Protein AF-0000000066989159 (afdb_homodimer)

Nearest PDB structures (foldseek):
  6xr1-assembly1_A  TM=2.859E-01  e=1.875E+00  synthetic construct
  6xr1-assembly1_A  TM=2.850E-01  e=2.309E+00  synthetic construct
  7ue2-assembly1_A  TM=3.509E-01  e=9.433E+00  synthetic construct

InterPro domains:
  IPR007219 Xylanolytic transcriptional activator, regulatory domain [PF04082] (144-283)
  IPR007219 Xylanolytic transcriptional activator, regulatory domain [SM00906] (214-288)
  IPR050987 ABC-transporter-regulating transcription factor-like [PTHR46910] (5-541)

Sequence (1188 aa):
MRGPGKSKQRIEALEDRLATLESMLRQESRKDLSDTRPRSSEALPDANGSFEPPSPRVVSAPNGRMVPFHQIPDSFTVRQREECTKALDRIAFSPLTAEASELWLMEKFLGDVCAELPFLRIPWFLDRIRRLDAVNVPDAWWQGLINAIIASAIPLKPRLDNSFYEMAVYSWGFFRNAYAVLPELIIHGDCLGAAQAVLAMAMFMRQSADTRTTAILSSIAIRMQHSAGLHVKARPESISSPVEDDNRSRLLWAAFILDMDMTVNTGLPPAHTDQGTMADLPMGEDRRDIIFRLRAELAGIQRRIGVQLIAPTETDLFVLESELEAWSLRVPLELRPDWRDRPENASSDQATDISVAMLHLVYYNSLSMICWASVRHGTTQMVHSSQVIDSIQERMAGHKSAARAAARASICAMSQFPFSTRSFADLWRALCYPLSATIVLLAVVCKEPAHPEAPDDLWLMAWFVEFLERMVRNEGFDLQKMRDGVSTFQKVATDAVSAALSSAMPVNPALWPLGLASGHTGKTIATLLTCSSHHPMYLAQSFMGNTPNPDTDNAKQLVGILGLPWGKNGYGPFVPDSMMPATYGFAFSSGSPRMRGPGKSKQRIEALEDRLATLESMLRQESRKDLSDTRPRSSEALPDANGSFEPPSPRVVSAPNGRMVPFHQIPDSFTVRQREECTKALDRIAFSPLTAEASELWLMEKFLGDVCAELPFLRIPWFLDRIRRLDAVNVPDAWWQGLINAIIASAIPLKPRLDNSFYEMAVYSWGFFRNAYAVLPELIIHGDCLGAAQAVLAMAMFMRQSADTRTTAILSSIAIRMQHSAGLHVKARPESISSPVEDDNRSRLLWAAFILDMDMTVNTGLPPAHTDQGTMADLPMGEDRRDIIFRLRAELAGIQRRIGVQLIAPTETDLFVLESELEAWSLRVPLELRPDWRDRPENASSDQATDISVAMLHLVYYNSLSMICWASVRHGTTQMVHSSQVIDSIQERMAGHKSAARAAARASICAMSQFPFSTRSFADLWRALCYPLSATIVLLAVVCKEPAHPEAPDDLWLMAWFVEFLERMVRNEGFDLQKMRDGVSTFQKVATDAVSAALSSAMPVNPALWPLGLASGHTGKTIATLLTCSSHHPMYLAQSFMGNTPNPDTDNAKQLVGILGLPWGKNGYGPFVPDSMMPATYGFAFSSGSPR

Structure (mmCIF, N/CA/C/O backbone):
data_AF-0000000066989159-model_v1
#
loop_
_entity.id
_entity.type
_entity.pdbx_description
1 polymer 'Activator of stress genes 1'
#
loop_
_atom_site.group_PDB
_atom_site.id
_atom_site.type_symbol
_atom_site.label_atom_id
_atom_site.label_alt_id
_atom_site.label_comp_id
_atom_site.label_asym_id
_atom_site.label_entity_id
_atom_site.label_seq_id
_atom_site.pdbx_PDB_ins_code
_atom_site.Cartn_x
_atom_site.Cartn_y
_atom_site.Cartn_z
_atom_site.occupancy
_atom_site.B_iso_or_equiv
_atom_site.auth_seq_id
_atom_site.auth_comp_id
_atom_site.auth_asym_id
_atom_site.auth_atom_id
_atom_site.pdbx_PDB_model_num
ATOM 1 N N . MET A 1 1 ? 64.562 9.336 -24.188 1 21.7 1 MET A N 1
ATOM 2 C CA . MET A 1 1 ? 63.469 10.195 -23.859 1 21.7 1 MET A CA 1
ATOM 3 C C . MET A 1 1 ? 62.375 9.414 -23.109 1 21.7 1 MET A C 1
ATOM 5 O O . MET A 1 1 ? 61.938 8.375 -23.578 1 21.7 1 MET A O 1
ATOM 9 N N . ARG A 1 2 ? 62.344 9.492 -21.828 1 28.97 2 ARG A N 1
ATOM 10 C CA . ARG A 1 2 ? 61.719 8.695 -20.766 1 28.97 2 ARG A CA 1
ATOM 11 C C . ARG A 1 2 ? 60.188 8.852 -20.781 1 28.97 2 ARG A C 1
ATOM 13 O O . ARG A 1 2 ? 59.688 9.969 -20.672 1 28.97 2 ARG A O 1
ATOM 20 N N . GLY A 1 3 ? 59.469 8.008 -21.516 1 29.61 3 GLY A N 1
ATOM 21 C CA . GLY A 1 3 ? 58.094 8.008 -21.969 1 29.61 3 GLY A CA 1
ATOM 22 C C . GLY A 1 3 ? 57.062 8.125 -20.844 1 29.61 3 GLY A C 1
ATOM 23 O O . GLY A 1 3 ? 57.344 7.684 -19.719 1 29.61 3 GLY A O 1
ATOM 24 N N . PRO A 1 4 ? 56.281 9.289 -20.875 1 36.81 4 PRO A N 1
ATOM 25 C CA . PRO A 1 4 ? 55.438 9.773 -19.797 1 36.81 4 PRO A CA 1
ATOM 26 C C . PRO A 1 4 ? 54.531 8.68 -19.219 1 36.81 4 PRO A C 1
ATOM 28 O O . PRO A 1 4 ? 54.188 7.73 -19.922 1 36.81 4 PRO A O 1
ATOM 31 N N . GLY A 1 5 ? 54.781 8.359 -18 1 33.84 5 GLY A N 1
ATOM 32 C CA . GLY A 1 5 ? 54.344 7.273 -17.125 1 33.84 5 GLY A CA 1
ATOM 33 C C . GLY A 1 5 ? 52.844 7.07 -17.094 1 33.84 5 GLY A C 1
ATOM 34 O O . GLY A 1 5 ? 52.094 8.016 -17.312 1 33.84 5 GLY A O 1
ATOM 35 N N . LYS A 1 6 ? 52.344 5.777 -17.312 1 38.41 6 LYS A N 1
ATOM 36 C CA . LYS A 1 6 ? 51.094 5.059 -17.453 1 38.41 6 LYS A CA 1
ATOM 37 C C . LYS A 1 6 ? 50.062 5.52 -16.406 1 38.41 6 LYS A C 1
ATOM 39 O O . LYS A 1 6 ? 48.875 5.223 -16.516 1 38.41 6 LYS A O 1
ATOM 44 N N . SER A 1 7 ? 50.594 6 -15.281 1 36.44 7 SER A N 1
ATOM 45 C CA . SER A 1 7 ? 49.688 6.348 -14.188 1 36.44 7 SER A CA 1
ATOM 46 C C . SER A 1 7 ? 48.875 7.582 -14.531 1 36.44 7 SER A C 1
ATOM 48 O O . SER A 1 7 ? 47.719 7.719 -14.07 1 36.44 7 SER A O 1
ATOM 50 N N . LYS A 1 8 ? 49.406 8.609 -15.297 1 42.06 8 LYS A N 1
ATOM 51 C CA . LYS A 1 8 ? 48.75 9.859 -15.656 1 42.06 8 LYS A CA 1
ATOM 52 C C . LYS A 1 8 ? 47.562 9.594 -16.609 1 42.06 8 LYS A C 1
ATOM 54 O O . LYS A 1 8 ? 46.531 10.227 -16.5 1 42.06 8 LYS A O 1
ATOM 59 N N . GLN A 1 9 ? 47.719 8.602 -17.5 1 41.62 9 GLN A N 1
ATOM 60 C CA . GLN A 1 9 ? 46.688 8.359 -18.484 1 41.62 9 GLN A CA 1
ATOM 61 C C . GLN A 1 9 ? 45.438 7.781 -17.828 1 41.62 9 GLN A C 1
ATOM 63 O O . GLN A 1 9 ? 44.312 8.078 -18.234 1 41.62 9 GLN A O 1
ATOM 68 N N . ARG A 1 10 ? 45.688 6.977 -16.797 1 39.25 10 ARG A N 1
ATOM 69 C CA . ARG A 1 10 ? 44.531 6.344 -16.172 1 39.25 10 ARG A CA 1
ATOM 70 C C . ARG A 1 10 ? 43.719 7.367 -15.406 1 39.25 10 ARG A C 1
ATOM 72 O O . ARG A 1 10 ? 42.469 7.266 -15.359 1 39.25 10 ARG A O 1
ATOM 79 N N . ILE A 1 11 ? 44.375 8.367 -14.766 1 41 11 ILE A N 1
ATOM 80 C CA . ILE A 1 11 ? 43.656 9.438 -14.078 1 41 11 ILE A CA 1
ATOM 81 C C . ILE A 1 11 ? 42.875 10.258 -15.094 1 41 11 ILE A C 1
ATOM 83 O O . ILE A 1 11 ? 41.719 10.594 -14.852 1 41 11 ILE A O 1
ATOM 87 N N . GLU A 1 12 ? 43.375 10.484 -16.312 1 45.53 12 GLU A N 1
ATOM 88 C CA . GLU A 1 12 ? 42.688 11.281 -17.312 1 45.53 12 GLU A CA 1
ATOM 89 C C . GLU A 1 12 ? 41.438 10.555 -17.812 1 45.53 12 GLU A C 1
ATOM 91 O O . GLU A 1 12 ? 40.375 11.18 -18.016 1 45.53 12 GLU A O 1
ATOM 96 N N . ALA A 1 13 ? 41.531 9.273 -17.875 1 43.91 13 ALA A N 1
ATOM 97 C CA . ALA A 1 13 ? 40.375 8.555 -18.391 1 43.91 13 ALA A CA 1
ATOM 98 C C . ALA A 1 13 ? 39.25 8.562 -17.391 1 43.91 13 ALA A C 1
ATOM 100 O O . ALA A 1 13 ? 38.062 8.656 -17.781 1 43.91 13 ALA A O 1
ATOM 101 N N . LEU A 1 14 ? 39.594 8.367 -16.094 1 42.66 14 LEU A N 1
ATOM 102 C CA . LEU A 1 14 ? 38.531 8.391 -15.094 1 42.66 14 LEU A CA 1
ATOM 103 C C . LEU A 1 14 ? 37.906 9.766 -15.016 1 42.66 14 LEU A C 1
ATOM 105 O O . LEU A 1 14 ? 36.688 9.891 -14.852 1 42.66 14 LEU A O 1
ATOM 109 N N . GLU A 1 15 ? 38.688 10.852 -15.156 1 46.47 15 GLU A N 1
ATOM 110 C CA . GLU A 1 15 ? 38.125 12.203 -15.188 1 46.47 15 GLU A CA 1
ATOM 111 C C . GLU A 1 15 ? 37.25 12.414 -16.422 1 46.47 15 GLU A C 1
ATOM 113 O O . GLU A 1 15 ? 36.219 13.055 -16.328 1 46.47 15 GLU A O 1
ATOM 118 N N . ASP A 1 16 ? 37.594 11.867 -17.516 1 46.78 16 ASP A N 1
ATOM 119 C CA . ASP A 1 16 ? 36.75 12.023 -18.703 1 46.78 16 ASP A CA 1
ATOM 120 C C . ASP A 1 16 ? 35.406 11.297 -18.531 1 46.78 16 ASP A C 1
ATOM 122 O O . ASP A 1 16 ? 34.375 11.812 -18.922 1 46.78 16 ASP A O 1
ATOM 126 N N . ARG A 1 17 ? 35.562 10.141 -17.938 1 43.5 17 ARG A N 1
ATOM 127 C CA . ARG A 1 17 ? 34.312 9.414 -17.766 1 43.5 17 ARG A CA 1
ATOM 128 C C . ARG A 1 17 ? 33.406 10.125 -16.781 1 43.5 17 ARG A C 1
ATOM 130 O O . ARG A 1 17 ? 32.188 10.195 -16.984 1 43.5 17 ARG A O 1
ATOM 137 N N . LEU A 1 18 ? 33.938 10.672 -15.656 1 38.72 18 LEU A N 1
ATOM 138 C CA . LEU A 1 18 ? 33.125 11.484 -14.758 1 38.72 18 LEU A CA 1
ATOM 139 C C . LEU A 1 18 ? 32.562 12.703 -15.492 1 38.72 18 LEU A C 1
ATOM 141 O O . LEU A 1 18 ? 31.391 13.055 -15.312 1 38.72 18 LEU A O 1
ATOM 145 N N . ALA A 1 19 ? 33.344 13.336 -16.344 1 43.97 19 ALA A N 1
ATOM 146 C CA . ALA A 1 19 ? 32.844 14.492 -17.094 1 43.97 19 ALA A CA 1
ATOM 147 C C . ALA A 1 19 ? 31.734 14.102 -18.047 1 43.97 19 ALA A C 1
ATOM 149 O O . ALA A 1 19 ? 30.75 14.836 -18.203 1 43.97 19 ALA A O 1
ATOM 150 N N . THR A 1 20 ? 31.891 12.93 -18.625 1 40.78 20 THR A N 1
ATOM 151 C CA . THR A 1 20 ? 30.828 12.555 -19.547 1 40.78 20 THR A CA 1
ATOM 152 C C . THR A 1 20 ? 29.531 12.273 -18.781 1 40.78 20 THR A C 1
ATOM 154 O O . THR A 1 20 ? 28.453 12.68 -19.219 1 40.78 20 THR A O 1
ATOM 157 N N . LEU A 1 21 ? 29.656 11.562 -17.672 1 34.62 21 LEU A N 1
ATOM 158 C CA . LEU A 1 21 ? 28.422 11.289 -16.953 1 34.62 21 LEU A CA 1
ATOM 159 C C . LEU A 1 21 ? 27.828 12.57 -16.391 1 34.62 21 LEU A C 1
ATOM 161 O O . LEU A 1 21 ? 26.609 12.75 -16.391 1 34.62 21 LEU A O 1
ATOM 165 N N . GLU A 1 22 ? 28.609 13.531 -15.898 1 36.19 22 GLU A N 1
ATOM 166 C CA . GLU A 1 22 ? 28.094 14.844 -15.516 1 36.19 22 GLU A CA 1
ATOM 167 C C . GLU A 1 22 ? 27.516 15.578 -16.719 1 36.19 22 GLU A C 1
ATOM 169 O O . GLU A 1 22 ? 26.484 16.25 -16.609 1 36.19 22 GLU A O 1
ATOM 174 N N . SER A 1 23 ? 28.156 15.43 -17.844 1 37.12 23 SER A N 1
ATOM 175 C CA . SER A 1 23 ? 27.609 16.094 -19.016 1 37.12 23 SER A CA 1
ATOM 176 C C . SER A 1 23 ? 26.266 15.484 -19.438 1 37.12 23 SER A C 1
ATOM 178 O O . SER A 1 23 ? 25.359 16.188 -19.875 1 37.12 23 SER A O 1
ATOM 180 N N . MET A 1 24 ? 26.25 14.219 -19.406 1 32.69 24 MET A N 1
ATOM 181 C CA . MET A 1 24 ? 24.984 13.633 -19.812 1 32.69 24 MET A CA 1
ATOM 182 C C . MET A 1 24 ? 23.875 13.977 -18.828 1 32.69 24 MET A C 1
ATOM 184 O O . MET A 1 24 ? 22.719 14.148 -19.203 1 32.69 24 MET A O 1
ATOM 188 N N . LEU A 1 25 ? 24.156 13.984 -17.516 1 26.06 25 LEU A N 1
ATOM 189 C CA . LEU A 1 25 ? 23.141 14.461 -16.578 1 26.06 25 LEU A CA 1
ATOM 190 C C . LEU A 1 25 ? 22.828 15.93 -16.812 1 26.06 25 LEU A C 1
ATOM 192 O O . LEU A 1 25 ? 21.688 16.359 -16.656 1 26.06 25 LEU A O 1
ATOM 196 N N . ARG A 1 26 ? 23.766 16.828 -17.219 1 30.91 26 ARG A N 1
ATOM 197 C CA . ARG A 1 26 ? 23.469 18.203 -17.578 1 30.91 26 ARG A CA 1
ATOM 198 C C . ARG A 1 26 ? 22.672 18.266 -18.875 1 30.91 26 ARG A C 1
ATOM 200 O O . ARG A 1 26 ? 21.906 19.203 -19.094 1 30.91 26 ARG A O 1
ATOM 207 N N . GLN A 1 27 ? 23.016 17.484 -19.875 1 29.45 27 GLN A N 1
ATOM 208 C CA . GLN A 1 27 ? 22.391 17.703 -21.156 1 29.45 27 GLN A CA 1
ATOM 209 C C . GLN A 1 27 ? 20.906 17.375 -21.109 1 29.45 27 GLN A C 1
ATOM 211 O O . GLN A 1 27 ? 20.094 17.984 -21.828 1 29.45 27 GLN A O 1
ATOM 216 N N . GLU A 1 28 ? 20.484 16.281 -20.484 1 27.2 28 GLU A N 1
ATOM 217 C CA . GLU A 1 28 ? 19.047 16 -20.594 1 27.2 28 GLU A CA 1
ATOM 218 C C . GLU A 1 28 ? 18.234 17.031 -19.844 1 27.2 28 GLU A C 1
ATOM 220 O O . GLU A 1 28 ? 17.016 17.125 -20.031 1 27.2 28 GLU A O 1
ATOM 225 N N . SER A 1 29 ? 18.812 17.781 -18.922 1 25.27 29 SER A N 1
ATOM 226 C CA . SER A 1 29 ? 18.062 18.891 -18.328 1 25.27 29 SER A CA 1
ATOM 227 C C . SER A 1 29 ? 17.828 20 -19.344 1 25.27 29 SER A C 1
ATOM 229 O O . SER A 1 29 ? 16.875 20.766 -19.234 1 25.27 29 SER A O 1
ATOM 231 N N . ARG A 1 30 ? 18.812 20.281 -20.281 1 24.86 30 ARG A N 1
ATOM 232 C CA . ARG A 1 30 ? 18.781 21.5 -21.078 1 24.86 30 ARG A CA 1
ATOM 233 C C . ARG A 1 30 ? 17.828 21.359 -22.266 1 24.86 30 ARG A C 1
ATOM 235 O O . ARG A 1 30 ? 17.625 22.312 -23.016 1 24.86 30 ARG A O 1
ATOM 242 N N . LYS A 1 31 ? 17.688 20.188 -22.828 1 26.38 31 LYS A N 1
ATOM 243 C CA . LYS A 1 31 ? 17.188 20.344 -24.188 1 26.38 31 LYS A CA 1
ATOM 244 C C . LYS A 1 31 ? 15.859 21.109 -24.203 1 26.38 31 LYS A C 1
ATOM 246 O O . LYS A 1 31 ? 15.625 21.938 -25.078 1 26.38 31 LYS A O 1
ATOM 251 N N . ASP A 1 32 ? 14.836 20.625 -23.594 1 23.31 32 ASP A N 1
ATOM 252 C CA . ASP A 1 32 ? 13.594 21.062 -24.219 1 23.31 32 ASP A CA 1
ATOM 253 C C . ASP A 1 32 ? 13.273 22.516 -23.859 1 23.31 32 ASP A C 1
ATOM 255 O O . ASP A 1 32 ? 12.172 23 -24.141 1 23.31 32 ASP A O 1
ATOM 259 N N . LEU A 1 33 ? 14.094 23.062 -23.031 1 21.25 33 LEU A N 1
ATOM 260 C CA . LEU A 1 33 ? 13.586 24.375 -22.672 1 21.25 33 LEU A CA 1
ATOM 261 C C . LEU A 1 33 ? 13.805 25.375 -23.812 1 21.25 33 LEU A C 1
ATOM 263 O O . LEU A 1 33 ? 13.602 26.578 -23.641 1 21.25 33 LEU A O 1
ATOM 267 N N . SER A 1 34 ? 14.453 24.938 -24.891 1 21.16 34 SER A N 1
ATOM 268 C CA . SER A 1 34 ? 15.016 26.047 -25.656 1 21.16 34 SER A CA 1
ATOM 269 C C . SER A 1 34 ? 13.922 26.922 -26.25 1 21.16 34 SER A C 1
ATOM 271 O O . SER A 1 34 ? 14.055 28.141 -26.281 1 21.16 34 SER A O 1
ATOM 273 N N . ASP A 1 35 ? 13.133 26.391 -27.125 1 22.05 35 ASP A N 1
ATOM 274 C CA . ASP A 1 35 ? 12.734 27.266 -28.219 1 22.05 35 ASP A CA 1
ATOM 275 C C . ASP A 1 35 ? 11.664 28.266 -27.75 1 22.05 35 ASP A C 1
ATOM 277 O O . ASP A 1 35 ? 10.93 28.812 -28.578 1 22.05 35 ASP A O 1
ATOM 281 N N . THR A 1 36 ? 11.227 28.219 -26.547 1 19.42 36 THR A N 1
ATOM 282 C CA . THR A 1 36 ? 10.094 29.141 -26.531 1 19.42 36 THR A CA 1
ATOM 283 C C . THR A 1 36 ? 10.562 30.578 -26.734 1 19.42 36 THR A C 1
ATOM 285 O O . THR A 1 36 ? 11.344 31.094 -25.938 1 19.42 36 THR A O 1
ATOM 288 N N . ARG A 1 37 ? 10.523 31 -27.953 1 22.03 37 ARG A N 1
ATOM 289 C CA . ARG A 1 37 ? 10.758 32.375 -28.406 1 22.03 37 ARG A CA 1
ATOM 290 C C . ARG A 1 37 ? 10.016 33.375 -27.547 1 22.03 37 ARG A C 1
ATOM 292 O O . ARG A 1 37 ? 8.836 33.188 -27.25 1 22.03 37 ARG A O 1
ATOM 299 N N . PRO A 1 38 ? 10.758 34.312 -26.766 1 18.86 38 PRO A N 1
ATOM 300 C CA . PRO A 1 38 ? 10.266 35.312 -25.844 1 18.86 38 PRO A CA 1
ATOM 301 C C . PRO A 1 38 ? 9.359 36.344 -26.516 1 18.86 38 PRO A C 1
ATOM 303 O O . PRO A 1 38 ? 9.75 36.969 -27.516 1 18.86 38 PRO A O 1
ATOM 306 N N . ARG A 1 39 ? 8.07 36.062 -26.797 1 19.45 39 ARG A N 1
ATOM 307 C CA . ARG A 1 39 ? 7.305 37.094 -27.484 1 19.45 39 ARG A CA 1
ATOM 308 C C . ARG A 1 39 ? 7.531 38.469 -26.844 1 19.45 39 ARG A C 1
ATOM 310 O O . ARG A 1 39 ? 7.871 38.562 -25.656 1 19.45 39 ARG A O 1
ATOM 317 N N . SER A 1 40 ? 7.605 39.438 -27.641 1 18.78 40 SER A N 1
ATOM 318 C CA . SER A 1 40 ? 7.875 40.875 -27.547 1 18.78 40 SER A CA 1
ATOM 319 C C . SER A 1 40 ? 7.047 41.531 -26.453 1 18.78 40 SER A C 1
ATOM 321 O O . SER A 1 40 ? 5.914 41.094 -26.188 1 18.78 40 SER A O 1
ATOM 323 N N . SER A 1 41 ? 7.691 42.188 -25.516 1 18.48 41 SER A N 1
ATOM 324 C CA . SER A 1 41 ? 7.457 42.938 -24.281 1 18.48 41 SER A CA 1
ATOM 325 C C . SER A 1 41 ? 6.504 44.094 -24.516 1 18.48 41 SER A C 1
ATOM 327 O O . SER A 1 41 ? 6.938 45.25 -24.625 1 18.48 41 SER A O 1
ATOM 329 N N . GLU A 1 42 ? 5.375 43.969 -25.172 1 20.05 42 GLU A N 1
ATOM 330 C CA . GLU A 1 42 ? 4.707 45.25 -25.391 1 20.05 42 GLU A CA 1
ATOM 331 C C . GLU A 1 42 ? 4.539 46.031 -24.094 1 20.05 42 GLU A C 1
ATOM 333 O O . GLU A 1 42 ? 4.414 45.438 -23.016 1 20.05 42 GLU A O 1
ATOM 338 N N . ALA A 1 43 ? 4.715 47.438 -24.078 1 19.53 43 ALA A N 1
ATOM 339 C CA . ALA A 1 43 ? 4.965 48.594 -23.234 1 19.53 43 ALA A CA 1
ATOM 340 C C . ALA A 1 43 ? 3.83 48.812 -22.234 1 19.53 43 ALA A C 1
ATOM 342 O O . ALA A 1 43 ? 2.701 49.125 -22.625 1 19.53 43 ALA A O 1
ATOM 343 N N . LEU A 1 44 ? 3.658 47.938 -21.406 1 20.02 44 LEU A N 1
ATOM 344 C CA . LEU A 1 44 ? 2.455 48.25 -20.641 1 20.02 44 LEU A CA 1
ATOM 345 C C . LEU A 1 44 ? 2.6 49.625 -19.953 1 20.02 44 LEU A C 1
ATOM 347 O O . LEU A 1 44 ? 3.703 50 -19.562 1 20.02 44 LEU A O 1
ATOM 351 N N . PRO A 1 45 ? 1.684 50.5 -19.984 1 18.44 45 PRO A N 1
ATOM 352 C CA . PRO A 1 45 ? 1.646 51.938 -19.656 1 18.44 45 PRO A CA 1
ATOM 353 C C . PRO A 1 45 ? 2.049 52.219 -18.203 1 18.44 45 PRO A C 1
ATOM 355 O O . PRO A 1 45 ? 2.008 51.312 -17.359 1 18.44 45 PRO A O 1
ATOM 358 N N . ASP A 1 46 ? 2.502 53.469 -17.875 1 18.34 46 ASP A N 1
ATOM 359 C CA . ASP A 1 46 ? 3.293 54.25 -16.953 1 18.34 46 ASP A CA 1
ATOM 360 C C . ASP A 1 46 ? 2.623 54.344 -15.586 1 18.34 46 ASP A C 1
ATOM 362 O O . ASP A 1 46 ? 3.031 55.125 -14.734 1 18.34 46 ASP A O 1
ATOM 366 N N . ALA A 1 47 ? 1.645 53.594 -15.203 1 19.45 47 ALA A N 1
ATOM 367 C CA . ALA A 1 47 ? 0.834 54.25 -14.18 1 19.45 47 ALA A CA 1
ATOM 368 C C . ALA A 1 47 ? 1.628 54.438 -12.891 1 19.45 47 ALA A C 1
ATOM 370 O O . ALA A 1 47 ? 2.277 53.5 -12.406 1 19.45 47 ALA A O 1
ATOM 371 N N . ASN A 1 48 ? 2.125 55.625 -12.578 1 18.47 48 ASN A N 1
ATOM 372 C CA . ASN A 1 48 ? 2.973 56.375 -11.664 1 18.47 48 ASN A CA 1
ATOM 373 C C . ASN A 1 48 ? 2.672 56.031 -10.211 1 18.47 48 ASN A C 1
ATOM 375 O O . ASN A 1 48 ? 3.188 56.688 -9.297 1 18.47 48 ASN A O 1
ATOM 379 N N . GLY A 1 49 ? 1.605 55.344 -9.859 1 19.7 49 GLY A N 1
ATOM 380 C CA . GLY A 1 49 ? 1.066 55.812 -8.594 1 19.7 49 GLY A CA 1
ATOM 381 C C . GLY A 1 49 ? 1.963 55.469 -7.41 1 19.7 49 GLY A C 1
ATOM 382 O O . GLY A 1 49 ? 2.73 54.531 -7.449 1 19.7 49 GLY A O 1
ATOM 383 N N . SER A 1 50 ? 2.4 56.438 -6.781 1 18.64 50 SER A N 1
ATOM 384 C CA . SER A 1 50 ? 3.365 56.719 -5.723 1 18.64 50 SER A CA 1
ATOM 385 C C . SER A 1 50 ? 3.184 55.781 -4.543 1 18.64 50 SER A C 1
ATOM 387 O O . SER A 1 50 ? 2.072 55.625 -4.043 1 18.64 50 SER A O 1
ATOM 389 N N . PHE A 1 51 ? 3.871 54.75 -4.504 1 21.02 51 PHE A N 1
ATOM 390 C CA . PHE A 1 51 ? 3.756 53.531 -3.709 1 21.02 51 PHE A CA 1
ATOM 391 C C . PHE A 1 51 ? 4.137 53.812 -2.258 1 21.02 51 PHE A C 1
ATOM 393 O O . PHE A 1 51 ? 5.176 53.344 -1.789 1 21.02 51 PHE A O 1
ATOM 400 N N . GLU A 1 52 ? 3.883 55.125 -1.73 1 21.69 52 GLU A N 1
ATOM 401 C CA . GLU A 1 52 ? 4.477 55.5 -0.446 1 21.69 52 GLU A CA 1
ATOM 402 C C . GLU A 1 52 ? 4.078 54.5 0.643 1 21.69 52 GLU A C 1
ATOM 404 O O . GLU A 1 52 ? 3.023 53.875 0.558 1 21.69 52 GLU A O 1
ATOM 409 N N . PRO A 1 53 ? 4.91 54.219 1.602 1 23.66 53 PRO A N 1
ATOM 410 C CA . PRO A 1 53 ? 4.82 53.156 2.584 1 23.66 53 PRO A CA 1
ATOM 411 C C . PRO A 1 53 ? 3.576 53.25 3.463 1 23.66 53 PRO A C 1
ATOM 413 O O . PRO A 1 53 ? 3.381 54.25 4.148 1 23.66 53 PRO A O 1
ATOM 416 N N . PRO A 1 54 ? 2.117 53.188 3.207 1 22.98 54 PRO A N 1
ATOM 417 C CA . PRO A 1 54 ? 1.07 54.062 3.752 1 22.98 54 PRO A CA 1
ATOM 418 C C . PRO A 1 54 ? 1.022 54.031 5.277 1 22.98 54 PRO A C 1
ATOM 420 O O . PRO A 1 54 ? 1.499 53.094 5.902 1 22.98 54 PRO A O 1
ATOM 423 N N . SER A 1 55 ? 0.857 55.094 6.066 1 21.75 55 SER A N 1
ATOM 424 C CA . SER A 1 55 ? 0.589 55.5 7.445 1 21.75 55 SER A CA 1
ATOM 425 C C . SER A 1 55 ? -0.425 54.562 8.102 1 21.75 55 SER A C 1
ATOM 427 O O . SER A 1 55 ? -1.24 53.938 7.414 1 21.75 55 SER A O 1
ATOM 429 N N . PRO A 1 56 ? -0.293 54.188 9.594 1 23.92 56 PRO A N 1
ATOM 430 C CA . PRO A 1 56 ? -0.99 53.094 10.305 1 23.92 56 PRO A CA 1
ATOM 431 C C . PRO A 1 56 ? -2.475 53.031 9.961 1 23.92 56 PRO A C 1
ATOM 433 O O . PRO A 1 56 ? -3.229 52.281 10.602 1 23.92 56 PRO A O 1
ATOM 436 N N . ARG A 1 57 ? -3.16 53.938 9.18 1 22.02 57 ARG A N 1
ATOM 437 C CA . ARG A 1 57 ? -4.453 54.594 8.953 1 22.02 57 ARG A CA 1
ATOM 438 C C . ARG A 1 57 ? -5.383 53.688 8.164 1 22.02 57 ARG A C 1
ATOM 440 O O . ARG A 1 57 ? -4.941 52.688 7.586 1 22.02 57 ARG A O 1
ATOM 447 N N . VAL A 1 58 ? -6.332 54.469 7.184 1 20.66 58 VAL A N 1
ATOM 448 C CA . VAL A 1 58 ? -7.664 54.094 6.699 1 20.66 58 VAL A CA 1
ATOM 449 C C . VAL A 1 58 ? -7.562 53 5.641 1 20.66 58 VAL A C 1
ATOM 451 O O . VAL A 1 58 ? -7.117 53.281 4.52 1 20.66 58 VAL A O 1
ATOM 454 N N . VAL A 1 59 ? -6.844 52.219 5.836 1 22.72 59 VAL A N 1
ATOM 455 C CA . VAL A 1 59 ? -6.812 51.281 4.723 1 22.72 59 VAL A CA 1
ATOM 456 C C . VAL A 1 59 ? -8.234 50.938 4.281 1 22.72 59 VAL A C 1
ATOM 458 O O . VAL A 1 59 ? -9.016 50.344 5.039 1 22.72 59 VAL A O 1
ATOM 461 N N . SER A 1 60 ? -8.688 51.844 3.484 1 18.94 60 SER A N 1
ATOM 462 C CA . SER A 1 60 ? -10.047 51.656 2.996 1 18.94 60 SER A CA 1
ATOM 463 C C . SER A 1 60 ? -10.203 50.344 2.273 1 18.94 60 SER A C 1
ATOM 465 O O . SER A 1 60 ? -9.328 49.938 1.506 1 18.94 60 SER A O 1
ATOM 467 N N . ALA A 1 61 ? -10.812 49.5 2.906 1 21.95 61 ALA A N 1
ATOM 468 C CA . ALA A 1 61 ? -11.258 48.156 2.549 1 21.95 61 ALA A CA 1
ATOM 469 C C . ALA A 1 61 ? -11.703 48.094 1.09 1 21.95 61 ALA A C 1
ATOM 471 O O . ALA A 1 61 ? -12.547 48.906 0.656 1 21.95 61 ALA A O 1
ATOM 472 N N . PRO A 1 62 ? -10.742 48.219 0.214 1 22.83 62 PRO A N 1
ATOM 473 C CA . PRO A 1 62 ? -11.383 48.375 -1.093 1 22.83 62 PRO A CA 1
ATOM 474 C C . PRO A 1 62 ? -12.719 47.656 -1.2 1 22.83 62 PRO A C 1
ATOM 476 O O . PRO A 1 62 ? -12.922 46.625 -0.548 1 22.83 62 PRO A O 1
ATOM 479 N N . ASN A 1 63 ? -13.773 48.344 -1.475 1 21.05 63 ASN A N 1
ATOM 480 C CA . ASN A 1 63 ? -15.188 48 -1.55 1 21.05 63 ASN A CA 1
ATOM 481 C C . ASN A 1 63 ? -15.438 46.875 -2.537 1 21.05 63 ASN A C 1
ATOM 483 O O . ASN A 1 63 ? -16.562 46.656 -2.982 1 21.05 63 ASN A O 1
ATOM 487 N N . GLY A 1 64 ? -14.383 46.688 -3.33 1 21.27 64 GLY A N 1
ATOM 488 C CA . GLY A 1 64 ? -14.992 45.906 -4.383 1 21.27 64 GLY A CA 1
ATOM 489 C C . GLY A 1 64 ? -15.523 44.562 -3.893 1 21.27 64 GLY A C 1
ATOM 490 O O . GLY A 1 64 ? -14.82 43.844 -3.182 1 21.27 64 GLY A O 1
ATOM 491 N N . ARG A 1 65 ? -16.672 44.531 -3.719 1 22.33 65 ARG A N 1
ATOM 492 C CA . ARG A 1 65 ? -17.547 43.438 -3.344 1 22.33 65 ARG A CA 1
ATOM 493 C C . ARG A 1 65 ? -17.188 42.188 -4.113 1 22.33 65 ARG A C 1
ATOM 495 O O . ARG A 1 65 ? -17.156 42.188 -5.348 1 22.33 65 ARG A O 1
ATOM 502 N N . MET A 1 66 ? -16.172 41.719 -3.705 1 23.53 66 MET A N 1
ATOM 503 C CA . MET A 1 66 ? -16.016 40.375 -4.273 1 23.53 66 MET A CA 1
ATOM 504 C C . MET A 1 66 ? -17.359 39.781 -4.66 1 23.53 66 MET A C 1
ATOM 506 O O . MET A 1 66 ? -18.297 39.781 -3.863 1 23.53 66 MET A O 1
ATOM 510 N N . VAL A 1 67 ? -17.625 39.906 -5.875 1 21.28 67 VAL A N 1
ATOM 511 C CA . VAL A 1 67 ? -18.953 39.438 -6.258 1 21.28 67 VAL A CA 1
ATOM 512 C C . VAL A 1 67 ? -19.25 38.125 -5.531 1 21.28 67 VAL A C 1
ATOM 514 O O . VAL A 1 67 ? -18.438 37.219 -5.531 1 21.28 67 VAL A O 1
ATOM 517 N N . PRO A 1 68 ? -19.875 38.281 -4.48 1 23.52 68 PRO A N 1
ATOM 518 C CA . PRO A 1 68 ? -20.344 37.125 -3.725 1 23.52 68 PRO A CA 1
ATOM 519 C C . PRO A 1 68 ? -20.609 35.906 -4.613 1 23.52 68 PRO A C 1
ATOM 521 O O . PRO A 1 68 ? -21.078 36.062 -5.75 1 23.52 68 PRO A O 1
ATOM 524 N N . PHE A 1 69 ? -19.75 35.188 -4.633 1 24.47 69 PHE A N 1
ATOM 525 C CA . PHE A 1 69 ? -20.109 33.938 -5.297 1 24.47 69 PHE A CA 1
ATOM 526 C C . PHE A 1 69 ? -21.609 33.688 -5.285 1 24.47 69 PHE A C 1
ATOM 528 O O . PHE A 1 69 ? -22.328 34.281 -4.457 1 24.47 69 PHE A O 1
ATOM 535 N N . HIS A 1 70 ? -22.141 33.062 -6.395 1 25.58 70 HIS A N 1
ATOM 536 C CA . HIS A 1 70 ? -23.578 33.094 -6.633 1 25.58 70 HIS A CA 1
ATOM 537 C C . HIS A 1 70 ? -24.359 32.75 -5.363 1 25.58 70 HIS A C 1
ATOM 539 O O . HIS A 1 70 ? -23.875 32 -4.52 1 25.58 70 HIS A O 1
ATOM 545 N N . GLN A 1 71 ? -25.062 33.688 -4.902 1 25.19 71 GLN A N 1
ATOM 546 C CA . GLN A 1 71 ? -26.125 33.531 -3.912 1 25.19 71 GLN A CA 1
ATOM 547 C C . GLN A 1 71 ? -26.828 32.188 -4.035 1 25.19 71 GLN A C 1
ATOM 549 O O . GLN A 1 71 ? -27.312 31.812 -5.105 1 25.19 71 GLN A O 1
ATOM 554 N N . ILE A 1 72 ? -26.266 31.281 -3.393 1 29.8 72 ILE A N 1
ATOM 555 C CA . ILE A 1 72 ? -26.969 30 -3.258 1 29.8 72 ILE A CA 1
ATOM 556 C C . ILE A 1 72 ? -28.453 30.234 -3.047 1 29.8 72 ILE A C 1
ATOM 558 O O . ILE A 1 72 ? -28.844 31.062 -2.215 1 29.8 72 ILE A O 1
ATOM 562 N N . PRO A 1 73 ? -29.219 29.891 -3.871 1 29.17 73 PRO A N 1
ATOM 563 C CA . PRO A 1 73 ? -30.625 30.047 -3.496 1 29.17 73 PRO A CA 1
ATOM 564 C C . PRO A 1 73 ? -30.938 29.469 -2.115 1 29.17 73 PRO A C 1
ATOM 566 O O . PRO A 1 73 ? -30.25 28.562 -1.656 1 29.17 73 PRO A O 1
ATOM 569 N N . ASP A 1 74 ? -31.547 30.156 -1.135 1 31.12 74 ASP A N 1
ATOM 570 C CA . ASP A 1 74 ? -32.094 29.984 0.209 1 31.12 74 ASP A CA 1
ATOM 571 C C . ASP A 1 74 ? -32.531 28.531 0.426 1 31.12 74 ASP A C 1
ATOM 573 O O . ASP A 1 74 ? -32.688 28.094 1.565 1 31.12 74 ASP A O 1
ATOM 577 N N . SER A 1 75 ? -33.062 27.797 -0.491 1 32.06 75 SER A N 1
ATOM 578 C CA . SER A 1 75 ? -33.906 26.656 -0.168 1 32.06 75 SER A CA 1
ATOM 579 C C . SER A 1 75 ? -33.094 25.375 -0.009 1 32.06 75 SER A C 1
ATOM 581 O O . SER A 1 75 ? -33.375 24.375 -0.669 1 32.06 75 SER A O 1
ATOM 583 N N . PHE A 1 76 ? -31.828 25.391 0.034 1 35.06 76 PHE A N 1
ATOM 584 C CA . PHE A 1 76 ? -31.25 24.062 0.286 1 35.06 76 PHE A CA 1
ATOM 585 C C . PHE A 1 76 ? -31.547 23.625 1.714 1 35.06 76 PHE A C 1
ATOM 587 O O . PHE A 1 76 ? -30.969 24.156 2.664 1 35.06 76 PHE A O 1
ATOM 594 N N . THR A 1 77 ? -32.688 23.297 2.092 1 35.44 77 THR A N 1
ATOM 595 C CA . THR A 1 77 ? -33 22.734 3.4 1 35.44 77 THR A CA 1
ATOM 596 C C . THR A 1 77 ? -32.375 21.375 3.582 1 35.44 77 THR A C 1
ATOM 598 O O . THR A 1 77 ? -32.562 20.469 2.758 1 35.44 77 THR A O 1
ATOM 601 N N . VAL A 1 78 ? -31.25 21.328 4.121 1 40.25 78 VAL A N 1
ATOM 602 C CA . VAL A 1 78 ? -30.656 20.078 4.598 1 40.25 78 VAL A CA 1
ATOM 603 C C . VAL A 1 78 ? -31.688 19.312 5.43 1 40.25 78 VAL A C 1
ATOM 605 O O . VAL A 1 78 ? -32.062 19.75 6.516 1 40.25 78 VAL A O 1
ATOM 608 N N . ARG A 1 79 ? -32.625 18.656 4.93 1 38.09 79 ARG A N 1
ATOM 609 C CA . ARG A 1 79 ? -33.5 17.828 5.746 1 38.09 79 ARG A CA 1
ATOM 610 C C . ARG A 1 79 ? -32.719 16.75 6.465 1 38.09 79 ARG A C 1
ATOM 612 O O . ARG A 1 79 ? -32.031 15.938 5.828 1 38.09 79 ARG A O 1
ATOM 619 N N . GLN A 1 80 ? -32.312 16.984 7.703 1 42.97 80 GLN A N 1
ATOM 620 C CA . GLN A 1 80 ? -31.719 16.047 8.656 1 42.97 80 GLN A CA 1
ATOM 621 C C . GLN A 1 80 ? -32.438 14.703 8.625 1 42.97 80 GLN A C 1
ATOM 623 O O . GLN A 1 80 ? -33.562 14.586 9.094 1 42.97 80 GLN A O 1
ATOM 628 N N . ARG A 1 81 ? -32.312 13.945 7.617 1 42.97 81 ARG A N 1
ATOM 629 C CA . ARG A 1 81 ? -33.031 12.672 7.758 1 42.97 81 ARG A CA 1
ATOM 630 C C . ARG A 1 81 ? -32.312 11.766 8.758 1 42.97 81 ARG A C 1
ATOM 632 O O . ARG A 1 81 ? -31.078 11.781 8.852 1 42.97 81 ARG A O 1
ATOM 639 N N . GLU A 1 82 ? -32.906 11.297 9.828 1 45.31 82 GLU A N 1
ATOM 640 C CA . GLU A 1 82 ? -32.562 10.336 10.867 1 45.31 82 GLU A CA 1
ATOM 641 C C . GLU A 1 82 ? -31.625 9.25 10.328 1 45.31 82 GLU A C 1
ATOM 643 O O . GLU A 1 82 ? -30.797 8.703 11.062 1 45.31 82 GLU A O 1
ATOM 648 N N . GLU A 1 83 ? -31.688 9.062 9.094 1 46.09 83 GLU A N 1
ATOM 649 C CA . GLU A 1 83 ? -31.031 7.898 8.508 1 46.09 83 GLU A CA 1
ATOM 650 C C . GLU A 1 83 ? -29.531 8.125 8.359 1 46.09 83 GLU A C 1
ATOM 652 O O . GLU A 1 83 ? -28.766 7.172 8.219 1 46.09 83 GLU A O 1
ATOM 657 N N . CYS A 1 84 ? -29.219 9.32 8.469 1 43.72 84 CYS A N 1
ATOM 658 C CA . CYS A 1 84 ? -27.812 9.641 8.188 1 43.72 84 CYS A CA 1
ATOM 659 C C . CYS A 1 84 ? -26.906 9.211 9.336 1 43.72 84 CYS A C 1
ATOM 661 O O . CYS A 1 84 ? -25.688 9.242 9.211 1 43.72 84 CYS A O 1
ATOM 663 N N . THR A 1 85 ? -27.484 8.844 10.445 1 43.56 85 THR A N 1
ATOM 664 C CA . THR A 1 85 ? -26.641 8.523 11.586 1 43.56 85 THR A CA 1
ATOM 665 C C . THR A 1 85 ? -26.578 7.012 11.805 1 43.56 85 THR A C 1
ATOM 667 O O . THR A 1 85 ? -26.062 6.543 12.82 1 43.56 85 THR A O 1
ATOM 670 N N . LYS A 1 86 ? -27.172 6.238 10.906 1 48.81 86 LYS A N 1
ATOM 671 C CA . LYS A 1 86 ? -27.172 4.801 11.172 1 48.81 86 LYS A CA 1
ATOM 672 C C . LYS A 1 86 ? -25.812 4.191 10.852 1 48.81 86 LYS A C 1
ATOM 674 O O . LYS A 1 86 ? -25.156 4.586 9.875 1 48.81 86 LYS A O 1
ATOM 679 N N . ALA A 1 87 ? -25.375 3.402 11.797 1 49.53 87 ALA A N 1
ATOM 680 C CA . ALA A 1 87 ? -24.094 2.705 11.688 1 49.53 87 ALA A CA 1
ATOM 681 C C . ALA A 1 87 ? -24.125 1.672 10.562 1 49.53 87 ALA A C 1
ATOM 683 O O . ALA A 1 87 ? -25.203 1.233 10.148 1 49.53 87 ALA A O 1
ATOM 684 N N . LEU A 1 88 ? -23.156 1.438 9.789 1 52.56 88 LEU A N 1
ATOM 685 C CA . LEU A 1 88 ? -23.031 0.401 8.773 1 52.56 88 LEU A CA 1
ATOM 686 C C . LEU A 1 88 ? -23.25 -0.982 9.375 1 52.56 88 LEU A C 1
ATOM 688 O O . LEU A 1 88 ? -22.719 -1.293 10.445 1 52.56 88 LEU A O 1
ATOM 692 N N . ASP A 1 89 ? -24.266 -1.717 8.922 1 52.25 89 ASP A N 1
ATOM 693 C CA . ASP A 1 89 ? -24.609 -3.021 9.477 1 52.25 89 ASP A CA 1
ATOM 694 C C . ASP A 1 89 ? -23.609 -4.09 9.023 1 52.25 89 ASP A C 1
ATOM 696 O O . ASP A 1 89 ? -23.172 -4.098 7.871 1 52.25 89 ASP A O 1
ATOM 700 N N . ARG A 1 90 ? -23.125 -4.801 10.008 1 54.84 90 ARG A N 1
ATOM 701 C CA . ARG A 1 90 ? -22.344 -5.992 9.703 1 54.84 90 ARG A CA 1
ATOM 702 C C . ARG A 1 90 ? -23.219 -7.082 9.086 1 54.84 90 ARG A C 1
ATOM 704 O O . ARG A 1 90 ? -24.297 -7.391 9.602 1 54.84 90 ARG A O 1
ATOM 711 N N . ILE A 1 91 ? -22.984 -7.422 7.77 1 49.78 91 ILE A N 1
ATOM 712 C CA . ILE A 1 91 ? -23.734 -8.477 7.09 1 49.78 91 ILE A CA 1
ATOM 713 C C . ILE A 1 91 ? -23.109 -9.836 7.422 1 49.78 91 ILE A C 1
ATOM 715 O O . ILE A 1 91 ? -21.891 -10.008 7.367 1 49.78 91 ILE A O 1
ATOM 719 N N . ALA A 1 92 ? -23.797 -10.734 8.195 1 51.47 92 ALA A N 1
ATOM 720 C CA . ALA A 1 92 ? -23.312 -12.102 8.422 1 51.47 92 ALA A CA 1
ATOM 721 C C . ALA A 1 92 ? -24.062 -13.086 7.527 1 51.47 92 ALA A C 1
ATOM 723 O O . ALA A 1 92 ? -25.281 -13.25 7.656 1 51.47 92 ALA A O 1
ATOM 724 N N . PHE A 1 93 ? -23.438 -13.562 6.492 1 46.94 93 PHE A N 1
ATOM 725 C CA . PHE A 1 93 ? -24.047 -14.508 5.551 1 46.94 93 PHE A CA 1
ATOM 726 C C . PHE A 1 93 ? -24.078 -15.914 6.137 1 46.94 93 PHE A C 1
ATOM 728 O O . PHE A 1 93 ? -25.047 -16.656 5.938 1 46.94 93 PHE A O 1
ATOM 735 N N . SER A 1 94 ? -23.016 -16.406 6.691 1 48.78 94 SER A N 1
ATOM 736 C CA . SER A 1 94 ? -22.922 -17.719 7.309 1 48.78 94 SER A CA 1
ATOM 737 C C . SER A 1 94 ? -22.562 -17.609 8.789 1 48.78 94 SER A C 1
ATOM 739 O O . SER A 1 94 ? -21.406 -17.375 9.133 1 48.78 94 SER A O 1
ATOM 741 N N . PRO A 1 95 ? -23.547 -17.609 9.531 1 53.41 95 PRO A N 1
ATOM 742 C CA . PRO A 1 95 ? -23.25 -17.469 10.953 1 53.41 95 PRO A CA 1
ATOM 743 C C . PRO A 1 95 ? -22.359 -18.578 11.492 1 53.41 95 PRO A C 1
ATOM 745 O O . PRO A 1 95 ? -22.469 -19.734 11.055 1 53.41 95 PRO A O 1
ATOM 748 N N . LEU A 1 96 ? -21.141 -18.172 12.078 1 55.16 96 LEU A N 1
ATOM 749 C CA . LEU A 1 96 ? -20.297 -19.141 12.758 1 55.16 96 LEU A CA 1
ATOM 750 C C . LEU A 1 96 ? -21.094 -19.938 13.781 1 55.16 96 LEU A C 1
ATOM 752 O O . LEU A 1 96 ? -21.719 -19.359 14.664 1 55.16 96 LEU A O 1
ATOM 756 N N . THR A 1 97 ? -21.734 -20.922 13.312 1 46.59 97 THR A N 1
ATOM 757 C CA . THR A 1 97 ? -22.312 -21.719 14.391 1 46.59 97 THR A CA 1
ATOM 758 C C . THR A 1 97 ? -21.203 -22.422 15.188 1 46.59 97 THR A C 1
ATOM 760 O O . THR A 1 97 ? -20.297 -23.016 14.602 1 46.59 97 THR A O 1
ATOM 763 N N . ALA A 1 98 ? -20.656 -21.656 16.125 1 47.59 98 ALA A N 1
ATOM 764 C CA . ALA A 1 98 ? -19.75 -22.375 17.016 1 47.59 98 ALA A CA 1
ATOM 765 C C . ALA A 1 98 ? -20.031 -23.875 16.969 1 47.59 98 ALA A C 1
ATOM 767 O O . ALA A 1 98 ? -20.266 -24.484 18.016 1 47.59 98 ALA A O 1
ATOM 768 N N . GLU A 1 99 ? -20.562 -24.266 15.938 1 51.47 99 GLU A N 1
ATOM 769 C CA . GLU A 1 99 ? -20.781 -25.719 15.977 1 51.47 99 GLU A CA 1
ATOM 770 C C . GLU A 1 99 ? -19.453 -26.484 15.891 1 51.47 99 GLU A C 1
ATOM 772 O O . GLU A 1 99 ? -18.453 -25.953 15.391 1 51.47 99 GLU A O 1
ATOM 777 N N . ALA A 1 100 ? -19.391 -27.578 16.578 1 55.06 100 ALA A N 1
ATOM 778 C CA . ALA A 1 100 ? -18.312 -28.531 16.812 1 55.06 100 ALA A CA 1
ATOM 779 C C . ALA A 1 100 ? -17.547 -28.844 15.523 1 55.06 100 ALA A C 1
ATOM 781 O O . ALA A 1 100 ? -16.328 -28.984 15.539 1 55.06 100 ALA A O 1
ATOM 782 N N . SER A 1 101 ? -18.266 -28.609 14.391 1 63.25 101 SER A N 1
ATOM 783 C CA . SER A 1 101 ? -17.578 -29.078 13.188 1 63.25 101 SER A CA 1
ATOM 784 C C . SER A 1 101 ? -16.578 -28.047 12.68 1 63.25 101 SER A C 1
ATOM 786 O O . SER A 1 101 ? -15.477 -28.406 12.258 1 63.25 101 SER A O 1
ATOM 788 N N . GLU A 1 102 ? -16.969 -26.766 12.742 1 70.69 102 GLU A N 1
ATOM 789 C CA . GLU A 1 102 ? -16.031 -25.734 12.273 1 70.69 102 GLU A CA 1
ATOM 790 C C . GLU A 1 102 ? -14.828 -25.625 13.195 1 70.69 102 GLU A C 1
ATOM 792 O O . GLU A 1 102 ? -13.703 -25.406 12.734 1 70.69 102 GLU A O 1
ATOM 797 N N . LEU A 1 103 ? -15.094 -25.797 14.422 1 70.06 103 LEU A N 1
ATOM 798 C CA . LEU A 1 103 ? -13.992 -25.766 15.375 1 70.06 103 LEU A CA 1
ATOM 799 C C . LEU A 1 103 ? -13.047 -26.953 15.148 1 70.06 103 LEU A C 1
ATOM 801 O O . LEU A 1 103 ? -11.82 -26.797 15.25 1 70.06 103 LEU A O 1
ATOM 805 N N . TRP A 1 104 ? -13.672 -27.969 14.789 1 70.44 104 TRP A N 1
ATOM 806 C CA . TRP A 1 104 ? -12.867 -29.141 14.492 1 70.44 104 TRP A CA 1
ATOM 807 C C . TRP A 1 104 ? -12 -28.922 13.258 1 70.44 104 TRP A C 1
ATOM 809 O O . TRP A 1 104 ? -10.82 -29.281 13.242 1 70.44 104 TRP A O 1
ATOM 819 N N . LEU A 1 105 ? -12.633 -28.344 12.266 1 73.56 105 LEU A N 1
ATOM 820 C CA . LEU A 1 105 ? -11.898 -28.062 11.039 1 73.56 105 LEU A CA 1
ATOM 821 C C . LEU A 1 105 ? -10.711 -27.141 11.32 1 73.56 105 LEU A C 1
ATOM 823 O O . LEU A 1 105 ? -9.625 -27.344 10.773 1 73.56 105 LEU A O 1
ATOM 827 N N . MET A 1 106 ? -10.961 -26.203 12.117 1 76.06 106 MET A N 1
ATOM 828 C CA . MET A 1 106 ? -9.906 -25.25 12.438 1 76.06 106 MET A CA 1
ATOM 829 C C . MET A 1 106 ? -8.789 -25.922 13.234 1 76.06 106 MET A C 1
ATOM 831 O O . MET A 1 106 ? -7.605 -25.703 12.953 1 76.06 106 MET A O 1
ATOM 835 N N . GLU A 1 107 ? -9.156 -26.688 14.109 1 72.38 107 GLU A N 1
ATOM 836 C CA . GLU A 1 107 ? -8.164 -27.344 14.945 1 72.38 107 GLU A CA 1
ATOM 837 C C . GLU A 1 107 ? -7.312 -28.312 14.133 1 72.38 107 GLU A C 1
ATOM 839 O O . GLU A 1 107 ? -6.102 -28.406 14.336 1 72.38 107 GLU A O 1
ATOM 844 N N . LYS A 1 108 ? -7.969 -28.859 13.195 1 68.31 108 LYS A N 1
ATOM 845 C CA . LYS A 1 108 ? -7.293 -29.906 12.438 1 68.31 108 LYS A CA 1
ATOM 846 C C . LYS A 1 108 ? -6.461 -29.328 11.305 1 68.31 108 LYS A C 1
ATOM 848 O O . LYS A 1 108 ? -5.363 -29.797 11.016 1 68.31 108 LYS A O 1
ATOM 853 N N . PHE A 1 109 ? -7 -28.219 10.727 1 72.44 109 PHE A N 1
ATOM 854 C CA . PHE A 1 109 ? -6.395 -27.844 9.453 1 72.44 109 PHE A CA 1
ATOM 855 C C . PHE A 1 109 ? -5.703 -26.484 9.57 1 72.44 109 PHE A C 1
ATOM 857 O O . PHE A 1 109 ? -5.105 -26 8.609 1 72.44 109 PHE A O 1
ATOM 864 N N . LEU A 1 110 ? -5.738 -25.984 10.75 1 77.88 110 LEU A N 1
ATOM 865 C CA . LEU A 1 110 ? -5.094 -24.688 10.922 1 77.88 110 LEU A CA 1
ATOM 866 C C . LEU A 1 110 ? -3.611 -24.766 10.578 1 77.88 110 LEU A C 1
ATOM 868 O O . LEU A 1 110 ? -3.059 -23.844 9.977 1 77.88 110 LEU A O 1
ATOM 872 N N . GLY A 1 111 ? -3.004 -25.875 10.93 1 74.12 111 GLY A N 1
ATOM 873 C CA . GLY A 1 111 ? -1.602 -26.062 10.594 1 74.12 111 GLY A CA 1
ATOM 874 C C . GLY A 1 111 ? -1.339 -26.062 9.102 1 74.12 111 GLY A C 1
ATOM 875 O O . GLY A 1 111 ? -0.348 -25.5 8.633 1 74.12 111 GLY A O 1
ATOM 876 N N . ASP A 1 112 ? -2.254 -26.578 8.391 1 74.69 112 ASP A N 1
ATOM 877 C CA . ASP A 1 112 ? -2.113 -26.656 6.941 1 74.69 112 ASP A CA 1
ATOM 878 C C . ASP A 1 112 ? -2.383 -25.281 6.301 1 74.69 112 ASP A C 1
ATOM 880 O O . ASP A 1 112 ? -1.729 -24.922 5.328 1 74.69 112 ASP A O 1
ATOM 884 N N . VAL A 1 113 ? -3.354 -24.672 6.926 1 75.38 113 VAL A N 1
ATOM 885 C CA . VAL A 1 113 ? -3.705 -23.359 6.406 1 75.38 113 VAL A CA 1
ATOM 886 C C . VAL A 1 113 ? -2.529 -22.391 6.586 1 75.38 113 VAL A C 1
ATOM 888 O O . VAL A 1 113 ? -2.236 -21.594 5.699 1 75.38 113 VAL A O 1
ATOM 891 N N . CYS A 1 114 ? -1.839 -22.609 7.621 1 77.06 114 CYS A N 1
ATOM 892 C CA . CYS A 1 114 ? -0.755 -21.688 7.949 1 77.06 114 CYS A CA 1
ATOM 893 C C . CYS A 1 114 ? 0.597 -22.281 7.574 1 77.06 114 CYS A C 1
ATOM 895 O O . CYS A 1 114 ? 1.641 -21.766 7.965 1 77.06 114 CYS A O 1
ATOM 897 N N . ALA A 1 115 ? 0.558 -23.359 6.906 1 75.75 115 ALA A N 1
ATOM 898 C CA . ALA A 1 115 ? 1.803 -24.078 6.66 1 75.75 115 ALA A CA 1
ATOM 899 C C . ALA A 1 115 ? 2.781 -23.234 5.859 1 75.75 115 ALA A C 1
ATOM 901 O O . ALA A 1 115 ? 3.961 -23.125 6.211 1 75.75 115 ALA A O 1
ATOM 902 N N . GLU A 1 116 ? 2.289 -22.625 4.91 1 78.88 116 GLU A N 1
ATOM 903 C CA . GLU A 1 116 ? 3.182 -21.844 4.059 1 78.88 116 GLU A CA 1
ATOM 904 C C . GLU A 1 116 ? 3.5 -20.5 4.676 1 78.88 116 GLU A C 1
ATOM 906 O O . GLU A 1 116 ? 4.637 -20.016 4.598 1 78.88 116 GLU A O 1
ATOM 911 N N . LEU A 1 117 ? 2.453 -19.938 5.25 1 88.25 117 LEU A N 1
ATOM 912 C CA . LEU A 1 117 ? 2.598 -18.609 5.859 1 88.25 117 LEU A CA 1
ATOM 913 C C . LEU A 1 117 ? 1.993 -18.594 7.258 1 88.25 117 LEU A C 1
ATOM 915 O O . LEU A 1 117 ? 0.833 -18.219 7.434 1 88.25 117 LEU A O 1
ATOM 919 N N . PRO A 1 118 ? 2.832 -18.984 8.172 1 90.19 118 PRO A N 1
ATOM 920 C CA . PRO A 1 118 ? 2.33 -18.984 9.547 1 90.19 118 PRO A CA 1
ATOM 921 C C . PRO A 1 118 ? 2.172 -17.594 10.125 1 90.19 118 PRO A C 1
ATOM 923 O O . PRO A 1 118 ? 3 -17.156 10.93 1 90.19 118 PRO A O 1
ATOM 926 N N . PHE A 1 119 ? 1.123 -16.953 9.852 1 91.38 119 PHE A N 1
ATOM 927 C CA . PHE A 1 119 ? 0.936 -15.547 10.195 1 91.38 119 PHE A CA 1
ATOM 928 C C . PHE A 1 119 ? 0.408 -15.406 11.625 1 91.38 119 PHE A C 1
ATOM 930 O O . PHE A 1 119 ? 0.253 -14.297 12.125 1 91.38 119 PHE A O 1
ATOM 937 N N . LEU A 1 120 ? 0.104 -16.516 12.234 1 89.31 120 LEU A N 1
ATOM 938 C CA . LEU A 1 120 ? -0.312 -16.5 13.633 1 89.31 120 LEU A CA 1
ATOM 939 C C . LEU A 1 120 ? 0.192 -17.734 14.367 1 89.31 120 LEU A C 1
ATOM 941 O O . LEU A 1 120 ? 0.494 -18.75 13.734 1 89.31 120 LEU A O 1
ATOM 945 N N . ARG A 1 121 ? 0.286 -17.578 15.609 1 83.62 121 ARG A N 1
ATOM 946 C CA . ARG A 1 121 ? 0.635 -18.719 16.438 1 83.62 121 ARG A CA 1
ATOM 947 C C . ARG A 1 121 ? -0.58 -19.609 16.688 1 83.62 121 ARG A C 1
ATOM 949 O O . ARG A 1 121 ? -1.551 -19.188 17.312 1 83.62 121 ARG A O 1
ATOM 956 N N . ILE A 1 122 ? -0.474 -20.875 16.359 1 82.75 122 ILE A N 1
ATOM 957 C CA . ILE A 1 122 ? -1.609 -21.781 16.344 1 82.75 122 ILE A CA 1
ATOM 958 C C . ILE A 1 122 ? -2.088 -22.062 17.766 1 82.75 122 ILE A C 1
ATOM 960 O O . ILE A 1 122 ? -3.285 -21.969 18.047 1 82.75 122 ILE A O 1
ATOM 964 N N . PRO A 1 123 ? -1.149 -22.281 18.703 1 78.69 123 PRO A N 1
ATOM 965 C CA . PRO A 1 123 ? -1.651 -22.547 20.047 1 78.69 123 PRO A CA 1
ATOM 966 C C . PRO A 1 123 ? -2.381 -21.359 20.656 1 78.69 123 PRO A C 1
ATOM 968 O O . PRO A 1 123 ? -3.377 -21.531 21.375 1 78.69 123 PRO A O 1
ATOM 971 N N . TRP A 1 124 ? -1.86 -20.25 20.391 1 80.19 124 TRP A N 1
ATOM 972 C CA . TRP A 1 124 ? -2.518 -19.047 20.875 1 80.19 124 TRP A CA 1
ATOM 973 C C . TRP A 1 124 ? -3.92 -18.922 20.297 1 80.19 124 TRP A C 1
ATOM 975 O O . TRP A 1 124 ? -4.871 -18.609 21.016 1 80.19 124 TRP A O 1
ATOM 985 N N . PHE A 1 125 ? -4.027 -19.141 19.078 1 83.19 125 PHE A N 1
ATOM 986 C CA . PHE A 1 125 ? -5.305 -19.016 18.391 1 83.19 125 PHE A CA 1
ATOM 987 C C . PHE A 1 125 ? -6.301 -20.047 18.906 1 83.19 125 PHE A C 1
ATOM 989 O O . PHE A 1 125 ? -7.469 -19.734 19.141 1 83.19 125 PHE A O 1
ATOM 996 N N . LEU A 1 126 ? -5.844 -21.219 19.094 1 79.31 126 LEU A N 1
ATOM 997 C CA . LEU A 1 126 ? -6.715 -22.281 19.578 1 79.31 126 LEU A CA 1
ATOM 998 C C . LEU A 1 126 ? -7.184 -21.984 21 1 79.31 126 LEU A C 1
ATOM 1000 O O . LEU A 1 126 ? -8.336 -22.25 21.344 1 79.31 126 LEU A O 1
ATOM 1004 N N . ASP A 1 127 ? -6.32 -21.453 21.75 1 76.25 127 ASP A N 1
ATOM 1005 C CA . ASP A 1 127 ? -6.688 -21.078 23.109 1 76.25 127 ASP A CA 1
ATOM 1006 C C . ASP A 1 127 ? -7.762 -19.984 23.109 1 76.25 127 ASP A C 1
ATOM 1008 O O . ASP A 1 127 ? -8.68 -20.016 23.938 1 76.25 127 ASP A O 1
ATOM 1012 N N . ARG A 1 128 ? -7.605 -19.094 22.219 1 75.12 128 ARG A N 1
ATOM 1013 C CA . ARG A 1 128 ? -8.57 -18.016 22.125 1 75.12 128 ARG A CA 1
ATOM 1014 C C . ARG A 1 128 ? -9.93 -18.516 21.656 1 75.12 128 ARG A C 1
ATOM 1016 O O . ARG A 1 128 ? -10.969 -18.031 22.109 1 75.12 128 ARG A O 1
ATOM 1023 N N . ILE A 1 129 ? -9.875 -19.422 20.75 1 73.56 129 ILE A N 1
ATOM 1024 C CA . ILE A 1 129 ? -11.117 -19.984 20.234 1 73.56 129 ILE A CA 1
ATOM 1025 C C . ILE A 1 129 ? -11.828 -20.766 21.344 1 73.56 129 ILE A C 1
ATOM 1027 O O . ILE A 1 129 ? -13.055 -20.734 21.422 1 73.56 129 ILE A O 1
ATOM 1031 N N . ARG A 1 130 ? -11.023 -21.453 22.062 1 68.88 130 ARG A N 1
ATOM 1032 C CA . ARG A 1 130 ? -11.609 -22.266 23.125 1 68.88 130 ARG A CA 1
ATOM 1033 C C . ARG A 1 130 ? -12.219 -21.391 24.219 1 68.88 130 ARG A C 1
ATOM 1035 O O . ARG A 1 130 ? -13.18 -21.797 24.875 1 68.88 130 ARG A O 1
ATOM 1042 N N . ARG A 1 131 ? -11.586 -20.234 24.406 1 62.53 131 ARG A N 1
ATOM 1043 C CA . ARG A 1 131 ? -12.094 -19.312 25.422 1 62.53 131 ARG A CA 1
ATOM 1044 C C . ARG A 1 131 ? -13.273 -18.516 24.891 1 62.53 131 ARG A C 1
ATOM 1046 O O . ARG A 1 131 ? -13.961 -17.812 25.641 1 62.53 131 ARG A O 1
ATOM 1053 N N . LEU A 1 132 ? -13.258 -18.312 23.625 1 55.88 132 LEU A N 1
ATOM 1054 C CA . LEU A 1 132 ? -14.336 -17.531 23.016 1 55.88 132 LEU A CA 1
ATOM 1055 C C . LEU A 1 132 ? -15.695 -18.094 23.406 1 55.88 132 LEU A C 1
ATOM 1057 O O . LEU A 1 132 ? -16.078 -19.172 22.938 1 55.88 132 LEU A O 1
ATOM 1061 N N . ASP A 1 133 ? -16.062 -18.25 24.656 1 46.31 133 ASP A N 1
ATOM 1062 C CA . ASP A 1 133 ? -17.484 -18.406 24.969 1 46.31 133 ASP A CA 1
ATOM 1063 C C . ASP A 1 133 ? -18.344 -17.578 24.016 1 46.31 133 ASP A C 1
ATOM 1065 O O . ASP A 1 133 ? -17.875 -16.578 23.469 1 46.31 133 ASP A O 1
ATOM 1069 N N . ALA A 1 134 ? -19.641 -18.125 23.609 1 41.03 134 ALA A N 1
ATOM 1070 C CA . ALA A 1 134 ? -20.844 -17.719 22.875 1 41.03 134 ALA A CA 1
ATOM 1071 C C . ALA A 1 134 ? -21.109 -16.219 23.031 1 41.03 134 ALA A C 1
ATOM 1073 O O . ALA A 1 134 ? -21.844 -15.633 22.234 1 41.03 134 ALA A O 1
ATOM 1074 N N . VAL A 1 135 ? -20.969 -15.695 24.094 1 41.19 135 VAL A N 1
ATOM 1075 C CA . VAL A 1 135 ? -21.812 -14.555 24.438 1 41.19 135 VAL A CA 1
ATOM 1076 C C . VAL A 1 135 ? -21.266 -13.289 23.797 1 41.19 135 VAL A C 1
ATOM 1078 O O . VAL A 1 135 ? -22 -12.328 23.562 1 41.19 135 VAL A O 1
ATOM 1081 N N . ASN A 1 136 ? -19.953 -12.969 23.875 1 46 136 ASN A N 1
ATOM 1082 C CA . ASN A 1 136 ? -19.578 -11.602 23.547 1 46 136 ASN A CA 1
ATOM 1083 C C . ASN A 1 136 ? -19.312 -11.445 22.047 1 46 136 ASN A C 1
ATOM 1085 O O . ASN A 1 136 ? -18.75 -12.344 21.422 1 46 136 ASN A O 1
ATOM 1089 N N . VAL A 1 137 ? -20.125 -10.547 21.578 1 51.09 137 VAL A N 1
ATOM 1090 C CA . VAL A 1 137 ? -20.156 -10.102 20.203 1 51.09 137 VAL A CA 1
ATOM 1091 C C . VAL A 1 137 ? -18.719 -9.953 19.672 1 51.09 137 VAL A C 1
ATOM 1093 O O . VAL A 1 137 ? -17.953 -9.117 20.156 1 51.09 137 VAL A O 1
ATOM 1096 N N . PRO A 1 138 ? -18.266 -10.961 18.953 1 58.88 138 PRO A N 1
ATOM 1097 C CA . PRO A 1 138 ? -16.859 -10.992 18.547 1 58.88 138 PRO A CA 1
ATOM 1098 C C . PRO A 1 138 ? -16.438 -9.742 17.781 1 58.88 138 PRO A C 1
ATOM 1100 O O . PRO A 1 138 ? -17.266 -9.117 17.109 1 58.88 138 PRO A O 1
ATOM 1103 N N . ASP A 1 139 ? -15.43 -9.031 18.219 1 72.19 139 ASP A N 1
ATOM 1104 C CA . ASP A 1 139 ? -14.758 -7.957 17.484 1 72.19 139 ASP A CA 1
ATOM 1105 C C . ASP A 1 139 ? -14.719 -8.258 15.992 1 72.19 139 ASP A C 1
ATOM 1107 O O . ASP A 1 139 ? -14.734 -9.422 15.586 1 72.19 139 ASP A O 1
ATOM 1111 N N . ALA A 1 140 ? -15.031 -7.328 15.18 1 77 140 ALA A N 1
ATOM 1112 C CA . ALA A 1 140 ? -15.039 -7.457 13.719 1 77 140 ALA A CA 1
ATOM 1113 C C . ALA A 1 140 ? -13.812 -8.219 13.234 1 77 140 ALA A C 1
ATOM 1115 O O . ALA A 1 140 ? -13.906 -9.047 12.32 1 77 140 ALA A O 1
ATOM 1116 N N . TRP A 1 141 ? -12.703 -7.996 13.914 1 82.94 141 TRP A N 1
ATOM 1117 C CA . TRP A 1 141 ? -11.484 -8.648 13.438 1 82.94 141 TRP A CA 1
ATOM 1118 C C . TRP A 1 141 ? -11.531 -10.148 13.711 1 82.94 141 TRP A C 1
ATOM 1120 O O . TRP A 1 141 ? -11.039 -10.945 12.906 1 82.94 141 TRP A O 1
ATOM 1130 N N . TRP A 1 142 ? -12.133 -10.539 14.805 1 81.94 142 TRP A N 1
ATOM 1131 C CA . TRP A 1 142 ? -12.25 -11.953 15.133 1 81.94 142 TRP A CA 1
ATOM 1132 C C . TRP A 1 142 ? -13.188 -12.664 14.156 1 81.94 142 TRP A C 1
ATOM 1134 O O . TRP A 1 142 ? -12.898 -13.773 13.703 1 81.94 142 TRP A O 1
ATOM 1144 N N . GLN A 1 143 ? -14.266 -12.039 13.812 1 80.25 143 GLN A N 1
ATOM 1145 C CA . GLN A 1 143 ? -15.195 -12.594 12.836 1 80.25 143 GLN A CA 1
ATOM 1146 C C . GLN A 1 143 ? -14.523 -12.75 11.469 1 80.25 143 GLN A C 1
ATOM 1148 O O . GLN A 1 143 ? -14.711 -13.766 10.797 1 80.25 143 GLN A O 1
ATOM 1153 N N . GLY A 1 144 ? -13.836 -11.695 11.078 1 86.31 144 GLY A N 1
ATOM 1154 C CA . GLY A 1 144 ? -13.125 -11.773 9.812 1 86.31 144 GLY A CA 1
ATOM 1155 C C . GLY A 1 144 ? -12.078 -12.867 9.781 1 86.31 144 GLY A C 1
ATOM 1156 O O . GLY A 1 144 ? -11.984 -13.617 8.805 1 86.31 144 GLY A O 1
ATOM 1157 N N . LEU A 1 145 ? -11.359 -13.023 10.867 1 88.81 145 LEU A N 1
ATOM 1158 C CA . LEU A 1 145 ? -10.258 -13.984 10.945 1 88.81 145 LEU A CA 1
ATOM 1159 C C . LEU A 1 145 ? -10.781 -15.414 10.953 1 88.81 145 LEU A C 1
ATOM 1161 O O . LEU A 1 145 ? -10.328 -16.25 10.172 1 88.81 145 LEU A O 1
ATOM 1165 N N . ILE A 1 146 ? -11.766 -15.719 11.75 1 84.12 146 ILE A N 1
ATOM 1166 C CA . ILE A 1 146 ? -12.281 -17.078 11.891 1 84.12 146 ILE A CA 1
ATOM 1167 C C . ILE A 1 146 ? -12.945 -17.516 10.586 1 84.12 146 ILE A C 1
ATOM 1169 O O . ILE A 1 146 ? -12.711 -18.625 10.117 1 84.12 146 ILE A O 1
ATOM 1173 N N . ASN A 1 147 ? -13.727 -16.656 9.984 1 85.62 147 ASN A N 1
ATOM 1174 C CA . ASN A 1 147 ? -14.398 -17.016 8.742 1 85.62 147 ASN A CA 1
ATOM 1175 C C . ASN A 1 147 ? -13.398 -17.234 7.605 1 85.62 147 ASN A C 1
ATOM 1177 O O . ASN A 1 147 ? -13.586 -18.109 6.77 1 85.62 147 ASN A O 1
ATOM 1181 N N . ALA A 1 148 ? -12.406 -16.422 7.582 1 91.12 148 ALA A N 1
ATOM 1182 C CA . ALA A 1 148 ? -11.391 -16.594 6.543 1 91.12 148 ALA A CA 1
ATOM 1183 C C . ALA A 1 148 ? -10.633 -17.906 6.723 1 91.12 148 ALA A C 1
ATOM 1185 O O . ALA A 1 148 ? -10.328 -18.594 5.75 1 91.12 148 ALA A O 1
ATOM 1186 N N . ILE A 1 149 ? -10.336 -18.25 7.965 1 88.31 149 ILE A N 1
ATOM 1187 C CA . ILE A 1 149 ? -9.602 -19.484 8.25 1 88.31 149 ILE A CA 1
ATOM 1188 C C . ILE A 1 149 ? -10.469 -20.688 7.914 1 88.31 149 ILE A C 1
ATOM 1190 O O . ILE A 1 149 ? -10 -21.641 7.301 1 88.31 149 ILE A O 1
ATOM 1194 N N . ILE A 1 150 ? -11.711 -20.625 8.258 1 84.25 150 ILE A N 1
ATOM 1195 C CA . ILE A 1 150 ? -12.617 -21.719 7.953 1 84.25 150 ILE A CA 1
ATOM 1196 C C . ILE A 1 150 ? -12.75 -21.875 6.441 1 84.25 150 ILE A C 1
ATOM 1198 O O . ILE A 1 150 ? -12.734 -23 5.918 1 84.25 150 ILE A O 1
ATOM 1202 N N . ALA A 1 151 ? -12.883 -20.75 5.785 1 87.5 151 ALA A N 1
ATOM 1203 C CA . ALA A 1 151 ? -12.984 -20.781 4.328 1 87.5 151 ALA A CA 1
ATOM 1204 C C . ALA A 1 151 ? -11.766 -21.469 3.715 1 87.5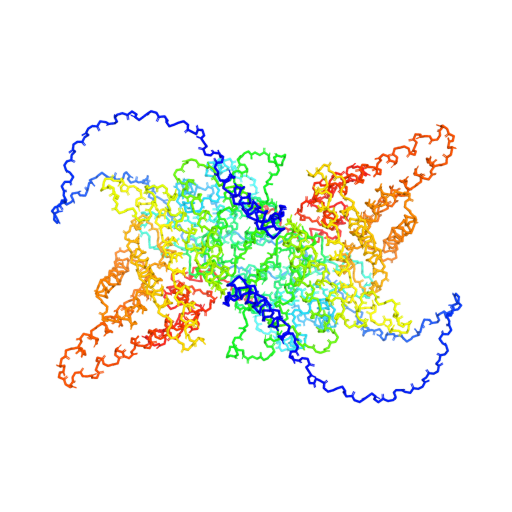 151 ALA A C 1
ATOM 1206 O O . ALA A 1 151 ? -11.898 -22.219 2.738 1 87.5 151 ALA A O 1
ATOM 1207 N N . SER A 1 152 ? -10.633 -21.297 4.273 1 88.06 152 SER A N 1
ATOM 1208 C CA . SER A 1 152 ? -9.398 -21.859 3.742 1 88.06 152 SER A CA 1
ATOM 1209 C C . SER A 1 152 ? -9.234 -23.312 4.129 1 88.06 152 SER A C 1
ATOM 1211 O O . SER A 1 152 ? -8.539 -24.078 3.453 1 88.06 152 SER A O 1
ATOM 1213 N N . ALA A 1 153 ? -9.867 -23.703 5.191 1 82.12 153 ALA A N 1
ATOM 1214 C CA . ALA A 1 153 ? -9.695 -25.062 5.707 1 82.12 153 ALA A CA 1
ATOM 1215 C C . ALA A 1 153 ? -10.641 -26.031 5.004 1 82.12 153 ALA A C 1
ATOM 1217 O O . ALA A 1 153 ? -10.336 -27.219 4.895 1 82.12 153 ALA A O 1
ATOM 1218 N N . ILE A 1 154 ? -11.648 -25.609 4.438 1 77.06 154 ILE A N 1
ATOM 1219 C CA . ILE A 1 154 ? -12.719 -26.453 3.904 1 77.06 154 ILE A CA 1
ATOM 1220 C C . ILE A 1 154 ? -12.188 -27.281 2.746 1 77.06 154 ILE A C 1
ATOM 1222 O O . ILE A 1 154 ? -12.391 -28.5 2.701 1 77.06 154 ILE A O 1
ATOM 1226 N N . PRO A 1 155 ? -11.414 -26.625 1.849 1 74.44 155 PRO A N 1
ATOM 1227 C CA . PRO A 1 155 ? -10.938 -27.438 0.719 1 74.44 155 PRO A CA 1
ATOM 1228 C C . PRO A 1 155 ? -9.914 -28.484 1.133 1 74.44 155 PRO A C 1
ATOM 1230 O O . PRO A 1 155 ? -9.617 -29.406 0.359 1 74.44 155 PRO A O 1
ATOM 1233 N N . LEU A 1 156 ? -9.391 -28.375 2.24 1 67.94 156 LEU A N 1
ATOM 1234 C CA . LEU A 1 156 ? -8.359 -29.297 2.691 1 67.94 156 LEU A CA 1
ATOM 1235 C C . LEU A 1 156 ? -8.977 -30.578 3.23 1 67.94 156 LEU A C 1
ATOM 1237 O O . LEU A 1 156 ? -8.266 -31.562 3.451 1 67.94 156 LEU A O 1
ATOM 1241 N N . LYS A 1 157 ? -10.32 -30.516 3.24 1 61.38 157 LYS A N 1
ATOM 1242 C CA . LYS A 1 157 ? -11.008 -31.688 3.768 1 61.38 157 LYS A CA 1
ATOM 1243 C C . LYS A 1 157 ? -11.008 -32.844 2.756 1 61.38 157 LYS A C 1
ATOM 1245 O O . LYS A 1 157 ? -11.461 -32.656 1.622 1 61.38 157 LYS A O 1
ATOM 1250 N N . PRO A 1 158 ? -10.031 -33.906 2.818 1 52.41 158 PRO A N 1
ATOM 1251 C CA . PRO A 1 158 ? -10.023 -35 1.849 1 52.41 158 PRO A CA 1
ATOM 1252 C C . PRO A 1 158 ? -11.422 -35.531 1.537 1 52.41 158 PRO A C 1
ATOM 1254 O O . PRO A 1 158 ? -11.695 -35.906 0.4 1 52.41 158 PRO A O 1
ATOM 1257 N N . ARG A 1 159 ? -12.055 -36.188 2.531 1 47.88 159 ARG A N 1
ATOM 1258 C CA . ARG A 1 159 ? -13.047 -37.281 2.434 1 47.88 159 ARG A CA 1
ATOM 1259 C C . ARG A 1 159 ? -14.391 -36.719 1.973 1 47.88 159 ARG A C 1
ATOM 1261 O O . ARG A 1 159 ? -15.43 -37.375 2.164 1 47.88 159 ARG A O 1
ATOM 1268 N N . LEU A 1 160 ? -14.359 -35.406 1.582 1 49.66 160 LEU A N 1
ATOM 1269 C CA . LEU A 1 160 ? -15.758 -35.188 1.225 1 49.66 160 LEU A CA 1
ATOM 1270 C C . LEU A 1 160 ? -16.031 -35.625 -0.211 1 49.66 160 LEU A C 1
ATOM 1272 O O . LEU A 1 160 ? -15.18 -35.438 -1.091 1 49.66 160 LEU A O 1
ATOM 1276 N N . ASP A 1 161 ? -16.516 -36.812 -0.385 1 55.44 161 ASP A N 1
ATOM 1277 C CA . ASP A 1 161 ? -17.062 -37.281 -1.663 1 55.44 161 ASP A CA 1
ATOM 1278 C C . ASP A 1 161 ? -17.594 -36.094 -2.48 1 55.44 161 ASP A C 1
ATOM 1280 O O . ASP A 1 161 ? -18.234 -36.312 -3.518 1 55.44 161 ASP A O 1
ATOM 1284 N N . ASN A 1 162 ? -17.172 -34.938 -1.965 1 62.28 162 ASN A N 1
ATOM 1285 C CA . ASN A 1 162 ? -17.75 -33.781 -2.682 1 62.28 162 ASN A CA 1
ATOM 1286 C C . ASN A 1 162 ? -16.797 -33.25 -3.74 1 62.28 162 ASN A C 1
ATOM 1288 O O . ASN A 1 162 ? -15.578 -33.375 -3.605 1 62.28 162 ASN A O 1
ATOM 1292 N N . SER A 1 163 ? -17.375 -32.938 -4.75 1 73 163 SER A N 1
ATOM 1293 C CA . SER A 1 163 ? -16.641 -32.281 -5.832 1 73 163 SER A CA 1
ATOM 1294 C C . SER A 1 163 ? -16.016 -30.969 -5.371 1 73 163 SER A C 1
ATOM 1296 O O . SER A 1 163 ? -16.422 -30.406 -4.355 1 73 163 SER A O 1
ATOM 1298 N N . PHE A 1 164 ? -14.969 -30.578 -5.918 1 78.69 164 PHE A N 1
ATOM 1299 C CA . PHE A 1 164 ? -14.312 -29.312 -5.617 1 78.69 164 PHE A CA 1
ATOM 1300 C C . PHE A 1 164 ? -15.312 -28.172 -5.641 1 78.69 164 PHE A C 1
ATOM 1302 O O . PHE A 1 164 ? -15.266 -27.281 -4.789 1 78.69 164 PHE A O 1
ATOM 1309 N N . TYR A 1 165 ? -16.219 -28.234 -6.547 1 77.06 165 TYR A N 1
ATOM 1310 C CA . TYR A 1 165 ? -17.188 -27.156 -6.707 1 77.06 165 TYR A CA 1
ATOM 1311 C C . TYR A 1 165 ? -18.062 -27.047 -5.469 1 77.06 165 TYR A C 1
ATOM 1313 O O . TYR A 1 165 ? -18.328 -25.938 -4.988 1 77.06 165 TYR A O 1
ATOM 1321 N N . GLU A 1 166 ? -18.469 -28.125 -4.992 1 73.94 166 GLU A N 1
ATOM 1322 C CA . GLU A 1 166 ? -19.344 -28.109 -3.828 1 73.94 166 GLU A CA 1
ATOM 1323 C C . GLU A 1 166 ? -18.625 -27.562 -2.6 1 73.94 166 GLU A C 1
ATOM 1325 O O . GLU A 1 166 ? -19.203 -26.797 -1.826 1 73.94 166 GLU A O 1
ATOM 1330 N N . MET A 1 167 ? -17.453 -27.984 -2.51 1 79.31 167 MET A N 1
ATOM 1331 C CA . MET A 1 167 ? -16.672 -27.5 -1.374 1 79.31 167 MET A CA 1
ATOM 1332 C C . MET A 1 167 ? -16.375 -26.016 -1.513 1 79.31 167 MET A C 1
ATOM 1334 O O . MET A 1 167 ? -16.375 -25.281 -0.523 1 79.31 167 MET A O 1
ATOM 1338 N N . ALA A 1 168 ? -16.188 -25.672 -2.701 1 83.69 168 ALA A N 1
ATOM 1339 C CA . ALA A 1 168 ? -15.867 -24.266 -2.961 1 83.69 168 ALA A CA 1
ATOM 1340 C C . ALA A 1 168 ? -17.047 -23.359 -2.637 1 83.69 168 ALA A C 1
ATOM 1342 O O . ALA A 1 168 ? -16.875 -22.25 -2.123 1 83.69 168 ALA A O 1
ATOM 1343 N N . VAL A 1 169 ? -18.188 -23.797 -2.891 1 78.12 169 VAL A N 1
ATOM 1344 C CA . VAL A 1 169 ? -19.375 -23 -2.6 1 78.12 169 VAL A CA 1
ATOM 1345 C C . VAL A 1 169 ? -19.469 -22.75 -1.099 1 78.12 169 VAL A C 1
ATOM 1347 O O . VAL A 1 169 ? -19.812 -21.641 -0.675 1 78.12 169 VAL A O 1
ATOM 1350 N N . TYR A 1 170 ? -19.125 -23.781 -0.426 1 77.12 170 TYR A N 1
ATOM 1351 C CA . TYR A 1 170 ? -19.156 -23.656 1.027 1 77.12 170 TYR A CA 1
ATOM 1352 C C . TYR A 1 170 ? -18.031 -22.734 1.508 1 77.12 170 TYR A C 1
ATOM 1354 O O . TYR A 1 170 ? -18.234 -21.891 2.393 1 77.12 170 TYR A O 1
ATOM 1362 N N . SER A 1 171 ? -16.875 -22.891 0.952 1 84.44 171 SER A N 1
ATOM 1363 C CA . SER A 1 171 ? -15.734 -22.062 1.323 1 84.44 171 SER A CA 1
ATOM 1364 C C . SER A 1 171 ? -16 -20.578 1.051 1 84.44 171 SER A C 1
ATOM 1366 O O . SER A 1 171 ? -15.727 -19.734 1.9 1 84.44 171 SER A O 1
ATOM 1368 N N . TRP A 1 172 ? -16.594 -20.281 -0.072 1 85.25 172 TRP A N 1
ATOM 1369 C CA . TRP A 1 172 ? -16.828 -18.891 -0.474 1 85.25 172 TRP A CA 1
ATOM 1370 C C . TRP A 1 172 ? -17.953 -18.266 0.356 1 85.25 172 TRP A C 1
ATOM 1372 O O . TRP A 1 172 ? -17.984 -17.047 0.535 1 85.25 172 TRP A O 1
ATOM 1382 N N . GLY A 1 173 ? -18.812 -19.094 0.878 1 78.31 173 GLY A N 1
ATOM 1383 C CA . GLY A 1 173 ? -19.812 -18.594 1.815 1 78.31 173 GLY A CA 1
ATOM 1384 C C . GLY A 1 173 ? -19.203 -18.016 3.076 1 78.31 173 GLY A C 1
ATOM 1385 O O . GLY A 1 173 ? -19.594 -16.938 3.516 1 78.31 173 GLY A O 1
ATOM 1386 N N . PHE A 1 174 ? -18.234 -18.703 3.588 1 81.5 174 PHE A N 1
ATOM 1387 C CA . PHE A 1 174 ? -17.547 -18.234 4.777 1 81.5 174 PHE A CA 1
ATOM 1388 C C . PHE A 1 174 ? -16.672 -17.031 4.453 1 81.5 174 PHE A C 1
ATOM 1390 O O . PHE A 1 174 ? -16.531 -16.109 5.266 1 81.5 174 PHE A O 1
ATOM 1397 N N . PHE A 1 175 ? -16.125 -17.047 3.301 1 88.31 175 PHE A N 1
ATOM 1398 C CA . PHE A 1 175 ? -15.289 -15.906 2.932 1 88.31 175 PHE A CA 1
ATOM 1399 C C . PHE A 1 175 ? -16.125 -14.641 2.775 1 88.31 175 PHE A C 1
ATOM 1401 O O . PHE A 1 175 ? -15.672 -13.547 3.104 1 88.31 175 PHE A O 1
ATOM 1408 N N . ARG A 1 176 ? -17.266 -14.797 2.277 1 83.12 176 ARG A N 1
ATOM 1409 C CA . ARG A 1 176 ? -18.156 -13.648 2.15 1 83.12 176 ARG A CA 1
ATOM 1410 C C . ARG A 1 176 ? -18.422 -13.008 3.51 1 83.12 176 ARG A C 1
ATOM 1412 O O . ARG A 1 176 ? -18.5 -11.781 3.621 1 83.12 176 ARG A O 1
ATOM 1419 N N . ASN A 1 177 ? -18.531 -13.805 4.496 1 81.06 177 ASN A N 1
ATOM 1420 C CA . ASN A 1 177 ? -18.688 -13.281 5.852 1 81.06 177 ASN A CA 1
ATOM 1421 C C . ASN A 1 177 ? -17.438 -12.539 6.309 1 81.06 177 ASN A C 1
ATOM 1423 O O . ASN A 1 177 ? -17.531 -11.5 6.973 1 81.06 177 ASN A O 1
ATOM 1427 N N . ALA A 1 178 ? -16.359 -13.148 5.98 1 86.31 178 ALA A N 1
ATOM 1428 C CA . ALA A 1 178 ? -15.117 -12.492 6.348 1 86.31 178 ALA A CA 1
ATOM 1429 C C . ALA A 1 178 ? -14.961 -11.156 5.629 1 86.31 178 ALA A C 1
ATOM 1431 O O . ALA A 1 178 ? -14.586 -10.156 6.238 1 86.31 178 ALA A O 1
ATOM 1432 N N . TYR A 1 179 ? -15.336 -11.141 4.344 1 87.25 179 TYR A N 1
ATOM 1433 C CA . TYR A 1 179 ? -15.164 -9.953 3.506 1 87.25 179 TYR A CA 1
ATOM 1434 C C . TYR A 1 179 ? -16.141 -8.852 3.902 1 87.25 179 TYR A C 1
ATOM 1436 O O . TYR A 1 179 ? -15.836 -7.668 3.762 1 87.25 179 TYR A O 1
ATOM 1444 N N . ALA A 1 180 ? -17.219 -9.211 4.465 1 79.44 180 ALA A N 1
ATOM 1445 C CA . ALA A 1 180 ? -18.266 -8.258 4.832 1 79.44 180 ALA A CA 1
ATOM 1446 C C . ALA A 1 180 ? -17.797 -7.312 5.93 1 79.44 180 ALA A C 1
ATOM 1448 O O . ALA A 1 180 ? -18.25 -6.168 6.008 1 79.44 180 ALA A O 1
ATOM 1449 N N . VAL A 1 181 ? -16.875 -7.738 6.723 1 82.31 181 VAL A N 1
ATOM 1450 C CA . VAL A 1 181 ? -16.438 -6.914 7.848 1 82.31 181 VAL A CA 1
ATOM 1451 C C . VAL A 1 181 ? -15.227 -6.086 7.445 1 82.31 181 VAL A C 1
ATOM 1453 O O . VAL A 1 181 ? -14.711 -5.301 8.242 1 82.31 181 VAL A O 1
ATOM 1456 N N . LEU A 1 182 ? -14.773 -6.156 6.195 1 88.88 182 LEU A N 1
ATOM 1457 C CA . LEU A 1 182 ? -13.562 -5.488 5.746 1 88.88 182 LEU A CA 1
ATOM 1458 C C . LEU A 1 182 ? -13.68 -3.977 5.922 1 88.88 182 LEU A C 1
ATOM 1460 O O . LEU A 1 182 ? -12.75 -3.332 6.422 1 88.88 182 LEU A O 1
ATOM 1464 N N . PRO A 1 183 ? -14.844 -3.344 5.59 1 84.31 183 PRO A N 1
ATOM 1465 C CA . PRO A 1 183 ? -14.93 -1.895 5.781 1 84.31 183 PRO A CA 1
ATOM 1466 C C . PRO A 1 183 ? -14.781 -1.484 7.246 1 84.31 183 PRO A C 1
ATOM 1468 O O . PRO A 1 183 ? -14.18 -0.445 7.543 1 84.31 183 PRO A O 1
ATOM 1471 N N . GLU A 1 184 ? -15.281 -2.301 8.094 1 83.62 184 GLU A N 1
ATOM 1472 C CA . GLU A 1 184 ? -15.133 -2.018 9.516 1 83.62 184 GLU A CA 1
ATOM 1473 C C . GLU A 1 184 ? -13.68 -2.18 9.961 1 83.62 184 GLU A C 1
ATOM 1475 O O . GLU A 1 184 ? -13.195 -1.41 10.797 1 83.62 184 GLU A O 1
ATOM 1480 N N . LEU A 1 185 ? -13.055 -3.223 9.438 1 88.5 185 LEU A N 1
ATOM 1481 C CA . LEU A 1 185 ? -11.664 -3.465 9.797 1 88.5 185 LEU A CA 1
ATOM 1482 C C . LEU A 1 185 ? -10.781 -2.305 9.352 1 88.5 185 LEU A C 1
ATOM 1484 O O . LEU A 1 185 ? -9.805 -1.969 10.031 1 88.5 185 LEU A O 1
ATOM 1488 N N . ILE A 1 186 ? -11.094 -1.651 8.328 1 88.94 186 ILE A N 1
ATOM 1489 C CA . ILE A 1 186 ? -10.297 -0.553 7.781 1 88.94 186 ILE A CA 1
ATOM 1490 C C . ILE A 1 186 ? -10.375 0.65 8.719 1 88.94 186 ILE A C 1
ATOM 1492 O O . ILE A 1 186 ? -9.375 1.342 8.93 1 88.94 186 ILE A O 1
ATOM 1496 N N . ILE A 1 187 ? -11.477 0.853 9.32 1 82.62 187 ILE A N 1
ATOM 1497 C CA . ILE A 1 187 ? -11.656 1.987 10.219 1 82.62 187 ILE A CA 1
ATOM 1498 C C . ILE A 1 187 ? -11.008 1.686 11.562 1 82.62 187 ILE A C 1
ATOM 1500 O O . ILE A 1 187 ? -10.398 2.564 12.18 1 82.62 187 ILE A O 1
ATOM 1504 N N . HIS A 1 188 ? -11.086 0.41 12.016 1 73.31 188 HIS A N 1
ATOM 1505 C CA . HIS A 1 188 ? -10.531 0.042 13.312 1 73.31 188 HIS A CA 1
ATOM 1506 C C . HIS A 1 188 ? -9.195 -0.682 13.148 1 73.31 188 HIS A C 1
ATOM 1508 O O . HIS A 1 188 ? -8.875 -1.578 13.938 1 73.31 188 HIS A O 1
ATOM 1514 N N . GLY A 1 189 ? -8.57 -0.393 12.18 1 62.25 189 GLY A N 1
ATOM 1515 C CA . GLY A 1 189 ? -7.359 -1.085 11.766 1 62.25 189 GLY A CA 1
ATOM 1516 C C . GLY A 1 189 ? -6.199 -0.891 12.719 1 62.25 189 GLY A C 1
ATOM 1517 O O . GLY A 1 189 ? -5.035 -0.962 12.32 1 62.25 189 GLY A O 1
ATOM 1518 N N . ASP A 1 190 ? -6.414 -0.672 13.891 1 69.88 190 ASP A N 1
ATOM 1519 C CA . ASP A 1 190 ? -5.262 -0.365 14.727 1 69.88 190 ASP A CA 1
ATOM 1520 C C . ASP A 1 190 ? -4.852 -1.574 15.57 1 69.88 190 ASP A C 1
ATOM 1522 O O . ASP A 1 190 ? -3.949 -1.481 16.406 1 69.88 190 ASP A O 1
ATOM 1526 N N . CYS A 1 191 ? -5.414 -2.674 15.258 1 77.69 191 CYS A N 1
ATOM 1527 C CA . CYS A 1 191 ? -5.043 -3.793 16.125 1 77.69 191 CYS A CA 1
ATOM 1528 C C . CYS A 1 191 ? -4.449 -4.934 15.305 1 77.69 191 CYS A C 1
ATOM 1530 O O . CYS A 1 191 ? -4.676 -5.023 14.094 1 77.69 191 CYS A O 1
ATOM 1532 N N . LEU A 1 192 ? -3.703 -5.75 16.016 1 85.25 192 LEU A N 1
ATOM 1533 C CA . LEU A 1 192 ? -3.037 -6.91 15.438 1 85.25 192 LEU A CA 1
ATOM 1534 C C . LEU A 1 192 ? -4.051 -7.848 14.789 1 85.25 192 LEU A C 1
ATOM 1536 O O . LEU A 1 192 ? -3.824 -8.344 13.68 1 85.25 192 LEU A O 1
ATOM 1540 N N . GLY A 1 193 ? -5.168 -7.996 15.445 1 87.44 193 GLY A N 1
ATOM 1541 C CA . GLY A 1 193 ? -6.191 -8.906 14.953 1 87.44 193 GLY A CA 1
ATOM 1542 C C . GLY A 1 193 ? -6.785 -8.477 13.625 1 87.44 193 GLY A C 1
ATOM 1543 O O . GLY A 1 193 ? -7.094 -9.32 12.781 1 87.44 193 GLY A O 1
ATOM 1544 N N . ALA A 1 194 ? -6.938 -7.203 13.406 1 90.06 194 ALA A N 1
ATOM 1545 C CA . ALA A 1 194 ? -7.484 -6.695 12.148 1 90.06 194 ALA A CA 1
ATOM 1546 C C . ALA A 1 194 ? -6.543 -6.98 10.984 1 90.06 194 ALA A C 1
ATOM 1548 O O . ALA A 1 194 ? -6.984 -7.402 9.914 1 90.06 194 ALA A O 1
ATOM 1549 N N . ALA A 1 195 ? -5.27 -6.727 11.227 1 92.69 195 ALA A N 1
ATOM 1550 C CA . ALA A 1 195 ? -4.289 -7.008 10.18 1 92.69 195 ALA A CA 1
ATOM 1551 C C . ALA A 1 195 ? -4.223 -8.5 9.875 1 92.69 195 ALA A C 1
ATOM 1553 O O . ALA A 1 195 ? -4.074 -8.898 8.719 1 92.69 195 ALA A O 1
ATOM 1554 N N . GLN A 1 196 ? -4.348 -9.328 10.906 1 93.25 196 GLN A N 1
ATOM 1555 C CA . GLN A 1 196 ? -4.352 -10.781 10.719 1 93.25 196 GLN A CA 1
ATOM 1556 C C . GLN A 1 196 ? -5.562 -11.227 9.898 1 93.25 196 GLN A C 1
ATOM 1558 O O . GLN A 1 196 ? -5.449 -12.102 9.039 1 93.25 196 GLN A O 1
ATOM 1563 N N . ALA A 1 197 ? -6.668 -10.648 10.203 1 93.31 197 ALA A N 1
ATOM 1564 C CA . ALA A 1 197 ? -7.895 -11 9.492 1 93.31 197 ALA A CA 1
ATOM 1565 C C . ALA A 1 197 ? -7.777 -10.672 8.008 1 93.31 197 ALA A C 1
ATOM 1567 O O . ALA A 1 197 ? -8.133 -11.492 7.152 1 93.31 197 ALA A O 1
ATOM 1568 N N . VAL A 1 198 ? -7.285 -9.5 7.695 1 96.25 198 VAL A N 1
ATOM 1569 C CA . VAL A 1 198 ? -7.191 -9.078 6.301 1 96.25 198 VAL A CA 1
ATOM 1570 C C . VAL A 1 198 ? -6.137 -9.914 5.582 1 96.25 198 VAL A C 1
ATOM 1572 O O . VAL A 1 198 ? -6.305 -10.266 4.41 1 96.25 198 VAL A O 1
ATOM 1575 N N . LEU A 1 199 ? -5.066 -10.227 6.242 1 96.5 199 LEU A N 1
ATOM 1576 C CA . LEU A 1 199 ? -4.062 -11.094 5.629 1 96.5 199 LEU A CA 1
ATOM 1577 C C . LEU A 1 199 ? -4.641 -12.477 5.344 1 96.5 199 LEU A C 1
ATOM 1579 O O . LEU A 1 199 ? -4.355 -13.07 4.305 1 96.5 199 LEU A O 1
ATOM 1583 N N . ALA A 1 200 ? -5.395 -12.969 6.316 1 95.38 200 ALA A N 1
ATOM 1584 C CA . ALA A 1 200 ? -6.051 -14.25 6.102 1 95.38 200 ALA A CA 1
ATOM 1585 C C . ALA A 1 200 ? -6.965 -14.203 4.883 1 95.38 200 ALA A C 1
ATOM 1587 O O . ALA A 1 200 ? -7.055 -15.18 4.129 1 95.38 200 ALA A O 1
ATOM 1588 N N . MET A 1 201 ? -7.656 -13.148 4.703 1 95.94 201 MET A N 1
ATOM 1589 C CA . MET A 1 201 ? -8.492 -12.977 3.52 1 95.94 201 MET A CA 1
ATOM 1590 C C . MET A 1 201 ? -7.652 -13.008 2.248 1 95.94 201 MET A C 1
ATOM 1592 O O . MET A 1 201 ? -8.047 -13.617 1.253 1 95.94 201 MET A O 1
ATOM 1596 N N . ALA A 1 202 ? -6.523 -12.312 2.305 1 96.31 202 ALA A N 1
ATOM 1597 C CA . ALA A 1 202 ? -5.629 -12.305 1.149 1 96.31 202 ALA A CA 1
ATOM 1598 C C . ALA A 1 202 ? -5.129 -13.711 0.828 1 96.31 202 ALA A C 1
ATOM 1600 O O . ALA A 1 202 ? -5.039 -14.086 -0.342 1 96.31 202 ALA A O 1
ATOM 1601 N N . MET A 1 203 ? -4.852 -14.43 1.838 1 94 203 MET A N 1
ATOM 1602 C CA . MET A 1 203 ? -4.355 -15.797 1.649 1 94 203 MET A CA 1
ATOM 1603 C C . MET A 1 203 ? -5.426 -16.672 1.017 1 94 203 MET A C 1
ATOM 1605 O O . MET A 1 203 ? -5.121 -17.516 0.172 1 94 203 MET A O 1
ATOM 1609 N N . PHE A 1 204 ? -6.625 -16.484 1.422 1 94.31 204 PHE A N 1
ATOM 1610 C CA . PHE A 1 204 ? -7.703 -17.234 0.787 1 94.31 204 PHE A CA 1
ATOM 1611 C C . PHE A 1 204 ? -7.844 -16.844 -0.68 1 94.31 204 PHE A C 1
ATOM 1613 O O . PHE A 1 204 ? -8.008 -17.703 -1.545 1 94.31 204 PHE A O 1
ATOM 1620 N N . MET A 1 205 ? -7.773 -15.539 -0.899 1 93.88 205 MET A N 1
ATOM 1621 C CA . MET A 1 205 ? -7.922 -15.055 -2.268 1 93.88 205 MET A CA 1
ATOM 1622 C C . MET A 1 205 ? -6.805 -15.586 -3.158 1 93.88 205 MET A C 1
ATOM 1624 O O . MET A 1 205 ? -7.004 -15.797 -4.355 1 93.88 205 MET A O 1
ATOM 1628 N N . ARG A 1 206 ? -5.711 -15.836 -2.588 1 92 206 ARG A N 1
ATOM 1629 C CA . ARG A 1 206 ? -4.562 -16.359 -3.32 1 92 206 ARG A CA 1
ATOM 1630 C C . ARG A 1 206 ? -4.855 -17.75 -3.883 1 92 206 ARG A C 1
ATOM 1632 O O . ARG A 1 206 ? -4.18 -18.203 -4.809 1 92 206 ARG A O 1
ATOM 1639 N N . GLN A 1 207 ? -5.855 -18.344 -3.35 1 89.5 207 GLN A N 1
ATOM 1640 C CA . GLN A 1 207 ? -6.254 -19.672 -3.809 1 89.5 207 GLN A CA 1
ATOM 1641 C C . GLN A 1 207 ? -7.172 -19.578 -5.023 1 89.5 207 GLN A C 1
ATOM 1643 O O . GLN A 1 207 ? -7.598 -20.609 -5.562 1 89.5 207 GLN A O 1
ATOM 1648 N N . SER A 1 208 ? -7.465 -18.438 -5.484 1 92.31 208 SER A N 1
ATOM 1649 C CA . SER A 1 208 ? -8.242 -18.188 -6.695 1 92.31 208 SER A CA 1
ATOM 1650 C C . SER A 1 208 ? -7.383 -17.547 -7.781 1 92.31 208 SER A C 1
ATOM 1652 O O . SER A 1 208 ? -6.188 -17.328 -7.586 1 92.31 208 SER A O 1
ATOM 1654 N N . ALA A 1 209 ? -7.988 -17.328 -8.922 1 94.5 209 ALA A N 1
ATOM 1655 C CA . ALA A 1 209 ? -7.262 -16.719 -10.039 1 94.5 209 ALA A CA 1
ATOM 1656 C C . ALA A 1 209 ? -7.277 -15.203 -9.945 1 94.5 209 ALA A C 1
ATOM 1658 O O . ALA A 1 209 ? -6.652 -14.516 -10.758 1 94.5 209 ALA A O 1
ATOM 1659 N N . ASP A 1 210 ? -7.926 -14.648 -8.914 1 92.88 210 ASP A N 1
ATOM 1660 C CA . ASP A 1 210 ? -8.023 -13.195 -8.766 1 92.88 210 ASP A CA 1
ATOM 1661 C C . ASP A 1 210 ? -6.805 -12.633 -8.047 1 92.88 210 ASP A C 1
ATOM 1663 O O . ASP A 1 210 ? -6.879 -12.281 -6.871 1 92.88 210 ASP A O 1
ATOM 1667 N N . THR A 1 211 ? -5.789 -12.43 -8.836 1 92.94 211 THR A N 1
ATOM 1668 C CA . THR A 1 211 ? -4.535 -11.945 -8.273 1 92.94 211 THR A CA 1
ATOM 1669 C C . THR A 1 211 ? -4.633 -10.461 -7.93 1 92.94 211 THR A C 1
ATOM 1671 O O . THR A 1 211 ? -3.941 -9.977 -7.027 1 92.94 211 THR A O 1
ATOM 1674 N N . ARG A 1 212 ? -5.445 -9.781 -8.555 1 91.19 212 ARG A N 1
ATOM 1675 C CA . ARG A 1 212 ? -5.617 -8.352 -8.32 1 91.19 212 ARG A CA 1
ATOM 1676 C C . ARG A 1 212 ? -6.148 -8.086 -6.914 1 91.19 212 ARG A C 1
ATOM 1678 O O . ARG A 1 212 ? -5.57 -7.293 -6.164 1 91.19 212 ARG A O 1
ATOM 1685 N N . THR A 1 213 ? -7.285 -8.719 -6.605 1 92.19 213 THR A N 1
ATOM 1686 C CA . THR A 1 213 ? -7.875 -8.555 -5.281 1 92.19 213 THR A CA 1
ATOM 1687 C C . THR A 1 213 ? -6.914 -9.039 -4.199 1 92.19 213 THR A C 1
ATOM 1689 O O . THR A 1 213 ? -6.855 -8.469 -3.111 1 92.19 213 THR A O 1
ATOM 1692 N N . THR A 1 214 ? -6.195 -10.117 -4.543 1 94.38 214 THR A N 1
ATOM 1693 C CA . THR A 1 214 ? -5.199 -10.625 -3.602 1 94.38 214 THR A CA 1
ATOM 1694 C C . THR A 1 214 ? -4.164 -9.547 -3.283 1 94.38 214 THR A C 1
ATOM 1696 O O . THR A 1 214 ? -3.816 -9.336 -2.119 1 94.38 214 THR A O 1
ATOM 1699 N N . ALA A 1 215 ? -3.721 -8.891 -4.297 1 93.06 215 ALA A N 1
ATOM 1700 C CA . ALA A 1 215 ? -2.701 -7.859 -4.125 1 93.06 215 ALA A CA 1
ATOM 1701 C C . ALA A 1 215 ? -3.238 -6.688 -3.309 1 93.06 215 ALA A C 1
ATOM 1703 O O . ALA A 1 215 ? -2.523 -6.125 -2.475 1 93.06 215 ALA A O 1
ATOM 1704 N N . ILE A 1 216 ? -4.449 -6.305 -3.541 1 93.69 216 ILE A N 1
ATOM 1705 C CA . ILE A 1 216 ? -5.035 -5.168 -2.834 1 93.69 216 ILE A CA 1
ATOM 1706 C C . ILE A 1 216 ? -5.219 -5.516 -1.358 1 93.69 216 ILE A C 1
ATOM 1708 O O . ILE A 1 216 ? -4.855 -4.727 -0.48 1 93.69 216 ILE A O 1
ATOM 1712 N N . LEU A 1 217 ? -5.734 -6.691 -1.093 1 95.62 217 LEU A N 1
ATOM 1713 C CA . LEU A 1 217 ? -5.926 -7.113 0.291 1 95.62 217 LEU A CA 1
ATOM 1714 C C . LEU A 1 217 ? -4.586 -7.219 1.017 1 95.62 217 LEU A C 1
ATOM 1716 O O . LEU A 1 217 ? -4.477 -6.836 2.184 1 95.62 217 LEU A O 1
ATOM 1720 N N . SER A 1 218 ? -3.639 -7.777 0.308 1 95 218 SER A N 1
ATOM 1721 C CA . SER A 1 218 ? -2.305 -7.855 0.893 1 95 218 SER A CA 1
ATOM 1722 C C . SER A 1 218 ? -1.77 -6.469 1.238 1 95 218 SER A C 1
ATOM 1724 O O . SER A 1 218 ? -1.185 -6.273 2.305 1 95 218 SER A O 1
ATOM 1726 N N . SER A 1 219 ? -1.964 -5.535 0.409 1 93.5 219 SER A N 1
ATOM 1727 C CA . SER A 1 219 ? -1.494 -4.172 0.638 1 93.5 219 SER A CA 1
ATOM 1728 C C . SER A 1 219 ? -2.227 -3.523 1.809 1 93.5 219 SER A C 1
ATOM 1730 O O . SER A 1 219 ? -1.64 -2.74 2.559 1 93.5 219 SER A O 1
ATOM 1732 N N . ILE A 1 220 ? -3.525 -3.775 1.898 1 94.88 220 ILE A N 1
ATOM 1733 C CA . ILE A 1 220 ? -4.301 -3.246 3.016 1 94.88 220 ILE A CA 1
ATOM 1734 C C . ILE A 1 220 ? -3.744 -3.791 4.332 1 94.88 220 ILE A C 1
ATOM 1736 O O . ILE A 1 220 ? -3.568 -3.041 5.293 1 94.88 220 ILE A O 1
ATOM 1740 N N . ALA A 1 221 ? -3.453 -5.102 4.332 1 94.44 221 ALA A N 1
ATOM 1741 C CA . ALA A 1 221 ? -2.9 -5.711 5.539 1 94.44 221 ALA A CA 1
ATOM 1742 C C . ALA A 1 221 ? -1.569 -5.07 5.922 1 94.44 221 ALA A C 1
ATOM 1744 O O . ALA A 1 221 ? -1.304 -4.828 7.102 1 94.44 221 ALA A O 1
ATOM 1745 N N . ILE A 1 222 ? -0.78 -4.809 4.98 1 92.19 222 ILE A N 1
ATOM 1746 C CA . ILE A 1 222 ? 0.531 -4.211 5.223 1 92.19 222 ILE A CA 1
ATOM 1747 C C . ILE A 1 222 ? 0.362 -2.795 5.766 1 92.19 222 ILE A C 1
ATOM 1749 O O . ILE A 1 222 ? 1.022 -2.414 6.734 1 92.19 222 ILE A O 1
ATOM 1753 N N . ARG A 1 223 ? -0.49 -2.025 5.164 1 91.5 223 ARG A N 1
ATOM 1754 C CA . ARG A 1 223 ? -0.705 -0.658 5.625 1 91.5 223 ARG A CA 1
ATOM 1755 C C . ARG A 1 223 ? -1.289 -0.641 7.035 1 91.5 223 ARG A C 1
ATOM 1757 O O . ARG A 1 223 ? -0.974 0.245 7.832 1 91.5 223 ARG A O 1
ATOM 1764 N N . MET A 1 224 ? -2.145 -1.623 7.297 1 91.5 224 MET A N 1
ATOM 1765 C CA . MET A 1 224 ? -2.695 -1.743 8.641 1 91.5 224 MET A CA 1
ATOM 1766 C C . MET A 1 224 ? -1.593 -2.02 9.656 1 91.5 224 MET A C 1
ATOM 1768 O O . MET A 1 224 ? -1.631 -1.505 10.773 1 91.5 224 MET A O 1
ATOM 1772 N N . GLN A 1 225 ? -0.633 -2.779 9.273 1 89.06 225 GLN A N 1
ATOM 1773 C CA . GLN A 1 225 ? 0.498 -3.037 10.164 1 89.06 225 GLN A CA 1
ATOM 1774 C C . GLN A 1 225 ? 1.301 -1.764 10.414 1 89.06 225 GLN A C 1
ATOM 1776 O O . GLN A 1 225 ? 1.727 -1.505 11.539 1 89.06 225 GLN A O 1
ATOM 1781 N N . HIS A 1 226 ? 1.462 -0.978 9.391 1 84.38 226 HIS A N 1
ATOM 1782 C CA . HIS A 1 226 ? 2.164 0.294 9.531 1 84.38 226 HIS A CA 1
ATOM 1783 C C . HIS A 1 226 ? 1.403 1.245 10.445 1 84.38 226 HIS A C 1
ATOM 1785 O O . HIS A 1 226 ? 2.004 1.901 11.305 1 84.38 226 HIS A O 1
ATOM 1791 N N . SER A 1 227 ? 0.139 1.281 10.172 1 83 227 SER A N 1
ATOM 1792 C CA . SER A 1 227 ? -0.701 2.217 10.906 1 83 227 SER A CA 1
ATOM 1793 C C . SER A 1 227 ? -0.787 1.837 12.383 1 83 227 SER A C 1
ATOM 1795 O O . SER A 1 227 ? -1.055 2.688 13.234 1 83 227 SER A O 1
ATOM 1797 N N . ALA A 1 228 ? -0.571 0.553 12.672 1 80.19 228 ALA A N 1
ATOM 1798 C CA . ALA A 1 228 ? -0.61 0.085 14.055 1 80.19 228 ALA A CA 1
ATOM 1799 C C . ALA A 1 228 ? 0.781 0.112 14.68 1 80.19 228 ALA A C 1
ATOM 1801 O O . ALA A 1 228 ? 0.934 -0.138 15.875 1 80.19 228 ALA A O 1
ATOM 1802 N N . GLY A 1 229 ? 1.778 0.482 13.898 1 76.25 229 GLY A N 1
ATOM 1803 C CA . GLY A 1 229 ? 3.145 0.535 14.391 1 76.25 229 GLY A CA 1
ATOM 1804 C C . GLY A 1 229 ? 3.764 -0.836 14.586 1 76.25 229 GLY A C 1
ATOM 1805 O O . GLY A 1 229 ? 4.684 -1.001 15.391 1 76.25 229 GLY A O 1
ATOM 1806 N N . LEU A 1 230 ? 3.256 -1.802 13.883 1 73.44 230 LEU A N 1
ATOM 1807 C CA . LEU A 1 230 ? 3.713 -3.174 14.078 1 73.44 230 LEU A CA 1
ATOM 1808 C C . LEU A 1 230 ? 5.008 -3.428 13.312 1 73.44 230 LEU A C 1
ATOM 1810 O O . LEU A 1 230 ? 5.699 -4.414 13.57 1 73.44 230 LEU A O 1
ATOM 1814 N N . HIS A 1 231 ? 5.328 -2.547 12.406 1 70.44 231 HIS A N 1
ATOM 1815 C CA . HIS A 1 231 ? 6.508 -2.756 11.57 1 70.44 231 HIS A CA 1
ATOM 1816 C C . HIS A 1 231 ? 7.777 -2.328 12.297 1 70.44 231 HIS A C 1
ATOM 1818 O O . HIS A 1 231 ? 8.883 -2.666 11.875 1 70.44 231 HIS A O 1
ATOM 1824 N N . VAL A 1 232 ? 7.543 -1.511 13.336 1 68.5 232 VAL A N 1
ATOM 1825 C CA . VAL A 1 232 ? 8.695 -1.052 14.102 1 68.5 232 VAL A CA 1
ATOM 1826 C C . VAL A 1 232 ? 8.922 -1.979 15.297 1 68.5 232 VAL A C 1
ATOM 1828 O O . VAL A 1 232 ? 7.973 -2.533 15.852 1 68.5 232 VAL A O 1
ATOM 1831 N N . LYS A 1 233 ? 10.141 -2.268 15.484 1 63.34 233 LYS A N 1
ATOM 1832 C CA . LYS A 1 233 ? 10.445 -3.092 16.641 1 63.34 233 LYS A CA 1
ATOM 1833 C C . LYS A 1 233 ? 9.844 -2.502 17.922 1 63.34 233 LYS A C 1
ATOM 1835 O O . LYS A 1 233 ? 9.992 -1.309 18.188 1 63.34 233 LYS A O 1
ATOM 1840 N N . ALA A 1 234 ? 9.031 -3.318 18.406 1 59.53 234 ALA A N 1
ATOM 1841 C CA . ALA A 1 234 ? 8.383 -2.867 19.625 1 59.53 234 ALA A CA 1
ATOM 1842 C C . ALA A 1 234 ? 9.414 -2.6 20.719 1 59.53 234 ALA A C 1
ATOM 1844 O O . ALA A 1 234 ? 10.383 -3.346 20.875 1 59.53 234 ALA A O 1
ATOM 1845 N N . ARG A 1 235 ? 9.234 -1.491 21.234 1 57.28 235 ARG A N 1
ATOM 1846 C CA . ARG A 1 235 ? 10.07 -1.237 22.406 1 57.28 235 ARG A CA 1
ATOM 1847 C C . ARG A 1 235 ? 9.742 -2.209 23.531 1 57.28 235 ARG A C 1
ATOM 1849 O O . ARG A 1 235 ? 8.586 -2.588 23.719 1 57.28 235 ARG A O 1
ATOM 1856 N N . PRO A 1 236 ? 10.742 -2.684 24.016 1 57.28 236 PRO A N 1
ATOM 1857 C CA . PRO A 1 236 ? 10.539 -3.662 25.078 1 57.28 236 PRO A CA 1
ATOM 1858 C C . PRO A 1 236 ? 9.484 -3.217 26.094 1 57.28 236 PRO A C 1
ATOM 1860 O O . PRO A 1 236 ? 8.742 -4.047 26.625 1 57.28 236 PRO A O 1
ATOM 1863 N N . GLU A 1 237 ? 9.383 -2.016 26.266 1 57.66 237 GLU A N 1
ATOM 1864 C CA . GLU A 1 237 ? 8.438 -1.538 27.266 1 57.66 237 GLU A CA 1
ATOM 1865 C C . GLU A 1 237 ? 7 -1.663 26.766 1 57.66 237 GLU A C 1
ATOM 1867 O O . GLU A 1 237 ? 6.066 -1.762 27.562 1 57.66 237 GLU A O 1
ATOM 1872 N N . SER A 1 238 ? 6.902 -1.764 25.516 1 57.78 238 SER A N 1
ATOM 1873 C CA . SER A 1 238 ? 5.566 -1.775 24.922 1 57.78 238 SER A CA 1
ATOM 1874 C C . SER A 1 238 ? 5.082 -3.199 24.672 1 57.78 238 SER A C 1
ATOM 1876 O O . SER A 1 238 ? 3.918 -3.416 24.328 1 57.78 238 SER A O 1
ATOM 1878 N N . ILE A 1 239 ? 6.012 -4.098 24.922 1 61.69 239 ILE A N 1
ATOM 1879 C CA . ILE A 1 239 ? 5.641 -5.488 24.672 1 61.69 239 ILE A CA 1
ATOM 1880 C C . ILE A 1 239 ? 4.863 -6.035 25.875 1 61.69 239 ILE A C 1
ATOM 1882 O O . ILE A 1 239 ? 5.422 -6.188 26.969 1 61.69 239 ILE A O 1
ATOM 1886 N N . SER A 1 240 ? 3.664 -6.172 25.734 1 62.28 240 SER A N 1
ATOM 1887 C CA . SER A 1 240 ? 2.795 -6.652 26.797 1 62.28 240 SER A CA 1
ATOM 1888 C C . SER A 1 240 ? 3.051 -8.125 27.094 1 62.28 240 SER A C 1
ATOM 1890 O O . SER A 1 240 ? 3.041 -8.547 28.25 1 62.28 240 SER A O 1
ATOM 1892 N N . SER A 1 241 ? 3.213 -8.969 25.969 1 77.31 241 SER A N 1
ATOM 1893 C CA . SER A 1 241 ? 3.418 -10.398 26.125 1 77.31 241 SER A CA 1
ATOM 1894 C C . SER A 1 241 ? 4.301 -10.961 25.016 1 77.31 241 SER A C 1
ATOM 1896 O O . SER A 1 241 ? 4.273 -10.469 23.891 1 77.31 241 SER A O 1
ATOM 1898 N N . PRO A 1 242 ? 5.113 -11.891 25.406 1 77.31 242 PRO A N 1
ATOM 1899 C CA . PRO A 1 242 ? 5.941 -12.539 24.391 1 77.31 242 PRO A CA 1
ATOM 1900 C C . PRO A 1 242 ? 5.117 -13.164 23.266 1 77.31 242 PRO A C 1
ATOM 1902 O O . PRO A 1 242 ? 5.586 -13.242 22.125 1 77.31 242 PRO A O 1
ATOM 1905 N N . VAL A 1 243 ? 4.008 -13.594 23.703 1 80.06 243 VAL A N 1
ATOM 1906 C CA . VAL A 1 243 ? 3.133 -14.195 22.703 1 80.06 243 VAL A CA 1
ATOM 1907 C C . VAL A 1 243 ? 2.699 -13.133 21.688 1 80.06 243 VAL A C 1
ATOM 1909 O O . VAL A 1 243 ? 2.639 -13.406 20.484 1 80.06 243 VAL A O 1
ATOM 1912 N N . GLU A 1 244 ? 2.451 -12.008 22.156 1 79.62 244 GLU A N 1
ATOM 1913 C CA . GLU A 1 244 ? 2.047 -10.922 21.281 1 79.62 244 GLU A CA 1
ATOM 1914 C C . GLU A 1 244 ? 3.193 -10.5 20.359 1 79.62 244 GLU A C 1
ATOM 1916 O O . GLU A 1 244 ? 2.977 -10.18 19.188 1 79.62 244 GLU A O 1
ATOM 1921 N N . ASP A 1 245 ? 4.328 -10.547 20.906 1 82.06 245 ASP A N 1
ATOM 1922 C CA . ASP A 1 245 ? 5.5 -10.18 20.109 1 82.06 245 ASP A CA 1
ATOM 1923 C C . ASP A 1 245 ? 5.75 -11.203 19 1 82.06 245 ASP A C 1
ATOM 1925 O O . ASP A 1 245 ? 6.129 -10.836 17.891 1 82.06 245 ASP A O 1
ATOM 1929 N N . ASP A 1 246 ? 5.574 -12.414 19.375 1 85.06 246 ASP A N 1
ATOM 1930 C CA . ASP A 1 246 ? 5.746 -13.469 18.375 1 85.06 246 ASP A CA 1
ATOM 1931 C C . ASP A 1 246 ? 4.699 -13.352 17.266 1 85.06 246 ASP A C 1
ATOM 1933 O O . ASP A 1 246 ? 5.012 -13.531 16.094 1 85.06 246 ASP A O 1
ATOM 1937 N N . ASN A 1 247 ? 3.494 -13.094 17.672 1 86.44 247 ASN A N 1
ATOM 1938 C CA . ASN A 1 247 ? 2.43 -12.93 16.688 1 86.44 247 ASN A CA 1
ATOM 1939 C C . ASN A 1 247 ? 2.68 -11.719 15.781 1 86.44 247 ASN A C 1
ATOM 1941 O O . ASN A 1 247 ? 2.354 -11.75 14.594 1 86.44 247 ASN A O 1
ATOM 1945 N N . ARG A 1 248 ? 3.209 -10.695 16.375 1 85.38 248 ARG A N 1
ATOM 1946 C CA . ARG A 1 248 ? 3.531 -9.5 15.594 1 85.38 248 ARG A CA 1
ATOM 1947 C C . ARG A 1 248 ? 4.594 -9.797 14.547 1 85.38 248 ARG A C 1
ATOM 1949 O O . ARG A 1 248 ? 4.465 -9.383 13.391 1 85.38 248 ARG A O 1
ATOM 1956 N N . SER A 1 249 ? 5.562 -10.477 15.031 1 86.75 249 SER A N 1
ATOM 1957 C CA . SER A 1 249 ? 6.641 -10.828 14.109 1 86.75 249 SER A CA 1
ATOM 1958 C C . SER A 1 249 ? 6.145 -11.75 13 1 86.75 249 SER A C 1
ATOM 1960 O O . SER A 1 249 ? 6.484 -11.562 11.836 1 86.75 249 SER A O 1
ATOM 1962 N N . ARG A 1 250 ? 5.395 -12.75 13.328 1 90.19 250 ARG A N 1
ATOM 1963 C CA . ARG A 1 250 ? 4.867 -13.695 12.352 1 90.19 250 ARG A CA 1
ATOM 1964 C C . ARG A 1 250 ? 4 -12.984 11.32 1 90.19 250 ARG A C 1
ATOM 1966 O O . ARG A 1 250 ? 4.105 -13.258 10.117 1 90.19 250 ARG A O 1
ATOM 1973 N N . LEU A 1 251 ? 3.178 -12.117 11.812 1 91.69 251 LEU A N 1
ATOM 1974 C CA . LEU A 1 251 ? 2.293 -11.383 10.922 1 91.69 251 LEU A CA 1
ATOM 1975 C C . LEU A 1 251 ? 3.094 -10.531 9.945 1 91.69 251 LEU A C 1
ATOM 1977 O O . LEU A 1 251 ? 2.797 -10.508 8.742 1 91.69 251 LEU A O 1
ATOM 1981 N N . LEU A 1 252 ? 4.07 -9.828 10.461 1 90.38 252 LEU A N 1
ATOM 1982 C CA . LEU A 1 252 ? 4.871 -8.93 9.633 1 90.38 252 LEU A CA 1
ATOM 1983 C C . LEU A 1 252 ? 5.574 -9.703 8.523 1 90.38 252 LEU A C 1
ATOM 1985 O O . LEU A 1 252 ? 5.508 -9.312 7.352 1 90.38 252 LEU A O 1
ATOM 1989 N N . TRP A 1 253 ? 6.168 -10.766 8.883 1 92 253 TRP A N 1
ATOM 1990 C CA . TRP A 1 253 ? 6.977 -11.484 7.898 1 92 253 TRP A CA 1
ATOM 1991 C C . TRP A 1 253 ? 6.098 -12.289 6.953 1 92 253 TRP A C 1
ATOM 1993 O O . TRP A 1 253 ? 6.43 -12.461 5.777 1 92 253 TRP A O 1
ATOM 2003 N N . ALA A 1 254 ? 4.992 -12.805 7.453 1 94.31 254 ALA A N 1
ATOM 2004 C CA . ALA A 1 254 ? 4.055 -13.477 6.555 1 94.31 254 ALA A CA 1
ATOM 2005 C C . ALA A 1 254 ? 3.527 -12.516 5.496 1 94.31 254 ALA A C 1
ATOM 2007 O O . ALA A 1 254 ? 3.436 -12.867 4.316 1 94.31 254 ALA A O 1
ATOM 2008 N N . ALA A 1 255 ? 3.178 -11.32 5.938 1 94.06 255 ALA A N 1
ATOM 2009 C CA . ALA A 1 255 ? 2.703 -10.312 4.996 1 94.06 255 ALA A CA 1
ATOM 2010 C C . ALA A 1 255 ? 3.809 -9.898 4.027 1 94.06 255 ALA A C 1
ATOM 2012 O O . ALA A 1 255 ? 3.547 -9.656 2.846 1 94.06 255 ALA A O 1
ATOM 2013 N N . PHE A 1 256 ? 5.031 -9.812 4.523 1 93.38 256 PHE A N 1
ATOM 2014 C CA . PHE A 1 256 ? 6.172 -9.461 3.693 1 93.38 256 PHE A CA 1
ATOM 2015 C C . PHE A 1 256 ? 6.41 -10.516 2.621 1 93.38 256 PHE A C 1
ATOM 2017 O O . PHE A 1 256 ? 6.629 -10.188 1.453 1 93.38 256 PHE A O 1
ATOM 2024 N N . ILE A 1 257 ? 6.344 -11.773 2.996 1 95.19 257 ILE A N 1
ATOM 2025 C CA . ILE A 1 257 ? 6.562 -12.875 2.062 1 95.19 257 ILE A CA 1
ATOM 2026 C C . ILE A 1 257 ? 5.48 -12.852 0.984 1 95.19 257 ILE A C 1
ATOM 2028 O O . ILE A 1 257 ? 5.781 -12.961 -0.207 1 95.19 257 ILE A O 1
ATOM 2032 N N . LEU A 1 258 ? 4.273 -12.758 1.41 1 95.88 258 LEU A N 1
ATOM 2033 C CA . LEU A 1 258 ? 3.176 -12.727 0.448 1 95.88 258 LEU A CA 1
ATOM 2034 C C . LEU A 1 258 ? 3.328 -11.562 -0.518 1 95.88 258 LEU A C 1
ATOM 2036 O O . LEU A 1 258 ? 3.111 -11.711 -1.722 1 95.88 258 LEU A O 1
ATOM 2040 N N . ASP A 1 259 ? 3.682 -10.438 -0.007 1 94.31 259 ASP A N 1
ATOM 2041 C CA . ASP A 1 259 ? 3.873 -9.25 -0.836 1 94.31 259 ASP A CA 1
ATOM 2042 C C . ASP A 1 259 ? 4.984 -9.469 -1.86 1 94.31 259 ASP A C 1
ATOM 2044 O O . ASP A 1 259 ? 4.848 -9.078 -3.023 1 94.31 259 ASP A O 1
ATOM 2048 N N . MET A 1 260 ? 6.004 -10.062 -1.451 1 94.5 260 MET A N 1
ATOM 2049 C CA . MET A 1 260 ? 7.133 -10.273 -2.355 1 94.5 260 MET A CA 1
ATOM 2050 C C . MET A 1 260 ? 6.805 -11.336 -3.398 1 94.5 260 MET A C 1
ATOM 2052 O O . MET A 1 260 ? 7.234 -11.234 -4.551 1 94.5 260 MET A O 1
ATOM 2056 N N . ASP A 1 261 ? 6.098 -12.344 -2.949 1 94.62 261 ASP A N 1
ATOM 2057 C CA . ASP A 1 261 ? 5.625 -13.32 -3.934 1 94.62 261 ASP A CA 1
ATOM 2058 C C . ASP A 1 261 ? 4.793 -12.641 -5.02 1 94.62 261 ASP A C 1
ATOM 2060 O O . ASP A 1 261 ? 4.98 -12.898 -6.207 1 94.62 261 ASP A O 1
ATOM 2064 N N . MET A 1 262 ? 3.941 -11.781 -4.594 1 92.75 262 MET A N 1
ATOM 2065 C CA . MET A 1 262 ? 3.088 -11.078 -5.551 1 92.75 262 MET A CA 1
ATOM 2066 C C . MET A 1 262 ? 3.91 -10.156 -6.441 1 92.75 262 MET A C 1
ATOM 2068 O O . MET A 1 262 ? 3.666 -10.07 -7.645 1 92.75 262 MET A O 1
ATOM 2072 N N . THR A 1 263 ? 4.852 -9.516 -5.824 1 91 263 THR A N 1
ATOM 2073 C CA . THR A 1 263 ? 5.672 -8.562 -6.559 1 91 263 THR A CA 1
ATOM 2074 C C . THR A 1 263 ? 6.484 -9.266 -7.645 1 91 263 THR A C 1
ATOM 2076 O O . THR A 1 263 ? 6.457 -8.859 -8.805 1 91 263 THR A O 1
ATOM 2079 N N . VAL A 1 264 ? 7.102 -10.344 -7.328 1 92.69 264 VAL A N 1
ATOM 2080 C CA . VAL A 1 264 ? 7.977 -11.031 -8.266 1 92.69 264 VAL A CA 1
ATOM 2081 C C . VAL A 1 264 ? 7.141 -11.766 -9.312 1 92.69 264 VAL A C 1
ATOM 2083 O O . VAL A 1 264 ? 7.539 -11.867 -10.477 1 92.69 264 VAL A O 1
ATOM 2086 N N . ASN A 1 265 ? 6.016 -12.188 -8.898 1 92.62 265 ASN A N 1
ATOM 2087 C CA . ASN A 1 265 ? 5.195 -12.969 -9.82 1 92.62 265 ASN A CA 1
ATOM 2088 C C . ASN A 1 265 ? 4.387 -12.07 -10.758 1 92.62 265 ASN A C 1
ATOM 2090 O O . ASN A 1 265 ? 4.199 -12.398 -11.93 1 92.62 265 ASN A O 1
ATOM 2094 N N . THR A 1 266 ? 3.91 -10.961 -10.297 1 89.94 266 THR A N 1
ATOM 2095 C CA . THR A 1 266 ? 2.98 -10.172 -11.094 1 89.94 266 THR A CA 1
ATOM 2096 C C . THR A 1 266 ? 3.656 -8.906 -11.617 1 89.94 266 THR A C 1
ATOM 2098 O O . THR A 1 266 ? 3.143 -8.25 -12.523 1 89.94 266 THR A O 1
ATOM 2101 N N . GLY A 1 267 ? 4.797 -8.578 -11.086 1 85.62 267 GLY A N 1
ATOM 2102 C CA . GLY A 1 267 ? 5.473 -7.371 -11.516 1 85.62 267 GLY A CA 1
ATOM 2103 C C . GLY A 1 267 ? 4.941 -6.117 -10.844 1 85.62 267 GLY A C 1
ATOM 2104 O O . GLY A 1 267 ? 5.355 -5.004 -11.18 1 85.62 267 GLY A O 1
ATOM 2105 N N . LEU A 1 268 ? 4.012 -6.254 -9.906 1 88.06 268 LEU A N 1
ATOM 2106 C CA . LEU A 1 268 ? 3.527 -5.113 -9.125 1 88.06 268 LEU A CA 1
ATOM 2107 C C . LEU A 1 268 ? 4.613 -4.59 -8.195 1 88.06 268 LEU A C 1
ATOM 2109 O O . LEU A 1 268 ? 5.438 -5.363 -7.703 1 88.06 268 LEU A O 1
ATOM 2113 N N . PRO A 1 269 ? 4.617 -3.275 -8.008 1 86.56 269 PRO A N 1
ATOM 2114 C CA . PRO A 1 269 ? 5.57 -2.775 -7.012 1 86.56 269 PRO A CA 1
ATOM 2115 C C . PRO A 1 269 ? 5.27 -3.279 -5.602 1 86.56 269 PRO A C 1
ATOM 2117 O O . PRO A 1 269 ? 4.105 -3.508 -5.258 1 86.56 269 PRO A O 1
ATOM 2120 N N . PRO A 1 270 ? 6.352 -3.49 -4.883 1 89.44 270 PRO A N 1
ATOM 2121 C CA . PRO A 1 270 ? 6.113 -3.947 -3.51 1 89.44 270 PRO A CA 1
ATOM 2122 C C . PRO A 1 270 ? 5.32 -2.939 -2.682 1 89.44 270 PRO A C 1
ATOM 2124 O O . PRO A 1 270 ? 5.512 -1.729 -2.826 1 89.44 270 PRO A O 1
ATOM 2127 N N . ALA A 1 271 ? 4.465 -3.438 -1.865 1 88.62 271 ALA A N 1
ATOM 2128 C CA . ALA A 1 271 ? 3.719 -2.598 -0.932 1 88.62 271 ALA A CA 1
ATOM 2129 C C . ALA A 1 271 ? 4.551 -2.283 0.309 1 88.62 271 ALA A C 1
ATOM 2131 O O . ALA A 1 271 ? 4.375 -1.233 0.931 1 88.62 271 ALA A O 1
ATOM 2132 N N . HIS A 1 272 ? 5.457 -3.26 0.659 1 81.31 272 HIS A N 1
ATOM 2133 C CA . HIS A 1 272 ? 6.34 -3.062 1.802 1 81.31 272 HIS A CA 1
ATOM 2134 C C . HIS A 1 272 ? 7.551 -2.211 1.424 1 81.31 272 HIS A C 1
ATOM 2136 O O . HIS A 1 272 ? 8.164 -2.426 0.375 1 81.31 272 HIS A O 1
ATOM 2142 N N . THR A 1 273 ? 7.762 -1.093 2.121 1 68.56 273 THR A N 1
ATOM 2143 C CA . THR A 1 273 ? 8.922 -0.26 1.834 1 68.56 273 THR A CA 1
ATOM 2144 C C . THR A 1 273 ? 10.07 -0.587 2.785 1 68.56 273 THR A C 1
ATOM 2146 O O . THR A 1 273 ? 9.852 -1.149 3.859 1 68.56 273 THR A O 1
ATOM 2149 N N . ASP A 1 274 ? 11.391 -0.728 2.309 1 58.78 274 ASP A N 1
ATOM 2150 C CA . ASP A 1 274 ? 12.609 -1.115 3.014 1 58.78 274 ASP A CA 1
ATOM 2151 C C . ASP A 1 274 ? 12.781 -0.31 4.301 1 58.78 274 ASP A C 1
ATOM 2153 O O . ASP A 1 274 ? 13.586 -0.667 5.16 1 58.78 274 ASP A O 1
ATOM 2157 N N . GLN A 1 275 ? 12.258 0.799 4.305 1 54.06 275 GLN A N 1
ATOM 2158 C CA . GLN A 1 275 ? 12.867 1.794 5.18 1 54.06 275 GLN A CA 1
ATOM 2159 C C . GLN A 1 275 ? 12.617 1.459 6.648 1 54.06 275 GLN A C 1
ATOM 2161 O O . GLN A 1 275 ? 13.289 1.987 7.535 1 54.06 275 GLN A O 1
ATOM 2166 N N . GLY A 1 276 ? 11.523 0.749 6.914 1 52.28 276 GLY A N 1
ATOM 2167 C CA . GLY A 1 276 ? 11.336 0.739 8.359 1 52.28 276 GLY A CA 1
ATOM 2168 C C . GLY A 1 276 ? 11.883 -0.516 9.016 1 52.28 276 GLY A C 1
ATOM 2169 O O . GLY A 1 276 ? 12.25 -1.472 8.336 1 52.28 276 GLY A O 1
ATOM 2170 N N . THR A 1 277 ? 12.422 -0.382 10.281 1 55.94 277 THR A N 1
ATOM 2171 C CA . THR A 1 277 ? 12.938 -1.435 11.148 1 55.94 277 THR A CA 1
ATOM 2172 C C . THR A 1 277 ? 12.039 -2.668 11.094 1 55.94 277 THR A C 1
ATOM 2174 O O . THR A 1 277 ? 10.852 -2.594 11.422 1 55.94 277 THR A O 1
ATOM 2177 N N . MET A 1 278 ? 12.43 -3.51 10.18 1 62.62 278 MET A N 1
ATOM 2178 C CA . MET A 1 278 ? 11.672 -4.758 10.195 1 62.62 278 MET A CA 1
ATOM 2179 C C . MET A 1 278 ? 11.891 -5.508 11.508 1 62.62 278 MET A C 1
ATOM 2181 O O . MET A 1 278 ? 12.953 -5.395 12.125 1 62.62 278 MET A O 1
ATOM 2185 N N . ALA A 1 279 ? 10.844 -5.898 12.062 1 69.19 279 ALA A N 1
ATOM 2186 C CA . ALA A 1 279 ? 10.883 -6.785 13.219 1 69.19 279 ALA A CA 1
ATOM 2187 C C . ALA A 1 279 ? 11.914 -7.895 13.031 1 69.19 279 ALA A C 1
ATOM 2189 O O . ALA A 1 279 ? 12.398 -8.117 11.914 1 69.19 279 ALA A O 1
ATOM 2190 N N . ASP A 1 280 ? 12.32 -8.422 14.078 1 75.5 280 ASP A N 1
ATOM 2191 C CA . ASP A 1 280 ? 13.258 -9.539 14.039 1 75.5 280 ASP A CA 1
ATOM 2192 C C . ASP A 1 280 ? 12.664 -10.727 13.289 1 75.5 280 ASP A C 1
ATOM 2194 O O . ASP A 1 280 ? 11.445 -10.938 13.312 1 75.5 280 ASP A O 1
ATOM 2198 N N . LEU A 1 281 ? 13.492 -11.43 12.648 1 82.38 281 LEU A N 1
ATOM 2199 C CA . LEU A 1 281 ? 13.07 -12.648 11.961 1 82.38 281 LEU A CA 1
ATOM 2200 C C . LEU A 1 281 ? 12.484 -13.656 12.945 1 82.38 281 LEU A C 1
ATOM 2202 O O . LEU A 1 281 ? 12.852 -13.656 14.125 1 82.38 281 LEU A O 1
ATOM 2206 N N . PRO A 1 282 ? 11.57 -14.43 12.438 1 79.38 282 PRO A N 1
ATOM 2207 C CA . PRO A 1 282 ? 11.031 -15.453 13.336 1 79.38 282 PRO A CA 1
ATOM 2208 C C . PRO A 1 282 ? 12.109 -16.375 13.898 1 79.38 282 PRO A C 1
ATOM 2210 O O . PRO A 1 282 ? 13 -16.812 13.164 1 79.38 282 PRO A O 1
ATOM 2213 N N . MET A 1 283 ? 12.156 -16.562 15.195 1 76.25 283 MET A N 1
ATOM 2214 C CA . MET A 1 283 ? 13.281 -17.234 15.852 1 76.25 283 MET A CA 1
ATOM 2215 C C . MET A 1 283 ? 12.891 -18.641 16.312 1 76.25 283 MET A C 1
ATOM 2217 O O . MET A 1 283 ? 13.664 -19.297 17 1 76.25 283 MET A O 1
ATOM 2221 N N . GLY A 1 284 ? 11.914 -19.141 15.875 1 78.25 284 GLY A N 1
ATOM 2222 C CA . GLY A 1 284 ? 11.555 -20.484 16.328 1 78.25 284 GLY A CA 1
ATOM 2223 C C . GLY A 1 284 ? 12.492 -21.562 15.836 1 78.25 284 GLY A C 1
ATOM 2224 O O . GLY A 1 284 ? 13.227 -21.359 14.867 1 78.25 284 GLY A O 1
ATOM 2225 N N . GLU A 1 285 ? 12.57 -22.688 16.578 1 80.38 285 GLU A N 1
ATOM 2226 C CA . GLU A 1 285 ? 13.5 -23.766 16.266 1 80.38 285 GLU A CA 1
ATOM 2227 C C . GLU A 1 285 ? 12.789 -24.938 15.57 1 80.38 285 GLU A C 1
ATOM 2229 O O . GLU A 1 285 ? 13.43 -25.828 15.023 1 80.38 285 GLU A O 1
ATOM 2234 N N . ASP A 1 286 ? 11.562 -24.875 15.492 1 81.81 286 ASP A N 1
ATOM 2235 C CA . ASP A 1 286 ? 10.82 -25.906 14.789 1 81.81 286 ASP A CA 1
ATOM 2236 C C . ASP A 1 286 ? 11.055 -25.828 13.281 1 81.81 286 ASP A C 1
ATOM 2238 O O . ASP A 1 286 ? 11.398 -24.766 12.758 1 81.81 286 ASP A O 1
ATOM 2242 N N . ARG A 1 287 ? 10.945 -27 12.641 1 81.69 287 ARG A N 1
ATOM 2243 C CA . ARG A 1 287 ? 11.172 -27.094 11.203 1 81.69 287 ARG A CA 1
ATOM 2244 C C . ARG A 1 287 ? 10.352 -26.047 10.453 1 81.69 287 ARG A C 1
ATOM 2246 O O . ARG A 1 287 ? 10.844 -25.406 9.523 1 81.69 287 ARG A O 1
ATOM 2253 N N . ARG A 1 288 ? 9.164 -25.938 10.883 1 82.62 288 ARG A N 1
ATOM 2254 C CA . ARG A 1 288 ? 8.289 -24.969 10.234 1 82.62 288 ARG A CA 1
ATOM 2255 C C . ARG A 1 288 ? 8.805 -23.547 10.43 1 82.62 288 ARG A C 1
ATOM 2257 O O . ARG A 1 288 ? 8.695 -22.719 9.531 1 82.62 288 ARG A O 1
ATOM 2264 N N . ASP A 1 289 ? 9.312 -23.266 11.523 1 87.75 289 ASP A N 1
ATOM 2265 C CA . ASP A 1 289 ? 9.859 -21.938 11.805 1 87.75 289 ASP A CA 1
ATOM 2266 C C . ASP A 1 289 ? 11.125 -21.688 11 1 87.75 289 ASP A C 1
ATOM 2268 O O . ASP A 1 289 ? 11.391 -20.562 10.578 1 87.75 289 ASP A O 1
ATOM 2272 N N . ILE A 1 290 ? 11.828 -22.75 10.844 1 89.56 290 ILE A N 1
ATOM 2273 C CA . ILE A 1 290 ? 13.055 -22.625 10.062 1 89.56 290 ILE A CA 1
ATOM 2274 C C . ILE A 1 290 ? 12.711 -22.297 8.609 1 89.56 290 ILE A C 1
ATOM 2276 O O . ILE A 1 290 ? 13.328 -21.422 8 1 89.56 290 ILE A O 1
ATOM 2280 N N . ILE A 1 291 ? 11.797 -23.047 8.086 1 90.56 291 ILE A N 1
ATOM 2281 C CA . ILE A 1 291 ? 11.383 -22.812 6.707 1 90.56 291 ILE A CA 1
ATOM 2282 C C . ILE A 1 291 ? 10.82 -21.406 6.566 1 90.56 291 ILE A C 1
ATOM 2284 O O . ILE A 1 291 ? 11.078 -20.719 5.578 1 90.56 291 ILE A O 1
ATOM 2288 N N . PHE A 1 292 ? 10.031 -21.062 7.582 1 92.06 292 PHE A N 1
ATOM 2289 C CA . PHE A 1 292 ? 9.461 -19.719 7.594 1 92.06 292 PHE A CA 1
ATOM 2290 C C . PHE A 1 292 ? 10.555 -18.656 7.562 1 92.06 292 PHE A C 1
ATOM 2292 O O . PHE A 1 292 ? 10.461 -17.672 6.824 1 92.06 292 PHE A O 1
ATOM 2299 N N . ARG A 1 293 ? 11.523 -18.812 8.336 1 92.81 293 ARG A N 1
ATOM 2300 C CA . ARG A 1 293 ? 12.656 -17.891 8.383 1 92.81 293 ARG A CA 1
ATOM 2301 C C . ARG A 1 293 ? 13.391 -17.844 7.051 1 92.81 293 ARG A C 1
ATOM 2303 O O . ARG A 1 293 ? 13.773 -16.781 6.574 1 92.81 293 ARG A O 1
ATOM 2310 N N . LEU A 1 294 ? 13.625 -19.016 6.469 1 92.88 294 LEU A N 1
ATOM 2311 C CA . LEU A 1 294 ? 14.297 -19.094 5.176 1 92.88 294 LEU A CA 1
ATOM 2312 C C . LEU A 1 294 ? 13.484 -18.391 4.102 1 92.88 294 LEU A C 1
ATOM 2314 O O . LEU A 1 294 ? 14.039 -17.703 3.236 1 92.88 294 LEU A O 1
ATOM 2318 N N . ARG A 1 295 ? 12.156 -18.562 4.188 1 94.38 295 ARG A N 1
ATOM 2319 C CA . ARG A 1 295 ? 11.273 -17.891 3.238 1 94.38 295 ARG A CA 1
ATOM 2320 C C . ARG A 1 295 ? 11.352 -16.375 3.402 1 94.38 295 ARG A C 1
ATOM 2322 O O . ARG A 1 295 ? 11.305 -15.633 2.418 1 94.38 295 ARG A O 1
ATOM 2329 N N . ALA A 1 296 ? 11.414 -15.938 4.641 1 93.31 296 ALA A N 1
ATOM 2330 C CA . ALA A 1 296 ? 11.531 -14.508 4.914 1 93.31 296 ALA A CA 1
ATOM 2331 C C . ALA A 1 296 ? 12.828 -13.945 4.344 1 93.31 296 ALA A C 1
ATOM 2333 O O . ALA A 1 296 ? 12.844 -12.859 3.771 1 93.31 296 ALA A O 1
ATOM 2334 N N . GLU A 1 297 ? 13.891 -14.703 4.484 1 93.19 297 GLU A N 1
ATOM 2335 C CA . GLU A 1 297 ? 15.172 -14.273 3.936 1 93.19 297 GLU A CA 1
ATOM 2336 C C . GLU A 1 297 ? 15.125 -14.211 2.412 1 93.19 297 GLU A C 1
ATOM 2338 O O . GLU A 1 297 ? 15.633 -13.266 1.81 1 93.19 297 GLU A O 1
ATOM 2343 N N . LEU A 1 298 ? 14.586 -15.234 1.866 1 95 298 LEU A N 1
ATOM 2344 C CA . LEU A 1 298 ? 14.461 -15.266 0.414 1 95 298 LEU A CA 1
ATOM 2345 C C . LEU A 1 298 ? 13.594 -14.109 -0.078 1 95 298 LEU A C 1
ATOM 2347 O O . LEU A 1 298 ? 13.828 -13.562 -1.157 1 95 298 LEU A O 1
ATOM 2351 N N . ALA A 1 299 ? 12.57 -13.82 0.702 1 94.56 299 ALA A N 1
ATOM 2352 C CA . ALA A 1 299 ? 11.711 -12.688 0.354 1 94.56 299 ALA A CA 1
ATOM 2353 C C . ALA A 1 299 ? 12.5 -11.391 0.29 1 94.56 299 ALA A C 1
ATOM 2355 O O . ALA A 1 299 ? 12.203 -10.516 -0.524 1 94.56 299 ALA A O 1
ATOM 2356 N N . GLY A 1 300 ? 13.477 -11.258 1.144 1 91.38 300 GLY A N 1
ATOM 2357 C CA . GLY A 1 300 ? 14.359 -10.109 1.064 1 91.38 300 GLY A CA 1
ATOM 2358 C C . GLY A 1 300 ? 15.086 -10 -0.26 1 91.38 300 GLY A C 1
ATOM 2359 O O . GLY A 1 300 ? 15.234 -8.914 -0.812 1 91.38 300 GLY A O 1
ATOM 2360 N N . ILE A 1 301 ? 15.469 -11.109 -0.751 1 93.5 301 ILE A N 1
ATOM 2361 C CA . ILE A 1 301 ? 16.141 -11.156 -2.043 1 93.5 301 ILE A CA 1
ATOM 2362 C C . ILE A 1 301 ? 15.148 -10.875 -3.16 1 93.5 301 ILE A C 1
ATOM 2364 O O . ILE A 1 301 ? 15.461 -10.164 -4.117 1 93.5 301 ILE A O 1
ATOM 2368 N N . GLN A 1 302 ? 13.961 -11.469 -2.988 1 93.75 302 GLN A N 1
ATOM 2369 C CA . GLN A 1 302 ? 12.898 -11.242 -3.965 1 93.75 302 GLN A CA 1
ATOM 2370 C C . GLN A 1 302 ? 12.578 -9.75 -4.094 1 93.75 302 GLN A C 1
ATOM 2372 O O . GLN A 1 302 ? 12.258 -9.273 -5.18 1 93.75 302 GLN A O 1
ATOM 2377 N N . ARG A 1 303 ? 12.617 -9.094 -3.008 1 90.75 303 ARG A N 1
ATOM 2378 C CA . ARG A 1 303 ? 12.344 -7.66 -3.047 1 90.75 303 ARG A CA 1
ATOM 2379 C C . ARG A 1 303 ? 13.336 -6.945 -3.959 1 90.75 303 ARG A C 1
ATOM 2381 O O . ARG A 1 303 ? 12.938 -6.113 -4.781 1 90.75 303 ARG A O 1
ATOM 2388 N N . ARG A 1 304 ? 14.516 -7.281 -3.816 1 89.38 304 ARG A N 1
ATOM 2389 C CA . ARG A 1 304 ? 15.547 -6.656 -4.641 1 89.38 304 ARG A CA 1
ATOM 2390 C C . ARG A 1 304 ? 15.383 -7.035 -6.105 1 89.38 304 ARG A C 1
ATOM 2392 O O . ARG A 1 304 ? 15.609 -6.211 -6.996 1 89.38 304 ARG A O 1
ATOM 2399 N N . ILE A 1 305 ? 15.023 -8.281 -6.258 1 90.38 305 ILE A N 1
ATOM 2400 C CA . ILE A 1 305 ? 14.742 -8.727 -7.625 1 90.38 305 ILE A CA 1
ATOM 2401 C C . ILE A 1 305 ? 13.602 -7.898 -8.211 1 90.38 305 ILE A C 1
ATOM 2403 O O . ILE A 1 305 ? 13.703 -7.402 -9.336 1 90.38 305 ILE A O 1
ATOM 2407 N N . GLY A 1 306 ? 12.531 -7.754 -7.48 1 85.69 306 GLY A N 1
ATOM 2408 C CA . GLY A 1 306 ? 11.367 -7.027 -7.945 1 85.69 306 GLY A CA 1
ATOM 2409 C C . GLY A 1 306 ? 11.648 -5.566 -8.242 1 85.69 306 GLY A C 1
ATOM 2410 O O . GLY A 1 306 ? 11.109 -5.008 -9.203 1 85.69 306 GLY A O 1
ATOM 2411 N N . VAL A 1 307 ? 12.539 -4.961 -7.477 1 81.69 307 VAL A N 1
ATOM 2412 C CA . VAL A 1 307 ? 12.781 -3.527 -7.586 1 81.69 307 VAL A CA 1
ATOM 2413 C C . VAL A 1 307 ? 13.906 -3.27 -8.586 1 81.69 307 VAL A C 1
ATOM 2415 O O . VAL A 1 307 ? 13.82 -2.355 -9.406 1 81.69 307 VAL A O 1
ATOM 2418 N N . GLN A 1 308 ? 14.914 -4.082 -8.633 1 78.62 308 GLN A N 1
ATOM 2419 C CA . GLN A 1 308 ? 16.125 -3.787 -9.383 1 78.62 308 GLN A CA 1
ATOM 2420 C C . GLN A 1 308 ? 16.047 -4.328 -10.805 1 78.62 308 GLN A C 1
ATOM 2422 O O . GLN A 1 308 ? 16.781 -3.875 -11.688 1 78.62 308 GLN A O 1
ATOM 2427 N N . LEU A 1 309 ? 15.227 -5.324 -11.023 1 78.06 309 LEU A N 1
ATOM 2428 C CA . LEU A 1 309 ? 15.234 -5.941 -12.344 1 78.06 309 LEU A CA 1
ATOM 2429 C C . LEU A 1 309 ? 14.453 -5.09 -13.344 1 78.06 309 LEU A C 1
ATOM 2431 O O . LEU A 1 309 ? 14.438 -5.391 -14.539 1 78.06 309 LEU A O 1
ATOM 2435 N N . ILE A 1 310 ? 13.82 -4.027 -12.875 1 71.06 310 ILE A N 1
ATOM 2436 C CA . ILE A 1 310 ? 13.18 -3.096 -13.797 1 71.06 310 ILE A CA 1
ATOM 2437 C C . ILE A 1 310 ? 14.242 -2.426 -14.672 1 71.06 310 ILE A C 1
ATOM 2439 O O . ILE A 1 310 ? 14.078 -2.324 -15.891 1 71.06 310 ILE A O 1
ATOM 2443 N N . ALA A 1 311 ? 15.328 -1.962 -14.117 1 74.69 311 ALA A N 1
ATOM 2444 C CA . ALA A 1 311 ? 16.484 -1.4 -14.805 1 74.69 311 ALA A CA 1
ATOM 2445 C C . ALA A 1 311 ? 17.781 -1.839 -14.141 1 74.69 311 ALA A C 1
ATOM 2447 O O . ALA A 1 311 ? 18.484 -1.023 -13.531 1 74.69 311 ALA A O 1
ATOM 2448 N N . PRO A 1 312 ? 18.109 -3.092 -14.414 1 80.38 312 PRO A N 1
ATOM 2449 C CA . PRO A 1 312 ? 19.266 -3.643 -13.688 1 80.38 312 PRO A CA 1
ATOM 2450 C C . PRO A 1 312 ? 20.594 -3.207 -14.273 1 80.38 312 PRO A C 1
ATOM 2452 O O . PRO A 1 312 ? 20.719 -3.061 -15.492 1 80.38 312 PRO A O 1
ATOM 2455 N N . THR A 1 313 ? 21.531 -2.998 -13.375 1 82.94 313 THR A N 1
ATOM 2456 C CA . THR A 1 313 ? 22.938 -2.834 -13.773 1 82.94 313 THR A CA 1
ATOM 2457 C C . THR A 1 313 ? 23.688 -4.16 -13.672 1 82.94 313 THR A C 1
ATOM 2459 O O . THR A 1 313 ? 23.203 -5.109 -13.055 1 82.94 313 THR A O 1
ATOM 2462 N N . GLU A 1 314 ? 24.781 -4.223 -14.375 1 81.81 314 GLU A N 1
ATOM 2463 C CA . GLU A 1 314 ? 25.594 -5.438 -14.32 1 81.81 314 GLU A CA 1
ATOM 2464 C C . GLU A 1 314 ? 26 -5.762 -12.891 1 81.81 314 GLU A C 1
ATOM 2466 O O . GLU A 1 314 ? 26.047 -6.93 -12.5 1 81.81 314 GLU A O 1
ATOM 2471 N N . THR A 1 315 ? 26.25 -4.742 -12.156 1 84.81 315 THR A N 1
ATOM 2472 C CA . THR A 1 315 ? 26.656 -4.918 -10.766 1 84.81 315 THR A CA 1
ATOM 2473 C C . THR A 1 315 ? 25.5 -5.441 -9.93 1 84.81 315 THR A C 1
ATOM 2475 O O . THR A 1 315 ? 25.688 -6.309 -9.07 1 84.81 315 THR A O 1
ATOM 2478 N N . ASP A 1 316 ? 24.344 -4.953 -10.172 1 87 316 ASP A N 1
ATOM 2479 C CA . ASP A 1 316 ? 23.156 -5.418 -9.461 1 87 316 ASP A CA 1
ATOM 2480 C C . ASP A 1 316 ? 22.938 -6.91 -9.688 1 87 316 ASP A C 1
ATOM 2482 O O . ASP A 1 316 ? 22.609 -7.648 -8.75 1 87 316 ASP A O 1
ATOM 2486 N N . LEU A 1 317 ? 23.094 -7.27 -10.938 1 89.12 317 LEU A N 1
ATOM 2487 C CA . LEU A 1 317 ? 22.844 -8.664 -11.297 1 89.12 317 LEU A CA 1
ATOM 2488 C C . LEU A 1 317 ? 23.859 -9.594 -10.641 1 89.12 317 LEU A C 1
ATOM 2490 O O . LEU A 1 317 ? 23.5 -10.664 -10.156 1 89.12 317 LEU A O 1
ATOM 2494 N N . PHE A 1 318 ? 25.078 -9.148 -10.648 1 88.69 318 PHE A N 1
ATOM 2495 C CA . PHE A 1 318 ? 26.125 -9.945 -10.016 1 88.69 318 PHE A CA 1
ATOM 2496 C C . PHE A 1 318 ? 25.875 -10.07 -8.523 1 88.69 318 PHE A C 1
ATOM 2498 O O . PHE A 1 318 ? 26.031 -11.148 -7.949 1 88.69 318 PHE A O 1
ATOM 2505 N N . VAL A 1 319 ? 25.516 -8.992 -7.91 1 90.25 319 VAL A N 1
ATOM 2506 C CA . VAL A 1 319 ? 25.266 -8.984 -6.473 1 90.25 319 VAL A CA 1
ATOM 2507 C C . VAL A 1 319 ? 24.078 -9.875 -6.141 1 90.25 319 VAL A C 1
ATOM 2509 O O . VAL A 1 319 ? 24.109 -10.617 -5.156 1 90.25 319 VAL A O 1
ATOM 2512 N N . LEU A 1 320 ? 23.062 -9.781 -6.93 1 92.44 320 LEU A N 1
ATOM 2513 C CA . LEU A 1 320 ? 21.859 -10.578 -6.688 1 92.44 320 LEU A CA 1
ATOM 2514 C C . LEU A 1 320 ? 22.172 -12.07 -6.844 1 92.44 320 LEU A C 1
ATOM 2516 O O . LEU A 1 320 ? 21.672 -12.891 -6.066 1 92.44 320 LEU A O 1
ATOM 2520 N N . GLU A 1 321 ? 22.891 -12.398 -7.848 1 90.75 321 GLU A N 1
ATOM 2521 C CA . GLU A 1 321 ? 23.281 -13.789 -8.055 1 90.75 321 GLU A CA 1
ATOM 2522 C C . GLU A 1 321 ? 24.125 -14.312 -6.887 1 90.75 321 GLU A C 1
ATOM 2524 O O . GLU A 1 321 ? 23.906 -15.43 -6.422 1 90.75 321 GLU A O 1
ATOM 2529 N N . SER A 1 322 ? 25.031 -13.492 -6.504 1 90.5 322 SER A N 1
ATOM 2530 C CA . SER A 1 322 ? 25.906 -13.875 -5.395 1 90.5 322 SER A CA 1
ATOM 2531 C C . SER A 1 322 ? 25.109 -14.016 -4.098 1 90.5 322 SER A C 1
ATOM 2533 O O . SER A 1 322 ? 25.375 -14.914 -3.295 1 90.5 322 SER A O 1
ATOM 2535 N N . GLU A 1 323 ? 24.188 -13.141 -3.867 1 92.38 323 GLU A N 1
ATOM 2536 C CA . GLU A 1 323 ? 23.344 -13.195 -2.67 1 92.38 323 GLU A CA 1
ATOM 2537 C C . GLU A 1 323 ? 22.484 -14.453 -2.662 1 92.38 323 GLU A C 1
ATOM 2539 O O . GLU A 1 323 ? 22.297 -15.07 -1.614 1 92.38 323 GLU A O 1
ATOM 2544 N N . LEU A 1 324 ? 21.891 -14.758 -3.762 1 93.62 324 LEU A N 1
ATOM 2545 C CA . LEU A 1 324 ? 21.047 -15.945 -3.855 1 93.62 324 LEU A CA 1
ATOM 2546 C C . LEU A 1 324 ? 21.875 -17.203 -3.633 1 93.62 324 LEU A C 1
ATOM 2548 O O . LEU A 1 324 ? 21.406 -18.156 -2.986 1 93.62 324 LEU A O 1
ATOM 2552 N N . GLU A 1 325 ? 23.047 -17.203 -4.195 1 90.06 325 GLU A N 1
ATOM 2553 C CA . GLU A 1 325 ? 23.938 -18.344 -3.992 1 90.06 325 GLU A CA 1
ATOM 2554 C C . GLU A 1 325 ? 24.328 -18.484 -2.525 1 90.06 325 GLU A C 1
ATOM 2556 O O . GLU A 1 325 ? 24.344 -19.594 -1.978 1 90.06 325 GLU A O 1
ATOM 2561 N N . ALA A 1 326 ? 24.672 -17.359 -1.958 1 90.75 326 ALA A N 1
ATOM 2562 C CA . ALA A 1 326 ? 25.031 -17.359 -0.542 1 90.75 326 ALA A CA 1
ATOM 2563 C C . ALA A 1 326 ? 23.859 -17.875 0.311 1 90.75 326 ALA A C 1
ATOM 2565 O O . ALA A 1 326 ? 24.062 -18.594 1.283 1 90.75 326 ALA A O 1
ATOM 2566 N N . TRP A 1 327 ? 22.719 -17.406 -0.018 1 93.88 327 TRP A N 1
ATOM 2567 C CA . TRP A 1 327 ? 21.516 -17.859 0.691 1 93.88 327 TRP A CA 1
ATOM 2568 C C . TRP A 1 327 ? 21.328 -19.359 0.531 1 93.88 327 TRP A C 1
ATOM 2570 O O . TRP A 1 327 ? 21.031 -20.062 1.501 1 93.88 327 TRP A O 1
ATOM 2580 N N . SER A 1 328 ? 21.453 -19.953 -0.679 1 91.38 328 SER A N 1
ATOM 2581 C CA . SER A 1 328 ? 21.266 -21.375 -0.946 1 91.38 328 SER A CA 1
ATOM 2582 C C . SER A 1 328 ? 22.266 -22.219 -0.168 1 91.38 328 SER A C 1
ATOM 2584 O O . SER A 1 328 ? 21.938 -23.344 0.242 1 91.38 328 SER A O 1
ATOM 2586 N N . LEU A 1 329 ? 23.438 -21.672 0.072 1 86.31 329 LEU A N 1
ATOM 2587 C CA . LEU A 1 329 ? 24.469 -22.406 0.778 1 86.31 329 LEU A CA 1
ATOM 2588 C C . LEU A 1 329 ? 24.219 -22.422 2.281 1 86.31 329 LEU A C 1
ATOM 2590 O O . LEU A 1 329 ? 24.703 -23.297 2.998 1 86.31 329 LEU A O 1
ATOM 2594 N N . ARG A 1 330 ? 23.406 -21.5 2.766 1 87.56 330 ARG A N 1
ATOM 2595 C CA . ARG A 1 330 ? 23.094 -21.422 4.191 1 87.56 330 ARG A CA 1
ATOM 2596 C C . ARG A 1 330 ? 21.891 -22.266 4.543 1 87.56 330 ARG A C 1
ATOM 2598 O O . ARG A 1 330 ? 21.656 -22.578 5.711 1 87.56 330 ARG A O 1
ATOM 2605 N N . VAL A 1 331 ? 21.172 -22.625 3.561 1 89.56 331 VAL A N 1
ATOM 2606 C CA . VAL A 1 331 ? 20.016 -23.5 3.789 1 89.56 331 VAL A CA 1
ATOM 2607 C C . VAL A 1 331 ? 20.484 -24.875 4.258 1 89.56 331 VAL A C 1
ATOM 2609 O O . VAL A 1 331 ? 21.406 -25.453 3.682 1 89.56 331 VAL A O 1
ATOM 2612 N N . PRO A 1 332 ? 19.859 -25.328 5.344 1 86.19 332 PRO A N 1
ATOM 2613 C CA . PRO A 1 332 ? 20.234 -26.672 5.789 1 86.19 332 PRO A CA 1
ATOM 2614 C C . PRO A 1 332 ? 20.156 -27.703 4.668 1 86.19 332 PRO A C 1
ATOM 2616 O O . PRO A 1 332 ? 19.266 -27.625 3.82 1 86.19 332 PRO A O 1
ATOM 2619 N N . LEU A 1 333 ? 20.953 -28.688 4.703 1 81.06 333 LEU A N 1
ATOM 2620 C CA . LEU A 1 333 ? 21.125 -29.656 3.627 1 81.06 333 LEU A CA 1
ATOM 2621 C C . LEU A 1 333 ? 19.812 -30.375 3.334 1 81.06 333 LEU A C 1
ATOM 2623 O O . LEU A 1 333 ? 19.484 -30.641 2.174 1 81.06 333 LEU A O 1
ATOM 2627 N N . GLU A 1 334 ? 19.062 -30.609 4.406 1 78.69 334 GLU A N 1
ATOM 2628 C CA . GLU A 1 334 ? 17.828 -31.344 4.25 1 78.69 334 GLU A CA 1
ATOM 2629 C C . GLU A 1 334 ? 16.781 -30.531 3.496 1 78.69 334 GLU A C 1
ATOM 2631 O O . GLU A 1 334 ? 15.852 -31.094 2.91 1 78.69 334 GLU A O 1
ATOM 2636 N N . LEU A 1 335 ? 17.031 -29.25 3.471 1 84.94 335 LEU A N 1
ATOM 2637 C CA . LEU A 1 335 ? 16.031 -28.375 2.869 1 84.94 335 LEU A CA 1
ATOM 2638 C C . LEU A 1 335 ? 16.578 -27.734 1.591 1 84.94 335 LEU A C 1
ATOM 2640 O O . LEU A 1 335 ? 15.859 -27 0.907 1 84.94 335 LEU A O 1
ATOM 2644 N N . ARG A 1 336 ? 17.703 -28.109 1.23 1 82.06 336 ARG A N 1
ATOM 2645 C CA . ARG A 1 336 ? 18.344 -27.453 0.096 1 82.06 336 ARG A CA 1
ATOM 2646 C C . ARG A 1 336 ? 17.734 -27.922 -1.222 1 82.06 336 ARG A C 1
ATOM 2648 O O . ARG A 1 336 ? 17.469 -29.109 -1.41 1 82.06 336 ARG A O 1
ATOM 2655 N N . PRO A 1 337 ? 17.469 -27.094 -2.107 1 69 337 PRO A N 1
ATOM 2656 C CA . PRO A 1 337 ? 16.859 -27.453 -3.393 1 69 337 PRO A CA 1
ATOM 2657 C C . PRO A 1 337 ? 17.766 -28.344 -4.242 1 69 337 PRO A C 1
ATOM 2659 O O . PRO A 1 337 ? 17.266 -29.25 -4.93 1 69 337 PRO A O 1
ATOM 2662 N N . ASP A 1 338 ? 19.062 -28.188 -4.285 1 63.81 338 ASP A N 1
ATOM 2663 C CA . ASP A 1 338 ? 19.969 -28.922 -5.16 1 63.81 338 ASP A CA 1
ATOM 2664 C C . ASP A 1 338 ? 20.641 -30.078 -4.414 1 63.81 338 ASP A C 1
ATOM 2666 O O . ASP A 1 338 ? 21.719 -30.531 -4.801 1 63.81 338 ASP A O 1
ATOM 2670 N N . TRP A 1 339 ? 19.938 -30.375 -3.451 1 53.97 339 TRP A N 1
ATOM 2671 C CA . TRP A 1 339 ? 20.594 -31.453 -2.713 1 53.97 339 TRP A CA 1
ATOM 2672 C C . TRP A 1 339 ? 20.703 -32.719 -3.568 1 53.97 339 TRP A C 1
ATOM 2674 O O . TRP A 1 339 ? 19.703 -33.438 -3.764 1 53.97 339 TRP A O 1
ATOM 2684 N N . ARG A 1 340 ? 21.875 -32.812 -4.355 1 51.91 340 ARG A N 1
ATOM 2685 C CA . ARG A 1 340 ? 22.156 -33.875 -5.316 1 51.91 340 ARG A CA 1
ATOM 2686 C C . ARG A 1 340 ? 22.281 -35.219 -4.621 1 51.91 340 ARG A C 1
ATOM 2688 O O . ARG A 1 340 ? 21.875 -36.25 -5.16 1 51.91 340 ARG A O 1
ATOM 2695 N N . ASP A 1 341 ? 23.031 -35.156 -3.389 1 48.53 341 ASP A N 1
ATOM 2696 C CA . ASP A 1 341 ? 23.344 -36.406 -2.689 1 48.53 341 ASP A CA 1
ATOM 2697 C C . ASP A 1 341 ? 22.266 -36.719 -1.651 1 48.53 341 ASP A C 1
ATOM 2699 O O . ASP A 1 341 ? 22.578 -37.219 -0.558 1 48.53 341 ASP A O 1
ATOM 2703 N N . ARG A 1 342 ? 21.094 -36.25 -1.979 1 52.09 342 ARG A N 1
ATOM 2704 C CA . ARG A 1 342 ? 20.031 -36.562 -1.038 1 52.09 342 ARG A CA 1
ATOM 2705 C C . ARG A 1 342 ? 19.938 -38.094 -0.82 1 52.09 342 ARG A C 1
ATOM 2707 O O . ARG A 1 342 ? 19.875 -38.844 -1.781 1 52.09 342 ARG A O 1
ATOM 2714 N N . PRO A 1 343 ? 20.359 -38.531 0.46 1 45.03 343 PRO A N 1
ATOM 2715 C CA . PRO A 1 343 ? 20.25 -39.969 0.671 1 45.03 343 PRO A CA 1
ATOM 2716 C C . PRO A 1 343 ? 18.875 -40.5 0.25 1 45.03 343 PRO A C 1
ATOM 2718 O O . PRO A 1 343 ? 17.875 -39.781 0.315 1 45.03 343 PRO A O 1
ATOM 2721 N N . GLU A 1 344 ? 18.875 -41.469 -0.479 1 42.91 344 GLU A N 1
ATOM 2722 C CA . GLU A 1 344 ? 17.688 -42.156 -0.946 1 42.91 344 GLU A CA 1
ATOM 2723 C C . GLU A 1 344 ? 16.641 -42.25 0.163 1 42.91 344 GLU A C 1
ATOM 2725 O O . GLU A 1 344 ? 15.438 -42.281 -0.108 1 42.91 344 GLU A O 1
ATOM 2730 N N . ASN A 1 345 ? 17.094 -42.531 1.409 1 38.22 345 ASN A N 1
ATOM 2731 C CA . ASN A 1 345 ? 16.25 -42.781 2.58 1 38.22 345 ASN A CA 1
ATOM 2732 C C . ASN A 1 345 ? 15.75 -41.469 3.191 1 38.22 345 ASN A C 1
ATOM 2734 O O . ASN A 1 345 ? 15.312 -41.438 4.34 1 38.22 345 ASN A O 1
ATOM 2738 N N . ALA A 1 346 ? 16.219 -40.469 2.877 1 45.59 346 ALA A N 1
ATOM 2739 C CA . ALA A 1 346 ? 15.703 -39.219 3.451 1 45.59 346 ALA A CA 1
ATOM 2740 C C . ALA A 1 346 ? 14.18 -39.188 3.412 1 45.59 346 ALA A C 1
ATOM 2742 O O . ALA A 1 346 ? 13.578 -39.469 2.375 1 45.59 346 ALA A O 1
ATOM 2743 N N . SER A 1 347 ? 13.586 -39.438 4.496 1 41.59 347 SER A N 1
ATOM 2744 C CA . SER A 1 347 ? 12.172 -39.656 4.797 1 41.59 347 SER A CA 1
ATOM 2745 C C . SER A 1 347 ? 11.281 -38.844 3.859 1 41.59 347 SER A C 1
ATOM 2747 O O . SER A 1 347 ? 11.547 -37.688 3.596 1 41.59 347 SER A O 1
ATOM 2749 N N . SER A 1 348 ? 10.625 -39.5 2.912 1 40.81 348 SER A N 1
ATOM 2750 C CA . SER A 1 348 ? 9.477 -39.125 2.102 1 40.81 348 SER A CA 1
ATOM 2751 C C . SER A 1 348 ? 8.688 -38 2.746 1 40.81 348 SER A C 1
ATOM 2753 O O . SER A 1 348 ? 7.832 -37.375 2.102 1 40.81 348 SER A O 1
ATOM 2755 N N . ASP A 1 349 ? 8.852 -37.938 4.016 1 42.88 349 ASP A N 1
ATOM 2756 C CA . ASP A 1 349 ? 8.039 -37.031 4.812 1 42.88 349 ASP A CA 1
ATOM 2757 C C . ASP A 1 349 ? 8.359 -35.562 4.477 1 42.88 349 ASP A C 1
ATOM 2759 O O . ASP A 1 349 ? 7.523 -34.688 4.676 1 42.88 349 ASP A O 1
ATOM 2763 N N . GLN A 1 350 ? 9.586 -35.344 4.023 1 46.75 350 GLN A N 1
ATOM 2764 C CA . GLN A 1 350 ? 10.07 -34 3.756 1 46.75 350 GLN A CA 1
ATOM 2765 C C . GLN A 1 350 ? 9.453 -33.438 2.477 1 46.75 350 GLN A C 1
ATOM 2767 O O . GLN A 1 350 ? 9.188 -32.219 2.383 1 46.75 350 GLN A O 1
ATOM 2772 N N . ALA A 1 351 ? 9.422 -34.375 1.429 1 46.34 351 ALA A N 1
ATOM 2773 C CA . ALA A 1 351 ? 8.867 -34.062 0.115 1 46.34 351 ALA A CA 1
ATOM 2774 C C . ALA A 1 351 ? 7.375 -33.75 0.207 1 46.34 351 ALA A C 1
ATOM 2776 O O . ALA A 1 351 ? 6.801 -33.156 -0.708 1 46.34 351 ALA A O 1
ATOM 2777 N N . THR A 1 352 ? 6.871 -34.094 1.395 1 55.5 352 THR A N 1
ATOM 2778 C CA . THR A 1 352 ? 5.422 -34 1.528 1 55.5 352 THR A CA 1
ATOM 2779 C C . THR A 1 352 ? 5.023 -32.688 2.186 1 55.5 352 THR A C 1
ATOM 2781 O O . THR A 1 352 ? 3.842 -32.469 2.449 1 55.5 352 THR A O 1
ATOM 2784 N N . ASP A 1 353 ? 6.055 -31.859 2.271 1 73.19 353 ASP A N 1
ATOM 2785 C CA . ASP A 1 353 ? 5.715 -30.594 2.928 1 73.19 353 ASP A CA 1
ATOM 2786 C C . ASP A 1 353 ? 5.594 -29.469 1.913 1 73.19 353 ASP A C 1
ATOM 2788 O O . A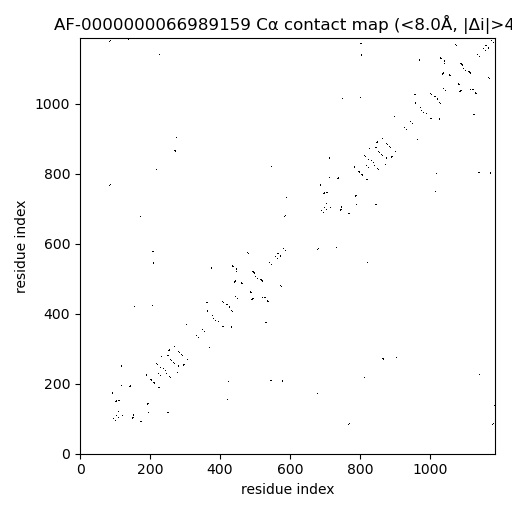SP A 1 353 ? 6.559 -29.141 1.224 1 73.19 353 ASP A O 1
ATOM 2792 N N . ILE A 1 354 ? 4.461 -29.062 1.69 1 79.5 354 ILE A N 1
ATOM 2793 C CA . ILE A 1 354 ? 4.152 -28.016 0.734 1 79.5 354 ILE A CA 1
ATOM 2794 C C . ILE A 1 354 ? 5.066 -26.812 0.98 1 79.5 354 ILE A C 1
ATOM 2796 O O . ILE A 1 354 ? 5.449 -26.109 0.039 1 79.5 354 ILE A O 1
ATOM 2800 N N . SER A 1 355 ? 5.492 -26.672 2.203 1 83.81 355 SER A N 1
ATOM 2801 C CA . SER A 1 355 ? 6.336 -25.531 2.525 1 83.81 355 SER A CA 1
ATOM 2802 C C . SER A 1 355 ? 7.715 -25.656 1.89 1 83.81 355 SER A C 1
ATOM 2804 O O . SER A 1 355 ? 8.281 -24.672 1.423 1 83.81 355 SER A O 1
ATOM 2806 N N . VAL A 1 356 ? 8.203 -26.844 1.848 1 84.75 356 VAL A N 1
ATOM 2807 C CA . VAL A 1 356 ? 9.523 -27.078 1.258 1 84.75 356 VAL A CA 1
ATOM 2808 C C . VAL A 1 356 ? 9.43 -26.984 -0.262 1 84.75 356 VAL A C 1
ATOM 2810 O O . VAL A 1 356 ? 10.312 -26.406 -0.904 1 84.75 356 VAL A O 1
ATOM 2813 N N . ALA A 1 357 ? 8.406 -27.562 -0.776 1 85.31 357 ALA A N 1
ATOM 2814 C CA . ALA A 1 357 ? 8.211 -27.5 -2.223 1 85.31 357 ALA A CA 1
ATOM 2815 C C . ALA A 1 357 ? 8.133 -26.047 -2.691 1 85.31 357 ALA A C 1
ATOM 2817 O O . ALA A 1 357 ? 8.75 -25.672 -3.693 1 85.31 357 ALA A O 1
ATOM 2818 N N . MET A 1 358 ? 7.352 -25.281 -1.944 1 89.25 358 MET A N 1
ATOM 2819 C CA . MET A 1 358 ? 7.195 -23.891 -2.314 1 89.25 358 MET A CA 1
ATOM 2820 C C . MET A 1 358 ? 8.516 -23.125 -2.18 1 89.25 358 MET A C 1
ATOM 2822 O O . MET A 1 358 ? 8.82 -22.25 -2.986 1 89.25 358 MET A O 1
ATOM 2826 N N . LEU A 1 359 ? 9.258 -23.438 -1.172 1 91.75 359 LEU A N 1
ATOM 2827 C CA . LEU A 1 359 ? 10.57 -22.828 -0.982 1 91.75 359 LEU A CA 1
ATOM 2828 C C . LEU A 1 359 ? 11.469 -23.078 -2.191 1 91.75 359 LEU A C 1
ATOM 2830 O O . LEU A 1 359 ? 12.125 -22.156 -2.68 1 91.75 359 LEU A O 1
ATOM 2834 N N . HIS A 1 360 ? 11.461 -24.297 -2.697 1 90.69 360 HIS A N 1
ATOM 2835 C CA . HIS A 1 360 ? 12.281 -24.656 -3.852 1 90.69 360 HIS A CA 1
ATOM 2836 C C . HIS A 1 360 ? 11.797 -23.938 -5.109 1 90.69 360 HIS A C 1
ATOM 2838 O O . HIS A 1 360 ? 12.602 -23.422 -5.883 1 90.69 360 HIS A O 1
ATOM 2844 N N . LEU A 1 361 ? 10.523 -23.953 -5.281 1 92.75 361 LEU A N 1
ATOM 2845 C CA . LEU A 1 361 ? 9.953 -23.328 -6.469 1 92.75 361 LEU A CA 1
ATOM 2846 C C . LEU A 1 361 ? 10.273 -21.828 -6.504 1 92.75 361 LEU A C 1
ATOM 2848 O O . LEU A 1 361 ? 10.641 -21.297 -7.551 1 92.75 361 LEU A O 1
ATOM 2852 N N . VAL A 1 362 ? 10.141 -21.219 -5.363 1 94.69 362 VAL A N 1
ATOM 2853 C CA . VAL A 1 362 ? 10.422 -19.781 -5.289 1 94.69 362 VAL A CA 1
ATOM 2854 C C . VAL A 1 362 ? 11.906 -19.547 -5.535 1 94.69 362 VAL A C 1
ATOM 2856 O O . VAL A 1 362 ? 12.281 -18.562 -6.199 1 94.69 362 VAL A O 1
ATOM 2859 N N . TYR A 1 363 ? 12.734 -20.422 -5.027 1 94.69 363 TYR A N 1
ATOM 2860 C CA . TYR A 1 363 ? 14.172 -20.297 -5.242 1 94.69 363 TYR A CA 1
ATOM 2861 C C . TYR A 1 363 ? 14.508 -20.406 -6.723 1 94.69 363 TYR A C 1
ATOM 2863 O O . TYR A 1 363 ? 15.227 -19.547 -7.262 1 94.69 363 TYR A O 1
ATOM 2871 N N . TYR A 1 364 ? 14.039 -21.375 -7.391 1 93.88 364 TYR A N 1
ATOM 2872 C CA . TYR A 1 364 ? 14.367 -21.578 -8.797 1 93.88 364 TYR A CA 1
ATOM 2873 C C . TYR A 1 364 ? 13.805 -20.469 -9.664 1 93.88 364 TYR A C 1
ATOM 2875 O O . TYR A 1 364 ? 14.414 -20.062 -10.656 1 93.88 364 TYR A O 1
ATOM 2883 N N . ASN A 1 365 ? 12.641 -20.031 -9.289 1 94.88 365 ASN A N 1
ATOM 2884 C CA . ASN A 1 365 ? 12.086 -18.891 -10.023 1 94.88 365 ASN A CA 1
ATOM 2885 C C . ASN A 1 365 ? 12.961 -17.656 -9.875 1 94.88 365 ASN A C 1
ATOM 2887 O O . ASN A 1 365 ? 13.156 -16.906 -10.836 1 94.88 365 ASN A O 1
ATOM 2891 N N . SER A 1 366 ? 13.383 -17.406 -8.633 1 94.88 366 SER A N 1
ATOM 2892 C CA . SER A 1 366 ? 14.266 -16.266 -8.391 1 94.88 366 SER A CA 1
ATOM 2893 C C . SER A 1 366 ? 15.547 -16.375 -9.203 1 94.88 366 SER A C 1
ATOM 2895 O O . SER A 1 366 ? 16.016 -15.398 -9.789 1 94.88 366 SER A O 1
ATOM 2897 N N . LEU A 1 367 ? 16.078 -17.578 -9.25 1 93.5 367 LEU A N 1
ATOM 2898 C CA . LEU A 1 367 ? 17.281 -17.828 -10.031 1 93.5 367 LEU A CA 1
ATOM 2899 C C . LEU A 1 367 ? 17.031 -17.578 -11.516 1 93.5 367 LEU A C 1
ATOM 2901 O O . LEU A 1 367 ? 17.828 -16.922 -12.188 1 93.5 367 LEU A O 1
ATOM 2905 N N . SER A 1 368 ? 15.969 -18.078 -11.961 1 92.44 368 SER A N 1
ATOM 2906 C CA . SER A 1 368 ? 15.602 -17.906 -13.359 1 92.44 368 SER A CA 1
ATOM 2907 C C . SER A 1 368 ? 15.422 -16.438 -13.703 1 92.44 368 SER A C 1
ATOM 2909 O O . SER A 1 368 ? 15.82 -15.992 -14.789 1 92.44 368 SER A O 1
ATOM 2911 N N . MET A 1 369 ? 14.82 -15.719 -12.867 1 91.81 369 MET A N 1
ATOM 2912 C CA . MET A 1 369 ? 14.57 -14.305 -13.109 1 91.81 369 MET A CA 1
ATOM 2913 C C . MET A 1 369 ? 15.875 -13.523 -13.188 1 91.81 369 MET A C 1
ATOM 2915 O O . MET A 1 369 ? 16.031 -12.648 -14.039 1 91.81 369 MET A O 1
ATOM 2919 N N . ILE A 1 370 ? 16.797 -13.812 -12.305 1 91.56 370 ILE A N 1
ATOM 2920 C CA . ILE A 1 370 ? 18.094 -13.133 -12.312 1 91.56 370 ILE A CA 1
ATOM 2921 C C . ILE A 1 370 ? 18.844 -13.477 -13.594 1 91.56 370 ILE A C 1
ATOM 2923 O O . ILE A 1 370 ? 19.422 -12.594 -14.234 1 91.56 370 ILE A O 1
ATOM 2927 N N . CYS A 1 371 ? 18.828 -14.719 -13.977 1 89.56 371 CYS A N 1
ATOM 2928 C CA . CYS A 1 371 ? 19.531 -15.164 -15.172 1 89.56 371 CYS A CA 1
ATOM 2929 C C . CYS A 1 371 ? 18.938 -14.531 -16.422 1 89.56 371 CYS A C 1
ATOM 2931 O O . CYS A 1 371 ? 19.672 -14.07 -17.297 1 89.56 371 CYS A O 1
ATOM 2933 N N . TRP A 1 372 ? 17.703 -14.5 -16.469 1 87.12 372 TRP A N 1
ATOM 2934 C CA . TRP A 1 372 ? 17.047 -13.914 -17.641 1 87.12 372 TRP A CA 1
ATOM 2935 C C . TRP A 1 372 ? 17.312 -12.422 -17.719 1 87.12 372 TRP A C 1
ATOM 2937 O O . TRP A 1 372 ? 17.453 -11.867 -18.812 1 87.12 372 TRP A O 1
ATOM 2947 N N . ALA A 1 373 ? 17.25 -11.805 -16.562 1 87.06 373 ALA A N 1
ATOM 2948 C CA . ALA A 1 373 ? 17.578 -10.383 -16.562 1 87.06 373 ALA A CA 1
ATOM 2949 C C . ALA A 1 373 ? 19 -10.148 -17.062 1 87.06 373 ALA A C 1
ATOM 2951 O O . ALA A 1 373 ? 19.281 -9.148 -17.719 1 87.06 373 ALA A O 1
ATOM 2952 N N . SER A 1 374 ? 19.906 -11.047 -16.766 1 86.31 374 SER A N 1
ATOM 2953 C CA . SER A 1 374 ? 21.297 -10.945 -17.219 1 86.31 374 SER A CA 1
ATOM 2954 C C . SER A 1 374 ? 21.406 -11.141 -18.719 1 86.31 374 SER A C 1
ATOM 2956 O O . SER A 1 374 ? 22.203 -10.484 -19.391 1 86.31 374 SER A O 1
ATOM 2958 N N . VAL A 1 375 ? 20.688 -12.039 -19.219 1 83.62 375 VAL A N 1
ATOM 2959 C CA . VAL A 1 375 ? 20.672 -12.281 -20.656 1 83.62 375 VAL A CA 1
ATOM 2960 C C . VAL A 1 375 ? 20.141 -11.047 -21.391 1 83.62 375 VAL A C 1
ATOM 2962 O O . VAL A 1 375 ? 20.688 -10.633 -22.406 1 83.62 375 VAL A O 1
ATOM 2965 N N . ARG A 1 376 ? 19.141 -10.484 -20.891 1 81.69 376 ARG A N 1
ATOM 2966 C CA . ARG A 1 376 ? 18.547 -9.297 -21.484 1 81.69 376 ARG A CA 1
ATOM 2967 C C . ARG A 1 376 ? 19.516 -8.125 -21.438 1 81.69 376 ARG A C 1
ATOM 2969 O O . ARG A 1 376 ? 19.625 -7.352 -22.391 1 81.69 376 ARG A O 1
ATOM 2976 N N . HIS A 1 377 ? 20.062 -7.965 -20.297 1 83.5 377 HIS A N 1
ATOM 2977 C CA . HIS A 1 377 ? 21.031 -6.887 -20.156 1 83.5 377 HIS A CA 1
ATOM 2978 C C . HIS A 1 377 ? 22.188 -7.051 -21.141 1 83.5 377 HIS A C 1
ATOM 2980 O O . HIS A 1 377 ? 22.656 -6.07 -21.734 1 83.5 377 HIS A O 1
ATOM 2986 N N . GLY A 1 378 ? 22.688 -8.211 -21.312 1 81.81 378 GLY A N 1
ATOM 2987 C CA . GLY A 1 378 ? 23.75 -8.484 -22.266 1 81.81 378 GLY A CA 1
ATOM 2988 C C . GLY A 1 378 ? 23.328 -8.25 -23.703 1 81.81 378 GLY A C 1
ATOM 2989 O O . GLY A 1 378 ? 24.094 -7.711 -24.5 1 81.81 378 GLY A O 1
ATOM 2990 N N . THR A 1 379 ? 22.156 -8.664 -24.031 1 79.19 379 THR A N 1
ATOM 2991 C CA . THR A 1 379 ? 21.625 -8.461 -25.391 1 79.19 379 THR A CA 1
ATOM 2992 C C . THR A 1 379 ? 21.516 -6.977 -25.703 1 79.19 379 THR A C 1
ATOM 2994 O O . THR A 1 379 ? 21.844 -6.547 -26.812 1 79.19 379 THR A O 1
ATOM 2997 N N . THR A 1 380 ? 21 -6.266 -24.75 1 78.5 380 THR A N 1
ATOM 2998 C CA . THR A 1 380 ? 20.859 -4.828 -24.938 1 78.5 380 THR A CA 1
ATOM 2999 C C . THR A 1 380 ? 22.234 -4.176 -25.125 1 78.5 380 THR A C 1
ATOM 3001 O O . THR A 1 380 ? 22.391 -3.254 -25.922 1 78.5 380 THR A O 1
ATOM 3004 N N . GLN A 1 381 ? 23.172 -4.648 -24.406 1 79.12 381 GLN A N 1
ATOM 3005 C CA . GLN A 1 381 ? 24.531 -4.117 -24.516 1 79.12 381 GLN A CA 1
ATOM 3006 C C . GLN A 1 381 ? 25.125 -4.422 -25.891 1 79.12 381 GLN A C 1
ATOM 3008 O O . GLN A 1 381 ? 25.844 -3.598 -26.453 1 79.12 381 GLN A O 1
ATOM 3013 N N . MET A 1 382 ? 24.859 -5.484 -26.422 1 80.25 382 MET A N 1
ATOM 3014 C CA . MET A 1 382 ? 25.375 -5.891 -27.734 1 80.25 382 MET A CA 1
ATOM 3015 C C . MET A 1 382 ? 24.719 -5.086 -28.844 1 80.25 382 MET A C 1
ATOM 3017 O O . MET A 1 382 ? 25.359 -4.738 -29.828 1 80.25 382 MET A O 1
ATOM 3021 N N . VAL A 1 383 ? 23.516 -4.82 -28.641 1 77.56 383 VAL A N 1
ATOM 3022 C CA . VAL A 1 383 ? 22.797 -4.039 -29.641 1 77.56 383 VAL A CA 1
ATOM 3023 C C . VAL A 1 383 ? 23.297 -2.598 -29.625 1 77.56 383 VAL A C 1
ATOM 3025 O O . VAL A 1 383 ? 23.5 -1.994 -30.688 1 77.56 383 VAL A O 1
ATOM 3028 N N . HIS A 1 384 ? 23.438 -2.125 -28.453 1 76.69 384 HIS A N 1
ATOM 3029 C CA . HIS A 1 384 ? 23.906 -0.746 -28.328 1 76.69 384 HIS A CA 1
ATOM 3030 C C . HIS A 1 384 ? 25.328 -0.584 -28.859 1 76.69 384 HIS A C 1
ATOM 3032 O O . HIS A 1 384 ? 25.656 0.445 -29.438 1 76.69 384 HIS A O 1
ATOM 3038 N N . SER A 1 385 ? 26.156 -1.556 -28.609 1 76.88 385 SER A N 1
ATOM 3039 C CA . SER A 1 385 ? 27.547 -1.467 -29.031 1 76.88 385 SER A CA 1
ATOM 3040 C C . SER A 1 385 ? 27.719 -1.897 -30.484 1 76.88 385 SER A C 1
ATOM 3042 O O . SER A 1 385 ? 28.766 -1.675 -31.078 1 76.88 385 SER A O 1
ATOM 3044 N N . SER A 1 386 ? 26.719 -2.357 -31.047 1 75.5 386 SER A N 1
ATOM 3045 C CA . SER A 1 386 ? 26.766 -2.879 -32.406 1 75.5 386 SER A CA 1
ATOM 3046 C C . SER A 1 386 ? 27.938 -3.822 -32.594 1 75.5 386 SER A C 1
ATOM 3048 O O . SER A 1 386 ? 28.562 -3.848 -33.688 1 75.5 386 SER A O 1
ATOM 3050 N N . GLN A 1 387 ? 28.531 -4.211 -31.609 1 73.69 387 GLN A N 1
ATOM 3051 C CA . GLN A 1 387 ? 29.641 -5.148 -31.672 1 73.69 387 GLN A CA 1
ATOM 3052 C C . GLN A 1 387 ? 29.359 -6.387 -30.812 1 73.69 387 GLN A C 1
ATOM 3054 O O . GLN A 1 387 ? 28.703 -6.297 -29.781 1 73.69 387 GLN A O 1
ATOM 3059 N N . VAL A 1 388 ? 29.625 -7.434 -31.469 1 73.56 388 VAL A N 1
ATOM 3060 C CA . VAL A 1 388 ? 29.562 -8.672 -30.703 1 73.56 388 VAL A CA 1
ATOM 3061 C C . VAL A 1 388 ? 30.766 -8.773 -29.766 1 73.56 388 VAL A C 1
ATOM 3063 O O . VAL A 1 388 ? 31.906 -8.781 -30.219 1 73.56 388 VAL A O 1
ATOM 3066 N N . ILE A 1 389 ? 30.531 -8.523 -28.531 1 76.31 389 ILE A N 1
ATOM 3067 C CA . ILE A 1 389 ? 31.578 -8.641 -27.516 1 76.31 389 ILE A CA 1
ATOM 3068 C C . ILE A 1 389 ? 31.594 -10.062 -26.969 1 76.31 389 ILE A C 1
ATOM 3070 O O . ILE A 1 389 ? 30.625 -10.508 -26.359 1 76.31 389 ILE A O 1
ATOM 3074 N N . ASP A 1 390 ? 32.625 -10.773 -27.219 1 77.94 390 ASP A N 1
ATOM 3075 C CA . ASP A 1 390 ? 32.719 -12.188 -26.875 1 77.94 390 ASP A CA 1
ATOM 3076 C C . ASP A 1 390 ? 32.5 -12.406 -25.375 1 77.94 390 ASP A C 1
ATOM 3078 O O . ASP A 1 390 ? 31.891 -13.398 -24.969 1 77.94 390 ASP A O 1
ATOM 3082 N N . SER A 1 391 ? 33.062 -11.523 -24.625 1 78.56 391 SER A N 1
ATOM 3083 C CA . SER A 1 391 ? 32.906 -11.68 -23.188 1 78.56 391 SER A CA 1
ATOM 3084 C C . SER A 1 391 ? 31.438 -11.625 -22.766 1 78.56 391 SER A C 1
ATOM 3086 O O . SER A 1 391 ? 31 -12.375 -21.875 1 78.56 391 SER A O 1
ATOM 3088 N N . ILE A 1 392 ? 30.688 -10.812 -23.406 1 81.69 392 ILE A N 1
ATOM 3089 C CA . ILE A 1 392 ? 29.266 -10.672 -23.109 1 81.69 392 ILE A CA 1
ATOM 3090 C C . ILE A 1 392 ? 28.5 -11.883 -23.625 1 81.69 392 ILE A C 1
ATOM 3092 O O . ILE A 1 392 ? 27.594 -12.375 -22.969 1 81.69 392 ILE A O 1
ATOM 3096 N N . GLN A 1 393 ? 28.922 -12.375 -24.703 1 81.81 393 GLN A N 1
ATOM 3097 C CA . GLN A 1 393 ? 28.266 -13.539 -25.281 1 81.81 393 GLN A CA 1
ATOM 3098 C C . GLN A 1 393 ? 28.469 -14.773 -24.406 1 81.81 393 GLN A C 1
ATOM 3100 O O . GLN A 1 393 ? 27.562 -15.594 -24.266 1 81.81 393 GLN A O 1
ATOM 3105 N N . GLU A 1 394 ? 29.688 -14.875 -23.953 1 82.81 394 GLU A N 1
ATOM 3106 C CA . GLU A 1 394 ? 29.969 -16.016 -23.078 1 82.81 394 GLU A CA 1
ATOM 3107 C C . GLU A 1 394 ? 29.172 -15.93 -21.781 1 82.81 394 GLU A C 1
ATOM 3109 O O . GLU A 1 394 ? 28.656 -16.938 -21.297 1 82.81 394 GLU A O 1
ATOM 3114 N N . ARG A 1 395 ? 29.125 -14.781 -21.281 1 82.19 395 ARG A N 1
ATOM 3115 C CA . ARG A 1 395 ? 28.359 -14.578 -20.062 1 82.19 395 ARG A CA 1
ATOM 3116 C C . ARG A 1 395 ? 26.875 -14.867 -20.312 1 82.19 395 ARG A C 1
ATOM 3118 O O . ARG A 1 395 ? 26.203 -15.477 -19.469 1 82.19 395 ARG A O 1
ATOM 3125 N N . MET A 1 396 ? 26.438 -14.461 -21.422 1 83.56 396 MET A N 1
ATOM 3126 C CA . MET A 1 396 ? 25.031 -14.68 -21.781 1 83.56 396 MET A CA 1
ATOM 3127 C C . MET A 1 396 ? 24.75 -16.172 -21.953 1 83.56 396 MET A C 1
ATOM 3129 O O . MET A 1 396 ? 23.703 -16.656 -21.531 1 83.56 396 MET A O 1
ATOM 3133 N N . ALA A 1 397 ? 25.688 -16.812 -22.531 1 83.62 397 ALA A N 1
ATOM 3134 C CA . ALA A 1 397 ? 25.516 -18.25 -22.719 1 83.62 397 ALA A CA 1
ATOM 3135 C C . ALA A 1 397 ? 25.469 -18.984 -21.375 1 83.62 397 ALA A C 1
ATOM 3137 O O . ALA A 1 397 ? 24.719 -19.938 -21.203 1 83.62 397 ALA A O 1
ATOM 3138 N N . GLY A 1 398 ? 26.281 -18.547 -20.484 1 86.5 398 GLY A N 1
ATOM 3139 C CA . GLY A 1 398 ? 26.266 -19.109 -19.141 1 86.5 398 GLY A CA 1
ATOM 3140 C C . GLY A 1 398 ? 24.953 -18.875 -18.406 1 86.5 398 GLY A C 1
ATOM 3141 O O . GLY A 1 398 ? 24.438 -19.797 -17.766 1 86.5 398 GLY A O 1
ATOM 3142 N N . HIS A 1 399 ? 24.469 -17.75 -18.562 1 88.5 399 HIS A N 1
ATOM 3143 C CA . HIS A 1 399 ? 23.219 -17.422 -17.906 1 88.5 399 HIS A CA 1
ATOM 3144 C C . HIS A 1 399 ? 22.047 -18.141 -18.562 1 88.5 399 HIS A C 1
ATOM 3146 O O . HIS A 1 399 ? 21.078 -18.516 -17.891 1 88.5 399 HIS A O 1
ATOM 3152 N N . LYS A 1 400 ? 22.109 -18.297 -19.844 1 86.31 400 LYS A N 1
ATOM 3153 C CA . LYS A 1 400 ? 21.078 -19.062 -20.516 1 86.31 400 LYS A CA 1
ATOM 3154 C C . LYS A 1 400 ? 21.062 -20.516 -20.047 1 86.31 400 LYS A C 1
ATOM 3156 O O . LYS A 1 400 ? 19.984 -21.094 -19.844 1 86.31 400 LYS A O 1
ATOM 3161 N N . SER A 1 401 ? 22.25 -21.016 -19.875 1 89 401 SER A N 1
ATOM 3162 C CA . SER A 1 401 ? 22.359 -22.391 -19.375 1 89 401 SER A CA 1
ATOM 3163 C C . SER A 1 401 ? 21.844 -22.5 -17.953 1 89 401 SER A C 1
ATOM 3165 O O . SER A 1 401 ? 21.219 -23.484 -17.578 1 89 401 SER A O 1
ATOM 3167 N N . ALA A 1 402 ? 22.125 -21.516 -17.203 1 90.19 402 ALA A N 1
ATOM 3168 C CA . ALA A 1 402 ? 21.656 -21.5 -15.82 1 90.19 402 ALA A CA 1
ATOM 3169 C C . ALA A 1 402 ? 20.141 -21.375 -15.758 1 90.19 402 ALA A C 1
ATOM 3171 O O . ALA A 1 402 ? 19.5 -21.984 -14.906 1 90.19 402 ALA A O 1
ATOM 3172 N N . ALA A 1 403 ? 19.609 -20.547 -16.594 1 89.88 403 ALA A N 1
ATOM 3173 C CA . ALA A 1 403 ? 18.156 -20.406 -16.656 1 89.88 403 ALA A CA 1
ATOM 3174 C C . ALA A 1 403 ? 17.484 -21.719 -17.078 1 89.88 403 ALA A C 1
ATOM 3176 O O . ALA A 1 403 ? 16.438 -22.078 -16.547 1 89.88 403 ALA A O 1
ATOM 3177 N N . ARG A 1 404 ? 18.078 -22.391 -18.047 1 90.81 404 ARG A N 1
ATOM 3178 C CA . ARG A 1 404 ? 17.609 -23.688 -18.484 1 90.81 404 ARG A CA 1
ATOM 3179 C C . ARG A 1 404 ? 17.625 -24.703 -17.344 1 90.81 404 ARG A C 1
ATOM 3181 O O . ARG A 1 404 ? 16.641 -25.422 -17.109 1 90.81 404 ARG A O 1
ATOM 3188 N N . ALA A 1 405 ? 18.719 -24.734 -16.656 1 90.75 405 ALA A N 1
ATOM 3189 C CA . ALA A 1 405 ? 18.859 -25.656 -15.523 1 90.75 405 ALA A CA 1
ATOM 3190 C C . ALA A 1 405 ? 17.844 -25.344 -14.438 1 90.75 405 ALA A C 1
ATOM 3192 O O . ALA A 1 405 ? 17.266 -26.266 -13.836 1 90.75 405 ALA A O 1
ATOM 3193 N N . ALA A 1 406 ? 17.656 -24.094 -14.141 1 92.19 406 ALA A N 1
ATOM 3194 C CA . ALA A 1 406 ? 16.672 -23.688 -13.133 1 92.19 406 ALA A CA 1
ATOM 3195 C C . ALA A 1 406 ? 15.266 -24.078 -13.555 1 92.19 406 ALA A C 1
ATOM 3197 O O . ALA A 1 406 ? 14.453 -24.484 -12.727 1 92.19 406 ALA A O 1
ATOM 3198 N N . ALA A 1 407 ? 14.938 -23.875 -14.789 1 93.56 407 ALA A N 1
ATOM 3199 C CA . ALA A 1 407 ? 13.625 -24.25 -15.312 1 93.56 407 ALA A CA 1
ATOM 3200 C C . ALA A 1 407 ? 13.383 -25.75 -15.188 1 93.56 407 ALA A C 1
ATOM 3202 O O . ALA A 1 407 ? 12.312 -26.188 -14.766 1 93.56 407 ALA A O 1
ATOM 3203 N N . ARG A 1 408 ? 14.422 -26.531 -15.531 1 92.62 408 ARG A N 1
ATOM 3204 C CA . ARG A 1 408 ? 14.32 -27.969 -15.398 1 92.62 408 ARG A CA 1
ATOM 3205 C C . ARG A 1 408 ? 14.102 -28.375 -13.945 1 92.62 408 ARG A C 1
ATOM 3207 O O . ARG A 1 408 ? 13.258 -29.219 -13.648 1 92.62 408 ARG A O 1
ATOM 3214 N N . ALA A 1 409 ? 14.828 -27.688 -13.109 1 90 409 ALA A N 1
ATOM 3215 C CA . ALA A 1 409 ? 14.719 -27.984 -11.68 1 90 409 ALA A CA 1
ATOM 3216 C C . ALA A 1 409 ? 13.336 -27.625 -11.148 1 90 409 ALA A C 1
ATOM 3218 O O . ALA A 1 409 ? 12.812 -28.312 -10.258 1 90 409 ALA A O 1
ATOM 3219 N N . SER A 1 410 ? 12.75 -26.609 -11.609 1 92.25 410 SER A N 1
ATOM 3220 C CA . SER A 1 410 ? 11.422 -26.203 -11.18 1 92.25 410 SER A CA 1
ATOM 3221 C C . SER A 1 410 ? 10.367 -27.234 -11.555 1 92.25 410 SER A C 1
ATOM 3223 O O . SER A 1 410 ? 9.492 -27.562 -10.75 1 92.25 410 SER A O 1
ATOM 3225 N N . ILE A 1 411 ? 10.43 -27.734 -12.758 1 92.12 411 ILE A N 1
ATOM 3226 C CA . ILE A 1 411 ? 9.492 -28.766 -13.203 1 92.12 411 ILE A CA 1
ATOM 3227 C C . ILE A 1 411 ? 9.703 -30.031 -12.383 1 92.12 411 ILE A C 1
ATOM 3229 O O . ILE A 1 411 ? 8.734 -30.688 -11.984 1 92.12 411 ILE A O 1
ATOM 3233 N N . CYS A 1 412 ? 10.984 -30.297 -12.062 1 85.62 412 CYS A N 1
ATOM 3234 C CA . CYS A 1 412 ? 11.289 -31.469 -11.266 1 85.62 412 CYS A CA 1
ATOM 3235 C C . CYS A 1 412 ? 10.781 -31.312 -9.836 1 85.62 412 CYS A C 1
ATOM 3237 O O . CYS A 1 412 ? 10.312 -32.281 -9.227 1 85.62 412 CYS A O 1
ATOM 3239 N N . ALA A 1 413 ? 10.875 -30.156 -9.367 1 83.75 413 ALA A N 1
ATOM 3240 C CA . ALA A 1 413 ? 10.391 -29.875 -8.016 1 83.75 413 ALA A CA 1
ATOM 3241 C C . ALA A 1 413 ? 8.883 -30.078 -7.922 1 83.75 413 ALA A C 1
ATOM 3243 O O . ALA A 1 413 ? 8.359 -30.453 -6.863 1 83.75 413 ALA A O 1
ATOM 3244 N N . MET A 1 414 ? 8.188 -29.891 -8.969 1 83.5 414 MET A N 1
ATOM 3245 C CA . MET A 1 414 ? 6.742 -30.062 -9 1 83.5 414 MET A CA 1
ATOM 3246 C C . MET A 1 414 ? 6.371 -31.531 -8.844 1 83.5 414 MET A C 1
ATOM 3248 O O . MET A 1 414 ? 5.297 -31.859 -8.328 1 83.5 414 MET A O 1
ATOM 3252 N N . SER A 1 415 ? 7.293 -32.406 -9.219 1 75.06 415 SER A N 1
ATOM 3253 C CA . SER A 1 415 ? 7.035 -33.844 -9.078 1 75.06 415 SER A CA 1
ATOM 3254 C C . SER A 1 415 ? 7.004 -34.25 -7.605 1 75.06 415 SER A C 1
ATOM 3256 O O . SER A 1 415 ? 6.43 -35.281 -7.258 1 75.06 415 SER A O 1
ATOM 3258 N N . GLN A 1 416 ? 7.578 -33.375 -6.797 1 70.44 416 GLN A N 1
ATOM 3259 C CA . GLN A 1 416 ? 7.625 -33.656 -5.367 1 70.44 416 GLN A CA 1
ATOM 3260 C C . GLN A 1 416 ? 6.461 -33 -4.633 1 70.44 416 GLN A C 1
ATOM 3262 O O . GLN A 1 416 ? 6.32 -33.156 -3.418 1 70.44 416 GLN A O 1
ATOM 3267 N N . PHE A 1 417 ? 5.613 -32.312 -5.379 1 73.81 417 PHE A N 1
ATOM 3268 C CA . PHE A 1 417 ? 4.457 -31.672 -4.77 1 73.81 417 PHE A CA 1
ATOM 3269 C C . PHE A 1 417 ? 3.469 -32.688 -4.242 1 73.81 417 PHE A C 1
ATOM 3271 O O . PHE A 1 417 ? 3.158 -33.688 -4.926 1 73.81 417 PHE A O 1
ATOM 3278 N N . PRO A 1 418 ? 3.088 -32.5 -2.943 1 68.62 418 PRO A N 1
ATOM 3279 C CA . PRO A 1 418 ? 2.17 -33.5 -2.367 1 68.62 418 PRO A CA 1
ATOM 3280 C C . PRO A 1 418 ? 0.759 -33.375 -2.941 1 68.62 418 PRO A C 1
ATOM 3282 O O . PRO A 1 418 ? -0.122 -32.781 -2.324 1 68.62 418 PRO A O 1
ATOM 3285 N N . PHE A 1 419 ? 0.392 -34.125 -3.936 1 66.06 419 PHE A N 1
ATOM 3286 C CA . PHE A 1 419 ? -0.859 -33.969 -4.672 1 66.06 419 PHE A CA 1
ATOM 3287 C C . PHE A 1 419 ? -1.987 -34.75 -3.977 1 66.06 419 PHE A C 1
ATOM 3289 O O . PHE A 1 419 ? -3.16 -34.375 -4.129 1 66.06 419 PHE A O 1
ATOM 3296 N N . SER A 1 420 ? -1.589 -35.719 -3.311 1 58.5 420 SER A N 1
ATOM 3297 C CA . SER A 1 420 ? -2.617 -36.562 -2.738 1 58.5 420 SER A CA 1
ATOM 3298 C C . SER A 1 420 ? -3.293 -35.906 -1.542 1 58.5 420 SER A C 1
ATOM 3300 O O . SER A 1 420 ? -4.441 -36.219 -1.221 1 58.5 420 SER A O 1
ATOM 3302 N N . THR A 1 421 ? -2.633 -34.969 -1.108 1 59.12 421 THR A N 1
ATOM 3303 C CA . THR A 1 421 ? -3.15 -34.438 0.141 1 59.12 421 THR A CA 1
ATOM 3304 C C . THR A 1 421 ? -3.566 -32.969 -0.038 1 59.12 421 THR A C 1
ATOM 3306 O O . THR A 1 421 ? -4.113 -32.344 0.883 1 59.12 421 THR A O 1
ATOM 3309 N N . ARG A 1 422 ? -3.449 -32.625 -1.242 1 62.91 422 ARG A N 1
ATOM 3310 C CA . ARG A 1 422 ? -3.65 -31.188 -1.311 1 62.91 422 ARG A CA 1
ATOM 3311 C C . ARG A 1 422 ? -4.816 -30.844 -2.23 1 62.91 422 ARG A C 1
ATOM 3313 O O . ARG A 1 422 ? -5.242 -31.672 -3.039 1 62.91 422 ARG A O 1
ATOM 3320 N N . SER A 1 423 ? -5.227 -29.703 -1.891 1 75.31 423 SER A N 1
ATOM 3321 C CA . SER A 1 423 ? -6.41 -29.188 -2.572 1 75.31 423 SER A CA 1
ATOM 3322 C C . SER A 1 423 ? -6.043 -28.562 -3.91 1 75.31 423 SER A C 1
ATOM 3324 O O . SER A 1 423 ? -4.867 -28.312 -4.188 1 75.31 423 SER A O 1
ATOM 3326 N N . PHE A 1 424 ? -7.016 -28.578 -4.801 1 81.31 424 PHE A N 1
ATOM 3327 C CA . PHE A 1 424 ? -6.879 -27.906 -6.082 1 81.31 424 PHE A CA 1
ATOM 3328 C C . PHE A 1 424 ? -6.371 -26.484 -5.891 1 81.31 424 PHE A C 1
ATOM 3330 O O . PHE A 1 424 ? -5.57 -25.984 -6.688 1 81.31 424 PHE A O 1
ATOM 3337 N N . ALA A 1 425 ? -6.758 -25.906 -4.773 1 80.81 425 ALA A N 1
ATOM 3338 C CA . ALA A 1 425 ? -6.359 -24.531 -4.496 1 80.81 425 ALA A CA 1
ATOM 3339 C C . ALA A 1 425 ? -4.863 -24.438 -4.207 1 80.81 425 ALA A C 1
ATOM 3341 O O . ALA A 1 425 ? -4.199 -23.5 -4.641 1 80.81 425 ALA A O 1
ATOM 3342 N N . ASP A 1 426 ? -4.316 -25.312 -3.582 1 82.25 426 ASP A N 1
ATOM 3343 C CA . ASP A 1 426 ? -2.883 -25.344 -3.301 1 82.25 426 ASP A CA 1
ATOM 3344 C C . ASP A 1 426 ? -2.078 -25.578 -4.578 1 82.25 426 ASP A C 1
ATOM 3346 O O . ASP A 1 426 ? -1.02 -24.969 -4.766 1 82.25 426 ASP A O 1
ATOM 3350 N N . LEU A 1 427 ? -2.635 -26.438 -5.34 1 87.25 427 LEU A N 1
ATOM 3351 C CA . LEU A 1 427 ? -1.957 -26.719 -6.602 1 87.25 427 LEU A CA 1
ATOM 3352 C C . LEU A 1 427 ? -1.948 -25.484 -7.496 1 87.25 427 LEU A C 1
ATOM 3354 O O . LEU A 1 427 ? -0.931 -25.172 -8.117 1 87.25 427 LEU A O 1
ATOM 3358 N N . TRP A 1 428 ? -3.074 -24.812 -7.605 1 91.06 428 TRP A N 1
ATOM 3359 C CA . TRP A 1 428 ? -3.193 -23.656 -8.469 1 91.06 428 TRP A CA 1
ATOM 3360 C C . TRP A 1 428 ? -2.145 -22.594 -8.109 1 91.06 428 TRP A C 1
ATOM 3362 O O . TRP A 1 428 ? -1.547 -21.984 -9 1 91.06 428 TRP A O 1
ATOM 3372 N N . ARG A 1 429 ? -1.884 -22.422 -6.914 1 88.69 429 ARG A N 1
ATOM 3373 C CA . ARG A 1 429 ? -0.919 -21.438 -6.453 1 88.69 429 ARG A CA 1
ATOM 3374 C C . ARG A 1 429 ? 0.494 -21.797 -6.898 1 88.69 429 ARG A C 1
ATOM 3376 O O . ARG A 1 429 ? 1.313 -20.906 -7.152 1 88.69 429 ARG A O 1
ATOM 3383 N N . ALA A 1 430 ? 0.76 -23 -7.027 1 91.06 430 ALA A N 1
ATOM 3384 C CA . ALA A 1 430 ? 2.107 -23.469 -7.34 1 91.06 430 ALA A CA 1
ATOM 3385 C C . ALA A 1 430 ? 2.316 -23.578 -8.844 1 91.06 430 ALA A C 1
ATOM 3387 O O . ALA A 1 430 ? 3.453 -23.562 -9.328 1 91.06 430 ALA A O 1
ATOM 3388 N N . LEU A 1 431 ? 1.293 -23.609 -9.57 1 95.06 431 LEU A N 1
ATOM 3389 C CA . LEU A 1 431 ? 1.37 -23.953 -10.984 1 95.06 431 LEU A CA 1
ATOM 3390 C C . LEU A 1 431 ? 2.039 -22.844 -11.789 1 95.06 431 LEU A C 1
ATOM 3392 O O . LEU A 1 431 ? 2.521 -23.078 -12.898 1 95.06 431 LEU A O 1
ATOM 3396 N N . CYS A 1 432 ? 2.062 -21.641 -11.25 1 96.31 432 CYS A N 1
ATOM 3397 C CA . CYS A 1 432 ? 2.688 -20.562 -12.008 1 96.31 432 CYS A CA 1
ATOM 3398 C C . CYS A 1 432 ? 4.18 -20.828 -12.188 1 96.31 432 CYS A C 1
ATOM 3400 O O . CYS A 1 432 ? 4.766 -20.406 -13.195 1 96.31 432 CYS A O 1
ATOM 3402 N N . TYR A 1 433 ? 4.773 -21.562 -11.312 1 95.94 433 TYR A N 1
ATOM 3403 C CA . TYR A 1 433 ? 6.219 -21.766 -11.352 1 95.94 433 TYR A CA 1
ATOM 3404 C C . TYR A 1 433 ? 6.602 -22.75 -12.445 1 95.94 433 TYR A C 1
ATOM 3406 O O . TYR A 1 433 ? 7.414 -22.438 -13.32 1 95.94 433 TYR A O 1
ATOM 3414 N N . PRO A 1 434 ? 6.023 -23.922 -12.461 1 96 434 PRO A N 1
ATOM 3415 C CA . PRO A 1 434 ? 6.367 -24.812 -13.578 1 96 434 PRO A CA 1
ATOM 3416 C C . PRO A 1 434 ? 5.902 -24.266 -14.93 1 96 434 PRO A C 1
ATOM 3418 O O . PRO A 1 434 ? 6.527 -24.531 -15.961 1 96 434 PRO A O 1
ATOM 3421 N N . LEU A 1 435 ? 4.832 -23.547 -14.945 1 97.12 435 LEU A N 1
ATOM 3422 C CA . LEU A 1 435 ? 4.418 -22.906 -16.188 1 97.12 435 LEU A CA 1
ATOM 3423 C C . LEU A 1 435 ? 5.477 -21.922 -16.672 1 97.12 435 LEU A C 1
ATOM 3425 O O . LEU A 1 435 ? 5.809 -21.906 -17.859 1 97.12 435 LEU A O 1
ATOM 3429 N N . SER A 1 436 ? 5.941 -21.078 -15.75 1 96.06 436 SER A N 1
ATOM 3430 C CA . SER A 1 436 ? 7.027 -20.172 -16.094 1 96.06 436 SER A CA 1
ATOM 3431 C C . SER A 1 436 ? 8.25 -20.922 -16.594 1 96.06 436 SER A C 1
ATOM 3433 O O . SER A 1 436 ? 8.898 -20.5 -17.547 1 96.06 436 SER A O 1
ATOM 3435 N N . ALA A 1 437 ? 8.547 -22 -15.961 1 95.69 437 ALA A N 1
ATOM 3436 C CA . ALA A 1 437 ? 9.672 -22.844 -16.359 1 95.69 437 ALA A CA 1
ATOM 3437 C C . ALA A 1 437 ? 9.484 -23.391 -17.766 1 95.69 437 ALA A C 1
ATOM 3439 O O . ALA A 1 437 ? 10.43 -23.438 -18.562 1 95.69 437 ALA A O 1
ATOM 3440 N N . THR A 1 438 ? 8.32 -23.781 -18.078 1 96.25 438 THR A N 1
ATOM 3441 C CA . THR A 1 438 ? 8.023 -24.312 -19.406 1 96.25 438 THR A CA 1
ATOM 3442 C C . THR A 1 438 ? 8.172 -23.234 -20.469 1 96.25 438 THR A C 1
ATOM 3444 O O . THR A 1 438 ? 8.617 -23.516 -21.594 1 96.25 438 THR A O 1
ATOM 3447 N N . ILE A 1 439 ? 7.797 -22.047 -20.141 1 93.88 439 ILE A N 1
ATOM 3448 C CA . ILE A 1 439 ? 7.941 -20.938 -21.062 1 93.88 439 ILE A CA 1
ATOM 3449 C C . ILE A 1 439 ? 9.422 -20.672 -21.312 1 93.88 439 ILE A C 1
ATOM 3451 O O . ILE A 1 439 ? 9.828 -20.359 -22.438 1 93.88 439 ILE A O 1
ATOM 3455 N N . VAL A 1 440 ? 10.211 -20.766 -20.281 1 92.44 440 VAL A N 1
ATOM 3456 C CA . VAL A 1 440 ? 11.656 -20.609 -20.422 1 92.44 440 VAL A CA 1
ATOM 3457 C C . VAL A 1 440 ? 12.203 -21.672 -21.375 1 92.44 440 VAL A C 1
ATOM 3459 O O . VAL A 1 440 ? 12.984 -21.359 -22.266 1 92.44 440 VAL A O 1
ATOM 3462 N N . LEU A 1 441 ? 11.812 -22.906 -21.188 1 93.62 441 LEU A N 1
ATOM 3463 C CA . LEU A 1 441 ? 12.281 -23.984 -22.031 1 93.62 441 LEU A CA 1
ATOM 3464 C C . LEU A 1 441 ? 11.82 -23.797 -23.469 1 93.62 441 LEU A C 1
ATOM 3466 O O . LEU A 1 441 ? 12.57 -24.062 -24.406 1 93.62 441 LEU A O 1
ATOM 3470 N N . LEU A 1 442 ? 10.602 -23.375 -23.609 1 93.31 442 LEU A N 1
ATOM 3471 C CA . LEU A 1 442 ? 10.102 -23.062 -24.953 1 93.31 442 LEU A CA 1
ATOM 3472 C C . LEU A 1 442 ? 10.977 -22.016 -25.625 1 93.31 442 LEU A C 1
ATOM 3474 O O . LEU A 1 442 ? 11.328 -22.156 -26.797 1 93.31 442 LEU A O 1
ATOM 3478 N N . ALA A 1 443 ? 11.312 -20.984 -24.906 1 89 443 ALA A N 1
ATOM 3479 C CA . ALA A 1 443 ? 12.109 -19.891 -25.453 1 89 443 ALA A CA 1
ATOM 3480 C C . ALA A 1 443 ? 13.5 -20.375 -25.844 1 89 443 ALA A C 1
ATOM 3482 O O . ALA A 1 443 ? 14 -20.047 -26.922 1 89 443 ALA A O 1
ATOM 3483 N N . VAL A 1 444 ? 14.117 -21.156 -25 1 88.44 444 VAL A N 1
ATOM 3484 C CA . VAL A 1 444 ? 15.484 -21.609 -25.219 1 88.44 444 VAL A CA 1
ATOM 3485 C C . VAL A 1 444 ? 15.516 -22.625 -26.359 1 88.44 444 VAL A C 1
ATOM 3487 O O . VAL A 1 444 ? 16.422 -22.609 -27.188 1 88.44 444 VAL A O 1
ATOM 3490 N N . VAL A 1 445 ? 14.57 -23.469 -26.438 1 91.44 445 VAL A N 1
ATOM 3491 C CA . VAL A 1 445 ? 14.523 -24.5 -27.469 1 91.44 445 VAL A CA 1
ATOM 3492 C C . VAL A 1 445 ? 14.234 -23.859 -28.828 1 91.44 445 VAL A C 1
ATOM 3494 O O . VAL A 1 445 ? 14.828 -24.25 -29.844 1 91.44 445 VAL A O 1
ATOM 3497 N N . CYS A 1 446 ? 13.352 -22.922 -28.859 1 88.75 446 CYS A N 1
ATOM 3498 C CA . CYS A 1 446 ? 13.023 -22.266 -30.125 1 88.75 446 CYS A CA 1
ATOM 3499 C C . CYS A 1 446 ? 14.18 -21.406 -30.609 1 88.75 446 CYS A C 1
ATOM 3501 O O . CYS A 1 446 ? 14.375 -21.25 -31.828 1 88.75 446 CYS A O 1
ATOM 3503 N N . LYS A 1 447 ? 14.938 -20.891 -29.719 1 84.44 447 LYS A N 1
ATOM 3504 C CA . LYS A 1 447 ? 16.094 -20.094 -30.094 1 84.44 447 LYS A CA 1
ATOM 3505 C C . LYS A 1 447 ? 17.219 -20.969 -30.625 1 84.44 447 LYS A C 1
ATOM 3507 O O . LYS A 1 447 ? 17.953 -20.578 -31.531 1 84.44 447 LYS A O 1
ATOM 3512 N N . GLU A 1 448 ? 17.391 -22.109 -29.922 1 88 448 GLU A N 1
ATOM 3513 C CA . GLU A 1 448 ? 18.422 -23.047 -30.328 1 88 448 GLU A CA 1
ATOM 3514 C C . GLU A 1 448 ? 17.859 -24.469 -30.438 1 88 448 GLU A C 1
ATOM 3516 O O . GLU A 1 448 ? 18.219 -25.344 -29.625 1 88 448 GLU A O 1
ATOM 3521 N N . PRO A 1 449 ? 17.172 -24.766 -31.484 1 89.62 449 PRO A N 1
ATOM 3522 C CA . PRO A 1 449 ? 16.5 -26.062 -31.594 1 89.62 449 PRO A CA 1
ATOM 3523 C C . PRO A 1 449 ? 17.484 -27.219 -31.797 1 89.62 449 PRO A C 1
ATOM 3525 O O . PRO A 1 449 ? 17.141 -28.375 -31.531 1 89.62 449 PRO A O 1
ATOM 3528 N N . ALA A 1 450 ? 18.719 -26.812 -32.281 1 88.19 450 ALA A N 1
ATOM 3529 C CA . ALA A 1 450 ? 19.688 -27.859 -32.531 1 88.19 450 ALA A CA 1
ATOM 3530 C C . ALA A 1 450 ? 20.578 -28.125 -31.312 1 88.19 450 ALA A C 1
ATOM 3532 O O . ALA A 1 450 ? 21.469 -28.969 -31.359 1 88.19 450 ALA A O 1
ATOM 3533 N N . HIS A 1 451 ? 20.312 -27.547 -30.297 1 88.81 451 HIS A N 1
ATOM 3534 C CA . HIS A 1 451 ? 21.109 -27.734 -29.078 1 88.81 451 HIS A CA 1
ATOM 3535 C C . HIS A 1 451 ? 21.031 -29.172 -28.578 1 88.81 451 HIS A C 1
ATOM 3537 O O . HIS A 1 451 ? 19.969 -29.797 -28.625 1 88.81 451 HIS A O 1
ATOM 3543 N N . PRO A 1 452 ? 22.094 -29.703 -28.078 1 88.62 452 PRO A N 1
ATOM 3544 C CA . PRO A 1 452 ? 22.141 -31.109 -27.641 1 88.62 452 PRO A CA 1
ATOM 3545 C C . PRO A 1 452 ? 21.172 -31.391 -26.5 1 88.62 452 PRO A C 1
ATOM 3547 O O . PRO A 1 452 ? 20.734 -32.531 -26.328 1 88.62 452 PRO A O 1
ATOM 3550 N N . GLU A 1 453 ? 20.859 -30.438 -25.75 1 91.38 453 GLU A N 1
ATOM 3551 C CA . GLU A 1 453 ? 19.984 -30.641 -24.609 1 91.38 453 GLU A CA 1
ATOM 3552 C C . GLU A 1 453 ? 18.516 -30.406 -24.969 1 91.38 453 GLU A C 1
ATOM 3554 O O . GLU A 1 453 ? 17.625 -30.562 -24.141 1 91.38 453 GLU A O 1
ATOM 3559 N N . ALA A 1 454 ? 18.156 -30.062 -26.109 1 92 454 ALA A N 1
ATOM 3560 C CA . ALA A 1 454 ? 16.797 -29.734 -26.547 1 92 454 ALA A CA 1
ATOM 3561 C C . ALA A 1 454 ? 15.859 -30.922 -26.359 1 92 454 ALA A C 1
ATOM 3563 O O . ALA A 1 454 ? 14.719 -30.75 -25.922 1 92 454 ALA A O 1
ATOM 3564 N N . PRO A 1 455 ? 16.375 -32.188 -26.641 1 91.19 455 PRO A N 1
ATOM 3565 C CA . PRO A 1 455 ? 15.469 -33.312 -26.453 1 91.19 455 PRO A CA 1
ATOM 3566 C C . PRO A 1 455 ? 15.086 -33.5 -24.984 1 91.19 455 PRO A C 1
ATOM 3568 O O . PRO A 1 455 ? 13.945 -33.875 -24.688 1 91.19 455 PRO A O 1
ATOM 3571 N N . ASP A 1 456 ? 16.031 -33.281 -24.094 1 92 456 ASP A N 1
ATOM 3572 C CA . ASP A 1 456 ? 15.742 -33.375 -22.672 1 92 456 ASP A CA 1
ATOM 3573 C C . ASP A 1 456 ? 14.719 -32.344 -22.234 1 92 456 ASP A C 1
ATOM 3575 O O . ASP A 1 456 ? 13.867 -32.594 -21.391 1 92 456 ASP A O 1
ATOM 3579 N N . ASP A 1 457 ? 14.898 -31.188 -22.781 1 94.69 457 ASP A N 1
ATOM 3580 C CA . ASP A 1 457 ? 13.938 -30.109 -22.5 1 94.69 457 ASP A CA 1
ATOM 3581 C C . ASP A 1 457 ? 12.539 -30.484 -22.969 1 94.69 457 ASP A C 1
ATOM 3583 O O . ASP A 1 457 ? 11.555 -30.266 -22.25 1 94.69 457 ASP A O 1
ATOM 3587 N N . LEU A 1 458 ? 12.43 -31.047 -24.141 1 94.44 458 LEU A N 1
ATOM 3588 C CA . LEU A 1 458 ? 11.148 -31.469 -24.703 1 94.44 458 LEU A CA 1
ATOM 3589 C C . LEU A 1 458 ? 10.516 -32.562 -23.844 1 94.44 458 LEU A C 1
ATOM 3591 O O . LEU A 1 458 ? 9.297 -32.594 -23.672 1 94.44 458 LEU A O 1
ATOM 3595 N N . TRP A 1 459 ? 11.391 -33.406 -23.359 1 95 459 TRP A N 1
ATOM 3596 C CA . TRP A 1 459 ? 10.898 -34.469 -22.484 1 95 459 TRP A CA 1
ATOM 3597 C C . TRP A 1 459 ? 10.266 -33.906 -21.219 1 95 459 TRP A C 1
ATOM 3599 O O . TRP A 1 459 ? 9.211 -34.344 -20.781 1 95 459 TRP A O 1
ATOM 3609 N N . LEU A 1 460 ? 10.898 -33 -20.641 1 93.44 460 LEU A N 1
ATOM 3610 C CA . LEU A 1 460 ? 10.391 -32.375 -19.422 1 93.44 460 LEU A CA 1
ATOM 3611 C C . LEU A 1 460 ? 9.094 -31.625 -19.688 1 93.44 460 LEU A C 1
ATOM 3613 O O . LEU A 1 460 ? 8.188 -31.609 -18.859 1 93.44 460 LEU A O 1
ATOM 3617 N N . MET A 1 461 ? 9.008 -30.891 -20.766 1 95.69 461 MET A N 1
ATOM 3618 C CA . MET A 1 461 ? 7.77 -30.219 -21.156 1 95.69 461 MET A CA 1
ATOM 3619 C C . MET A 1 461 ? 6.637 -31.219 -21.312 1 95.69 461 MET A C 1
ATOM 3621 O O . MET A 1 461 ? 5.516 -30.984 -20.859 1 95.69 461 MET A O 1
ATOM 3625 N N . ALA A 1 462 ? 6.98 -32.312 -21.906 1 94.88 462 ALA A N 1
ATOM 3626 C CA . ALA A 1 462 ? 5.988 -33.375 -22.094 1 94.88 462 ALA A CA 1
ATOM 3627 C C . ALA A 1 462 ? 5.551 -33.969 -20.766 1 94.88 462 ALA A C 1
ATOM 3629 O O . ALA A 1 462 ? 4.383 -34.312 -20.594 1 94.88 462 ALA A O 1
ATOM 3630 N N . TRP A 1 463 ? 6.488 -34.156 -19.953 1 93.19 463 TRP A N 1
ATOM 3631 C CA . TRP A 1 463 ? 6.168 -34.656 -18.625 1 93.19 463 TRP A CA 1
ATOM 3632 C C . TRP A 1 463 ? 5.164 -33.75 -17.922 1 93.19 463 TRP A C 1
ATOM 3634 O O . TRP A 1 463 ? 4.242 -34.219 -17.25 1 93.19 463 TRP A O 1
ATOM 3644 N N . PHE A 1 464 ? 5.398 -32.5 -17.938 1 95.12 464 PHE A N 1
ATOM 3645 C CA . PHE A 1 464 ? 4.5 -31.547 -17.297 1 95.12 464 PHE A CA 1
ATOM 3646 C C . PHE A 1 464 ? 3.107 -31.609 -17.906 1 95.12 464 PHE A C 1
ATOM 3648 O O . PHE A 1 464 ? 2.104 -31.516 -17.203 1 95.12 464 PHE A O 1
ATOM 3655 N N . VAL A 1 465 ? 2.984 -31.766 -19.25 1 96.12 465 VAL A N 1
ATOM 3656 C CA . VAL A 1 465 ? 1.696 -31.938 -19.906 1 96.12 465 VAL A CA 1
ATOM 3657 C C . VAL A 1 465 ? 1.003 -33.188 -19.359 1 96.12 465 VAL A C 1
ATOM 3659 O O . VAL A 1 465 ? -0.196 -33.156 -19.078 1 96.12 465 VAL A O 1
ATOM 3662 N N . GLU A 1 466 ? 1.74 -34.188 -19.203 1 94.12 466 GLU A N 1
ATOM 3663 C CA . GLU A 1 466 ? 1.186 -35.438 -18.672 1 94.12 466 GLU A CA 1
ATOM 3664 C C . GLU A 1 466 ? 0.744 -35.281 -17.219 1 94.12 466 GLU A C 1
ATOM 3666 O O . GLU A 1 466 ? -0.233 -35.906 -16.797 1 94.12 466 GLU A O 1
ATOM 3671 N N . PHE A 1 467 ? 1.527 -34.656 -16.562 1 91.88 467 PHE A N 1
ATOM 3672 C CA . PHE A 1 467 ? 1.17 -34.344 -15.172 1 91.88 467 PHE A CA 1
ATOM 3673 C C . PHE A 1 467 ? -0.176 -33.625 -15.109 1 91.88 467 PHE A C 1
ATOM 3675 O O . PHE A 1 467 ? -1.046 -34 -14.32 1 91.88 467 PHE A O 1
ATOM 3682 N N . LEU A 1 468 ? -0.366 -32.531 -15.875 1 94.38 468 LEU A N 1
ATOM 3683 C CA . LEU A 1 468 ? -1.624 -31.797 -15.906 1 94.38 468 LEU A CA 1
ATOM 3684 C C . LEU A 1 468 ? -2.773 -32.688 -16.344 1 94.38 468 LEU A C 1
ATOM 3686 O O . LEU A 1 468 ? -3.873 -32.625 -15.789 1 94.38 468 LEU A O 1
ATOM 3690 N N . GLU A 1 469 ? -2.48 -33.562 -17.281 1 94.06 469 GLU A N 1
ATOM 3691 C CA . GLU A 1 469 ? -3.494 -34.5 -17.75 1 94.06 469 GLU A CA 1
ATOM 3692 C C . GLU A 1 469 ? -3.916 -35.469 -16.641 1 94.06 469 GLU A C 1
ATOM 3694 O O . GLU A 1 469 ? -5.102 -35.781 -16.5 1 94.06 469 GLU A O 1
ATOM 3699 N N . ARG A 1 470 ? -2.957 -35.875 -15.898 1 88.69 470 ARG A N 1
ATOM 3700 C CA . ARG A 1 470 ? -3.256 -36.781 -14.781 1 88.69 470 ARG A CA 1
ATOM 3701 C C . ARG A 1 470 ? -4.102 -36.062 -13.734 1 88.69 470 ARG A C 1
ATOM 3703 O O . ARG A 1 470 ? -4.996 -36.656 -13.133 1 88.69 470 ARG A O 1
ATOM 3710 N N . MET A 1 471 ? -3.814 -34.875 -13.484 1 88.38 471 MET A N 1
ATOM 3711 C CA . MET A 1 471 ? -4.582 -34.094 -12.508 1 88.38 471 MET A CA 1
ATOM 3712 C C . MET A 1 471 ? -6.012 -33.875 -12.992 1 88.38 471 MET A C 1
ATOM 3714 O O . MET A 1 471 ? -6.945 -33.875 -12.188 1 88.38 471 MET A O 1
ATOM 3718 N N . VAL A 1 472 ? -6.203 -33.719 -14.281 1 90.31 472 VAL A N 1
ATOM 3719 C CA . VAL A 1 472 ? -7.531 -33.531 -14.859 1 90.31 472 VAL A CA 1
ATOM 3720 C C . VAL A 1 472 ? -8.312 -34.844 -14.797 1 90.31 472 VAL A C 1
ATOM 3722 O O . VAL A 1 472 ? -9.461 -34.875 -14.352 1 90.31 472 VAL A O 1
ATOM 3725 N N . ARG A 1 473 ? -7.684 -35.844 -15.102 1 88.06 473 ARG A N 1
ATOM 3726 C CA . ARG A 1 473 ? -8.352 -37.156 -15.266 1 88.06 473 ARG A CA 1
ATOM 3727 C C . ARG A 1 473 ? -8.578 -37.812 -13.922 1 88.06 473 ARG A C 1
ATOM 3729 O O . ARG A 1 473 ? -9.672 -38.312 -13.641 1 88.06 473 ARG A O 1
ATOM 3736 N N . ASN A 1 474 ? -7.543 -37.812 -13.094 1 79.69 474 ASN A N 1
ATOM 3737 C CA . ASN A 1 474 ? -7.59 -38.594 -11.859 1 79.69 474 ASN A CA 1
ATOM 3738 C C . ASN A 1 474 ? -8.219 -37.781 -10.719 1 79.69 474 ASN A C 1
ATOM 3740 O O . ASN A 1 474 ? -8.93 -38.344 -9.883 1 79.69 474 ASN A O 1
ATOM 3744 N N . GLU A 1 475 ? -7.957 -36.531 -10.68 1 78.12 475 GLU A N 1
ATOM 3745 C CA . GLU A 1 475 ? -8.406 -35.719 -9.547 1 78.12 475 GLU A CA 1
ATOM 3746 C C . GLU A 1 475 ? -9.617 -34.875 -9.922 1 78.12 475 GLU A C 1
ATOM 3748 O O . GLU A 1 475 ? -10.32 -34.375 -9.047 1 78.12 475 GLU A O 1
ATOM 3753 N N . GLY A 1 476 ? -9.828 -34.719 -11.188 1 81.19 476 GLY A N 1
ATOM 3754 C CA . GLY A 1 476 ? -10.961 -33.938 -11.633 1 81.19 476 GLY A CA 1
ATOM 3755 C C . GLY A 1 476 ? -10.742 -32.438 -11.508 1 81.19 476 GLY A C 1
ATOM 3756 O O . GLY A 1 476 ? -11.695 -31.672 -11.391 1 81.19 476 GLY A O 1
ATOM 3757 N N . PHE A 1 477 ? -9.523 -32.094 -11.469 1 87.5 477 PHE A N 1
ATOM 3758 C CA . PHE A 1 477 ? -9.203 -30.656 -11.375 1 87.5 477 PHE A CA 1
ATOM 3759 C C . PHE A 1 477 ? -9.477 -29.953 -12.703 1 87.5 477 PHE A C 1
ATOM 3761 O O . PHE A 1 477 ? -9.242 -30.531 -13.773 1 87.5 477 PHE A O 1
ATOM 3768 N N . ASP A 1 478 ? -10.023 -28.766 -12.672 1 90.81 478 ASP A N 1
ATOM 3769 C CA . ASP A 1 478 ? -10.375 -27.969 -13.852 1 90.81 478 ASP A CA 1
ATOM 3770 C C . ASP A 1 478 ? -9.133 -27.312 -14.461 1 90.81 478 ASP A C 1
ATOM 3772 O O . ASP A 1 478 ? -8.977 -26.094 -14.383 1 90.81 478 ASP A O 1
ATOM 3776 N N . LEU A 1 479 ? -8.266 -28.141 -15.07 1 94.56 479 LEU A N 1
ATOM 3777 C CA . LEU A 1 479 ? -7.008 -27.656 -15.617 1 94.56 479 LEU A CA 1
ATOM 3778 C C . LEU A 1 479 ? -6.926 -27.922 -17.109 1 94.56 479 LEU A C 1
ATOM 3780 O O . LEU A 1 479 ? -5.828 -27.969 -17.688 1 94.56 479 LEU A O 1
ATOM 3784 N N . GLN A 1 480 ? -8.031 -28.062 -17.781 1 95 480 GLN A N 1
ATOM 3785 C CA . GLN A 1 480 ? -8.055 -28.422 -19.188 1 95 480 GLN A CA 1
ATOM 3786 C C . GLN A 1 480 ? -7.457 -27.312 -20.047 1 95 480 GLN A C 1
ATOM 3788 O O . GLN A 1 480 ? -6.668 -27.578 -20.953 1 95 480 GLN A O 1
ATOM 3793 N N . LYS A 1 481 ? -7.828 -26.125 -19.75 1 94.88 481 LYS A N 1
ATOM 3794 C CA . LYS A 1 481 ? -7.328 -25.016 -20.531 1 94.88 481 LYS A CA 1
ATOM 3795 C C . LYS A 1 481 ? -5.809 -24.891 -20.422 1 94.88 481 LYS A C 1
ATOM 3797 O O . LYS A 1 481 ? -5.129 -24.656 -21.438 1 94.88 481 LYS A O 1
ATOM 3802 N N . MET A 1 482 ? -5.312 -25.016 -19.219 1 96.06 482 MET A N 1
ATOM 3803 C CA . MET A 1 482 ? -3.867 -24.953 -19.016 1 96.06 482 MET A CA 1
ATOM 3804 C C . MET A 1 482 ? -3.164 -26.109 -19.719 1 96.06 482 MET A C 1
ATOM 3806 O O . MET A 1 482 ? -2.123 -25.922 -20.344 1 96.06 482 MET A O 1
ATOM 3810 N N . ARG A 1 483 ? -3.73 -27.312 -19.531 1 96.31 483 ARG A N 1
ATOM 3811 C CA . ARG A 1 483 ? -3.168 -28.5 -20.188 1 96.31 483 ARG A CA 1
ATOM 3812 C C . ARG A 1 483 ? -3.078 -28.297 -21.688 1 96.31 483 ARG A C 1
ATOM 3814 O O . ARG A 1 483 ? -2.041 -28.578 -22.297 1 96.31 483 ARG A O 1
ATOM 3821 N N . ASP A 1 484 ? -4.129 -27.812 -22.25 1 95.19 484 ASP A N 1
ATOM 3822 C CA . ASP A 1 484 ? -4.164 -27.594 -23.703 1 95.19 484 ASP A CA 1
ATOM 3823 C C . ASP A 1 484 ? -3.166 -26.516 -24.125 1 95.19 484 ASP A C 1
ATOM 3825 O O . ASP A 1 484 ? -2.529 -26.625 -25.172 1 95.19 484 ASP A O 1
ATOM 3829 N N . GLY A 1 485 ? -3.082 -25.469 -23.359 1 94.88 485 GLY A N 1
ATOM 3830 C CA . GLY A 1 485 ? -2.119 -24.406 -23.656 1 94.88 485 GLY A CA 1
ATOM 3831 C C . GLY A 1 485 ? -0.68 -24.891 -23.594 1 94.88 485 GLY A C 1
ATOM 3832 O O . GLY A 1 485 ? 0.112 -24.609 -24.484 1 94.88 485 GLY A O 1
ATOM 3833 N N . VAL A 1 486 ? -0.331 -25.594 -22.547 1 96.44 486 VAL A N 1
ATOM 3834 C CA . VAL A 1 486 ? 1.032 -26.094 -22.375 1 96.44 486 VAL A CA 1
ATOM 3835 C C . VAL A 1 486 ? 1.341 -27.156 -23.438 1 96.44 486 VAL A C 1
ATOM 3837 O O . VAL A 1 486 ? 2.475 -27.25 -23.906 1 96.44 486 VAL A O 1
ATOM 3840 N N . SER A 1 487 ? 0.34 -27.922 -23.781 1 96 487 SER A N 1
ATOM 3841 C CA . SER A 1 487 ? 0.508 -28.875 -24.859 1 96 487 SER A CA 1
ATOM 3842 C C . SER A 1 487 ? 0.862 -28.188 -26.172 1 96 487 SER A C 1
ATOM 3844 O O . SER A 1 487 ? 1.67 -28.688 -26.953 1 96 487 SER A O 1
ATOM 3846 N N . THR A 1 488 ? 0.246 -27.094 -26.406 1 94.19 488 THR A N 1
ATOM 3847 C CA . THR A 1 488 ? 0.562 -26.312 -27.594 1 94.19 488 THR A CA 1
ATOM 3848 C C . THR A 1 488 ? 2.002 -25.812 -27.547 1 94.19 488 THR A C 1
ATOM 3850 O O . THR A 1 488 ? 2.695 -25.781 -28.578 1 94.19 488 THR A O 1
ATOM 3853 N N . PHE A 1 489 ? 2.441 -25.375 -26.359 1 94.31 489 PHE A N 1
ATOM 3854 C CA . PHE A 1 489 ? 3.836 -24.969 -26.203 1 94.31 489 PHE A CA 1
ATOM 3855 C C . PHE A 1 489 ? 4.77 -26.109 -26.578 1 94.31 489 PHE A C 1
ATOM 3857 O O . PHE A 1 489 ? 5.742 -25.906 -27.312 1 94.31 489 PHE A O 1
ATOM 3864 N N . GLN A 1 490 ? 4.449 -27.281 -26.078 1 94.19 490 GLN A N 1
ATOM 3865 C CA . GLN A 1 490 ? 5.277 -28.453 -26.312 1 94.19 490 GLN A CA 1
ATOM 3866 C C . GLN A 1 490 ? 5.297 -28.828 -27.781 1 94.19 490 GLN A C 1
ATOM 3868 O O . GLN A 1 490 ? 6.34 -29.203 -28.328 1 94.19 490 GLN A O 1
ATOM 3873 N N . LYS A 1 491 ? 4.203 -28.734 -28.422 1 93.19 491 LYS A N 1
ATOM 3874 C CA . LYS A 1 491 ? 4.109 -29.047 -29.844 1 93.19 491 LYS A CA 1
ATOM 3875 C C . LYS A 1 491 ? 4.965 -28.094 -30.672 1 93.19 491 LYS A C 1
ATOM 3877 O O . LYS A 1 491 ? 5.672 -28.516 -31.594 1 93.19 491 LYS A O 1
ATOM 3882 N N . VAL A 1 492 ? 4.832 -26.875 -30.375 1 90.94 492 VAL A N 1
ATOM 3883 C CA . VAL A 1 492 ? 5.602 -25.859 -31.094 1 90.94 492 VAL A CA 1
ATOM 3884 C C . VAL A 1 492 ? 7.094 -26.125 -30.906 1 90.94 492 VAL A C 1
ATOM 3886 O O . VAL A 1 492 ? 7.871 -26.016 -31.859 1 90.94 492 VAL A O 1
ATOM 3889 N N . ALA A 1 493 ? 7.496 -26.391 -29.703 1 92.94 493 ALA A N 1
ATOM 3890 C CA . ALA A 1 493 ? 8.906 -26.672 -29.422 1 92.94 493 ALA A CA 1
ATOM 3891 C C . ALA A 1 493 ? 9.367 -27.938 -30.156 1 92.94 493 ALA A C 1
ATOM 3893 O O . ALA A 1 493 ? 10.484 -27.969 -30.688 1 92.94 493 ALA A O 1
ATOM 3894 N N . THR A 1 494 ? 8.555 -28.938 -30.172 1 92.81 494 THR A N 1
ATOM 3895 C CA . THR A 1 494 ? 8.883 -30.188 -30.859 1 92.81 494 THR A CA 1
ATOM 3896 C C . THR A 1 494 ? 9.016 -29.953 -32.344 1 92.81 494 THR A C 1
ATOM 3898 O O . THR A 1 494 ? 9.914 -30.5 -33 1 92.81 494 THR A O 1
ATOM 3901 N N . ASP A 1 495 ? 8.125 -29.141 -32.875 1 90.38 495 ASP A N 1
ATOM 3902 C CA . ASP A 1 495 ? 8.164 -28.828 -34.281 1 90.38 495 ASP A CA 1
ATOM 3903 C C . ASP A 1 495 ? 9.438 -28.047 -34.625 1 90.38 495 ASP A C 1
ATOM 3905 O O . ASP A 1 495 ? 10.016 -28.25 -35.688 1 90.38 495 ASP A O 1
ATOM 3909 N N . ALA A 1 496 ? 9.812 -27.203 -33.781 1 88.5 496 ALA A N 1
ATOM 3910 C CA . ALA A 1 496 ? 11.031 -26.422 -34.031 1 88.5 496 ALA A CA 1
ATOM 3911 C C . ALA A 1 496 ? 12.258 -27.328 -34.062 1 88.5 496 ALA A C 1
ATOM 3913 O O . ALA A 1 496 ? 13.148 -27.141 -34.875 1 88.5 496 ALA A O 1
ATOM 3914 N N . VAL A 1 497 ? 12.352 -28.25 -33.125 1 90.19 497 VAL A N 1
ATOM 3915 C CA . VAL A 1 497 ? 13.484 -29.156 -33.062 1 90.19 497 VAL A CA 1
ATOM 3916 C C . VAL A 1 497 ? 13.469 -30.094 -34.281 1 90.19 497 VAL A C 1
ATOM 3918 O O . VAL A 1 497 ? 14.516 -30.359 -34.875 1 90.19 497 VAL A O 1
ATOM 3921 N N . SER A 1 498 ? 12.297 -30.594 -34.688 1 87 498 SER A N 1
ATOM 3922 C CA . SER A 1 498 ? 12.164 -31.469 -35.844 1 87 498 SER A CA 1
ATOM 3923 C C . SER A 1 498 ? 12.562 -30.75 -37.125 1 87 498 SER A C 1
ATOM 3925 O O . SER A 1 498 ? 13.18 -31.344 -38 1 87 498 SER A O 1
ATOM 3927 N N . ALA A 1 499 ? 12.18 -29.531 -37.188 1 83.44 499 ALA A N 1
ATOM 3928 C CA . ALA A 1 499 ? 12.523 -28.719 -38.375 1 83.44 499 ALA A CA 1
ATOM 3929 C C . ALA A 1 499 ? 14.031 -28.516 -38.438 1 83.44 499 ALA A C 1
ATOM 3931 O O . ALA A 1 499 ? 14.609 -28.5 -39.531 1 83.44 499 ALA A O 1
ATOM 3932 N N . ALA A 1 500 ? 14.656 -28.328 -37.375 1 82.94 500 ALA A N 1
ATOM 3933 C CA . ALA A 1 500 ? 16.094 -28.125 -37.344 1 82.94 500 ALA A CA 1
ATOM 3934 C C . ALA A 1 500 ? 16.859 -29.406 -37.688 1 82.94 500 ALA A C 1
ATOM 3936 O O . ALA A 1 500 ? 17.891 -29.359 -38.344 1 82.94 500 ALA A O 1
ATOM 3937 N N . LEU A 1 501 ? 16.375 -30.5 -37.281 1 78 501 LEU A N 1
ATOM 3938 C CA . LEU A 1 501 ? 17.016 -31.797 -37.531 1 78 501 LEU A CA 1
ATOM 3939 C C . LEU A 1 501 ? 16.797 -32.219 -38.969 1 78 501 LEU A C 1
ATOM 3941 O O . LEU A 1 501 ? 17.688 -32.844 -39.594 1 78 501 LEU A O 1
ATOM 3945 N N . SER A 1 502 ? 15.57 -31.906 -39.5 1 72.25 502 SER A N 1
ATOM 3946 C CA . SER A 1 502 ? 15.289 -32.25 -40.875 1 72.25 502 SER A CA 1
ATOM 3947 C C . SER A 1 502 ? 16.094 -31.391 -41.844 1 72.25 502 SER A C 1
ATOM 3949 O O . SER A 1 502 ? 16.484 -31.828 -42.938 1 72.25 502 SER A O 1
ATOM 3951 N N . SER A 1 503 ? 16.188 -30.094 -41.5 1 60.69 503 SER A N 1
ATOM 3952 C CA . SER A 1 503 ? 16.984 -29.25 -42.375 1 60.69 503 SER A CA 1
ATOM 3953 C C . SER A 1 503 ? 18.438 -29.688 -42.406 1 60.69 503 SER A C 1
ATOM 3955 O O . SER A 1 503 ? 19.141 -29.438 -43.375 1 60.69 503 SER A O 1
ATOM 3957 N N . ALA A 1 504 ? 18.906 -30.266 -41.312 1 52.22 504 ALA A N 1
ATOM 3958 C CA . ALA A 1 504 ? 20.266 -30.812 -41.375 1 52.22 504 ALA A CA 1
ATOM 3959 C C . ALA A 1 504 ? 20.328 -32.062 -42.25 1 52.22 504 ALA A C 1
ATOM 3961 O O . ALA A 1 504 ? 21.406 -32.5 -42.656 1 52.22 504 ALA A O 1
ATOM 3962 N N . MET A 1 505 ? 19.188 -32.812 -42.312 1 44.5 505 MET A N 1
ATOM 3963 C CA . MET A 1 505 ? 19.125 -33.969 -43.219 1 44.5 505 MET A CA 1
ATOM 3964 C C . MET A 1 505 ? 18.906 -33.5 -44.656 1 44.5 505 MET A C 1
ATOM 3966 O O . MET A 1 505 ? 18.234 -32.5 -44.906 1 44.5 505 MET A O 1
ATOM 3970 N N . PRO A 1 506 ? 19.719 -34 -45.688 1 41.34 506 PRO A N 1
ATOM 3971 C CA . PRO A 1 506 ? 19.516 -33.75 -47.094 1 41.34 506 PRO A CA 1
ATOM 3972 C C . PRO A 1 506 ? 18.062 -33.969 -47.531 1 41.34 506 PRO A C 1
ATOM 3974 O O . PRO A 1 506 ? 17.609 -35.125 -47.594 1 41.34 506 PRO A O 1
ATOM 3977 N N . VAL A 1 507 ? 17.141 -33.344 -46.938 1 39.38 507 VAL A N 1
ATOM 3978 C CA . VAL A 1 507 ? 15.719 -33.656 -47.031 1 39.38 507 VAL A CA 1
ATOM 3979 C C . VAL A 1 507 ? 15.25 -33.469 -48.469 1 39.38 507 VAL A C 1
ATOM 3981 O O . VAL A 1 507 ? 15.82 -32.656 -49.219 1 39.38 507 VAL A O 1
ATOM 3984 N N . ASN A 1 508 ? 14.5 -34.469 -48.906 1 34.69 508 ASN A N 1
ATOM 3985 C CA . ASN A 1 508 ? 13.672 -34.469 -50.094 1 34.69 508 ASN A CA 1
ATOM 3986 C C . ASN A 1 508 ? 12.781 -33.219 -50.156 1 34.69 508 ASN A C 1
ATOM 3988 O O . ASN A 1 508 ? 12.188 -32.812 -49.156 1 34.69 508 ASN A O 1
ATOM 3992 N N . PRO A 1 509 ? 12.703 -32.312 -51.188 1 38.12 509 PRO A N 1
ATOM 3993 C CA . PRO A 1 509 ? 12.008 -31.062 -51.5 1 38.12 509 PRO A CA 1
ATOM 3994 C C . PRO A 1 509 ? 10.531 -31.094 -51.125 1 38.12 509 PRO A C 1
ATOM 3996 O O . PRO A 1 509 ? 9.883 -30.047 -51.031 1 38.12 509 PRO A O 1
ATOM 3999 N N . ALA A 1 510 ? 9.805 -32.156 -51.219 1 37.38 510 ALA A N 1
ATOM 4000 C CA . ALA A 1 510 ? 8.344 -32.219 -51.188 1 37.38 510 ALA A CA 1
ATOM 4001 C C . ALA A 1 510 ? 7.805 -31.938 -49.781 1 37.38 510 ALA A C 1
ATOM 4003 O O . ALA A 1 510 ? 6.605 -31.734 -49.594 1 37.38 510 ALA A O 1
ATOM 4004 N N . LEU A 1 511 ? 8.391 -32.375 -48.75 1 37.59 511 LEU A N 1
ATOM 4005 C CA . LEU A 1 511 ? 7.82 -32.281 -47.406 1 37.59 511 LEU A CA 1
ATOM 4006 C C . LEU A 1 511 ? 8.109 -30.938 -46.781 1 37.59 511 LEU A C 1
ATOM 4008 O O . LEU A 1 511 ? 7.879 -30.75 -45.562 1 37.59 511 LEU A O 1
ATOM 4012 N N . TRP A 1 512 ? 8.406 -29.922 -47.531 1 34.41 512 TRP A N 1
ATOM 4013 C CA . TRP A 1 512 ? 8.891 -28.594 -47.156 1 34.41 512 TRP A CA 1
ATOM 4014 C C . TRP A 1 512 ? 7.801 -27.781 -46.469 1 34.41 512 TRP A C 1
ATOM 4016 O O . TRP A 1 512 ? 8.094 -26.891 -45.656 1 34.41 512 TRP A O 1
ATOM 4026 N N . PRO A 1 513 ? 6.574 -27.859 -46.938 1 35.84 513 PRO A N 1
ATOM 4027 C CA . PRO A 1 513 ? 5.633 -26.828 -46.5 1 35.84 513 PRO A CA 1
ATOM 4028 C C . PRO A 1 513 ? 5.266 -26.953 -45.031 1 35.84 513 PRO A C 1
ATOM 4030 O O . PRO A 1 513 ? 5.031 -25.938 -44.344 1 35.84 513 PRO A O 1
ATOM 4033 N N . LEU A 1 514 ? 4.941 -28.109 -44.594 1 35.94 514 LEU A N 1
ATOM 4034 C CA . LEU A 1 514 ? 4.414 -28.266 -43.25 1 35.94 514 LEU A CA 1
ATOM 4035 C C . LEU A 1 514 ? 5.488 -27.953 -42.219 1 35.94 514 LEU A C 1
ATOM 4037 O O . LEU A 1 514 ? 5.184 -27.422 -41.156 1 35.94 514 LEU A O 1
ATOM 4041 N N . GLY A 1 515 ? 6.691 -28.391 -42.406 1 37.25 515 GLY A N 1
ATOM 4042 C CA . GLY A 1 515 ? 7.848 -28.188 -41.531 1 37.25 515 GLY A CA 1
ATOM 4043 C C . GLY A 1 515 ? 8.25 -26.719 -41.438 1 37.25 515 GLY A C 1
ATOM 4044 O O . GLY A 1 515 ? 8.758 -26.281 -40.406 1 37.25 515 GLY A O 1
ATOM 4045 N N . LEU A 1 516 ? 8.094 -25.953 -42.5 1 39.03 516 LEU A N 1
ATOM 4046 C CA . LEU A 1 516 ? 8.477 -24.547 -42.625 1 39.03 516 LEU A CA 1
ATOM 4047 C C . LEU A 1 516 ? 7.602 -23.656 -41.75 1 39.03 516 LEU A C 1
ATOM 4049 O O . LEU A 1 516 ? 8.086 -22.703 -41.156 1 39.03 516 LEU A O 1
ATOM 4053 N N . ALA A 1 517 ? 6.281 -23.938 -41.688 1 42.19 517 ALA A N 1
ATOM 4054 C CA . ALA A 1 517 ? 5.367 -23.109 -40.938 1 42.19 517 ALA A CA 1
ATOM 4055 C C . ALA A 1 517 ? 5.633 -23.25 -39.438 1 42.19 517 ALA A C 1
ATOM 4057 O O . ALA A 1 517 ? 5.602 -22.25 -38.688 1 42.19 517 ALA A O 1
ATOM 4058 N N . SER A 1 518 ? 5.867 -24.516 -39.094 1 51.12 518 SER A N 1
ATOM 4059 C CA . SER A 1 518 ? 6.141 -24.781 -37.688 1 51.12 518 SER A CA 1
ATOM 4060 C C . SER A 1 518 ? 7.488 -24.203 -37.25 1 51.12 518 SER A C 1
ATOM 4062 O O . SER A 1 518 ? 7.621 -23.688 -36.156 1 51.12 518 SER A O 1
ATOM 4064 N N . GLY A 1 519 ? 8.344 -24.219 -38.281 1 55.38 519 GLY A N 1
ATOM 4065 C CA . GLY A 1 519 ? 9.633 -23.594 -38.031 1 55.38 519 GLY A CA 1
ATOM 4066 C C . GLY A 1 519 ? 9.555 -22.078 -37.906 1 55.38 519 GLY A C 1
ATOM 4067 O O . GLY A 1 519 ? 10.242 -21.469 -37.094 1 55.38 519 GLY A O 1
ATOM 4068 N N . HIS A 1 520 ? 8.602 -21.562 -38.688 1 68.56 520 HIS A N 1
ATOM 4069 C CA . HIS A 1 520 ? 8.422 -20.109 -38.656 1 68.56 520 HIS A CA 1
ATOM 4070 C C . HIS A 1 520 ? 7.793 -19.656 -37.344 1 68.56 520 HIS A C 1
ATOM 4072 O O . HIS A 1 520 ? 8.172 -18.625 -36.781 1 68.56 520 HIS A O 1
ATOM 4078 N N . THR A 1 521 ? 6.906 -20.516 -36.906 1 74.06 521 THR A N 1
ATOM 4079 C CA . THR A 1 521 ? 6.266 -20.172 -35.625 1 74.06 521 THR A CA 1
ATOM 4080 C C . THR A 1 521 ? 7.281 -20.203 -34.5 1 74.06 521 THR A C 1
ATOM 4082 O O . THR A 1 521 ? 7.273 -19.328 -33.625 1 74.06 521 THR A O 1
ATOM 4085 N N . GLY A 1 522 ? 8.133 -21.156 -34.594 1 75.94 522 GLY A N 1
ATOM 4086 C CA . GLY A 1 522 ? 9.172 -21.25 -33.594 1 75.94 522 GLY A CA 1
ATOM 4087 C C . GLY A 1 522 ? 10.102 -20.047 -33.562 1 75.94 522 GLY A C 1
ATOM 4088 O O . GLY A 1 522 ? 10.469 -19.547 -32.5 1 75.94 522 GLY A O 1
ATOM 4089 N N . LYS A 1 523 ? 10.375 -19.594 -34.75 1 75.38 523 LYS A N 1
ATOM 4090 C CA . LYS A 1 523 ? 11.266 -18.438 -34.875 1 75.38 523 LYS A CA 1
ATOM 4091 C C . LYS A 1 523 ? 10.57 -17.172 -34.375 1 75.38 523 LYS A C 1
ATOM 4093 O O . LYS A 1 523 ? 11.203 -16.328 -33.719 1 75.38 523 LYS A O 1
ATOM 4098 N N . THR A 1 524 ? 9.289 -17.125 -34.625 1 77.12 524 THR A N 1
ATOM 4099 C CA . THR A 1 524 ? 8.523 -15.961 -34.188 1 77.12 524 THR A CA 1
ATOM 4100 C C . THR A 1 524 ? 8.422 -15.93 -32.688 1 77.12 524 THR A C 1
ATOM 4102 O O . THR A 1 524 ? 8.539 -14.859 -32.062 1 77.12 524 THR A O 1
ATOM 4105 N N . ILE A 1 525 ? 8.266 -17.016 -32.156 1 79.38 525 ILE A N 1
ATOM 4106 C CA . ILE A 1 525 ? 8.141 -17.125 -30.703 1 79.38 525 ILE A CA 1
ATOM 4107 C C . ILE A 1 525 ? 9.484 -16.828 -30.047 1 79.38 525 ILE A C 1
ATOM 4109 O O . ILE A 1 525 ? 9.555 -16.172 -29.016 1 79.38 525 ILE A O 1
ATOM 4113 N N . ALA A 1 526 ? 10.484 -17.344 -30.672 1 78.5 526 ALA A N 1
ATOM 4114 C CA . ALA A 1 526 ? 11.82 -17.094 -30.141 1 78.5 526 ALA A CA 1
ATOM 4115 C C . ALA A 1 526 ? 12.133 -15.609 -30.125 1 78.5 526 ALA A C 1
ATOM 4117 O O . ALA A 1 526 ? 12.719 -15.102 -29.156 1 78.5 526 ALA A O 1
ATOM 4118 N N . THR A 1 527 ? 11.688 -14.961 -31.125 1 75.44 527 THR A N 1
ATOM 4119 C CA . THR A 1 527 ? 11.922 -13.523 -31.203 1 75.44 527 THR A CA 1
ATOM 4120 C C . THR A 1 527 ? 11.109 -12.789 -30.141 1 75.44 527 THR A C 1
ATOM 4122 O O . THR A 1 527 ? 11.602 -11.852 -29.5 1 75.44 527 THR A O 1
ATOM 4125 N N . LEU A 1 528 ? 9.953 -13.266 -29.984 1 75.38 528 LEU A N 1
ATOM 4126 C CA . LEU A 1 528 ? 9.078 -12.625 -29 1 75.38 528 LEU A CA 1
ATOM 4127 C C . LEU A 1 528 ? 9.594 -12.844 -27.578 1 75.38 528 LEU A C 1
ATOM 4129 O O . LEU A 1 528 ? 9.57 -11.922 -26.766 1 75.38 528 LEU A O 1
ATOM 4133 N N . LEU A 1 529 ? 10.055 -13.984 -27.328 1 78.56 529 LEU A N 1
ATOM 4134 C CA . LEU A 1 529 ? 10.391 -14.352 -25.969 1 78.56 529 LEU A CA 1
ATOM 4135 C C . LEU A 1 529 ? 11.828 -13.953 -25.625 1 78.56 529 LEU A C 1
ATOM 4137 O O . LEU A 1 529 ? 12.18 -13.82 -24.453 1 78.56 529 LEU A O 1
ATOM 4141 N N . THR A 1 530 ? 12.688 -13.766 -26.578 1 66.69 530 THR A N 1
ATOM 4142 C CA . THR A 1 530 ? 14.078 -13.438 -26.297 1 66.69 530 THR A CA 1
ATOM 4143 C C . THR A 1 530 ? 14.336 -11.945 -26.5 1 66.69 530 THR A C 1
ATOM 4145 O O . THR A 1 530 ? 15.266 -11.391 -25.906 1 66.69 530 THR A O 1
ATOM 4148 N N . CYS A 1 531 ? 13.703 -11.312 -27.359 1 55.19 531 CYS A N 1
ATOM 4149 C CA . CYS A 1 531 ? 14.031 -9.93 -27.672 1 55.19 531 CYS A CA 1
ATOM 4150 C C . CYS A 1 531 ? 13.297 -8.977 -26.75 1 55.19 531 CYS A C 1
ATOM 4152 O O . CYS A 1 531 ? 13.695 -7.816 -26.594 1 55.19 531 CYS A O 1
ATOM 4154 N N . SER A 1 532 ? 12.234 -9.461 -26.297 1 57.34 532 SER A N 1
ATOM 4155 C CA . SER A 1 532 ? 11.414 -8.469 -25.594 1 57.34 532 SER A CA 1
ATOM 4156 C C . SER A 1 532 ? 11.734 -8.438 -24.109 1 57.34 532 SER A C 1
ATOM 4158 O O . SER A 1 532 ? 12.367 -9.359 -23.578 1 57.34 532 SER A O 1
ATOM 4160 N N . SER A 1 533 ? 11.781 -7.227 -23.516 1 61.44 533 SER A N 1
ATOM 4161 C CA . SER A 1 533 ? 11.938 -6.898 -22.094 1 61.44 533 SER A CA 1
ATOM 4162 C C . SER A 1 533 ? 10.969 -7.699 -21.234 1 61.44 533 SER A C 1
ATOM 4164 O O . SER A 1 533 ? 10.406 -7.176 -20.266 1 61.44 533 SER A O 1
ATOM 4166 N N . HIS A 1 534 ? 10.969 -9.148 -21.562 1 70.12 534 HIS A N 1
ATOM 4167 C CA . HIS A 1 534 ? 9.938 -9.93 -20.891 1 70.12 534 HIS A CA 1
ATOM 4168 C C . HIS A 1 534 ? 10.555 -10.875 -19.844 1 70.12 534 HIS A C 1
ATOM 4170 O O . HIS A 1 534 ? 11.734 -11.211 -19.938 1 70.12 534 HIS A O 1
ATOM 4176 N N . HIS A 1 535 ? 9.789 -11.086 -18.891 1 82.69 535 HIS A N 1
ATOM 4177 C CA . HIS A 1 535 ? 10.117 -12.18 -17.984 1 82.69 535 HIS A CA 1
ATOM 4178 C C . HIS A 1 535 ? 9.07 -13.289 -18.047 1 82.69 535 HIS A C 1
ATOM 4180 O O . HIS A 1 535 ? 7.871 -13.016 -18.016 1 82.69 535 HIS A O 1
ATOM 4186 N N . PRO A 1 536 ? 9.516 -14.539 -18.156 1 90.31 536 PRO A N 1
ATOM 4187 C CA . PRO A 1 536 ? 8.586 -15.664 -18.312 1 90.31 536 PRO A CA 1
ATOM 4188 C C . PRO A 1 536 ? 7.543 -15.719 -17.203 1 90.31 536 PRO A C 1
ATOM 4190 O O . PRO A 1 536 ? 6.402 -16.125 -17.453 1 90.31 536 PRO A O 1
ATOM 4193 N N . MET A 1 537 ? 7.914 -15.336 -16.047 1 93.38 537 MET A N 1
ATOM 4194 C CA . MET A 1 537 ? 6.953 -15.375 -14.945 1 93.38 537 MET A CA 1
ATOM 4195 C C . MET A 1 537 ? 5.816 -14.383 -15.188 1 93.38 537 MET A C 1
ATOM 4197 O O . MET A 1 537 ? 4.668 -14.656 -14.836 1 93.38 537 MET A O 1
ATOM 4201 N N . TYR A 1 538 ? 6.109 -13.289 -15.766 1 91.19 538 TYR A N 1
ATOM 4202 C CA . TYR A 1 538 ? 5.066 -12.312 -16.062 1 91.19 538 TYR A CA 1
ATOM 4203 C C . TYR A 1 538 ? 4.125 -12.828 -17.141 1 91.19 538 TYR A C 1
ATOM 4205 O O . TYR A 1 538 ? 2.924 -12.555 -17.109 1 91.19 538 TYR A O 1
ATOM 4213 N N . LEU A 1 539 ? 4.648 -13.555 -18.062 1 92.12 539 LEU A N 1
ATOM 4214 C CA . LEU A 1 539 ? 3.809 -14.188 -19.062 1 92.12 539 LEU A CA 1
ATOM 4215 C C . LEU A 1 539 ? 2.912 -15.25 -18.438 1 92.12 539 LEU A C 1
ATOM 4217 O O . LEU A 1 539 ? 1.713 -15.305 -18.719 1 92.12 539 LEU A O 1
ATOM 4221 N N . ALA A 1 540 ? 3.602 -16.031 -17.609 1 95.5 540 ALA A N 1
ATOM 4222 C CA . ALA A 1 540 ? 2.836 -17.078 -16.922 1 95.5 540 ALA A CA 1
ATOM 4223 C C . ALA A 1 540 ? 1.686 -16.469 -16.125 1 95.5 540 ALA A C 1
ATOM 4225 O O . ALA A 1 540 ? 0.563 -16.984 -16.156 1 95.5 540 ALA A O 1
ATOM 4226 N N . GLN A 1 541 ? 1.942 -15.398 -15.469 1 94.69 541 GLN A N 1
ATOM 4227 C CA . GLN A 1 541 ? 0.929 -14.773 -14.625 1 94.69 541 GLN A CA 1
ATOM 4228 C C . GLN A 1 541 ? -0.148 -14.094 -15.469 1 94.69 541 GLN A C 1
ATOM 4230 O O . GLN A 1 541 ? -1.3 -13.984 -15.047 1 94.69 541 GLN A O 1
ATOM 4235 N N . SER A 1 542 ? 0.217 -13.633 -16.641 1 93 542 SER A N 1
ATOM 4236 C CA . SER A 1 542 ? -0.785 -13.094 -17.547 1 93 542 SER A CA 1
ATOM 4237 C C . SER A 1 542 ? -1.755 -14.18 -18.016 1 93 542 SER A C 1
ATOM 4239 O O . SER A 1 542 ? -2.922 -13.891 -18.297 1 93 542 SER A O 1
ATOM 4241 N N . PHE A 1 543 ? -1.274 -15.406 -18.047 1 96.31 543 PHE A N 1
ATOM 4242 C CA . PHE A 1 543 ? -2.111 -16.516 -18.484 1 96.31 543 PHE A CA 1
ATOM 4243 C C . PHE A 1 543 ? -2.984 -17.016 -17.328 1 96.31 543 PHE A C 1
ATOM 4245 O O . PHE A 1 543 ? -4.066 -17.562 -17.562 1 96.31 543 PHE A O 1
ATOM 4252 N N . MET A 1 544 ? -2.516 -16.797 -16.094 1 96.31 544 MET A N 1
ATOM 4253 C CA . MET A 1 544 ? -3.154 -17.469 -14.977 1 96.31 544 MET A CA 1
ATOM 4254 C C . MET A 1 544 ? -3.895 -16.484 -14.086 1 96.31 544 MET A C 1
ATOM 4256 O O . MET A 1 544 ? -4.57 -16.875 -13.133 1 96.31 544 MET A O 1
ATOM 4260 N N . GLY A 1 545 ? -3.789 -15.234 -14.32 1 92.94 545 GLY A N 1
ATOM 4261 C CA . GLY A 1 545 ? -4.375 -14.25 -13.43 1 92.94 545 GLY A CA 1
ATOM 4262 C C . GLY A 1 545 ? -5.121 -13.148 -14.164 1 92.94 545 GLY A C 1
ATOM 4263 O O . GLY A 1 545 ? -5.527 -13.328 -15.312 1 92.94 545 GLY A O 1
ATOM 4264 N N . ASN A 1 546 ? -5.434 -12.078 -13.414 1 90.56 546 ASN A N 1
ATOM 4265 C CA . ASN A 1 546 ? -6.176 -10.961 -13.992 1 90.56 546 ASN A CA 1
ATOM 4266 C C . ASN A 1 546 ? -5.477 -9.625 -13.727 1 90.56 546 ASN A C 1
ATOM 4268 O O . ASN A 1 546 ? -6.07 -8.562 -13.906 1 90.56 546 ASN A O 1
ATOM 4272 N N . THR A 1 547 ? -4.273 -9.672 -13.266 1 88.62 547 THR A N 1
ATOM 4273 C CA . THR A 1 547 ? -3.506 -8.461 -13.023 1 88.62 547 THR A CA 1
ATOM 4274 C C . THR A 1 547 ? -2.684 -8.078 -14.25 1 88.62 547 THR A C 1
ATOM 4276 O O . THR A 1 547 ? -1.891 -8.883 -14.75 1 88.62 547 THR A O 1
ATOM 4279 N N . PRO A 1 548 ? -2.895 -6.898 -14.648 1 81.62 548 PRO A N 1
ATOM 4280 C CA . PRO A 1 548 ? -2.031 -6.473 -15.75 1 81.62 548 PRO A CA 1
ATOM 4281 C C . PRO A 1 548 ? -0.567 -6.34 -15.344 1 81.62 548 PRO A C 1
ATOM 4283 O O . PRO A 1 548 ? -0.272 -5.891 -14.227 1 81.62 548 PRO A O 1
ATOM 4286 N N . ASN A 1 549 ? 0.246 -6.859 -16.109 1 81.12 549 ASN A N 1
ATOM 4287 C CA . ASN A 1 549 ? 1.682 -6.781 -15.867 1 81.12 549 ASN A CA 1
ATOM 4288 C C . ASN A 1 549 ? 2.443 -6.359 -17.125 1 81.12 549 ASN A C 1
ATOM 4290 O O . ASN A 1 549 ? 1.846 -6.168 -18.188 1 81.12 549 ASN A O 1
ATOM 4294 N N . PRO A 1 550 ? 3.686 -6.129 -17.094 1 73.12 550 PRO A N 1
ATOM 4295 C CA . PRO A 1 550 ? 4.457 -5.586 -18.219 1 73.12 550 PRO A CA 1
ATOM 4296 C C . PRO A 1 550 ? 4.418 -6.488 -19.453 1 73.12 550 PRO A C 1
ATOM 4298 O O . PRO A 1 550 ? 4.621 -6.016 -20.578 1 73.12 550 PRO A O 1
ATOM 4301 N N . ASP A 1 551 ? 4.031 -7.75 -19.203 1 80.56 551 ASP A N 1
ATOM 4302 C CA . ASP A 1 551 ? 4.102 -8.672 -20.328 1 80.56 551 ASP A CA 1
ATOM 4303 C C . ASP A 1 551 ? 2.705 -9.086 -20.797 1 80.56 551 ASP A C 1
ATOM 4305 O O . ASP A 1 551 ? 2.551 -10.07 -21.531 1 80.56 551 ASP A O 1
ATOM 4309 N N . THR A 1 552 ? 1.736 -8.375 -20.344 1 84 552 THR A N 1
ATOM 4310 C CA . THR A 1 552 ? 0.373 -8.727 -20.734 1 84 552 THR A CA 1
ATOM 4311 C C . THR A 1 552 ? 0.179 -8.602 -22.234 1 84 552 THR A C 1
ATOM 4313 O O . THR A 1 552 ? -0.481 -9.445 -22.859 1 84 552 THR A O 1
ATOM 4316 N N . ASP A 1 553 ? 0.784 -7.633 -22.828 1 82.12 553 ASP A N 1
ATOM 4317 C CA . ASP A 1 553 ? 0.672 -7.473 -24.266 1 82.12 553 ASP A CA 1
ATOM 4318 C C . ASP A 1 553 ? 1.424 -8.578 -25 1 82.12 553 ASP A C 1
ATOM 4320 O O . ASP A 1 553 ? 0.963 -9.07 -26.047 1 82.12 553 ASP A O 1
ATOM 4324 N N . ASN A 1 554 ? 2.547 -8.93 -24.5 1 85.31 554 ASN A N 1
ATOM 4325 C CA . ASN A 1 554 ? 3.299 -10.039 -25.078 1 85.31 554 ASN A CA 1
ATOM 4326 C C . ASN A 1 554 ? 2.541 -11.352 -24.953 1 85.31 554 ASN A C 1
ATOM 4328 O O . ASN A 1 554 ? 2.617 -12.203 -25.844 1 85.31 554 ASN A O 1
ATOM 4332 N N . ALA A 1 555 ? 1.883 -11.43 -23.828 1 89.62 555 ALA A N 1
ATOM 4333 C CA . ALA A 1 555 ? 1.085 -12.641 -23.625 1 89.62 555 ALA A CA 1
ATOM 4334 C C . ALA A 1 555 ? -0.048 -12.727 -24.656 1 89.62 555 ALA A C 1
ATOM 4336 O O . ALA A 1 555 ? -0.341 -13.805 -25.172 1 89.62 555 ALA A O 1
ATOM 4337 N N . LYS A 1 556 ? -0.62 -11.625 -24.953 1 87.88 556 LYS A N 1
ATOM 4338 C CA . LYS A 1 556 ? -1.691 -11.594 -25.938 1 87.88 556 LYS A CA 1
ATOM 4339 C C . LYS A 1 556 ? -1.162 -11.914 -27.344 1 87.88 556 LYS A C 1
ATOM 4341 O O . LYS A 1 556 ? -1.821 -12.609 -28.109 1 87.88 556 LYS A O 1
ATOM 4346 N N . GLN A 1 557 ? 0.012 -11.422 -27.594 1 86.19 557 GLN A N 1
ATOM 4347 C CA . GLN A 1 557 ? 0.631 -11.727 -28.875 1 86.19 557 GLN A CA 1
ATOM 4348 C C . GLN A 1 557 ? 0.965 -13.219 -28.984 1 86.19 557 GLN A C 1
ATOM 4350 O O . GLN A 1 557 ? 0.756 -13.828 -30.031 1 86.19 557 GLN A O 1
ATOM 4355 N N . LEU A 1 558 ? 1.476 -13.695 -27.938 1 87.88 558 LEU A N 1
ATOM 4356 C CA . LEU A 1 558 ? 1.854 -15.102 -27.938 1 87.88 558 LEU A CA 1
ATOM 4357 C C . LEU A 1 558 ? 0.633 -15.992 -28.141 1 87.88 558 LEU A C 1
ATOM 4359 O O . LEU A 1 558 ? 0.68 -16.938 -28.922 1 87.88 558 LEU A O 1
ATOM 4363 N N . VAL A 1 559 ? -0.394 -15.664 -27.453 1 89.06 559 VAL A N 1
ATOM 4364 C CA . VAL A 1 559 ? -1.629 -16.422 -27.578 1 89.06 559 VAL A CA 1
ATOM 4365 C C . VAL A 1 559 ? -2.189 -16.281 -28.984 1 89.06 559 VAL A C 1
ATOM 4367 O O . VAL A 1 559 ? -2.764 -17.234 -29.531 1 89.06 559 VAL A O 1
ATOM 4370 N N . GLY A 1 560 ? -2.033 -15.125 -29.562 1 86.62 560 GLY A N 1
ATOM 4371 C CA . GLY A 1 560 ? -2.441 -14.922 -30.938 1 86.62 560 GLY A CA 1
ATOM 4372 C C . GLY A 1 560 ? -1.667 -15.781 -31.922 1 86.62 560 GLY A C 1
ATOM 4373 O O . GLY A 1 560 ? -2.248 -16.344 -32.844 1 86.62 560 GLY A O 1
ATOM 4374 N N . ILE A 1 561 ? -0.38 -15.891 -31.719 1 84.88 561 ILE A N 1
ATOM 4375 C CA . ILE A 1 561 ? 0.485 -16.688 -32.562 1 84.88 561 ILE A CA 1
ATOM 4376 C C . ILE A 1 561 ? 0.116 -18.172 -32.438 1 84.88 561 ILE A C 1
ATOM 4378 O O . ILE A 1 561 ? 0.146 -18.922 -33.438 1 84.88 561 ILE A O 1
ATOM 4382 N N . LEU A 1 562 ? -0.279 -18.547 -31.25 1 86.19 562 LEU A N 1
ATOM 4383 C CA . LEU A 1 562 ? -0.556 -19.953 -30.984 1 86.19 562 LEU A CA 1
ATOM 4384 C C . LEU A 1 562 ? -2.002 -20.297 -31.312 1 86.19 562 LEU A C 1
ATOM 4386 O O . LEU A 1 562 ? -2.387 -21.469 -31.297 1 86.19 562 LEU A O 1
ATOM 4390 N N . GLY A 1 563 ? -2.848 -19.297 -31.562 1 85.44 563 GLY A N 1
ATOM 4391 C CA . GLY A 1 563 ? -4.238 -19.516 -31.922 1 85.44 563 GLY A CA 1
ATOM 4392 C C . GLY A 1 563 ? -5.113 -19.859 -30.734 1 85.44 563 GLY A C 1
ATOM 4393 O O . GLY A 1 563 ? -6.043 -20.672 -30.859 1 85.44 563 GLY A O 1
ATOM 4394 N N . LEU A 1 564 ? -4.719 -19.438 -29.609 1 87.38 564 LEU A N 1
ATOM 4395 C CA . LEU A 1 564 ? -5.496 -19.672 -28.391 1 87.38 564 LEU A CA 1
ATOM 4396 C C . LEU A 1 564 ? -6.379 -18.469 -28.062 1 87.38 564 LEU A C 1
ATOM 4398 O O . LEU A 1 564 ? -5.984 -17.328 -28.312 1 87.38 564 LEU A O 1
ATOM 4402 N N . PRO A 1 565 ? -7.594 -18.734 -27.609 1 88.88 565 PRO A N 1
ATOM 4403 C CA . PRO A 1 565 ? -8.453 -17.625 -27.188 1 88.88 565 PRO A CA 1
ATOM 4404 C C . PRO A 1 565 ? -8.039 -17.031 -25.844 1 88.88 565 PRO A C 1
ATOM 4406 O O . PRO A 1 565 ? -7.555 -17.75 -24.969 1 88.88 565 PRO A O 1
ATOM 4409 N N . TRP A 1 566 ? -8.227 -15.734 -25.797 1 90.62 566 TRP A N 1
ATOM 4410 C CA . TRP A 1 566 ? -7.977 -15.109 -24.516 1 90.62 566 TRP A CA 1
ATOM 4411 C C . TRP A 1 566 ? -9.102 -15.43 -23.531 1 90.62 566 TRP A C 1
ATOM 4413 O O . TRP A 1 566 ? -10.195 -15.828 -23.938 1 90.62 566 TRP A O 1
ATOM 4423 N N . GLY A 1 567 ? -8.781 -15.203 -22.297 1 89.19 567 GLY A N 1
ATOM 4424 C CA . GLY A 1 567 ? -9.734 -15.539 -21.25 1 89.19 567 GLY A CA 1
ATOM 4425 C C . GLY A 1 567 ? -10.922 -14.594 -21.203 1 89.19 567 GLY A C 1
ATOM 4426 O O . GLY A 1 567 ? -11.023 -13.672 -22.016 1 89.19 567 GLY A O 1
ATOM 4427 N N . LYS A 1 568 ? -11.828 -14.914 -20.25 1 84.94 568 LYS A N 1
ATOM 4428 C CA . LYS A 1 568 ? -13.047 -14.141 -20.047 1 84.94 568 LYS A CA 1
ATOM 4429 C C . LYS A 1 568 ? -12.938 -13.242 -18.828 1 84.94 568 LYS A C 1
ATOM 4431 O O . LYS A 1 568 ? -12.172 -13.531 -17.906 1 84.94 568 LYS A O 1
ATOM 4436 N N . ASN A 1 569 ? -13.648 -12.148 -18.828 1 79.69 569 ASN A N 1
ATOM 4437 C CA . ASN A 1 569 ? -13.828 -11.289 -17.672 1 79.69 569 ASN A CA 1
ATOM 4438 C C . ASN A 1 569 ? -12.5 -10.727 -17.172 1 79.69 569 ASN A C 1
ATOM 4440 O O . ASN A 1 569 ? -12.281 -10.617 -15.961 1 79.69 569 ASN A O 1
ATOM 4444 N N . GLY A 1 570 ? -11.523 -10.609 -18.062 1 84.25 570 GLY A N 1
ATOM 4445 C CA . GLY A 1 570 ? -10.258 -9.984 -17.703 1 84.25 570 GLY A CA 1
ATOM 4446 C C . GLY A 1 570 ? -9.219 -10.984 -17.219 1 84.25 570 GLY A C 1
ATOM 4447 O O . GLY A 1 570 ? -8.102 -10.602 -16.859 1 84.25 570 GLY A O 1
ATOM 4448 N N . TYR A 1 571 ? -9.586 -12.25 -17.234 1 92.44 571 TYR A N 1
ATOM 4449 C CA . TYR A 1 571 ? -8.648 -13.281 -16.797 1 92.44 571 TYR A CA 1
ATOM 4450 C C . TYR A 1 571 ? -7.852 -13.82 -17.984 1 92.44 571 TYR A C 1
ATOM 4452 O O . TYR A 1 571 ? -8.258 -13.664 -19.141 1 92.44 571 TYR A O 1
ATOM 4460 N N . GLY A 1 572 ? -6.75 -14.414 -17.719 1 94.12 572 GLY A N 1
ATOM 4461 C CA . GLY A 1 572 ? -5.918 -15.039 -18.734 1 94.12 572 GLY A CA 1
ATOM 4462 C C . GLY A 1 572 ? -6.551 -16.266 -19.359 1 94.12 572 GLY A C 1
ATOM 4463 O O . GLY A 1 572 ? -7.578 -16.75 -18.875 1 94.12 572 GLY A O 1
ATOM 4464 N N . PRO A 1 573 ? -6.004 -16.719 -20.359 1 95.5 573 PRO A N 1
ATOM 4465 C CA . PRO A 1 573 ? -6.594 -17.812 -21.141 1 95.5 573 PRO A CA 1
ATOM 4466 C C . PRO A 1 573 ? -6.574 -19.141 -20.391 1 95.5 573 PRO A C 1
ATOM 4468 O O . PRO A 1 573 ? -7.352 -20.047 -20.719 1 95.5 573 PRO A O 1
ATOM 4471 N N . PHE A 1 574 ? -5.734 -19.312 -19.391 1 96.88 574 PHE A N 1
ATOM 4472 C CA . PHE A 1 574 ? -5.602 -20.609 -18.734 1 96.88 574 PHE A CA 1
ATOM 4473 C C . PHE A 1 574 ? -6.488 -20.703 -17.5 1 96.88 574 PHE A C 1
ATOM 4475 O O . PHE A 1 574 ? -6.555 -21.734 -16.859 1 96.88 574 PHE A O 1
ATOM 4482 N N . VAL A 1 575 ? -7.203 -19.609 -17.172 1 96.38 575 VAL A N 1
ATOM 4483 C CA . VAL A 1 575 ? -8 -19.562 -15.945 1 96.38 575 VAL A CA 1
ATOM 4484 C C . VAL A 1 575 ? -9.328 -20.281 -16.172 1 96.38 575 VAL A C 1
ATOM 4486 O O . VAL A 1 575 ? -10.094 -19.922 -17.078 1 96.38 575 VAL A O 1
ATOM 4489 N N . PRO A 1 576 ? -9.57 -21.328 -15.375 1 94.38 576 PRO A N 1
ATOM 4490 C CA . PRO A 1 576 ? -10.875 -21.969 -15.477 1 94.38 576 PRO A CA 1
ATOM 4491 C C . PRO A 1 576 ? -11.977 -21.219 -14.734 1 94.38 576 PRO A C 1
ATOM 4493 O O . PRO A 1 576 ? -11.688 -20.312 -13.938 1 94.38 576 PRO A O 1
ATOM 4496 N N . ASP A 1 577 ? -13.195 -21.562 -14.945 1 90.19 577 ASP A N 1
ATOM 4497 C CA . ASP A 1 577 ? -14.328 -20.891 -14.297 1 90.19 577 ASP A CA 1
ATOM 4498 C C . ASP A 1 577 ? -14.336 -21.156 -12.789 1 90.19 577 ASP A C 1
ATOM 4500 O O . ASP A 1 577 ? -14.727 -20.297 -12.008 1 90.19 577 ASP A O 1
ATOM 4504 N N . SER A 1 578 ? -13.844 -22.359 -12.461 1 90.56 578 SER A N 1
ATOM 4505 C CA . SER A 1 578 ? -13.883 -22.766 -11.062 1 90.56 578 SER A CA 1
ATOM 4506 C C . SER A 1 578 ? -12.945 -21.906 -10.219 1 90.56 578 SER A C 1
ATOM 4508 O O . SER A 1 578 ? -13.094 -21.844 -8.992 1 90.56 578 SER A O 1
ATOM 4510 N N . MET A 1 579 ? -12.023 -21.25 -10.836 1 93.38 579 MET A N 1
ATOM 4511 C CA . MET A 1 579 ? -11.062 -20.453 -10.078 1 93.38 579 MET A CA 1
ATOM 4512 C C . MET A 1 579 ? -11.453 -18.984 -10.07 1 93.38 579 MET A C 1
ATOM 4514 O O . MET A 1 579 ? -10.781 -18.156 -9.438 1 93.38 579 MET A O 1
ATOM 4518 N N . MET A 1 580 ? -12.57 -18.656 -10.711 1 90.94 580 MET A N 1
ATOM 4519 C CA . MET A 1 580 ? -13.094 -17.281 -10.703 1 90.94 580 MET A CA 1
ATOM 4520 C C . MET A 1 580 ? -14.086 -17.094 -9.555 1 90.94 580 MET A C 1
ATOM 4522 O O . MET A 1 580 ? -15.094 -17.797 -9.477 1 90.94 580 MET A O 1
ATOM 4526 N N . PRO A 1 581 ? -13.812 -16.141 -8.703 1 88.06 581 PRO A N 1
ATOM 4527 C CA . PRO A 1 581 ? -14.695 -15.914 -7.555 1 88.06 581 PRO A CA 1
ATOM 4528 C C . PRO A 1 581 ? -16.141 -15.68 -7.961 1 88.06 581 PRO A C 1
ATOM 4530 O O . PRO A 1 581 ? -17.062 -16.062 -7.23 1 88.06 581 PRO A O 1
ATOM 4533 N N . ALA A 1 582 ? -16.406 -15.086 -9.078 1 82.62 582 ALA A N 1
ATOM 4534 C CA . ALA A 1 582 ? -17.75 -14.758 -9.539 1 82.62 582 ALA A CA 1
ATOM 4535 C C . ALA A 1 582 ? -18.594 -16.031 -9.734 1 82.62 582 ALA A C 1
ATOM 4537 O O . ALA A 1 582 ? -19.812 -15.992 -9.648 1 82.62 582 ALA A O 1
ATOM 4538 N N . THR A 1 583 ? -17.922 -17.156 -10.008 1 84.81 583 THR A N 1
ATOM 4539 C CA . THR A 1 583 ? -18.594 -18.422 -10.203 1 84.81 583 THR A CA 1
ATOM 4540 C C . THR A 1 583 ? -19.344 -18.844 -8.938 1 84.81 583 THR A C 1
ATOM 4542 O O . THR A 1 583 ? -20.359 -19.531 -9.016 1 84.81 583 THR A O 1
ATOM 4545 N N . TYR A 1 584 ? -18.859 -18.422 -7.832 1 81.38 584 TYR A N 1
ATOM 4546 C CA . TYR A 1 584 ? -19.438 -18.844 -6.559 1 81.38 584 TYR A CA 1
ATOM 4547 C C . TYR A 1 584 ? -20.266 -17.719 -5.949 1 81.38 584 TYR A C 1
ATOM 4549 O O . TYR A 1 584 ? -20.516 -17.703 -4.742 1 81.38 584 TYR A O 1
ATOM 4557 N N . GLY A 1 585 ? -20.516 -16.703 -6.695 1 72.12 585 GLY A N 1
ATOM 4558 C CA . GLY A 1 585 ? -21.391 -15.625 -6.254 1 72.12 585 GLY A CA 1
ATOM 4559 C C . GLY A 1 585 ? -20.641 -14.477 -5.613 1 72.12 585 GLY A C 1
ATOM 4560 O O . GLY A 1 585 ? -21.25 -13.539 -5.098 1 72.12 585 GLY A O 1
ATOM 4561 N N . PHE A 1 586 ? -19.422 -14.594 -5.496 1 75.75 586 PHE A N 1
ATOM 4562 C CA . PHE A 1 586 ? -18.656 -13.469 -4.98 1 75.75 586 PHE A CA 1
ATOM 4563 C C . PHE A 1 586 ? -18.531 -12.367 -6.027 1 75.75 586 PHE A C 1
ATOM 4565 O O . PHE A 1 586 ? -17.5 -12.25 -6.695 1 75.75 586 PHE A O 1
ATOM 4572 N N . ALA A 1 587 ? -19.734 -11.828 -6.32 1 65.31 587 ALA A N 1
ATOM 4573 C CA . ALA A 1 587 ? -19.906 -10.727 -7.266 1 65.31 587 ALA A CA 1
ATOM 4574 C C . ALA A 1 587 ? -20.844 -9.664 -6.703 1 65.31 587 ALA A C 1
ATOM 4576 O O . ALA A 1 587 ? -21.484 -9.867 -5.664 1 65.31 587 ALA A O 1
ATOM 4577 N N . PHE A 1 588 ? -20.688 -8.445 -6.875 1 59.38 588 PHE A N 1
ATOM 4578 C CA . PHE A 1 588 ? -21.562 -7.387 -6.375 1 59.38 588 PHE A CA 1
ATOM 4579 C C . PHE A 1 588 ? -22.625 -7.027 -7.406 1 59.38 588 PHE A C 1
ATOM 4581 O O . PHE A 1 588 ? -22.344 -6.984 -8.609 1 59.38 588 PHE A O 1
ATOM 4588 N N . SER A 1 589 ? -24.016 -7.477 -7.086 1 50 589 SER A N 1
ATOM 4589 C CA . SER A 1 589 ? -25.141 -7.305 -7.992 1 50 589 SER A CA 1
ATOM 4590 C C . SER A 1 589 ? -25.375 -5.832 -8.32 1 50 589 SER A C 1
ATOM 4592 O O . SER A 1 589 ? -25.062 -4.957 -7.512 1 50 589 SER A O 1
ATOM 4594 N N . SER A 1 590 ? -25.375 -5.535 -9.602 1 42.59 590 SER A N 1
ATOM 4595 C CA . SER A 1 590 ? -25.906 -4.25 -10.055 1 42.59 590 SER A CA 1
ATOM 4596 C C . SER A 1 590 ? -27.25 -3.945 -9.406 1 42.59 590 SER A C 1
ATOM 4598 O O . SER A 1 590 ? -28.156 -4.785 -9.422 1 42.59 590 SER A O 1
ATOM 4600 N N . GLY A 1 591 ? -27.312 -3.541 -8.156 1 36.47 591 GLY A N 1
ATOM 4601 C CA . GLY A 1 591 ? -28.578 -3.209 -7.539 1 36.47 591 GLY A CA 1
ATOM 4602 C C . GLY A 1 591 ? -29.656 -2.848 -8.555 1 36.47 591 GLY A C 1
ATOM 4603 O O . GLY A 1 591 ? -29.391 -2.129 -9.516 1 36.47 591 GLY A O 1
ATOM 4604 N N . SER A 1 592 ? -30.719 -3.693 -8.805 1 27.45 592 SER A N 1
ATOM 4605 C CA . SER A 1 592 ? -31.984 -3.188 -9.305 1 27.45 592 SER A CA 1
ATOM 4606 C C . SER A 1 592 ? -32.5 -2.037 -8.445 1 27.45 592 SER A C 1
ATOM 4608 O O . SER A 1 592 ? -32.344 -2.057 -7.223 1 27.45 592 SER A O 1
ATOM 4610 N N . PRO A 1 593 ? -32.688 -0.774 -9.031 1 26.2 593 PRO A N 1
ATOM 4611 C CA . PRO A 1 593 ? -33.5 0.196 -8.297 1 26.2 593 PRO A CA 1
ATOM 4612 C C . PRO A 1 593 ? -34.688 -0.446 -7.594 1 26.2 593 PRO A C 1
ATOM 4614 O O . PRO A 1 593 ? -35.406 -1.216 -8.203 1 26.2 593 PRO A O 1
ATOM 4617 N N . ARG A 1 594 ? -34.719 -0.725 -6.309 1 21.73 594 ARG A N 1
ATOM 4618 C CA . ARG A 1 594 ? -36.094 -0.827 -5.805 1 21.73 594 ARG A CA 1
ATOM 4619 C C . ARG A 1 594 ? -36.812 0.51 -5.91 1 21.73 594 ARG A C 1
ATOM 4621 O O . ARG A 1 594 ? -36.219 1.56 -5.609 1 21.73 594 ARG A O 1
ATOM 4628 N N . MET B 1 1 ? 67.938 14.5 0.566 1 21.86 1 MET B N 1
ATOM 4629 C CA . MET B 1 1 ? 67.188 13.297 0.88 1 21.86 1 MET B CA 1
ATOM 4630 C C . MET B 1 1 ? 65.688 13.516 0.645 1 21.86 1 MET B C 1
ATOM 4632 O O . MET B 1 1 ? 65.062 14.359 1.302 1 21.86 1 MET B O 1
ATOM 4636 N N . ARG B 1 2 ? 65.188 13.383 -0.477 1 28.72 2 ARG B N 1
ATOM 4637 C CA . ARG B 1 2 ? 63.906 13.852 -1.095 1 28.72 2 ARG B CA 1
ATOM 4638 C C . ARG B 1 2 ? 62.719 13.125 -0.515 1 28.72 2 ARG B C 1
ATOM 4640 O O . ARG B 1 2 ? 62.688 11.898 -0.438 1 28.72 2 ARG B O 1
ATOM 4647 N N . GLY B 1 3 ? 61.938 13.742 0.412 1 29.67 3 GLY B N 1
ATOM 4648 C CA . GLY B 1 3 ? 60.906 13.281 1.339 1 29.67 3 GLY B CA 1
ATOM 4649 C C . GLY B 1 3 ? 59.75 12.602 0.649 1 29.67 3 GLY B C 1
ATOM 4650 O O . GLY B 1 3 ? 59.438 12.898 -0.508 1 29.67 3 GLY B O 1
ATOM 4651 N N . PRO B 1 4 ? 59.562 11.258 0.99 1 37.62 4 PRO B N 1
ATOM 4652 C CA . PRO B 1 4 ? 58.656 10.328 0.295 1 37.62 4 PRO B CA 1
ATOM 4653 C C . PRO B 1 4 ? 57.25 10.898 0.092 1 37.62 4 PRO B C 1
ATOM 4655 O O . PRO B 1 4 ? 56.781 11.672 0.923 1 37.62 4 PRO B O 1
ATOM 4658 N N . GLY B 1 5 ? 56.938 11.203 -1.083 1 34.69 5 GLY B N 1
ATOM 4659 C CA . GLY B 1 5 ? 55.875 11.977 -1.713 1 34.69 5 GLY B CA 1
ATOM 4660 C C . GLY B 1 5 ? 54.469 11.562 -1.258 1 34.69 5 GLY B C 1
ATOM 4661 O O . GLY B 1 5 ? 54.281 10.43 -0.815 1 34.69 5 GLY B O 1
ATOM 4662 N N . LYS B 1 6 ? 53.562 12.562 -0.843 1 37.97 6 LYS B N 1
ATOM 4663 C CA . LYS B 1 6 ? 52.219 12.773 -0.289 1 37.97 6 LYS B CA 1
ATOM 4664 C C . LYS B 1 6 ? 51.219 11.852 -0.951 1 37.97 6 LYS B C 1
ATOM 4666 O O . LYS B 1 6 ? 50.094 11.664 -0.435 1 37.97 6 LYS B O 1
ATOM 4671 N N . SER B 1 7 ? 51.531 11.445 -2.188 1 36.53 7 SER B N 1
ATOM 4672 C CA . SER B 1 7 ? 50.531 10.672 -2.951 1 36.53 7 SER B CA 1
ATOM 4673 C C . SER B 1 7 ? 50.375 9.273 -2.369 1 36.53 7 SER B C 1
ATOM 4675 O O . SER B 1 7 ? 49.281 8.688 -2.461 1 36.53 7 SER B O 1
ATOM 4677 N N . LYS B 1 8 ? 51.469 8.594 -1.854 1 43.03 8 LYS B N 1
ATOM 4678 C CA . LYS B 1 8 ? 51.438 7.227 -1.345 1 43.03 8 LYS B CA 1
ATOM 4679 C C . LYS B 1 8 ? 50.625 7.141 -0.062 1 43.03 8 LYS B C 1
ATOM 4681 O O . LYS B 1 8 ? 49.906 6.168 0.149 1 43.03 8 LYS B O 1
ATOM 4686 N N . GLN B 1 9 ? 50.656 8.195 0.78 1 42.31 9 GLN B N 1
ATOM 4687 C CA . GLN B 1 9 ? 49.969 8.141 2.049 1 42.31 9 GLN B CA 1
ATOM 4688 C C . GLN B 1 9 ? 48.438 8.172 1.83 1 42.31 9 GLN B C 1
ATOM 4690 O O . GLN B 1 9 ? 47.688 7.551 2.578 1 42.31 9 GLN B O 1
ATOM 4695 N N . ARG B 1 10 ? 48.062 8.93 0.778 1 40.03 10 ARG B N 1
ATOM 4696 C CA . ARG B 1 10 ? 46.625 9.055 0.542 1 40.03 10 ARG B CA 1
ATOM 4697 C C . ARG B 1 10 ? 46.031 7.727 0.068 1 40.03 10 ARG B C 1
ATOM 4699 O O . ARG B 1 10 ? 44.906 7.375 0.438 1 40.03 10 ARG B O 1
ATOM 4706 N N . ILE B 1 11 ? 46.812 6.969 -0.762 1 41.5 11 ILE B N 1
ATOM 4707 C CA . ILE B 1 11 ? 46.344 5.664 -1.222 1 41.5 11 ILE B CA 1
ATOM 4708 C C . ILE B 1 11 ? 46.219 4.711 -0.033 1 41.5 11 ILE B C 1
ATOM 4710 O O . ILE B 1 11 ? 45.25 3.977 0.084 1 41.5 11 ILE B O 1
ATOM 4714 N N . GLU B 1 12 ? 47.125 4.758 0.974 1 46.16 12 GLU B N 1
ATOM 4715 C CA . GLU B 1 12 ? 47.094 3.854 2.119 1 46.16 12 GLU B CA 1
ATOM 4716 C C . GLU B 1 12 ? 45.875 4.148 3.002 1 46.16 12 GLU B C 1
ATOM 4718 O O . GLU B 1 12 ? 45.219 3.227 3.512 1 46.16 12 GLU B O 1
ATOM 4723 N N . ALA B 1 13 ? 45.531 5.41 3.068 1 44.59 13 ALA B N 1
ATOM 4724 C CA . ALA B 1 13 ? 44.438 5.734 3.945 1 44.59 13 ALA B CA 1
ATOM 4725 C C . ALA B 1 13 ? 43.094 5.25 3.348 1 44.59 13 ALA B C 1
ATOM 4727 O O . ALA B 1 13 ? 42.219 4.793 4.074 1 44.59 13 ALA B O 1
ATOM 4728 N N . LEU B 1 14 ? 43 5.445 1.997 1 42.97 14 LEU B N 1
ATOM 4729 C CA . LEU B 1 14 ? 41.75 4.977 1.371 1 42.97 14 LEU B CA 1
ATOM 4730 C C . LEU B 1 14 ? 41.625 3.459 1.469 1 42.97 14 LEU B C 1
ATOM 4732 O O . LEU B 1 14 ? 40.531 2.93 1.687 1 42.97 14 LEU B O 1
ATOM 4736 N N . GLU B 1 15 ? 42.75 2.715 1.326 1 47.16 15 GLU B N 1
ATOM 4737 C CA . GLU B 1 15 ? 42.75 1.264 1.49 1 47.16 15 GLU B CA 1
ATOM 4738 C C . GLU B 1 15 ? 42.406 0.873 2.924 1 47.16 15 GLU B C 1
ATOM 4740 O O . GLU B 1 15 ? 41.656 -0.088 3.15 1 47.16 15 GLU B O 1
ATOM 4745 N N . ASP B 1 16 ? 42.812 1.595 3.898 1 46.91 16 ASP B N 1
ATOM 4746 C CA . ASP B 1 16 ? 42.5 1.265 5.281 1 46.91 16 ASP B CA 1
ATOM 4747 C C . ASP B 1 16 ? 41 1.485 5.555 1 46.91 16 ASP B C 1
ATOM 4749 O O . ASP B 1 16 ? 40.375 0.686 6.25 1 46.91 16 ASP B O 1
ATOM 4753 N N . ARG B 1 17 ? 40.562 2.611 4.965 1 43.62 17 ARG B N 1
ATOM 4754 C CA . ARG B 1 17 ? 39.156 2.861 5.215 1 43.62 17 ARG B CA 1
ATOM 4755 C C . ARG B 1 17 ? 38.281 1.802 4.547 1 43.62 17 ARG B C 1
ATOM 4757 O O . ARG B 1 17 ? 37.281 1.356 5.121 1 43.62 17 ARG B O 1
ATOM 4764 N N . LEU B 1 18 ? 38.625 1.366 3.307 1 38.81 18 LEU B N 1
ATOM 4765 C CA . LEU B 1 18 ? 37.906 0.259 2.684 1 38.81 18 LEU B CA 1
ATOM 4766 C C . LEU B 1 18 ? 38.031 -1.009 3.521 1 38.81 18 LEU B C 1
ATOM 4768 O O . LEU B 1 18 ? 37.062 -1.738 3.701 1 38.81 18 LEU B O 1
ATOM 4772 N N . ALA B 1 19 ? 39.219 -1.296 4.07 1 43.88 19 ALA B N 1
ATOM 4773 C CA . ALA B 1 19 ? 39.406 -2.484 4.898 1 43.88 19 ALA B CA 1
ATOM 4774 C C . ALA B 1 19 ? 38.562 -2.416 6.164 1 43.88 19 ALA B C 1
ATOM 4776 O O . ALA B 1 19 ? 37.969 -3.42 6.582 1 43.88 19 ALA B O 1
ATOM 4777 N N . THR B 1 20 ? 38.469 -1.204 6.715 1 40.91 20 THR B N 1
ATOM 4778 C CA . THR B 1 20 ? 37.656 -1.123 7.934 1 40.91 20 THR B CA 1
ATOM 4779 C C . THR B 1 20 ? 36.188 -1.348 7.621 1 40.91 20 THR B C 1
ATOM 4781 O O . THR B 1 20 ? 35.5 -2.037 8.367 1 40.91 20 THR B O 1
ATOM 4784 N N . LEU B 1 21 ? 35.719 -0.726 6.527 1 34.75 21 LEU B N 1
ATOM 4785 C CA . LEU B 1 21 ? 34.312 -0.93 6.219 1 34.75 21 LEU B CA 1
ATOM 4786 C C . LEU B 1 21 ? 34.031 -2.387 5.855 1 34.75 21 LEU B C 1
ATOM 4788 O O . LEU B 1 21 ? 33 -2.943 6.238 1 34.75 21 LEU B O 1
ATOM 4792 N N . GLU B 1 22 ? 34.938 -3.078 5.145 1 36.28 22 GLU B N 1
ATOM 4793 C CA . GLU B 1 22 ? 34.781 -4.512 4.91 1 36.28 22 GLU B CA 1
ATOM 4794 C C . GLU B 1 22 ? 34.875 -5.293 6.219 1 36.28 22 GLU B C 1
ATOM 4796 O O . GLU B 1 22 ? 34.125 -6.273 6.402 1 36.28 22 GLU B O 1
ATOM 4801 N N . SER B 1 23 ? 35.719 -4.879 7.094 1 37.38 23 SER B N 1
ATOM 4802 C CA . SER B 1 23 ? 35.812 -5.598 8.359 1 37.38 23 SER B CA 1
ATOM 4803 C C . SER B 1 23 ? 34.531 -5.43 9.18 1 37.38 23 SER B C 1
ATOM 4805 O O . SER B 1 23 ? 34.125 -6.355 9.875 1 37.38 23 SER B O 1
ATOM 4807 N N . MET B 1 24 ? 34.094 -4.223 9.203 1 32.12 24 MET B N 1
ATOM 4808 C CA . MET B 1 24 ? 32.906 -4.047 10.008 1 32.12 24 MET B CA 1
ATOM 4809 C C . MET B 1 24 ? 31.734 -4.816 9.398 1 32.12 24 MET B C 1
ATOM 4811 O O . MET B 1 24 ? 30.859 -5.293 10.125 1 32.12 24 MET B O 1
ATOM 4815 N N . LEU B 1 25 ? 31.609 -4.863 8.062 1 26.12 25 LEU B N 1
ATOM 4816 C CA . LEU B 1 25 ? 30.578 -5.711 7.469 1 26.12 25 LEU B CA 1
ATOM 4817 C C . LEU B 1 25 ? 30.844 -7.18 7.785 1 26.12 25 LEU B C 1
ATOM 4819 O O . LEU B 1 25 ? 29.891 -7.953 7.977 1 26.12 25 LEU B O 1
ATOM 4823 N N . ARG B 1 26 ? 32.094 -7.699 7.887 1 31.31 26 ARG B N 1
ATOM 4824 C CA . ARG B 1 26 ? 32.375 -9.078 8.281 1 31.31 26 ARG B CA 1
ATOM 4825 C C . ARG B 1 26 ? 32.062 -9.297 9.758 1 31.31 26 ARG B C 1
ATOM 4827 O O . ARG B 1 26 ? 31.703 -10.406 10.164 1 31.31 26 ARG B O 1
ATOM 4834 N N . GLN B 1 27 ? 32.406 -8.375 10.648 1 29.58 27 GLN B N 1
ATOM 4835 C CA . GLN B 1 27 ? 32.312 -8.703 12.07 1 29.58 27 GLN B CA 1
ATOM 4836 C C . GLN B 1 27 ? 30.844 -8.883 12.484 1 29.58 27 GLN B C 1
ATOM 4838 O O . GLN B 1 27 ? 30.547 -9.672 13.383 1 29.58 27 GLN B O 1
ATOM 4843 N N . GLU B 1 28 ? 29.906 -8.039 12.039 1 27.12 28 GLU B N 1
ATOM 4844 C CA . GLU B 1 28 ? 28.562 -8.242 12.586 1 27.12 28 GLU B CA 1
ATOM 4845 C C . GLU B 1 28 ? 27.969 -9.555 12.102 1 27.12 28 GLU B C 1
ATOM 4847 O O . GLU B 1 28 ? 26.953 -10.023 12.641 1 27.12 28 GLU B O 1
ATOM 4852 N N . SER B 1 29 ? 28.469 -10.141 11.039 1 25.45 29 SER B N 1
ATOM 4853 C CA . SER B 1 29 ? 27.984 -11.461 10.664 1 25.45 29 SER B CA 1
ATOM 4854 C C . SER B 1 29 ? 28.453 -12.523 11.656 1 25.45 29 SER B C 1
ATOM 4856 O O . SER B 1 29 ? 27.812 -13.578 11.789 1 25.45 29 SER B O 1
ATOM 4858 N N . ARG B 1 30 ? 29.688 -12.414 12.258 1 25.31 30 ARG B N 1
ATOM 4859 C CA . ARG B 1 30 ? 30.281 -13.531 12.977 1 25.31 30 ARG B CA 1
ATOM 4860 C C . ARG B 1 30 ? 29.719 -13.648 14.383 1 25.31 30 ARG B C 1
ATOM 4862 O O . ARG B 1 30 ? 30.047 -14.578 15.125 1 25.31 30 ARG B O 1
ATOM 4869 N N . LYS B 1 31 ? 29.328 -12.547 15 1 26.55 31 LYS B N 1
ATOM 4870 C CA . LYS B 1 31 ? 29.328 -12.789 16.438 1 26.55 31 LYS B CA 1
ATOM 4871 C C . LYS B 1 31 ? 28.406 -13.953 16.797 1 26.55 31 LYS B C 1
ATOM 4873 O O . LYS B 1 31 ? 28.719 -14.758 17.672 1 26.55 31 LYS B O 1
ATOM 4878 N N . ASP B 1 32 ? 27.141 -13.867 16.578 1 23.59 32 ASP B N 1
ATOM 4879 C CA . ASP B 1 32 ? 26.344 -14.664 17.516 1 23.59 32 ASP B CA 1
ATOM 4880 C C . ASP B 1 32 ? 26.422 -16.141 17.172 1 23.59 32 ASP B C 1
ATOM 4882 O O . ASP B 1 32 ? 25.656 -16.953 17.703 1 23.59 32 ASP B O 1
ATOM 4886 N N . LEU B 1 33 ? 27.156 -16.438 16.109 1 21.28 33 LEU B N 1
ATOM 4887 C CA . LEU B 1 33 ? 27.016 -17.859 15.836 1 21.28 33 LEU B CA 1
ATOM 4888 C C . LEU B 1 33 ? 27.797 -18.688 16.844 1 21.28 33 LEU B C 1
ATOM 4890 O O . LEU B 1 33 ? 27.922 -19.906 16.703 1 21.28 33 LEU B O 1
ATOM 4894 N N . SER B 1 34 ? 28.562 -18 17.703 1 21.55 34 SER B N 1
ATOM 4895 C CA . SER B 1 34 ? 29.625 -18.828 18.25 1 21.55 34 SER B CA 1
ATOM 4896 C C . SER B 1 34 ? 29.062 -19.938 19.141 1 21.55 34 SER B C 1
ATOM 4898 O O . SER B 1 34 ? 29.562 -21.062 19.125 1 21.55 34 SER B O 1
ATOM 4900 N N . ASP B 1 35 ? 28.375 -19.547 20.172 1 22.41 35 ASP B N 1
ATOM 4901 C CA . ASP B 1 35 ? 28.578 -20.422 21.328 1 22.41 35 ASP B CA 1
ATOM 4902 C C . ASP B 1 35 ? 27.812 -21.734 21.172 1 22.41 35 ASP B C 1
ATOM 4904 O O . ASP B 1 35 ? 27.531 -22.406 22.156 1 22.41 35 ASP B O 1
ATOM 4908 N N . THR B 1 36 ? 27.062 -21.891 20.078 1 19.97 36 THR B N 1
ATOM 4909 C CA . THR B 1 36 ? 26.328 -23.125 20.328 1 19.97 36 THR B CA 1
ATOM 4910 C C . THR B 1 36 ? 27.25 -24.328 20.375 1 19.97 36 THR B C 1
ATOM 4912 O O . THR B 1 36 ? 27.938 -24.625 19.391 1 19.97 36 THR B O 1
ATOM 4915 N N . ARG B 1 37 ? 27.734 -24.609 21.547 1 22.44 37 ARG B N 1
ATOM 4916 C CA . ARG B 1 37 ? 28.516 -25.797 21.859 1 22.44 37 ARG B CA 1
ATOM 4917 C C . ARG B 1 37 ? 27.906 -27.047 21.25 1 22.44 37 ARG B C 1
ATOM 4919 O O . ARG B 1 37 ? 26.703 -27.281 21.359 1 22.44 37 ARG B O 1
ATOM 4926 N N . PRO B 1 38 ? 28.578 -27.703 20.203 1 19.27 38 PRO B N 1
ATOM 4927 C CA . PRO B 1 38 ? 28.156 -28.891 19.453 1 19.27 38 PRO B CA 1
ATOM 4928 C C . PRO B 1 38 ? 27.891 -30.094 20.344 1 19.27 38 PRO B C 1
ATOM 4930 O O . PRO B 1 38 ? 28.75 -30.5 21.109 1 19.27 38 PRO B O 1
ATOM 4933 N N . ARG B 1 39 ? 26.734 -30.172 21.047 1 20.02 39 ARG B N 1
ATOM 4934 C CA . ARG B 1 39 ? 26.562 -31.328 21.922 1 20.02 39 ARG B CA 1
ATOM 4935 C C . ARG B 1 39 ? 26.984 -32.625 21.219 1 20.02 39 ARG B C 1
ATOM 4937 O O . ARG B 1 39 ? 26.953 -32.688 19.984 1 20.02 39 ARG B O 1
ATOM 4944 N N . SER B 1 40 ? 27.609 -33.438 21.906 1 18.77 40 SER B N 1
ATOM 4945 C CA . SER B 1 40 ? 28.297 -34.719 21.719 1 18.77 40 SER B CA 1
ATOM 4946 C C . SER B 1 40 ? 27.422 -35.688 20.922 1 18.77 40 SER B C 1
ATOM 4948 O O . SER B 1 40 ? 26.188 -35.688 21.062 1 18.77 40 SER B O 1
ATOM 4950 N N . SER B 1 41 ? 27.922 -36.188 19.797 1 18.69 41 SER B N 1
ATOM 4951 C CA . SER B 1 41 ? 27.578 -37.062 18.703 1 18.69 41 SER B CA 1
ATOM 4952 C C . SER B 1 41 ? 27.172 -38.438 19.203 1 18.69 41 SER B C 1
ATOM 4954 O O . SER B 1 41 ? 27.969 -39.375 19.172 1 18.69 41 SER B O 1
ATOM 4956 N N . GLU B 1 42 ? 26.297 -38.594 20.203 1 20.12 42 GLU B N 1
ATOM 4957 C CA . GLU B 1 42 ? 26.156 -40 20.641 1 20.12 42 GLU B CA 1
ATOM 4958 C C . GLU B 1 42 ? 25.891 -40.906 19.453 1 20.12 42 GLU B C 1
ATOM 4960 O O . GLU B 1 42 ? 25.312 -40.5 18.453 1 20.12 42 GLU B O 1
ATOM 4965 N N . ALA B 1 43 ? 26.406 -42.188 19.438 1 18.83 43 ALA B N 1
ATOM 4966 C CA . ALA B 1 43 ? 26.797 -43.312 18.609 1 18.83 43 ALA B CA 1
ATOM 4967 C C . ALA B 1 43 ? 25.578 -43.938 17.922 1 18.83 43 ALA B C 1
ATOM 4969 O O . ALA B 1 43 ? 24.688 -44.469 18.594 1 18.83 43 ALA B O 1
ATOM 4970 N N . LEU B 1 44 ? 24.969 -43.219 17.109 1 20.03 44 LEU B N 1
ATOM 4971 C CA . LEU B 1 44 ? 23.766 -43.875 16.609 1 20.03 44 LEU B CA 1
ATOM 4972 C C . LEU B 1 44 ? 24.141 -45.219 15.961 1 20.03 44 LEU B C 1
ATOM 4974 O O . LEU B 1 44 ? 25.203 -45.344 15.336 1 20.03 44 LEU B O 1
ATOM 4978 N N . PRO B 1 45 ? 23.516 -46.312 16.281 1 18.41 45 PRO B N 1
ATOM 4979 C CA . PRO B 1 45 ? 23.812 -47.719 15.984 1 18.41 45 PRO B CA 1
ATOM 4980 C C . PRO B 1 45 ? 23.922 -48 14.492 1 18.41 45 PRO B C 1
ATOM 4982 O O . PRO B 1 45 ? 23.406 -47.219 13.672 1 18.41 45 PRO B O 1
ATOM 4985 N N . ASP B 1 46 ? 24.625 -49.031 14.07 1 18.52 46 ASP B N 1
ATOM 4986 C CA . ASP B 1 46 ? 25.359 -49.656 12.969 1 18.52 46 ASP B CA 1
ATOM 4987 C C . ASP B 1 46 ? 24.406 -50.062 11.844 1 18.52 46 ASP B C 1
ATOM 4989 O O . ASP B 1 46 ? 24.797 -50.812 10.938 1 18.52 46 ASP B O 1
ATOM 4993 N N . ALA B 1 47 ? 23.172 -49.625 11.734 1 19.16 47 ALA B N 1
ATOM 4994 C CA . ALA B 1 47 ? 22.344 -50.562 10.984 1 19.16 47 ALA B CA 1
ATOM 4995 C C . ALA B 1 47 ? 22.781 -50.625 9.523 1 19.16 47 ALA B C 1
ATOM 4997 O O . ALA B 1 47 ? 2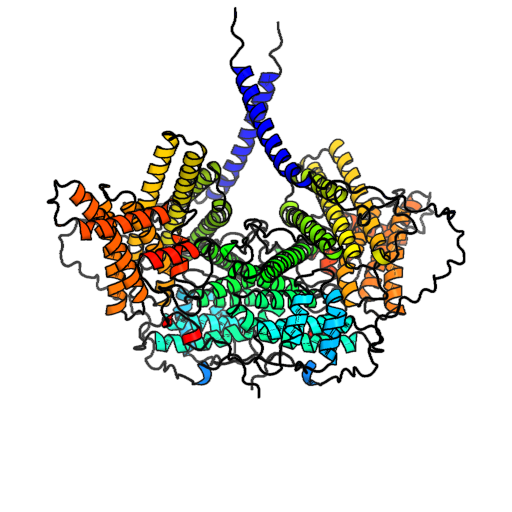3 -49.594 8.883 1 19.16 47 ALA B O 1
ATOM 4998 N N . ASN B 1 48 ? 23.453 -51.656 9.086 1 18.66 48 ASN B N 1
ATOM 4999 C CA . ASN B 1 48 ? 24.188 -52.219 7.965 1 18.66 48 ASN B CA 1
ATOM 5000 C C . ASN B 1 48 ? 23.406 -52.125 6.66 1 18.66 48 ASN B C 1
ATOM 5002 O O . ASN B 1 48 ? 23.797 -52.688 5.648 1 18.66 48 ASN B O 1
ATOM 5006 N N . GLY B 1 49 ? 22.141 -51.688 6.617 1 20.06 49 GLY B N 1
ATOM 5007 C CA . GLY B 1 49 ? 21.391 -52.344 5.562 1 20.06 49 GLY B CA 1
ATOM 5008 C C . GLY B 1 49 ? 21.797 -51.906 4.172 1 20.06 49 GLY B C 1
ATOM 5009 O O . GLY B 1 49 ? 22.297 -50.812 3.982 1 20.06 49 GLY B O 1
ATOM 5010 N N . SER B 1 50 ? 22.25 -52.812 3.426 1 18.92 50 SER B N 1
ATOM 5011 C CA . SER B 1 50 ? 22.891 -52.906 2.125 1 18.92 50 SER B CA 1
ATOM 5012 C C . SER B 1 50 ? 22.125 -52.125 1.06 1 18.92 50 SER B C 1
ATOM 5014 O O . SER B 1 50 ? 20.922 -52.312 0.905 1 18.92 50 SER B O 1
ATOM 5016 N N . PHE B 1 51 ? 22.469 -50.969 0.821 1 21.12 51 PHE B N 1
ATOM 5017 C CA . PHE B 1 51 ? 21.797 -49.906 0.09 1 21.12 51 PHE B CA 1
ATOM 5018 C C . PHE B 1 51 ? 21.781 -50.219 -1.404 1 21.12 51 PHE B C 1
ATOM 5020 O O . PHE B 1 51 ? 22.453 -49.531 -2.186 1 21.12 51 PHE B O 1
ATOM 5027 N N . GLU B 1 52 ? 21.75 -51.562 -1.791 1 22.28 52 GLU B N 1
ATOM 5028 C CA . GLU B 1 52 ? 21.984 -51.844 -3.207 1 22.28 52 GLU B CA 1
ATOM 5029 C C . GLU B 1 52 ? 20.984 -51.094 -4.086 1 22.28 52 GLU B C 1
ATOM 5031 O O . GLU B 1 52 ? 19.875 -50.781 -3.652 1 22.28 52 GLU B O 1
ATOM 5036 N N . PRO B 1 53 ? 21.422 -50.562 -5.188 1 23.97 53 PRO B N 1
ATOM 5037 C CA . PRO B 1 53 ? 20.641 -49.656 -6.055 1 23.97 53 PRO B CA 1
ATOM 5038 C C . PRO B 1 53 ? 19.344 -50.281 -6.539 1 23.97 53 PRO B C 1
ATOM 5040 O O . PRO B 1 53 ? 19.359 -51.344 -7.176 1 23.97 53 PRO B O 1
ATOM 5043 N N . PRO B 1 54 ? 18.125 -50.594 -5.816 1 23.17 54 PRO B N 1
ATOM 5044 C CA . PRO B 1 54 ? 17.25 -51.75 -6.008 1 23.17 54 PRO B CA 1
ATOM 5045 C C . PRO B 1 54 ? 16.75 -51.875 -7.445 1 23.17 54 PRO B C 1
ATOM 5047 O O . PRO B 1 54 ? 16.734 -50.906 -8.188 1 23.17 54 PRO B O 1
ATOM 5050 N N . SER B 1 55 ? 16.766 -53.031 -8.133 1 22.31 55 SER B N 1
ATOM 5051 C CA . SER B 1 55 ? 16.141 -53.594 -9.32 1 22.31 55 SER B CA 1
ATOM 5052 C C . SER B 1 55 ? 14.719 -53.031 -9.516 1 22.31 55 SER B C 1
ATOM 5054 O O . SER B 1 55 ? 14.078 -52.625 -8.547 1 22.31 55 SER B O 1
ATOM 5056 N N . PRO B 1 56 ? 14.188 -52.75 -10.938 1 23.89 56 PRO B N 1
ATOM 5057 C CA . PRO B 1 56 ? 12.977 -52 -11.281 1 23.89 56 PRO B CA 1
ATOM 5058 C C . PRO B 1 56 ? 11.797 -52.344 -10.375 1 23.89 56 PRO B C 1
ATOM 5060 O O . PRO B 1 56 ? 10.664 -51.938 -10.656 1 23.89 56 PRO B O 1
ATOM 5063 N N . ARG B 1 57 ? 11.859 -53.25 -9.375 1 21.73 57 ARG B N 1
ATOM 5064 C CA . ARG B 1 57 ? 11 -54.188 -8.656 1 21.73 57 ARG B CA 1
ATOM 5065 C C . ARG B 1 57 ? 10.125 -53.438 -7.648 1 21.73 57 ARG B C 1
ATOM 5067 O O . ARG B 1 57 ? 10.391 -52.281 -7.301 1 21.73 57 ARG B O 1
ATOM 5074 N N . VAL B 1 58 ? 9.586 -54.344 -6.5 1 21.16 58 VAL B N 1
ATOM 5075 C CA . VAL B 1 58 ? 8.383 -54.281 -5.672 1 21.16 58 VAL B CA 1
ATOM 5076 C C . VAL B 1 58 ? 8.539 -53.188 -4.621 1 21.16 58 VAL B C 1
ATOM 5078 O O . VAL B 1 58 ? 9.32 -53.344 -3.68 1 21.16 58 VAL B O 1
ATOM 5081 N N . VAL B 1 59 ? 8.984 -52.219 -4.992 1 22.98 59 VAL B N 1
ATOM 5082 C CA . VAL B 1 59 ? 9.164 -51.25 -3.906 1 22.98 59 VAL B CA 1
ATOM 5083 C C . VAL B 1 59 ? 7.926 -51.25 -3.01 1 22.98 59 VAL B C 1
ATOM 5085 O O . VAL B 1 59 ? 6.832 -50.906 -3.449 1 22.98 59 VAL B O 1
ATOM 5088 N N . SER B 1 60 ? 7.977 -52.188 -2.129 1 19.38 60 SER B N 1
ATOM 5089 C CA . SER B 1 60 ? 6.863 -52.344 -1.198 1 19.38 60 SER B CA 1
ATOM 5090 C C . SER B 1 60 ? 6.594 -51.062 -0.431 1 19.38 60 SER B C 1
ATOM 5092 O O . SER B 1 60 ? 7.523 -50.375 0.029 1 19.38 60 SER B O 1
ATOM 5094 N N . ALA B 1 61 ? 5.641 -50.438 -0.842 1 22.14 61 ALA B N 1
ATOM 5095 C CA . ALA B 1 61 ? 5.016 -49.219 -0.316 1 22.14 61 ALA B CA 1
ATOM 5096 C C . ALA B 1 61 ? 5.043 -49.219 1.21 1 22.14 61 ALA B C 1
ATOM 5098 O O . ALA B 1 61 ? 4.637 -50.188 1.852 1 22.14 61 ALA B O 1
ATOM 5099 N N . PRO B 1 62 ? 6.184 -48.969 1.735 1 23.36 62 PRO B N 1
ATOM 5100 C CA . PRO B 1 62 ? 6.086 -49.219 3.174 1 23.36 62 PRO B CA 1
ATOM 5101 C C . PRO B 1 62 ? 4.691 -48.938 3.729 1 23.36 62 PRO B C 1
ATOM 5103 O O . PRO B 1 62 ? 3.986 -48.062 3.209 1 23.36 62 PRO B O 1
ATOM 5106 N N . ASN B 1 63 ? 4.023 -49.875 4.297 1 21.58 63 ASN B N 1
ATOM 5107 C CA . ASN B 1 63 ? 2.662 -50 4.809 1 21.58 63 ASN B CA 1
ATOM 5108 C C . ASN B 1 63 ? 2.346 -48.938 5.836 1 21.58 63 ASN B C 1
ATOM 5110 O O . ASN B 1 63 ? 1.391 -49.062 6.605 1 21.58 63 ASN B O 1
ATOM 5114 N N . GLY B 1 64 ? 3.459 -48.406 6.309 1 21.61 64 GLY B N 1
ATOM 5115 C CA . GLY B 1 64 ? 2.957 -47.719 7.496 1 21.61 64 GLY B CA 1
ATOM 5116 C C . GLY B 1 64 ? 1.919 -46.656 7.191 1 21.61 64 GLY B C 1
ATOM 5117 O O . GLY B 1 64 ? 2.133 -45.812 6.328 1 21.61 64 GLY B O 1
ATOM 5118 N N . ARG B 1 65 ? 0.8 -47.031 7.312 1 22.84 65 ARG B N 1
ATOM 5119 C CA . ARG B 1 65 ? -0.461 -46.312 7.227 1 22.84 65 ARG B CA 1
ATOM 5120 C C . ARG B 1 65 ? -0.354 -44.938 7.902 1 22.84 65 ARG B C 1
ATOM 5122 O O . ARG B 1 65 ? -0.007 -44.844 9.078 1 22.84 65 ARG B O 1
ATOM 5129 N N . MET B 1 66 ? 0.332 -44.25 7.277 1 23.5 66 MET B N 1
ATOM 5130 C CA . MET B 1 66 ? 0.154 -42.906 7.867 1 23.5 66 MET B CA 1
ATOM 5131 C C . MET B 1 66 ? -1.214 -42.781 8.531 1 23.5 66 MET B C 1
ATOM 5133 O O . MET B 1 66 ? -2.232 -43.125 7.926 1 23.5 66 MET B O 1
ATOM 5137 N N . VAL B 1 67 ? -1.188 -42.969 9.797 1 21.38 67 VAL B N 1
ATOM 5138 C CA . VAL B 1 67 ? -2.477 -42.969 10.477 1 21.38 67 VAL B CA 1
ATOM 5139 C C . VAL B 1 67 ? -3.369 -41.875 9.875 1 21.38 67 VAL B C 1
ATOM 5141 O O . VAL B 1 67 ? -2.939 -40.719 9.711 1 21.38 67 VAL B O 1
ATOM 5144 N N . PRO B 1 68 ? -4.102 -42.312 8.969 1 24.02 68 PRO B N 1
ATOM 5145 C CA . PRO B 1 68 ? -5.125 -41.406 8.43 1 24.02 68 PRO B CA 1
ATOM 5146 C C . PRO B 1 68 ? -5.594 -40.375 9.445 1 24.02 68 PRO B C 1
ATOM 5148 O O . PRO B 1 68 ? -5.715 -40.688 10.633 1 24.02 68 PRO B O 1
ATOM 5151 N N . PHE B 1 69 ? -5.039 -39.406 9.391 1 24.39 69 PHE B N 1
ATOM 5152 C CA . PHE B 1 69 ? -5.59 -38.406 10.297 1 24.39 69 PHE B CA 1
ATOM 5153 C C . PHE B 1 69 ? -7.043 -38.719 10.633 1 24.39 69 PHE B C 1
ATOM 5155 O O . PHE B 1 69 ? -7.707 -39.438 9.898 1 24.39 69 PHE B O 1
ATOM 5162 N N . HIS B 1 70 ? -7.516 -38.281 11.883 1 25.53 70 HIS B N 1
ATOM 5163 C CA . HIS B 1 70 ? -8.75 -38.812 12.461 1 25.53 70 HIS B CA 1
ATOM 5164 C C . HIS B 1 70 ? -9.891 -38.75 11.453 1 25.53 70 HIS B C 1
ATOM 5166 O O . HIS B 1 70 ? -9.898 -37.906 10.547 1 25.53 70 HIS B O 1
ATOM 5172 N N . GLN B 1 71 ? -10.43 -39.844 11.195 1 25.17 71 GLN B N 1
ATOM 5173 C CA . GLN B 1 71 ? -11.703 -40.094 10.531 1 25.17 71 GLN B CA 1
ATOM 5174 C C . GLN B 1 71 ? -12.703 -38.969 10.836 1 25.17 71 GLN B C 1
ATOM 5176 O O . GLN B 1 71 ? -12.93 -38.625 12 1 25.17 71 GLN B O 1
ATOM 5181 N N . ILE B 1 72 ? -12.664 -38.031 10.062 1 29.95 72 ILE B N 1
ATOM 5182 C CA . ILE B 1 72 ? -13.719 -37 10.117 1 29.95 72 ILE B CA 1
ATOM 5183 C C . ILE B 1 72 ? -15.062 -37.688 10.383 1 29.95 72 ILE B C 1
ATOM 5185 O O . ILE B 1 72 ? -15.414 -38.656 9.711 1 29.95 72 ILE B O 1
ATOM 5189 N N . PRO B 1 73 ? -15.617 -37.5 11.422 1 28.94 73 PRO B N 1
ATOM 5190 C CA . PRO B 1 73 ? -16.953 -38.094 11.484 1 28.94 73 PRO B CA 1
ATOM 5191 C C . PRO B 1 73 ? -17.797 -37.781 10.258 1 28.94 73 PRO B C 1
ATOM 5193 O O . PRO B 1 73 ? -17.578 -36.75 9.617 1 28.94 73 PRO B O 1
ATOM 5196 N N . ASP B 1 74 ? -18.406 -38.688 9.492 1 31.11 74 ASP B N 1
ATOM 5197 C CA . ASP B 1 74 ? -19.344 -38.781 8.375 1 31.11 74 ASP B CA 1
ATOM 5198 C C . ASP B 1 74 ? -20.266 -37.562 8.32 1 31.11 74 ASP B C 1
ATOM 5200 O O . ASP B 1 74 ? -20.875 -37.281 7.285 1 31.11 74 ASP B O 1
ATOM 5204 N N . SER B 1 75 ? -20.719 -36.938 9.383 1 32.12 75 SER B N 1
ATOM 5205 C CA . SER B 1 75 ? -21.938 -36.125 9.352 1 32.12 75 SER B CA 1
ATOM 5206 C C . SER B 1 75 ? -21.609 -34.656 9.008 1 32.12 75 SER B C 1
ATOM 5208 O O . SER B 1 75 ? -21.859 -33.781 9.82 1 32.12 75 SER B O 1
ATOM 5210 N N . PHE B 1 76 ? -20.469 -34.312 8.578 1 35.09 76 PHE B N 1
ATOM 5211 C CA . PHE B 1 76 ? -20.422 -32.906 8.211 1 35.09 76 PHE B CA 1
ATOM 5212 C C . PHE B 1 76 ? -21.281 -32.625 6.988 1 35.09 76 PHE B C 1
ATOM 5214 O O . PHE B 1 76 ? -20.953 -33.031 5.879 1 35.09 76 PHE B O 1
ATOM 5221 N N . THR B 1 77 ? -22.547 -32.625 7.035 1 35.25 77 THR B N 1
ATOM 5222 C CA . THR B 1 77 ? -23.438 -32.25 5.941 1 35.25 77 THR B CA 1
ATOM 5223 C C . THR B 1 77 ? -23.312 -30.766 5.621 1 35.25 77 THR B C 1
ATOM 5225 O O . THR B 1 77 ? -23.453 -29.922 6.508 1 35.25 77 THR B O 1
ATOM 5228 N N . VAL B 1 78 ? -22.484 -30.438 4.746 1 40.12 78 VAL B N 1
ATOM 5229 C CA . VAL B 1 78 ? -22.484 -29.109 4.152 1 40.12 78 VAL B CA 1
ATOM 5230 C C . VAL B 1 78 ? -23.906 -28.703 3.781 1 40.12 78 VAL B C 1
ATOM 5232 O O . VAL B 1 78 ? -24.516 -29.297 2.895 1 40.12 78 VAL B O 1
ATOM 5235 N N . ARG B 1 79 ? -24.734 -28.312 4.613 1 37.78 79 ARG B N 1
ATOM 5236 C CA . ARG B 1 79 ? -26.047 -27.812 4.195 1 37.78 79 ARG B CA 1
ATOM 5237 C C . ARG B 1 79 ? -25.906 -26.562 3.316 1 37.78 79 ARG B C 1
ATOM 5239 O O . ARG B 1 79 ? -25.312 -25.578 3.732 1 37.78 79 ARG B O 1
ATOM 5246 N N . GLN B 1 80 ? -25.844 -26.734 2.01 1 42.91 80 GLN B N 1
ATOM 5247 C CA . GLN B 1 80 ? -25.922 -25.703 0.979 1 42.91 80 GLN B CA 1
ATOM 5248 C C . GLN B 1 80 ? -26.953 -24.641 1.336 1 42.91 80 GLN B C 1
ATOM 5250 O O . GLN B 1 80 ? -28.156 -24.891 1.271 1 42.91 80 GLN B O 1
ATOM 5255 N N . ARG B 1 81 ? -26.766 -23.859 2.299 1 43.03 81 ARG B N 1
ATOM 5256 C CA . ARG B 1 81 ? -27.812 -22.875 2.494 1 43.03 81 ARG B CA 1
ATOM 5257 C C . ARG B 1 81 ? -27.812 -21.844 1.37 1 43.03 81 ARG B C 1
ATOM 5259 O O . ARG B 1 81 ? -26.75 -21.469 0.869 1 43.03 81 ARG B O 1
ATOM 5266 N N . GLU B 1 82 ? -28.828 -21.672 0.604 1 45.19 82 GLU B N 1
ATOM 5267 C CA . GLU B 1 82 ? -29.172 -20.688 -0.429 1 45.19 82 GLU B CA 1
ATOM 5268 C C . GLU B 1 82 ? -28.516 -19.344 -0.143 1 45.19 82 GLU B C 1
ATOM 5270 O O . GLU B 1 82 ? -28.203 -18.594 -1.067 1 45.19 82 GLU B O 1
ATOM 5275 N N . GLU B 1 83 ? -28.266 -19.125 1.064 1 45.56 83 GLU B N 1
ATOM 5276 C CA . GLU B 1 83 ? -27.859 -17.781 1.478 1 45.56 83 GLU B CA 1
ATOM 5277 C C . GLU B 1 83 ? -26.406 -17.516 1.132 1 45.56 83 GLU B C 1
ATOM 5279 O O . GLU B 1 83 ? -25.969 -16.359 1.085 1 45.56 83 GLU B O 1
ATOM 5284 N N . CYS B 1 84 ? -25.797 -18.547 0.879 1 43.25 84 CYS B N 1
ATOM 5285 C CA . CYS B 1 84 ? -24.359 -18.406 0.667 1 43.25 84 CYS B CA 1
ATOM 5286 C C . CYS B 1 84 ? -24.062 -17.766 -0.682 1 43.25 84 CYS B C 1
ATOM 5288 O O . CYS B 1 84 ? -22.922 -17.391 -0.964 1 43.25 84 CYS B O 1
ATOM 5290 N N . THR B 1 85 ? -25.047 -17.672 -1.521 1 43.25 85 THR B N 1
ATOM 5291 C CA . THR B 1 85 ? -24.797 -17.156 -2.859 1 43.25 85 THR B CA 1
ATOM 5292 C C . THR B 1 85 ? -25.281 -15.719 -2.984 1 43.25 85 THR B C 1
ATOM 5294 O O . THR B 1 85 ? -25.281 -15.148 -4.078 1 43.25 85 THR B O 1
ATOM 5297 N N . LYS B 1 86 ? -25.766 -15.133 -1.888 1 48.31 86 LYS B N 1
ATOM 5298 C CA . LYS B 1 86 ? -26.297 -13.789 -2.068 1 48.31 86 LYS B CA 1
ATOM 5299 C C . LYS B 1 86 ? -25.188 -12.758 -2.162 1 48.31 86 LYS B C 1
ATOM 5301 O O . LYS B 1 86 ? -24.172 -12.859 -1.459 1 48.31 86 LYS B O 1
ATOM 5306 N N . ALA B 1 87 ? -25.344 -11.938 -3.139 1 49.25 87 ALA B N 1
ATOM 5307 C CA . ALA B 1 87 ? -24.391 -10.859 -3.406 1 49.25 87 ALA B CA 1
ATOM 5308 C C . ALA B 1 87 ? -24.406 -9.82 -2.285 1 49.25 87 ALA B C 1
ATOM 5310 O O . ALA B 1 87 ? -25.375 -9.727 -1.531 1 49.25 87 ALA B O 1
ATOM 5311 N N . LEU B 1 88 ? -23.391 -9.234 -1.844 1 51.69 88 LEU B N 1
ATOM 5312 C CA . LEU B 1 88 ? -23.297 -8.148 -0.881 1 51.69 88 LEU B CA 1
ATOM 5313 C C . LEU B 1 88 ? -24.109 -6.945 -1.329 1 51.69 88 LEU B C 1
ATOM 5315 O O . LEU B 1 88 ? -24.062 -6.543 -2.492 1 51.69 88 LEU B O 1
ATOM 5319 N N . ASP B 1 89 ? -25.125 -6.551 -0.559 1 52.28 89 ASP B N 1
ATOM 5320 C CA . ASP B 1 89 ? -26.016 -5.457 -0.93 1 52.28 89 ASP B CA 1
ATOM 5321 C C . ASP B 1 89 ? -25.344 -4.105 -0.725 1 52.28 89 ASP B C 1
ATOM 5323 O O . ASP B 1 89 ? -24.609 -3.91 0.244 1 52.28 89 ASP B O 1
ATOM 5327 N N . ARG B 1 90 ? -25.469 -3.307 -1.767 1 55.38 90 ARG B N 1
ATOM 5328 C CA . ARG B 1 90 ? -25.062 -1.914 -1.643 1 55.38 90 ARG B CA 1
ATOM 5329 C C . ARG B 1 90 ? -26.016 -1.136 -0.739 1 55.38 90 ARG B C 1
ATOM 5331 O O . ARG B 1 90 ? -27.234 -1.211 -0.901 1 55.38 90 ARG B O 1
ATOM 5338 N N . ILE B 1 91 ? -25.5 -0.675 0.48 1 51.31 91 ILE B N 1
ATOM 5339 C CA . ILE B 1 91 ? -26.297 0.116 1.411 1 51.31 91 ILE B CA 1
ATOM 5340 C C . ILE B 1 91 ? -26.266 1.587 1.003 1 51.31 91 ILE B C 1
ATOM 5342 O O . ILE B 1 91 ? -25.188 2.121 0.684 1 51.31 91 ILE B O 1
ATOM 5346 N N . ALA B 1 92 ? -27.438 2.219 0.617 1 54.59 92 ALA B N 1
ATOM 5347 C CA . ALA B 1 92 ? -27.5 3.652 0.342 1 54.59 92 ALA B CA 1
ATOM 5348 C C . ALA B 1 92 ? -28.125 4.406 1.511 1 54.59 92 ALA B C 1
ATOM 5350 O O . ALA B 1 92 ? -29.297 4.199 1.837 1 54.59 92 ALA B O 1
ATOM 5351 N N . PHE B 1 93 ? -27.359 5.156 2.266 1 51.62 93 PHE B N 1
ATOM 5352 C CA . PHE B 1 93 ? -27.812 5.926 3.42 1 51.62 93 PHE B CA 1
ATOM 5353 C C . PHE B 1 93 ? -28.438 7.246 2.98 1 51.62 93 PHE B C 1
ATOM 5355 O O . PHE B 1 93 ? -29.438 7.688 3.551 1 51.62 93 PHE B O 1
ATOM 5362 N N . SER B 1 94 ? -27.844 7.938 2.062 1 53.59 94 SER B N 1
ATOM 5363 C CA . SER B 1 94 ? -28.344 9.195 1.519 1 53.59 94 SER B CA 1
ATOM 5364 C C . SER B 1 94 ? -28.531 9.117 0.007 1 53.59 94 SER B C 1
ATOM 5366 O O . SER B 1 94 ? -27.547 9.133 -0.742 1 53.59 94 SER B O 1
ATOM 5368 N N . PRO B 1 95 ? -29.688 8.859 -0.349 1 57.12 95 PRO B N 1
ATOM 5369 C CA . PRO B 1 95 ? -29.906 8.703 -1.79 1 57.12 95 PRO B CA 1
ATOM 5370 C C . PRO B 1 95 ? -29.594 9.977 -2.57 1 57.12 95 PRO B C 1
ATOM 5372 O O . PRO B 1 95 ? -29.844 11.086 -2.082 1 57.12 95 PRO B O 1
ATOM 5375 N N . LEU B 1 96 ? -28.641 9.844 -3.615 1 57.78 96 LEU B N 1
ATOM 5376 C CA . LEU B 1 96 ? -28.391 10.953 -4.523 1 57.78 96 LEU B CA 1
ATOM 5377 C C . LEU B 1 96 ? -29.688 11.422 -5.184 1 57.78 96 LEU B C 1
ATOM 5379 O O . LEU B 1 96 ? -30.406 10.617 -5.785 1 57.78 96 LEU B O 1
ATOM 5383 N N . THR B 1 97 ? -30.328 12.312 -4.562 1 48.72 97 THR B N 1
ATOM 5384 C CA . THR B 1 97 ? -31.484 12.805 -5.309 1 48.72 97 THR B CA 1
ATOM 5385 C C . THR B 1 97 ? -31.031 13.656 -6.496 1 48.72 97 THR B C 1
ATOM 5387 O O . THR B 1 97 ? -30.125 14.477 -6.367 1 48.72 97 THR B O 1
ATOM 5390 N N . ALA B 1 98 ? -30.766 12.922 -7.605 1 49.5 98 ALA B N 1
ATOM 5391 C CA . ALA B 1 98 ? -30.531 13.711 -8.812 1 49.5 98 ALA B CA 1
ATOM 5392 C C . ALA B 1 98 ? -31.156 15.094 -8.695 1 49.5 98 ALA B C 1
ATOM 5394 O O . ALA B 1 98 ? -31.406 15.766 -9.703 1 49.5 98 ALA B O 1
ATOM 5395 N N . GLU B 1 99 ? -31.422 15.414 -7.523 1 51.56 99 GLU B N 1
ATOM 5396 C CA . GLU B 1 99 ? -32.031 16.734 -7.473 1 51.56 99 GLU B CA 1
ATOM 5397 C C . GLU B 1 99 ? -31 17.844 -7.688 1 51.56 99 GLU B C 1
ATOM 5399 O O . GLU B 1 99 ? -29.812 17.625 -7.477 1 51.56 99 GLU B O 1
ATOM 5404 N N . ALA B 1 100 ? -31.469 18.953 -8.242 1 56.47 100 ALA B N 1
ATOM 5405 C CA . ALA B 1 100 ? -30.859 20.188 -8.719 1 56.47 100 ALA B CA 1
ATOM 5406 C C . ALA B 1 100 ? -29.891 20.75 -7.688 1 56.47 100 ALA B C 1
ATOM 5408 O O . ALA B 1 100 ? -28.828 21.281 -8.039 1 56.47 100 ALA B O 1
ATOM 5409 N N . SER B 1 101 ? -30.094 20.297 -6.406 1 63.53 101 SER B N 1
ATOM 5410 C CA . SER B 1 101 ? -29.266 21.016 -5.438 1 63.53 101 SER B CA 1
ATOM 5411 C C . SER B 1 101 ? -27.875 20.391 -5.328 1 63.53 101 SER B C 1
ATOM 5413 O O . SER B 1 101 ? -26.875 21.109 -5.273 1 63.53 101 SER B O 1
ATOM 5415 N N . GLU B 1 102 ? -27.828 19.016 -5.309 1 71.56 102 GLU B N 1
ATOM 5416 C CA . GLU B 1 102 ? -26.516 18.375 -5.195 1 71.56 102 GLU B CA 1
ATOM 5417 C C . GLU B 1 102 ? -25.688 18.578 -6.461 1 71.56 102 GLU B C 1
ATOM 5419 O O . GLU B 1 102 ? -24.469 18.75 -6.387 1 71.56 102 GLU B O 1
ATOM 5424 N N . LEU B 1 103 ? -26.375 18.578 -7.523 1 71.06 103 LEU B N 1
ATOM 5425 C CA . LEU B 1 103 ? -25.688 18.828 -8.781 1 71.06 103 LEU B CA 1
ATOM 5426 C C . LEU B 1 103 ? -25.141 20.266 -8.82 1 71.06 103 LEU B C 1
ATOM 5428 O O . LEU B 1 103 ? -24.031 20.484 -9.312 1 71.06 103 LEU B O 1
ATOM 5432 N N . TRP B 1 104 ? -25.938 21.078 -8.25 1 71.81 104 TRP B N 1
ATOM 5433 C CA . TRP B 1 104 ? -25.5 22.469 -8.18 1 71.81 104 TRP B CA 1
ATOM 5434 C C . TRP B 1 104 ? -24.266 22.594 -7.297 1 71.81 104 TRP B C 1
ATOM 5436 O O . TRP B 1 104 ? -23.328 23.312 -7.641 1 71.81 104 TRP B O 1
ATOM 5446 N N . LEU B 1 105 ? -24.312 21.922 -6.188 1 74.38 105 LEU B N 1
ATOM 5447 C CA . LEU B 1 105 ? -23.188 21.953 -5.27 1 74.38 105 LEU B CA 1
ATOM 5448 C C . LEU B 1 105 ? -21.922 21.438 -5.945 1 74.38 105 LEU B C 1
ATOM 5450 O O . LEU B 1 105 ? -20.844 22 -5.766 1 74.38 105 LEU B O 1
ATOM 5454 N N . MET B 1 106 ? -22.094 20.391 -6.66 1 76.62 106 MET B N 1
ATOM 5455 C CA . MET B 1 106 ? -20.953 19.797 -7.344 1 76.62 106 MET B CA 1
ATOM 5456 C C . MET B 1 106 ? -20.406 20.734 -8.414 1 76.62 106 MET B C 1
ATOM 5458 O O . MET B 1 106 ? -19.188 20.906 -8.539 1 76.62 106 MET B O 1
ATOM 5462 N N . GLU B 1 107 ? -21.266 21.266 -9.086 1 73.06 107 GLU B N 1
ATOM 5463 C CA . GLU B 1 107 ? -20.844 22.141 -10.18 1 73.06 107 GLU B CA 1
ATOM 5464 C C . GLU B 1 107 ? -20.156 23.391 -9.641 1 73.06 107 GLU B C 1
ATOM 5466 O O . GLU B 1 107 ? -19.156 23.844 -10.211 1 73.06 107 GLU B O 1
ATOM 5471 N N . LYS B 1 108 ? -20.609 23.781 -8.523 1 70.5 108 LYS B N 1
ATOM 5472 C CA . LYS B 1 108 ? -20.125 25.047 -7.992 1 70.5 108 LYS B CA 1
ATOM 5473 C C . LYS B 1 108 ? -18.828 24.844 -7.207 1 70.5 108 LYS B C 1
ATOM 5475 O O . LYS B 1 108 ? -17.922 25.688 -7.25 1 70.5 108 LYS B O 1
ATOM 5480 N N . PHE B 1 109 ? -18.75 23.688 -6.551 1 74.62 109 PHE B N 1
ATOM 5481 C CA . PHE B 1 109 ? -17.672 23.609 -5.566 1 74.62 109 PHE B CA 1
ATOM 5482 C C . PHE B 1 109 ? -16.656 22.547 -5.961 1 74.62 109 PHE B C 1
ATOM 5484 O O . PHE B 1 109 ? -15.68 22.312 -5.246 1 74.62 109 PHE B O 1
ATOM 5491 N N . LEU B 1 110 ? -16.875 22 -7.102 1 78.81 110 LEU B N 1
ATOM 5492 C CA . LEU B 1 110 ? -15.938 20.969 -7.547 1 78.81 110 LEU B CA 1
ATOM 5493 C C . LEU B 1 110 ? -14.523 21.531 -7.66 1 78.81 110 LEU B C 1
ATOM 5495 O O . LEU B 1 110 ? -13.547 20.859 -7.324 1 78.81 110 LEU B O 1
ATOM 5499 N N . GLY B 1 111 ? -14.438 22.766 -8.109 1 75.44 111 GLY B N 1
ATOM 5500 C CA . GLY B 1 111 ? -13.133 23.406 -8.211 1 75.44 111 GLY B CA 1
ATOM 5501 C C . GLY B 1 111 ? -12.445 23.578 -6.871 1 75.44 111 GLY B C 1
ATOM 5502 O O . GLY B 1 111 ? -11.234 23.406 -6.766 1 75.44 111 GLY B O 1
ATOM 5503 N N . ASP B 1 112 ? -13.211 23.781 -5.883 1 75.38 112 ASP B N 1
ATOM 5504 C CA . ASP B 1 112 ? -12.664 23.969 -4.543 1 75.38 112 ASP B CA 1
ATOM 5505 C C . ASP B 1 112 ? -12.266 22.625 -3.928 1 75.38 112 ASP B C 1
ATOM 5507 O O . ASP B 1 112 ? -11.266 22.531 -3.219 1 75.38 112 ASP B O 1
ATOM 5511 N N . VAL B 1 113 ? -13.117 21.688 -4.25 1 76.5 113 VAL B N 1
ATOM 5512 C CA . VAL B 1 113 ? -12.852 20.359 -3.721 1 76.5 113 VAL B CA 1
ATOM 5513 C C . VAL B 1 113 ? -11.547 19.828 -4.309 1 76.5 113 VAL B C 1
ATOM 5515 O O . VAL B 1 113 ? -10.758 19.188 -3.604 1 76.5 113 VAL B O 1
ATOM 5518 N N . CYS B 1 114 ? -11.305 20.203 -5.496 1 77.56 114 CYS B N 1
ATOM 5519 C CA . CYS B 1 114 ? -10.141 19.656 -6.191 1 77.56 114 CYS B CA 1
ATOM 5520 C C . CYS B 1 114 ? -9.008 20.672 -6.227 1 77.56 114 CYS B C 1
ATOM 5522 O O . CYS B 1 114 ? -8.031 20.5 -6.957 1 77.56 114 CYS B O 1
ATOM 5524 N N . ALA B 1 115 ? -9.18 21.703 -5.512 1 76.31 115 ALA B N 1
ATOM 5525 C CA . ALA B 1 115 ? -8.219 22.797 -5.621 1 76.31 115 ALA B CA 1
ATOM 5526 C C . ALA B 1 115 ? -6.82 22.344 -5.219 1 76.31 115 ALA B C 1
ATOM 5528 O O . ALA B 1 115 ? -5.844 22.625 -5.926 1 76.31 115 ALA B O 1
ATOM 5529 N N . GLU B 1 116 ? -6.766 21.688 -4.199 1 79.5 116 GLU B N 1
ATOM 5530 C CA . GLU B 1 116 ? -5.449 21.281 -3.707 1 79.5 116 GLU B CA 1
ATOM 5531 C C . GLU B 1 116 ? -4.926 20.062 -4.469 1 79.5 116 GLU B C 1
ATOM 5533 O O . GLU B 1 116 ? -3.734 19.984 -4.781 1 79.5 116 GLU B O 1
ATOM 5538 N N . LEU B 1 117 ? -5.859 19.156 -4.707 1 88.38 117 LEU B N 1
ATOM 5539 C CA . LEU B 1 117 ? -5.5 17.922 -5.406 1 88.38 117 LEU B CA 1
ATOM 5540 C C . LEU B 1 117 ? -6.473 17.641 -6.547 1 88.38 117 LEU B C 1
ATOM 5542 O O . LEU B 1 117 ? -7.445 16.906 -6.367 1 88.38 117 LEU B O 1
ATOM 5546 N N . PRO B 1 118 ? -6.121 18.219 -7.656 1 90.44 118 PRO B N 1
ATOM 5547 C CA . PRO B 1 118 ? -7.008 18 -8.805 1 90.44 118 PRO B CA 1
ATOM 5548 C C . PRO B 1 118 ? -6.879 16.594 -9.375 1 90.44 118 PRO B C 1
ATOM 5550 O O . PRO B 1 118 ? -6.266 16.406 -10.43 1 90.44 118 PRO B O 1
ATOM 5553 N N . PHE B 1 119 ? -7.516 15.664 -8.82 1 91.44 119 PHE B N 1
ATOM 5554 C CA . PHE B 1 119 ? -7.344 14.258 -9.164 1 91.44 119 PHE B CA 1
ATOM 5555 C C . PHE B 1 119 ? -8.211 13.883 -10.359 1 91.44 119 PHE B C 1
ATOM 5557 O O . PHE B 1 119 ? -8.148 12.758 -10.852 1 91.44 119 PHE B O 1
ATOM 5564 N N . LEU B 1 120 ? -9.039 14.797 -10.789 1 89.56 120 LEU B N 1
ATOM 5565 C CA . LEU B 1 120 ? -9.836 14.57 -11.984 1 89.56 120 LEU B CA 1
ATOM 5566 C C . LEU B 1 120 ? -10.008 15.859 -12.781 1 89.56 120 LEU B C 1
ATOM 5568 O O . LEU B 1 120 ? -9.859 16.953 -12.234 1 89.56 120 LEU B O 1
ATOM 5572 N N . ARG B 1 121 ? -10.258 15.664 -14.008 1 84.38 121 ARG B N 1
ATOM 5573 C CA . ARG B 1 121 ? -10.562 16.812 -14.852 1 84.38 121 ARG B CA 1
ATOM 5574 C C . ARG B 1 121 ? -12.008 17.25 -14.664 1 84.38 121 ARG B C 1
ATOM 5576 O O . ARG B 1 121 ? -12.938 16.516 -14.984 1 84.38 121 ARG B O 1
ATOM 5583 N N . ILE B 1 122 ? -12.227 18.484 -14.344 1 83.25 122 ILE B N 1
ATOM 5584 C CA . ILE B 1 122 ? -13.523 19 -13.914 1 83.25 122 ILE B CA 1
ATOM 5585 C C . ILE B 1 122 ? -14.484 19.031 -15.094 1 83.25 122 ILE B C 1
ATOM 5587 O O . ILE B 1 122 ? -15.617 18.547 -15 1 83.25 122 ILE B O 1
ATOM 5591 N N . PRO B 1 123 ? -14.008 19.5 -16.281 1 79.5 123 PRO B N 1
ATOM 5592 C CA . PRO B 1 123 ? -14.969 19.531 -17.391 1 79.5 123 PRO B CA 1
ATOM 5593 C C . PRO B 1 123 ? -15.438 18.125 -17.797 1 79.5 123 PRO B C 1
ATOM 5595 O O . PRO B 1 123 ? -16.609 17.953 -18.141 1 79.5 123 PRO B O 1
ATOM 5598 N N . TRP B 1 124 ? -14.547 17.266 -17.75 1 80.56 124 TRP B N 1
ATOM 5599 C CA . TRP B 1 124 ? -14.906 15.891 -18.078 1 80.56 124 TRP B CA 1
ATOM 5600 C C . TRP B 1 124 ? -15.938 15.359 -17.078 1 80.56 124 TRP B C 1
ATOM 5602 O O . TRP B 1 124 ? -16.906 14.719 -17.484 1 80.56 124 TRP B O 1
ATOM 5612 N N . PHE B 1 125 ? -15.734 15.594 -15.883 1 83.56 125 PHE B N 1
ATOM 5613 C CA . PHE B 1 125 ? -16.609 15.109 -14.828 1 83.56 125 PHE B CA 1
ATOM 5614 C C . PHE B 1 125 ? -18 15.742 -14.945 1 83.56 125 PHE B C 1
ATOM 5616 O O . PHE B 1 125 ? -19.016 15.062 -14.805 1 83.56 125 PHE B O 1
ATOM 5623 N N . LEU B 1 126 ? -18.016 17 -15.203 1 79.81 126 LEU B N 1
ATOM 5624 C CA . LEU B 1 126 ? -19.281 17.719 -15.344 1 79.81 126 LEU B CA 1
ATOM 5625 C C . LEU B 1 126 ? -20.062 17.203 -16.547 1 79.81 126 LEU B C 1
ATOM 5627 O O . LEU B 1 126 ? -21.281 17.078 -16.5 1 79.81 126 LEU B O 1
ATOM 5631 N N . ASP B 1 127 ? -19.344 16.906 -17.562 1 76.81 127 ASP B N 1
ATOM 5632 C CA . ASP B 1 127 ? -19.984 16.359 -18.75 1 76.81 127 ASP B CA 1
ATOM 5633 C C . ASP B 1 127 ? -20.609 15 -18.469 1 76.81 127 ASP B C 1
ATOM 5635 O O . ASP B 1 127 ? -21.688 14.688 -18.953 1 76.81 127 ASP B O 1
ATOM 5639 N N . ARG B 1 128 ? -19.906 14.266 -17.719 1 75.56 128 ARG B N 1
ATOM 5640 C CA . ARG B 1 128 ? -20.406 12.938 -17.375 1 75.56 128 ARG B CA 1
ATOM 5641 C C . ARG B 1 128 ? -21.625 13.023 -16.469 1 75.56 128 ARG B C 1
ATOM 5643 O O . ARG B 1 128 ? -22.547 12.219 -16.594 1 75.56 128 ARG B O 1
ATOM 5650 N N . ILE B 1 129 ? -21.578 13.945 -15.578 1 74.06 129 ILE B N 1
ATOM 5651 C CA . ILE B 1 129 ? -22.688 14.133 -14.664 1 74.06 129 ILE B CA 1
ATOM 5652 C C . ILE B 1 129 ? -23.922 14.578 -15.445 1 74.06 129 ILE B C 1
ATOM 5654 O O . ILE B 1 129 ? -25.047 14.172 -15.141 1 74.06 129 ILE B O 1
ATOM 5658 N N . ARG B 1 130 ? -23.672 15.445 -16.359 1 69.62 130 ARG B N 1
ATOM 5659 C CA . ARG B 1 130 ? -24.781 15.977 -17.141 1 69.62 130 ARG B CA 1
ATOM 5660 C C . ARG B 1 130 ? -25.406 14.898 -18.016 1 69.62 130 ARG B C 1
ATOM 5662 O O . ARG B 1 130 ? -26.594 14.938 -18.312 1 69.62 130 ARG B O 1
ATOM 5669 N N . ARG B 1 131 ? -24.531 13.977 -18.469 1 63.12 131 ARG B N 1
ATOM 5670 C CA . ARG B 1 131 ? -25.016 12.898 -19.312 1 63.12 131 ARG B CA 1
ATOM 5671 C C . ARG B 1 131 ? -25.656 11.789 -18.469 1 63.12 131 ARG B C 1
ATOM 5673 O O . ARG B 1 131 ? -26.281 10.875 -19.016 1 63.12 131 ARG B O 1
ATOM 5680 N N . LEU B 1 132 ? -25.188 11.664 -17.312 1 56.47 132 LEU B N 1
ATOM 5681 C CA . LEU B 1 132 ? -25.719 10.617 -16.438 1 56.47 132 LEU B CA 1
ATOM 5682 C C . LEU B 1 132 ? -27.234 10.68 -16.359 1 56.47 132 LEU B C 1
ATOM 5684 O O . LEU B 1 132 ? -27.797 11.602 -15.773 1 56.47 132 LEU B O 1
ATOM 5688 N N . ASP B 1 133 ? -27.953 10.555 -17.453 1 46.69 133 ASP B N 1
ATOM 5689 C CA . ASP B 1 133 ? -29.359 10.211 -17.281 1 46.69 133 ASP B CA 1
ATOM 5690 C C . ASP B 1 133 ? -29.562 9.234 -16.125 1 46.69 133 ASP B C 1
ATOM 5692 O O . ASP B 1 133 ? -28.672 8.43 -15.836 1 46.69 133 ASP B O 1
ATOM 5696 N N . ALA B 1 134 ? -30.609 9.43 -15.227 1 41.84 134 ALA B N 1
ATOM 5697 C CA . ALA B 1 134 ? -31.219 8.703 -14.117 1 41.84 134 ALA B CA 1
ATOM 5698 C C . ALA B 1 134 ? -31.094 7.195 -14.328 1 41.84 134 ALA B C 1
ATOM 5700 O O . ALA B 1 134 ? -31.25 6.422 -13.375 1 41.84 134 ALA B O 1
ATOM 5701 N N . VAL B 1 135 ? -31.219 6.727 -15.398 1 41.5 135 VAL B N 1
ATOM 5702 C CA . VAL B 1 135 ? -31.734 5.367 -15.547 1 41.5 135 VAL B CA 1
ATOM 5703 C C . VAL B 1 135 ? -30.625 4.363 -15.258 1 41.5 135 VAL B C 1
ATOM 5705 O O . VAL B 1 135 ? -30.891 3.227 -14.859 1 41.5 135 VAL B O 1
ATOM 5708 N N . ASN B 1 136 ? -29.422 4.5 -15.773 1 46.25 136 ASN B N 1
ATOM 5709 C CA . ASN B 1 136 ? -28.547 3.342 -15.688 1 46.25 136 ASN B CA 1
ATOM 5710 C C . ASN B 1 136 ? -27.766 3.32 -14.375 1 46.25 136 ASN B C 1
ATOM 5712 O O . ASN B 1 136 ? -27.359 4.371 -13.875 1 46.25 136 ASN B O 1
ATOM 5716 N N . VAL B 1 137 ? -28.062 2.215 -13.734 1 51.22 137 VAL B N 1
ATOM 5717 C CA . VAL B 1 137 ? -27.531 1.825 -12.438 1 51.22 137 VAL B CA 1
ATOM 5718 C C . VAL B 1 137 ? -26.047 2.182 -12.359 1 51.22 137 VAL B C 1
ATOM 5720 O O . VAL B 1 137 ? -25.234 1.626 -13.094 1 51.22 137 VAL B O 1
ATOM 5723 N N . PRO B 1 138 ? -25.75 3.312 -11.742 1 59.19 138 PRO B N 1
ATOM 5724 C CA . PRO B 1 138 ? -24.391 3.836 -11.758 1 59.19 138 PRO B CA 1
ATOM 5725 C C . PRO B 1 138 ? -23.375 2.83 -11.227 1 59.19 138 PRO B C 1
ATOM 5727 O O . PRO B 1 138 ? -23.703 1.995 -10.383 1 59.19 138 PRO B O 1
ATOM 5730 N N . ASP B 1 139 ? -22.375 2.457 -12.008 1 72.69 139 ASP B N 1
ATOM 5731 C CA . ASP B 1 139 ? -21.203 1.706 -11.586 1 72.69 139 ASP B CA 1
ATOM 5732 C C . ASP B 1 139 ? -20.797 2.078 -10.164 1 72.69 139 ASP B C 1
ATOM 5734 O O . ASP B 1 139 ? -21.062 3.193 -9.703 1 72.69 139 ASP B O 1
ATOM 5738 N N . ALA B 1 140 ? -20.531 1.12 -9.328 1 77.38 140 ALA B N 1
ATOM 5739 C CA . ALA B 1 140 ? -20.125 1.318 -7.938 1 77.38 140 ALA B CA 1
ATOM 5740 C C . ALA B 1 140 ? -19.125 2.463 -7.816 1 77.38 140 ALA B C 1
ATOM 5742 O O . ALA B 1 140 ? -19.188 3.258 -6.875 1 77.38 140 ALA B O 1
ATOM 5743 N N . TRP B 1 141 ? -18.266 2.562 -8.828 1 83.62 141 TRP B N 1
ATOM 5744 C CA . TRP B 1 141 ? -17.234 3.596 -8.719 1 83.62 141 TRP B CA 1
ATOM 5745 C C . TRP B 1 141 ? -17.844 4.984 -8.891 1 83.62 141 TRP B C 1
ATOM 5747 O O . TRP B 1 141 ? -17.422 5.938 -8.234 1 83.62 141 TRP B O 1
ATOM 5757 N N . TRP B 1 142 ? -18.859 5.098 -9.711 1 82.44 142 TRP B N 1
ATOM 5758 C CA . TRP B 1 142 ? -19.531 6.383 -9.906 1 82.44 142 TRP B CA 1
ATOM 5759 C C . TRP B 1 142 ? -20.281 6.793 -8.648 1 82.44 142 TRP B C 1
ATOM 5761 O O . TRP B 1 142 ? -20.25 7.961 -8.25 1 82.44 142 TRP B O 1
ATOM 5771 N N . GLN B 1 143 ? -20.938 5.879 -8.016 1 80.94 143 GLN B N 1
ATOM 5772 C CA . GLN B 1 143 ? -21.641 6.156 -6.766 1 80.94 143 GLN B CA 1
ATOM 5773 C C . GLN B 1 143 ? -20.672 6.598 -5.676 1 80.94 143 GLN B C 1
ATOM 5775 O O . GLN B 1 143 ? -20.953 7.52 -4.914 1 80.94 143 GLN B O 1
ATOM 5780 N N . GLY B 1 144 ? -19.578 5.844 -5.578 1 86.62 144 GLY B N 1
ATOM 5781 C CA . GLY B 1 144 ? -18.578 6.215 -4.594 1 86.62 144 GLY B CA 1
ATOM 5782 C C . GLY B 1 144 ? -17.984 7.59 -4.832 1 86.62 144 GLY B C 1
ATOM 5783 O O . GLY B 1 144 ? -17.844 8.383 -3.896 1 86.62 144 GLY B O 1
ATOM 5784 N N . LEU B 1 145 ? -17.734 7.914 -6.086 1 89.06 145 LEU B N 1
ATOM 5785 C CA . LEU B 1 145 ? -17.094 9.172 -6.449 1 89.06 145 LEU B CA 1
ATOM 5786 C C . LEU B 1 145 ? -18.031 10.352 -6.215 1 89.06 145 LEU B C 1
ATOM 5788 O O . LEU B 1 145 ? -17.641 11.336 -5.574 1 89.06 145 LEU B O 1
ATOM 5792 N N . ILE B 1 146 ? -19.266 10.273 -6.637 1 84.5 146 ILE B N 1
ATOM 5793 C CA . ILE B 1 146 ? -20.203 11.375 -6.539 1 84.5 146 ILE B CA 1
ATOM 5794 C C . ILE B 1 146 ? -20.531 11.656 -5.07 1 84.5 146 ILE B C 1
ATOM 5796 O O . ILE B 1 146 ? -20.531 12.805 -4.637 1 84.5 146 ILE B O 1
ATOM 5800 N N . ASN B 1 147 ? -20.766 10.633 -4.301 1 85.94 147 ASN B N 1
ATOM 5801 C CA . ASN B 1 147 ? -21.078 10.812 -2.891 1 85.94 147 ASN B CA 1
ATOM 5802 C C . ASN B 1 147 ? -19.906 11.398 -2.121 1 85.94 147 ASN B C 1
ATOM 5804 O O . ASN B 1 147 ? -20.094 12.219 -1.219 1 85.94 147 ASN B O 1
ATOM 5808 N N . ALA B 1 148 ? -18.75 10.953 -2.465 1 91.38 148 ALA B N 1
ATOM 5809 C CA . ALA B 1 148 ? -17.562 11.5 -1.786 1 91.38 148 ALA B CA 1
ATOM 5810 C C . ALA B 1 148 ? -17.375 12.977 -2.127 1 91.38 148 ALA B C 1
ATOM 5812 O O . ALA B 1 148 ? -17.016 13.773 -1.259 1 91.38 148 ALA B O 1
ATOM 5813 N N . ILE B 1 149 ? -17.625 13.328 -3.375 1 88.56 149 ILE B N 1
ATOM 5814 C CA . ILE B 1 149 ? -17.453 14.711 -3.809 1 88.56 149 ILE B CA 1
ATOM 5815 C C . ILE B 1 149 ? -18.516 15.594 -3.15 1 88.56 149 ILE B C 1
ATOM 5817 O O . ILE B 1 149 ? -18.219 16.688 -2.668 1 88.56 149 ILE B O 1
ATOM 5821 N N . ILE B 1 150 ? -19.703 15.117 -3.092 1 84.56 150 ILE B N 1
ATOM 5822 C CA . ILE B 1 150 ? -20.781 15.875 -2.451 1 84.56 150 ILE B CA 1
ATOM 5823 C C . ILE B 1 150 ? -20.453 16.062 -0.968 1 84.56 150 ILE B C 1
ATOM 5825 O O . ILE B 1 150 ? -20.641 17.141 -0.418 1 84.56 150 ILE B O 1
ATOM 5829 N N . ALA B 1 151 ? -20.016 14.984 -0.363 1 88 151 ALA B N 1
ATOM 5830 C CA . ALA B 1 151 ? -19.641 15.062 1.049 1 88 151 ALA B CA 1
ATOM 5831 C C . ALA B 1 151 ? -18.594 16.141 1.284 1 88 151 ALA B C 1
ATOM 5833 O O . ALA B 1 151 ? -18.641 16.859 2.289 1 88 151 ALA B O 1
ATOM 5834 N N . SER B 1 152 ? -17.703 16.312 0.382 1 88.38 152 SER B N 1
ATOM 5835 C CA . SER B 1 152 ? -16.609 17.281 0.523 1 88.38 152 SER B CA 1
ATOM 5836 C C . SER B 1 152 ? -17.078 18.688 0.183 1 88.38 152 SER B C 1
ATOM 5838 O O . SER B 1 152 ? -16.469 19.672 0.639 1 88.38 152 SER B O 1
ATOM 5840 N N . ALA B 1 153 ? -18.094 18.781 -0.606 1 82.56 153 ALA B N 1
ATOM 5841 C CA . ALA B 1 153 ? -18.547 20.094 -1.078 1 82.56 153 ALA B CA 1
ATOM 5842 C C . ALA B 1 153 ? -19.484 20.75 -0.066 1 82.56 153 ALA B C 1
ATOM 5844 O O . ALA B 1 153 ? -19.578 21.969 -0 1 82.56 153 ALA B O 1
ATOM 5845 N N . ILE B 1 154 ? -20.078 20.047 0.775 1 77.69 154 ILE B N 1
ATOM 5846 C CA . ILE B 1 154 ? -21.125 20.531 1.663 1 77.69 154 ILE B CA 1
ATOM 5847 C C . ILE B 1 154 ? -20.562 21.562 2.633 1 77.69 154 ILE B C 1
ATOM 5849 O O . ILE B 1 154 ? -21.125 22.641 2.801 1 77.69 154 ILE B O 1
ATOM 5853 N N . PRO B 1 155 ? -19.359 21.25 3.191 1 74.69 155 PRO B N 1
ATOM 5854 C CA . PRO B 1 155 ? -18.859 22.234 4.148 1 74.69 155 PRO B CA 1
ATOM 5855 C C . PRO B 1 155 ? -18.406 23.531 3.484 1 74.69 155 PRO B C 1
ATOM 5857 O O . PRO B 1 155 ? -18.203 24.531 4.168 1 74.69 155 PRO B O 1
ATOM 5860 N N . LEU B 1 156 ? -18.25 23.516 2.258 1 68 156 LEU B N 1
ATOM 5861 C CA . LEU B 1 156 ? -17.781 24.688 1.548 1 68 156 LEU B CA 1
ATOM 5862 C C . LEU B 1 156 ? -18.922 25.672 1.294 1 68 156 LEU B C 1
ATOM 5864 O O . LEU B 1 156 ? -18.688 26.812 0.916 1 68 156 LEU B O 1
ATOM 5868 N N . LYS B 1 157 ? -20.094 25.156 1.736 1 61.53 157 LYS B N 1
ATOM 5869 C CA . LYS B 1 157 ? -21.266 26.016 1.527 1 61.53 157 LYS B CA 1
ATOM 5870 C C . LYS B 1 157 ? -21.297 27.156 2.531 1 61.53 157 LYS B C 1
ATOM 5872 O O . LYS B 1 157 ? -21.219 26.938 3.742 1 61.53 157 LYS B O 1
ATOM 5877 N N . PRO B 1 158 ? -20.844 28.469 2.148 1 51.97 158 PRO B N 1
ATOM 5878 C CA . PRO B 1 158 ? -20.844 29.578 3.105 1 51.97 158 PRO B CA 1
ATOM 5879 C C . PRO B 1 158 ? -22.125 29.609 3.949 1 51.97 158 PRO B C 1
ATOM 5881 O O . PRO B 1 158 ? -22.062 29.859 5.16 1 51.97 158 PRO B O 1
ATOM 5884 N N . ARG B 1 159 ? -23.234 30.172 3.365 1 47.72 159 ARG B N 1
ATOM 5885 C CA . ARG B 1 159 ? -24.375 30.891 3.936 1 47.72 159 ARG B CA 1
ATOM 5886 C C . ARG B 1 159 ? -25.234 29.969 4.781 1 47.72 159 ARG B C 1
ATOM 5888 O O . ARG B 1 159 ? -26.406 30.25 5.016 1 47.72 159 ARG B O 1
ATOM 5895 N N . LEU B 1 160 ? -24.719 28.703 4.988 1 49.28 160 LEU B N 1
ATOM 5896 C CA . LEU B 1 160 ? -25.812 28.109 5.75 1 49.28 160 LEU B CA 1
ATOM 5897 C C . LEU B 1 160 ? -25.703 28.484 7.227 1 49.28 160 LEU B C 1
ATOM 5899 O O . LEU B 1 160 ? -24.609 28.578 7.777 1 49.28 160 LEU B O 1
ATOM 5903 N N . ASP B 1 161 ? -26.469 29.438 7.625 1 55 161 ASP B N 1
ATOM 5904 C CA . ASP B 1 161 ? -26.688 29.734 9.039 1 55 161 ASP B CA 1
ATOM 5905 C C . ASP B 1 161 ? -26.531 28.469 9.891 1 55 161 ASP B C 1
ATOM 5907 O O . ASP B 1 161 ? -26.781 28.484 11.094 1 55 161 ASP B O 1
ATOM 5911 N N . ASN B 1 162 ? -25.953 27.453 9.164 1 62.31 162 ASN B N 1
ATOM 5912 C CA . ASN B 1 162 ? -25.875 26.219 9.945 1 62.31 162 ASN B CA 1
ATOM 5913 C C . ASN B 1 162 ? -24.516 26.062 10.617 1 62.31 162 ASN B C 1
ATOM 5915 O O . ASN B 1 162 ? -23.516 26.562 10.109 1 62.31 162 ASN B O 1
ATOM 5919 N N . SER B 1 163 ? -24.609 25.609 11.719 1 73.06 163 SER B N 1
ATOM 5920 C CA . SER B 1 163 ? -23.406 25.281 12.477 1 73.06 163 SER B CA 1
ATOM 5921 C C . SER B 1 163 ? -22.578 24.219 11.773 1 73.06 163 SER B C 1
ATOM 5923 O O . SER B 1 163 ? -23.094 23.5 10.906 1 73.06 163 SER B O 1
ATOM 5925 N N . PHE B 1 164 ? -21.359 24.203 11.938 1 78.5 164 PHE B N 1
ATOM 5926 C CA . PHE B 1 164 ? -20.453 23.203 11.375 1 78.5 164 PHE B CA 1
ATOM 5927 C C . PHE B 1 164 ? -20.984 21.797 11.641 1 78.5 164 PHE B C 1
ATOM 5929 O O . PHE B 1 164 ? -20.922 20.922 10.773 1 78.5 164 PHE B O 1
ATOM 5936 N N . TYR B 1 165 ? -21.531 21.625 12.773 1 76.94 165 TYR B N 1
ATOM 5937 C CA . TYR B 1 165 ? -22.016 20.297 13.172 1 76.94 165 TYR B CA 1
ATOM 5938 C C . TYR B 1 165 ? -23.141 19.844 12.266 1 76.94 165 TYR B C 1
ATOM 5940 O O . TYR B 1 165 ? -23.172 18.688 11.828 1 76.94 165 TYR B O 1
ATOM 5948 N N . GLU B 1 166 ? -24 20.703 12.016 1 74 166 GLU B N 1
ATOM 5949 C CA . GLU B 1 166 ? -25.141 20.359 11.18 1 74 166 GLU B CA 1
ATOM 5950 C C . GLU B 1 166 ? -24.719 20 9.766 1 74 166 GLU B C 1
ATOM 5952 O O . GLU B 1 166 ? -25.234 19.062 9.164 1 74 166 GLU B O 1
ATOM 5957 N N . MET B 1 167 ? -23.828 20.766 9.328 1 79.69 167 MET B N 1
ATOM 5958 C CA . MET B 1 167 ? -23.328 20.5 7.98 1 79.69 167 MET B CA 1
ATOM 5959 C C . MET B 1 167 ? -22.531 19.203 7.934 1 79.69 167 MET B C 1
ATOM 5961 O O . MET B 1 167 ? -22.609 18.453 6.957 1 79.69 167 MET B O 1
ATOM 5965 N N . ALA B 1 168 ? -21.875 19 8.984 1 83.94 168 ALA B N 1
ATOM 5966 C CA . ALA B 1 168 ? -21.062 17.781 9.047 1 83.94 168 ALA B CA 1
ATOM 5967 C C . ALA B 1 168 ? -21.938 16.531 9.062 1 83.94 168 ALA B C 1
ATOM 5969 O O . ALA B 1 168 ? -21.578 15.516 8.461 1 83.94 168 ALA B O 1
ATOM 5970 N N . VAL B 1 169 ? -23 16.578 9.688 1 78.75 169 VAL B N 1
ATOM 5971 C CA . VAL B 1 169 ? -23.906 15.445 9.742 1 78.75 169 VAL B CA 1
ATOM 5972 C C . VAL B 1 169 ? -24.375 15.086 8.336 1 78.75 169 VAL B C 1
ATOM 5974 O O . VAL B 1 169 ? -24.453 13.906 7.977 1 78.75 169 VAL B O 1
ATOM 5977 N N . TYR B 1 170 ? -24.625 16.141 7.652 1 77.75 170 TYR B N 1
ATOM 5978 C CA . TYR B 1 170 ? -25.047 15.938 6.273 1 77.75 170 TYR B CA 1
ATOM 5979 C C . TYR B 1 170 ? -23.906 15.406 5.418 1 77.75 170 TYR B C 1
ATOM 5981 O O . TYR B 1 170 ? -24.109 14.5 4.602 1 77.75 170 TYR B O 1
ATOM 5989 N N . SER B 1 171 ? -22.766 15.961 5.586 1 84.88 171 SER B N 1
ATOM 5990 C CA . SER B 1 171 ? -21.578 15.539 4.828 1 84.88 171 SER B CA 1
ATOM 5991 C C . SER B 1 171 ? -21.266 14.07 5.09 1 84.88 171 SER B C 1
ATOM 5993 O O . SER B 1 171 ? -21.016 13.305 4.156 1 84.88 171 SER B O 1
ATOM 5995 N N . TRP B 1 172 ? -21.344 13.641 6.316 1 85.94 172 TRP B N 1
ATOM 5996 C CA . TRP B 1 172 ? -20.969 12.281 6.699 1 85.94 172 TRP B CA 1
ATOM 5997 C C . TRP B 1 172 ? -22.031 11.281 6.227 1 85.94 172 TRP B C 1
ATOM 5999 O O . TRP B 1 172 ? -21.719 10.109 6.012 1 85.94 172 TRP B O 1
ATOM 6009 N N . GLY B 1 173 ? -23.25 11.758 6.055 1 79.38 173 GLY B N 1
ATOM 6010 C CA . GLY B 1 173 ? -24.266 10.914 5.449 1 79.38 173 GLY B CA 1
ATOM 6011 C C . GLY B 1 173 ? -23.922 10.492 4.031 1 79.38 173 GLY B C 1
ATOM 6012 O O . GLY B 1 173 ? -24.047 9.32 3.678 1 79.38 173 GLY B O 1
ATOM 6013 N N . PHE B 1 174 ? -23.438 11.422 3.281 1 82.19 174 PHE B N 1
ATOM 6014 C CA . PHE B 1 174 ? -23.031 11.125 1.911 1 82.19 174 PHE B CA 1
ATOM 6015 C C . PHE B 1 174 ? -21.766 10.289 1.89 1 82.19 174 PHE B C 1
ATOM 6017 O O . PHE B 1 174 ? -21.594 9.43 1.027 1 82.19 174 PHE B O 1
ATOM 6024 N N . PHE B 1 175 ? -20.922 10.555 2.811 1 88.94 175 PHE B N 1
ATOM 6025 C CA . PHE B 1 175 ? -19.688 9.773 2.842 1 88.94 175 PHE B CA 1
ATOM 6026 C C . PHE B 1 175 ? -19.969 8.32 3.184 1 88.94 175 PHE B C 1
ATOM 6028 O O . PHE B 1 175 ? -19.312 7.414 2.672 1 88.94 175 PHE B O 1
ATOM 6035 N N . ARG B 1 176 ? -20.891 8.117 4.027 1 83.56 176 ARG B N 1
ATOM 6036 C CA . ARG B 1 176 ? -21.266 6.75 4.363 1 83.56 176 ARG B CA 1
ATOM 6037 C C . ARG B 1 176 ? -21.734 5.992 3.121 1 83.56 176 ARG B C 1
ATOM 6039 O O . ARG B 1 176 ? -21.453 4.805 2.971 1 83.56 176 ARG B O 1
ATOM 6046 N N . ASN B 1 177 ? -22.422 6.668 2.266 1 81.69 177 ASN B N 1
ATOM 6047 C CA . ASN B 1 177 ? -22.812 6.062 1 1 81.69 177 ASN B CA 1
ATOM 6048 C C . ASN B 1 177 ? -21.609 5.727 0.134 1 81.69 177 ASN B C 1
ATOM 6050 O O . ASN B 1 177 ? -21.562 4.68 -0.517 1 81.69 177 ASN B O 1
ATOM 6054 N N . ALA B 1 178 ? -20.719 6.664 0.13 1 86.81 178 ALA B N 1
ATOM 6055 C CA . ALA B 1 178 ? -19.516 6.43 -0.649 1 86.81 178 ALA B CA 1
ATOM 6056 C C . ALA B 1 178 ? -18.719 5.254 -0.086 1 86.81 178 ALA B C 1
ATOM 6058 O O . ALA B 1 178 ? -18.25 4.395 -0.838 1 86.81 178 ALA B O 1
ATOM 6059 N N . TYR B 1 179 ? -18.641 5.184 1.24 1 87.62 179 TYR B N 1
ATOM 6060 C CA . TYR B 1 179 ? -17.844 4.168 1.915 1 87.62 179 TYR B CA 1
ATOM 6061 C C . TYR B 1 179 ? -18.484 2.791 1.789 1 87.62 179 TYR B C 1
ATOM 6063 O O . TYR B 1 179 ? -17.781 1.773 1.766 1 87.62 179 TYR B O 1
ATOM 6071 N N . ALA B 1 180 ? -19.734 2.758 1.624 1 79.62 180 ALA B N 1
ATOM 6072 C CA . ALA B 1 180 ? -20.484 1.501 1.558 1 79.62 180 ALA B CA 1
ATOM 6073 C C . ALA B 1 180 ? -20.094 0.7 0.319 1 79.62 180 ALA B C 1
ATOM 6075 O O . ALA B 1 180 ? -20.156 -0.532 0.326 1 79.62 180 ALA B O 1
ATOM 6076 N N . VAL B 1 181 ? -19.672 1.35 -0.702 1 82.56 181 VAL B N 1
ATOM 6077 C CA . VAL B 1 181 ? -19.375 0.651 -1.947 1 82.56 181 VAL B CA 1
ATOM 6078 C C . VAL B 1 181 ? -17.891 0.281 -1.988 1 82.56 181 VAL B C 1
ATOM 6080 O O . VAL B 1 181 ? -17.422 -0.341 -2.945 1 82.56 181 VAL B O 1
ATOM 6083 N N . LEU B 1 182 ? -17.109 0.552 -0.946 1 89.06 182 LEU B N 1
ATOM 6084 C CA . LEU B 1 182 ? -15.672 0.335 -0.936 1 89.06 182 LEU B CA 1
ATOM 6085 C C . LEU B 1 182 ? -15.336 -1.138 -1.149 1 89.06 182 LEU B C 1
ATOM 6087 O O . LEU B 1 182 ? -14.461 -1.472 -1.945 1 89.06 182 LEU B O 1
ATOM 6091 N N . PRO B 1 183 ? -16.078 -2.086 -0.506 1 84.56 183 PRO B N 1
ATOM 6092 C CA . PRO B 1 183 ? -15.734 -3.492 -0.739 1 84.56 183 PRO B CA 1
ATOM 6093 C C . PRO B 1 183 ? -15.922 -3.91 -2.195 1 84.56 183 PRO B C 1
ATOM 6095 O O . PRO B 1 183 ? -15.141 -4.711 -2.719 1 84.56 183 PRO B O 1
ATOM 6098 N N . GLU B 1 184 ? -16.891 -3.357 -2.805 1 83.88 184 GLU B N 1
ATOM 6099 C CA . GLU B 1 184 ? -17.109 -3.652 -4.219 1 83.88 184 GLU B CA 1
ATOM 6100 C C . GLU B 1 184 ? -16.016 -3.049 -5.082 1 83.88 184 GLU B C 1
ATOM 6102 O O . GLU B 1 184 ? -15.578 -3.658 -6.062 1 83.88 184 GLU B O 1
ATOM 6107 N N . LEU B 1 185 ? -15.633 -1.838 -4.723 1 88.69 185 LEU B N 1
ATOM 6108 C CA . LEU B 1 185 ? -14.578 -1.174 -5.48 1 88.69 185 LEU B CA 1
ATOM 6109 C C . LEU B 1 185 ? -13.273 -1.957 -5.398 1 88.69 185 LEU B C 1
ATOM 6111 O O . LEU B 1 185 ? -12.5 -1.991 -6.359 1 88.69 185 LEU B O 1
ATOM 6115 N N . ILE B 1 186 ? -13.016 -2.615 -4.363 1 89.12 186 ILE B N 1
ATOM 6116 C CA . ILE B 1 186 ? -11.781 -3.365 -4.152 1 89.12 186 ILE B CA 1
ATOM 6117 C C . ILE B 1 186 ? -11.75 -4.574 -5.082 1 89.12 186 ILE B C 1
ATOM 6119 O O . ILE B 1 186 ? -10.695 -4.91 -5.637 1 89.12 186 ILE B O 1
ATOM 6123 N N . ILE B 1 187 ? -12.852 -5.156 -5.312 1 82.69 187 ILE B N 1
ATOM 6124 C CA . ILE B 1 187 ? -12.922 -6.332 -6.168 1 82.69 187 ILE B CA 1
ATOM 6125 C C . ILE B 1 187 ? -12.852 -5.91 -7.633 1 82.69 187 ILE B C 1
ATOM 6127 O O . ILE B 1 187 ? -12.219 -6.578 -8.453 1 82.69 187 ILE B O 1
ATOM 6131 N N . HIS B 1 188 ? -13.469 -4.742 -7.965 1 73.19 188 HIS B N 1
ATOM 6132 C CA . HIS B 1 188 ? -13.477 -4.273 -9.344 1 73.19 188 HIS B CA 1
ATOM 6133 C C . HIS B 1 188 ? -12.438 -3.178 -9.562 1 73.19 188 HIS B C 1
ATOM 6135 O O . HIS B 1 188 ? -12.656 -2.252 -10.344 1 73.19 188 HIS B O 1
ATOM 6141 N N . GLY B 1 189 ? -11.477 -3.217 -8.867 1 62.34 189 GLY B N 1
ATOM 6142 C CA . GLY B 1 189 ? -10.461 -2.184 -8.805 1 62.34 189 GLY B CA 1
ATOM 6143 C C . GLY B 1 189 ? -9.672 -2.039 -10.094 1 62.34 189 GLY B C 1
ATOM 6144 O O . GLY B 1 189 ? -8.523 -1.584 -10.078 1 62.34 189 GLY B O 1
ATOM 6145 N N . ASP B 1 190 ? -10.211 -2.338 -11.141 1 70.44 190 ASP B N 1
ATOM 6146 C CA . ASP B 1 190 ? -9.367 -2.303 -12.336 1 70.44 190 ASP B CA 1
ATOM 6147 C C . ASP B 1 190 ? -9.672 -1.072 -13.188 1 70.44 190 ASP B C 1
ATOM 6149 O O . ASP B 1 190 ? -9.094 -0.899 -14.266 1 70.44 190 ASP B O 1
ATOM 6153 N N . CYS B 1 191 ? -10.43 -0.221 -12.664 1 77.88 191 CYS B N 1
ATOM 6154 C CA . CYS B 1 191 ? -10.758 0.909 -13.531 1 77.88 191 CYS B CA 1
ATOM 6155 C C . CYS B 1 191 ? -10.336 2.227 -12.883 1 77.88 191 CYS B C 1
ATOM 6157 O O . CYS B 1 191 ? -10.195 2.305 -11.664 1 77.88 191 CYS B O 1
ATOM 6159 N N . LEU B 1 192 ? -10.156 3.197 -13.75 1 85.56 192 LEU B N 1
ATOM 6160 C CA . LEU B 1 192 ? -9.75 4.543 -13.352 1 85.56 192 LEU B CA 1
ATOM 6161 C C . LEU B 1 192 ? -10.758 5.141 -12.367 1 85.56 192 LEU B C 1
ATOM 6163 O O . LEU B 1 192 ? -10.367 5.738 -11.367 1 85.56 192 LEU B O 1
ATOM 6167 N N . GLY B 1 193 ? -12.023 4.895 -12.641 1 87.75 193 GLY B N 1
ATOM 6168 C CA . GLY B 1 193 ? -13.07 5.453 -11.805 1 87.75 193 GLY B CA 1
ATOM 6169 C C . GLY B 1 193 ? -13.055 4.93 -10.383 1 87.75 193 GLY B C 1
ATOM 6170 O O . GLY B 1 193 ? -13.336 5.672 -9.438 1 87.75 193 GLY B O 1
ATOM 6171 N N . ALA B 1 194 ? -12.695 3.693 -10.188 1 90.25 194 ALA B N 1
ATOM 6172 C CA . ALA B 1 194 ? -12.633 3.102 -8.852 1 90.25 194 ALA B CA 1
ATOM 6173 C C . ALA B 1 194 ? -11.523 3.734 -8.023 1 90.25 194 ALA B C 1
ATOM 6175 O O . ALA B 1 194 ? -11.719 4.055 -6.848 1 90.25 194 ALA B O 1
ATOM 6176 N N . ALA B 1 195 ? -10.375 3.889 -8.672 1 92.88 195 ALA B N 1
ATOM 6177 C CA . ALA B 1 195 ? -9.258 4.523 -7.969 1 92.88 195 ALA B CA 1
ATOM 6178 C C . ALA B 1 195 ? -9.586 5.973 -7.621 1 92.88 195 ALA B C 1
ATOM 6180 O O . ALA B 1 195 ? -9.219 6.461 -6.551 1 92.88 195 ALA B O 1
ATOM 6181 N N . GLN B 1 196 ? -10.289 6.664 -8.508 1 93.38 196 GLN B N 1
ATOM 6182 C CA . GLN B 1 196 ? -10.695 8.039 -8.258 1 93.38 196 GLN B CA 1
ATOM 6183 C C . GLN B 1 196 ? -11.664 8.117 -7.082 1 93.38 196 GLN B C 1
ATOM 6185 O O . GLN B 1 196 ? -11.578 9.023 -6.254 1 93.38 196 GLN B O 1
ATOM 6190 N N . ALA B 1 197 ? -12.57 7.211 -7.047 1 93.62 197 ALA B N 1
ATOM 6191 C CA . ALA B 1 197 ? -13.555 7.191 -5.969 1 93.62 197 ALA B CA 1
ATOM 6192 C C . ALA B 1 197 ? -12.883 6.992 -4.613 1 93.62 197 ALA B C 1
ATOM 6194 O O . ALA B 1 197 ? -13.203 7.688 -3.646 1 93.62 197 ALA B O 1
ATOM 6195 N N . VAL B 1 198 ? -11.961 6.055 -4.543 1 96.31 198 VAL B N 1
ATOM 6196 C CA . VAL B 1 198 ? -11.305 5.762 -3.273 1 96.31 198 VAL B CA 1
ATOM 6197 C C . VAL B 1 198 ? -10.406 6.93 -2.871 1 96.31 198 VAL B C 1
ATOM 6199 O O . VAL B 1 198 ? -10.305 7.266 -1.689 1 96.31 198 VAL B O 1
ATOM 6202 N N . LEU B 1 199 ? -9.75 7.527 -3.824 1 96.56 199 LEU B N 1
ATOM 6203 C CA . LEU B 1 199 ? -8.945 8.703 -3.508 1 96.56 199 LEU B CA 1
ATOM 6204 C C . LEU B 1 199 ? -9.812 9.836 -2.98 1 96.56 199 LEU B C 1
ATOM 6206 O O . LEU B 1 199 ? -9.422 10.539 -2.047 1 96.56 199 LEU B O 1
ATOM 6210 N N . ALA B 1 200 ? -10.953 10.008 -3.635 1 95.56 200 ALA B N 1
ATOM 6211 C CA . ALA B 1 200 ? -11.891 11.031 -3.154 1 95.56 200 ALA B CA 1
ATOM 6212 C C . ALA B 1 200 ? -12.312 10.75 -1.715 1 95.56 200 ALA B C 1
ATOM 6214 O O . ALA B 1 200 ? -12.469 11.68 -0.918 1 95.56 200 ALA B O 1
ATOM 6215 N N . MET B 1 201 ? -12.523 9.539 -1.383 1 96.12 201 MET B N 1
ATOM 6216 C CA . MET B 1 201 ? -12.852 9.164 -0.01 1 96.12 201 MET B CA 1
ATOM 6217 C C . MET B 1 201 ? -11.711 9.531 0.937 1 96.12 201 MET B C 1
ATOM 6219 O O . MET B 1 201 ? -11.953 10.023 2.039 1 96.12 201 MET B O 1
ATOM 6223 N N . ALA B 1 202 ? -10.5 9.242 0.488 1 96.5 202 ALA B N 1
ATOM 6224 C CA . ALA B 1 202 ? -9.336 9.57 1.304 1 96.5 202 ALA B CA 1
ATOM 6225 C C . ALA B 1 202 ? -9.234 11.078 1.532 1 96.5 202 ALA B C 1
ATOM 6227 O O . ALA B 1 202 ? -8.914 11.523 2.633 1 96.5 202 ALA B O 1
ATOM 6228 N N . MET B 1 203 ? -9.547 11.797 0.527 1 94.19 203 MET B N 1
ATOM 6229 C CA . MET B 1 203 ? -9.484 13.25 0.626 1 94.19 203 MET B CA 1
ATOM 6230 C C . MET B 1 203 ? -10.523 13.781 1.607 1 94.19 203 MET B C 1
ATOM 6232 O O . MET B 1 203 ? -10.258 14.719 2.359 1 94.19 203 MET B O 1
ATOM 6236 N N . PHE B 1 204 ? -11.672 13.195 1.605 1 94.5 204 PHE B N 1
ATOM 6237 C CA . PHE B 1 204 ? -12.68 13.586 2.586 1 94.5 204 PHE B CA 1
ATOM 6238 C C . PHE B 1 204 ? -12.219 13.242 3.998 1 94.5 204 PHE B C 1
ATOM 6240 O O . PHE B 1 204 ? -12.375 14.055 4.918 1 94.5 204 PHE B O 1
ATOM 6247 N N . MET B 1 205 ? -11.641 12.047 4.105 1 94.06 205 MET B N 1
ATOM 6248 C CA . MET B 1 205 ? -11.195 11.609 5.422 1 94.06 205 MET B CA 1
ATOM 6249 C C . MET B 1 205 ? -10.086 12.508 5.945 1 94.06 205 MET B C 1
ATOM 6251 O O . MET B 1 205 ? -9.953 12.711 7.156 1 94.06 205 MET B O 1
ATOM 6255 N N . ARG B 1 206 ? -9.359 13.062 5.074 1 92.44 206 ARG B N 1
ATOM 6256 C CA . ARG B 1 206 ? -8.266 13.961 5.438 1 92.44 206 ARG B CA 1
ATOM 6257 C C . ARG B 1 206 ? -8.797 15.211 6.141 1 92.44 206 ARG B C 1
ATOM 6259 O O . ARG B 1 206 ? -8.047 15.898 6.832 1 92.44 206 ARG B O 1
ATOM 6266 N N . GLN B 1 207 ? -10.055 15.445 5.98 1 89.75 207 GLN B N 1
ATOM 6267 C CA . GLN B 1 207 ? -10.688 16.594 6.609 1 89.75 207 GLN B CA 1
ATOM 6268 C C . GLN B 1 207 ? -11.109 16.281 8.039 1 89.75 207 GLN B C 1
ATOM 6270 O O . GLN B 1 207 ? -11.656 17.141 8.734 1 89.75 207 GLN B O 1
ATOM 6275 N N . SER B 1 208 ? -10.844 15.117 8.5 1 92.5 208 SER B N 1
ATOM 6276 C CA . SER B 1 208 ? -11.094 14.703 9.875 1 92.5 208 SER B CA 1
ATOM 6277 C C . SER B 1 208 ? -9.781 14.43 10.609 1 92.5 208 SER B C 1
ATOM 6279 O O . SER B 1 208 ? -8.703 14.586 10.047 1 92.5 208 SER B O 1
ATOM 6281 N N . ALA B 1 209 ? -9.906 14.086 11.875 1 94.5 209 ALA B N 1
ATOM 6282 C CA . ALA B 1 209 ? -8.719 13.805 12.672 1 94.5 209 ALA B CA 1
ATOM 6283 C C . ALA B 1 209 ? -8.266 12.359 12.5 1 94.5 209 ALA B C 1
ATOM 6285 O O . ALA B 1 209 ? -7.23 11.953 13.031 1 94.5 209 ALA B O 1
ATOM 6286 N N . ASP B 1 210 ? -8.992 11.57 11.703 1 92.94 210 ASP B N 1
ATOM 6287 C CA . ASP B 1 210 ? -8.664 10.164 11.516 1 92.94 210 ASP B CA 1
ATOM 6288 C C . ASP B 1 210 ? -7.613 9.984 10.422 1 92.94 210 ASP B C 1
ATOM 6290 O O . ASP B 1 210 ? -7.934 9.57 9.305 1 92.94 210 ASP B O 1
ATOM 6294 N N . THR B 1 211 ? -6.395 10.156 10.82 1 92.88 211 THR B N 1
ATOM 6295 C CA . THR B 1 211 ? -5.293 10.078 9.875 1 92.88 211 THR B CA 1
ATOM 6296 C C . THR B 1 211 ? -5.012 8.625 9.492 1 92.88 211 THR B C 1
ATOM 6298 O O . THR B 1 211 ? -4.523 8.344 8.398 1 92.88 211 THR B O 1
ATOM 6301 N N . ARG B 1 212 ? -5.328 7.75 10.305 1 91.19 212 ARG B N 1
ATOM 6302 C CA . ARG B 1 212 ? -5.098 6.328 10.062 1 91.19 212 ARG B CA 1
ATOM 6303 C C . ARG B 1 212 ? -5.926 5.836 8.883 1 91.19 212 ARG B C 1
ATOM 6305 O O . ARG B 1 212 ? -5.391 5.238 7.945 1 91.19 212 ARG B O 1
ATOM 6312 N N . THR B 1 213 ? -7.242 6.051 8.984 1 92.25 213 THR B N 1
ATOM 6313 C CA . THR B 1 213 ? -8.125 5.637 7.906 1 92.25 213 THR B CA 1
ATOM 6314 C C . THR B 1 213 ? -7.766 6.348 6.605 1 92.25 213 THR B C 1
ATOM 6316 O O . THR B 1 213 ? -7.867 5.766 5.523 1 92.25 213 THR B O 1
ATOM 6319 N N . THR B 1 214 ? -7.355 7.621 6.762 1 94.5 214 THR B N 1
ATOM 6320 C CA . THR B 1 214 ? -6.926 8.367 5.586 1 94.5 214 THR B CA 1
ATOM 6321 C C . THR B 1 214 ? -5.754 7.668 4.902 1 94.5 214 THR B C 1
ATOM 6323 O O . THR B 1 214 ? -5.738 7.516 3.678 1 94.5 214 THR B O 1
ATOM 6326 N N . ALA B 1 215 ? -4.832 7.242 5.688 1 93.12 215 ALA B N 1
ATOM 6327 C CA . ALA B 1 215 ? -3.641 6.59 5.148 1 93.12 215 ALA B CA 1
ATOM 6328 C C . ALA B 1 215 ? -3.996 5.266 4.48 1 93.12 215 ALA B C 1
ATOM 6330 O O . ALA B 1 215 ? -3.439 4.918 3.438 1 93.12 215 ALA B O 1
ATOM 6331 N N . ILE B 1 216 ? -4.879 4.523 5.059 1 93.81 216 ILE B N 1
ATOM 6332 C CA . ILE B 1 216 ? -5.258 3.227 4.512 1 93.81 216 ILE B CA 1
ATOM 6333 C C . ILE B 1 216 ? -5.992 3.418 3.189 1 93.81 216 ILE B C 1
ATOM 6335 O O . ILE B 1 216 ? -5.691 2.744 2.201 1 93.81 216 ILE B O 1
ATOM 6339 N N . LEU B 1 217 ? -6.926 4.348 3.168 1 95.75 217 LEU B N 1
ATOM 6340 C CA . LEU B 1 217 ? -7.664 4.609 1.938 1 95.75 217 LEU B CA 1
ATOM 6341 C C . LEU B 1 217 ? -6.73 5.102 0.837 1 95.75 217 LEU B C 1
ATOM 6343 O O . LEU B 1 217 ? -6.875 4.715 -0.324 1 95.75 217 LEU B O 1
ATOM 6347 N N . SER B 1 218 ? -5.844 5.973 1.235 1 95.12 218 SER B N 1
ATOM 6348 C CA . SER B 1 218 ? -4.859 6.445 0.269 1 95.12 218 SER B CA 1
ATOM 6349 C C . SER B 1 218 ? -4.039 5.293 -0.299 1 95.12 218 SER B C 1
ATOM 6351 O O . SER B 1 218 ? -3.787 5.234 -1.504 1 95.12 218 SER B O 1
ATOM 6353 N N . SER B 1 219 ? -3.656 4.383 0.506 1 93.69 219 SER B N 1
ATOM 6354 C CA . SER B 1 219 ? -2.869 3.236 0.066 1 93.69 219 SER B CA 1
ATOM 6355 C C . SER B 1 219 ? -3.682 2.326 -0.849 1 93.69 219 SER B C 1
ATOM 6357 O O . SER B 1 219 ? -3.141 1.736 -1.786 1 93.69 219 SER B O 1
ATOM 6359 N N . ILE B 1 220 ? -4.945 2.141 -0.518 1 95 220 ILE B N 1
ATOM 6360 C CA . ILE B 1 220 ? -5.812 1.333 -1.367 1 95 220 ILE B CA 1
ATOM 6361 C C . ILE B 1 220 ? -5.902 1.959 -2.758 1 95 220 ILE B C 1
ATOM 6363 O O . ILE B 1 220 ? -5.801 1.259 -3.768 1 95 220 ILE B O 1
ATOM 6367 N N . ALA B 1 221 ? -6.066 3.295 -2.779 1 94.56 221 ALA B N 1
ATOM 6368 C CA . ALA B 1 221 ? -6.148 3.988 -4.062 1 94.56 221 ALA B CA 1
ATOM 6369 C C . ALA B 1 221 ? -4.871 3.791 -4.875 1 94.56 221 ALA B C 1
ATOM 6371 O O . ALA B 1 221 ? -4.922 3.584 -6.09 1 94.56 221 ALA B O 1
ATOM 6372 N N . ILE B 1 222 ? -3.785 3.85 -4.242 1 92.38 222 ILE B N 1
ATOM 6373 C CA . ILE B 1 222 ? -2.498 3.701 -4.91 1 92.38 222 ILE B CA 1
ATOM 6374 C C . ILE B 1 222 ? -2.357 2.279 -5.453 1 92.38 222 ILE B C 1
ATOM 6376 O O . ILE B 1 222 ? -1.947 2.084 -6.598 1 92.38 222 ILE B O 1
ATOM 6380 N N . ARG B 1 223 ? -2.686 1.305 -4.656 1 91.56 223 ARG B N 1
ATOM 6381 C CA . ARG B 1 223 ? -2.58 -0.081 -5.102 1 91.56 223 ARG B CA 1
ATOM 6382 C C . ARG B 1 223 ? -3.533 -0.36 -6.258 1 91.56 223 ARG B C 1
ATOM 6384 O O . ARG B 1 223 ? -3.217 -1.14 -7.156 1 91.56 223 ARG B O 1
ATOM 6391 N N . MET B 1 224 ? -4.695 0.278 -6.188 1 91.56 224 MET B N 1
ATOM 6392 C CA . MET B 1 224 ? -5.645 0.139 -7.289 1 91.56 224 MET B CA 1
ATOM 6393 C C . MET B 1 224 ? -5.07 0.708 -8.578 1 91.56 224 MET B C 1
ATOM 6395 O O . MET B 1 224 ? -5.285 0.151 -9.656 1 91.56 224 MET B O 1
ATOM 6399 N N . GLN B 1 225 ? -4.336 1.753 -8.469 1 89.19 225 GLN B N 1
ATOM 6400 C CA . GLN B 1 225 ? -3.684 2.318 -9.648 1 89.19 225 GLN B CA 1
ATOM 6401 C C . GLN B 1 225 ? -2.631 1.363 -10.203 1 89.19 225 GLN B C 1
ATOM 6403 O O . GLN B 1 225 ? -2.516 1.198 -11.422 1 89.19 225 GLN B O 1
ATOM 6408 N N . HIS B 1 226 ? -1.923 0.729 -9.328 1 84.56 226 HIS B N 1
ATOM 6409 C CA . HIS B 1 226 ? -0.926 -0.249 -9.75 1 84.56 226 HIS B CA 1
ATOM 6410 C C . HIS B 1 226 ? -1.58 -1.443 -10.438 1 84.56 226 HIS B C 1
ATOM 6412 O O . HIS B 1 226 ? -1.097 -1.912 -11.469 1 84.56 226 HIS B O 1
ATOM 6418 N N . SER B 1 227 ? -2.602 -1.867 -9.781 1 82.94 227 SER B N 1
ATOM 6419 C CA . SER B 1 227 ? -3.277 -3.062 -10.273 1 82.94 227 SER B CA 1
ATOM 6420 C C . SER B 1 227 ? -3.932 -2.809 -11.625 1 82.94 227 SER B C 1
ATOM 6422 O O . SER B 1 227 ? -4.16 -3.742 -12.398 1 82.94 227 SER B O 1
ATOM 6424 N N . ALA B 1 228 ? -4.242 -1.542 -11.891 1 80.56 228 ALA B N 1
ATOM 6425 C CA . ALA B 1 228 ? -4.855 -1.184 -13.172 1 80.56 228 ALA B CA 1
ATOM 6426 C C . ALA B 1 228 ? -3.801 -0.779 -14.195 1 80.56 228 ALA B C 1
ATOM 6428 O O . ALA B 1 228 ? -4.117 -0.538 -15.359 1 80.56 228 ALA B O 1
ATOM 6429 N N . GLY B 1 229 ? -2.551 -0.773 -13.773 1 76.5 229 GLY B N 1
ATOM 6430 C CA . GLY B 1 229 ? -1.466 -0.399 -14.672 1 76.5 229 GLY B CA 1
ATOM 6431 C C . GLY B 1 229 ? -1.429 1.086 -14.977 1 76.5 229 GLY B C 1
ATOM 6432 O O . GLY B 1 229 ? -0.92 1.498 -16.016 1 76.5 229 GLY B O 1
ATOM 6433 N N . LEU B 1 230 ? -1.967 1.875 -14.086 1 73.94 230 LEU B N 1
ATOM 6434 C CA . LEU B 1 230 ? -2.074 3.307 -14.336 1 73.94 230 LEU B CA 1
ATOM 6435 C C . LEU B 1 230 ? -0.772 4.02 -13.992 1 73.94 230 LEU B C 1
ATOM 6437 O O . LEU B 1 230 ? -0.564 5.168 -14.391 1 73.94 230 LEU B O 1
ATOM 6441 N N . HIS B 1 231 ? 0.104 3.34 -13.297 1 71.06 231 HIS B N 1
ATOM 6442 C CA . HIS B 1 231 ? 1.34 3.975 -12.852 1 71.06 231 HIS B CA 1
ATOM 6443 C C . HIS B 1 231 ? 2.391 3.967 -13.953 1 71.06 231 HIS B C 1
ATOM 6445 O O . HIS B 1 231 ? 3.383 4.695 -13.875 1 71.06 231 HIS B O 1
ATOM 6451 N N . VAL B 1 232 ? 2.135 3.053 -14.898 1 68.81 232 VAL B N 1
ATOM 6452 C CA . VAL B 1 232 ? 3.082 2.98 -16 1 68.81 232 VAL B CA 1
ATOM 6453 C C . VAL B 1 232 ? 2.596 3.852 -17.156 1 68.81 232 VAL B C 1
ATOM 6455 O O . VAL B 1 232 ? 1.391 3.988 -17.375 1 68.81 232 VAL B O 1
ATOM 6458 N N . LYS B 1 233 ? 3.52 4.523 -17.688 1 63.66 233 LYS B N 1
ATOM 6459 C CA . LYS B 1 233 ? 3.154 5.336 -18.844 1 63.66 233 LYS B CA 1
ATOM 6460 C C . LYS B 1 233 ? 2.439 4.496 -19.891 1 63.66 233 LYS B C 1
ATOM 6462 O O . LYS B 1 233 ? 2.908 3.42 -20.266 1 63.66 233 LYS B O 1
ATOM 6467 N N . ALA B 1 234 ? 1.3 4.934 -20.078 1 59.72 234 ALA B N 1
ATOM 6468 C CA . ALA B 1 234 ? 0.506 4.211 -21.062 1 59.72 234 ALA B CA 1
ATOM 6469 C C . ALA B 1 234 ? 1.171 4.25 -22.438 1 59.72 234 ALA B C 1
ATOM 6471 O O . ALA B 1 234 ? 1.718 5.281 -22.844 1 59.72 234 ALA B O 1
ATOM 6472 N N . ARG B 1 235 ? 1.22 3.117 -22.906 1 57.69 235 ARG B N 1
ATOM 6473 C CA . ARG B 1 235 ? 1.686 3.094 -24.297 1 57.69 235 ARG B CA 1
ATOM 6474 C C . ARG B 1 235 ? 0.716 3.83 -25.203 1 57.69 235 ARG B C 1
ATOM 6476 O O . ARG B 1 235 ? -0.499 3.779 -25 1 57.69 235 ARG B O 1
ATOM 6483 N N . PRO B 1 236 ? 1.281 4.574 -25.953 1 57.34 236 PRO B N 1
ATOM 6484 C CA . PRO B 1 236 ? 0.433 5.363 -26.844 1 57.34 236 PRO B CA 1
ATOM 6485 C C . PRO B 1 236 ? -0.668 4.531 -27.5 1 57.34 236 PRO B C 1
ATOM 6487 O O . PRO B 1 236 ? -1.774 5.027 -27.719 1 57.34 236 PRO B O 1
ATOM 6490 N N . GLU B 1 237 ? -0.43 3.357 -27.688 1 57.75 237 GLU B N 1
ATOM 6491 C CA . GLU B 1 237 ? -1.426 2.529 -28.375 1 57.75 237 GLU B CA 1
ATOM 6492 C C . GLU B 1 237 ? -2.588 2.193 -27.438 1 57.75 237 GLU B C 1
ATOM 6494 O O . GLU B 1 237 ? -3.697 1.919 -27.891 1 57.75 237 GLU B O 1
ATOM 6499 N N . SER B 1 238 ? -2.316 2.33 -26.219 1 58.16 238 SER B N 1
ATOM 6500 C CA . SER B 1 238 ? -3.322 1.928 -25.234 1 58.16 238 SER B CA 1
ATOM 6501 C C . SER B 1 238 ? -4.152 3.121 -24.781 1 58.16 238 SER B C 1
ATOM 6503 O O . SER B 1 238 ? -5.16 2.951 -24.094 1 58.16 238 SER B O 1
ATOM 6505 N N . ILE B 1 239 ? -3.719 4.254 -25.25 1 62.16 239 ILE B N 1
ATOM 6506 C CA . ILE B 1 239 ? -4.438 5.453 -24.828 1 62.16 239 ILE B CA 1
ATOM 6507 C C . ILE B 1 239 ? -5.668 5.652 -25.703 1 62.16 239 ILE B C 1
ATOM 6509 O O . ILE B 1 239 ? -5.547 5.91 -26.906 1 62.16 239 ILE B O 1
ATOM 6513 N N . SER B 1 240 ? -6.742 5.422 -25.203 1 62.62 240 SER B N 1
ATOM 6514 C CA . SER B 1 240 ? -8 5.539 -25.938 1 62.62 240 SER B CA 1
ATOM 6515 C C . SER B 1 240 ? -8.328 7 -26.234 1 62.62 240 SER B C 1
ATOM 6517 O O . SER B 1 240 ? -8.836 7.32 -27.312 1 62.62 240 SER B O 1
ATOM 6519 N N . SER B 1 241 ? -8.078 7.895 -25.172 1 77.62 241 SER B N 1
ATOM 6520 C CA . SER B 1 241 ? -8.406 9.312 -25.328 1 77.62 241 SER B CA 1
ATOM 6521 C C . SER B 1 241 ? -7.453 10.188 -24.516 1 77.62 241 SER B C 1
ATOM 6523 O O . SER B 1 241 ? -6.965 9.773 -23.469 1 77.62 241 SER B O 1
ATOM 6525 N N . PRO B 1 242 ? -7.168 11.297 -25.094 1 77.69 242 PRO B N 1
ATOM 6526 C CA . PRO B 1 242 ? -6.32 12.234 -24.359 1 77.69 242 PRO B CA 1
ATOM 6527 C C . PRO B 1 242 ? -6.906 12.617 -23 1 77.69 242 PRO B C 1
ATOM 6529 O O . PRO B 1 242 ? -6.164 12.914 -22.062 1 77.69 242 PRO B O 1
ATOM 6532 N N . VAL B 1 243 ? -8.172 12.648 -23.031 1 80.5 243 VAL B N 1
ATOM 6533 C CA . VAL B 1 243 ? -8.836 12.992 -21.781 1 80.5 243 VAL B CA 1
ATOM 6534 C C . VAL B 1 243 ? -8.562 11.906 -20.734 1 80.5 243 VAL B C 1
ATOM 6536 O O . VAL B 1 243 ? -8.336 12.203 -19.562 1 80.5 243 VAL B O 1
ATOM 6539 N N . GLU B 1 244 ? -8.578 10.734 -21.156 1 79.88 244 GLU B N 1
ATOM 6540 C CA . GLU B 1 244 ? -8.312 9.633 -20.25 1 79.88 244 GLU B CA 1
ATOM 6541 C C . GLU B 1 244 ? -6.867 9.648 -19.766 1 79.88 244 GLU B C 1
ATOM 6543 O O . GLU B 1 244 ? -6.59 9.344 -18.594 1 79.88 244 GLU B O 1
ATOM 6548 N N . ASP B 1 245 ? -6.035 10.031 -20.641 1 82.5 245 ASP B N 1
ATOM 6549 C CA . ASP B 1 245 ? -4.625 10.109 -20.281 1 82.5 245 ASP B CA 1
ATOM 6550 C C . ASP B 1 245 ? -4.383 11.211 -19.25 1 82.5 245 ASP B C 1
ATOM 6552 O O . ASP B 1 245 ? -3.58 11.047 -18.328 1 82.5 245 ASP B O 1
ATOM 6556 N N . ASP B 1 246 ? -5.047 12.281 -19.469 1 85.56 246 ASP B N 1
ATOM 6557 C CA . ASP B 1 246 ? -4.926 13.391 -18.531 1 85.56 246 ASP B CA 1
ATOM 6558 C C . ASP B 1 246 ? -5.477 13 -17.156 1 85.56 246 ASP B C 1
ATOM 6560 O O . ASP B 1 246 ? -4.891 13.344 -16.125 1 85.56 246 ASP B O 1
ATOM 6564 N N . ASN B 1 247 ? -6.598 12.352 -17.172 1 86.81 247 ASN B N 1
ATOM 6565 C CA . ASN B 1 247 ? -7.184 11.906 -15.906 1 86.81 247 ASN B CA 1
ATOM 6566 C C . ASN B 1 247 ? -6.289 10.891 -15.195 1 86.81 247 ASN B C 1
ATOM 6568 O O . ASN B 1 247 ? -6.215 10.883 -13.969 1 86.81 247 ASN B O 1
ATOM 6572 N N . ARG B 1 248 ? -5.672 10.062 -15.977 1 85.81 248 ARG B N 1
ATOM 6573 C CA . ARG B 1 248 ? -4.754 9.078 -15.406 1 85.81 248 ARG B CA 1
ATOM 6574 C C . ARG B 1 248 ? -3.576 9.766 -14.719 1 85.81 248 ARG B C 1
ATOM 6576 O O . ARG B 1 248 ? -3.197 9.398 -13.609 1 85.81 248 ARG B O 1
ATOM 6583 N N . SER B 1 249 ? -3.078 10.688 -15.453 1 87.25 249 SER B N 1
ATOM 6584 C CA . SER B 1 249 ? -1.941 11.422 -14.906 1 87.25 249 SER B CA 1
ATOM 6585 C C . SER B 1 249 ? -2.334 12.195 -13.648 1 87.25 249 SER B C 1
ATOM 6587 O O . SER B 1 249 ? -1.605 12.188 -12.656 1 87.25 249 SER B O 1
ATOM 6589 N N . ARG B 1 250 ? -3.424 12.883 -13.672 1 90.56 250 ARG B N 1
ATOM 6590 C CA . ARG B 1 250 ? -3.895 13.656 -12.531 1 90.56 250 ARG B CA 1
ATOM 6591 C C . ARG B 1 250 ? -4.117 12.766 -11.312 1 90.56 250 ARG B C 1
ATOM 6593 O O . ARG B 1 250 ? -3.742 13.125 -10.195 1 90.56 250 ARG B O 1
ATOM 6600 N N . LEU B 1 251 ? -4.734 11.656 -11.578 1 91.94 251 LEU B N 1
ATOM 6601 C CA . LEU B 1 251 ? -5.012 10.727 -10.484 1 91.94 251 LEU B CA 1
ATOM 6602 C C . LEU B 1 251 ? -3.713 10.234 -9.852 1 91.94 251 LEU B C 1
ATOM 6604 O O . LEU B 1 251 ? -3.596 10.18 -8.625 1 91.94 251 LEU B O 1
ATOM 6608 N N . LEU B 1 252 ? -2.775 9.852 -10.688 1 90.75 252 LEU B N 1
ATOM 6609 C CA . LEU B 1 252 ? -1.514 9.305 -10.195 1 90.75 252 LEU B CA 1
ATOM 6610 C C . LEU B 1 252 ? -0.78 10.32 -9.328 1 90.75 252 LEU B C 1
ATOM 6612 O O . LEU B 1 252 ? -0.341 10 -8.227 1 90.75 252 LEU B O 1
ATOM 6616 N N . TRP B 1 253 ? -0.707 11.5 -9.805 1 92.44 253 TRP B N 1
ATOM 6617 C CA . TRP B 1 253 ? 0.09 12.5 -9.094 1 92.44 253 TRP B CA 1
ATOM 6618 C C . TRP B 1 253 ? -0.66 13.023 -7.871 1 92.44 253 TRP B C 1
ATOM 6620 O O . TRP B 1 253 ? -0.047 13.359 -6.855 1 92.44 253 TRP B O 1
ATOM 6630 N N . ALA B 1 254 ? -1.97 13.125 -7.973 1 94.62 254 ALA B N 1
ATOM 6631 C CA . ALA B 1 254 ? -2.738 13.508 -6.789 1 94.62 254 ALA B CA 1
ATOM 6632 C C . ALA B 1 254 ? -2.57 12.484 -5.672 1 94.62 254 ALA B C 1
ATOM 6634 O O . ALA B 1 254 ? -2.4 12.852 -4.508 1 94.62 254 ALA B O 1
ATOM 6635 N N . ALA B 1 255 ? -2.646 11.227 -6.043 1 94.5 255 ALA B N 1
ATOM 6636 C CA . ALA B 1 255 ? -2.449 10.172 -5.055 1 94.5 255 ALA B CA 1
ATOM 6637 C C . ALA B 1 255 ? -1.028 10.195 -4.504 1 94.5 255 ALA B C 1
ATOM 6639 O O . ALA B 1 255 ? -0.815 9.945 -3.312 1 94.5 255 ALA B O 1
ATOM 6640 N N . PHE B 1 256 ? -0.089 10.469 -5.367 1 93.62 256 PHE B N 1
ATOM 6641 C CA . PHE B 1 256 ? 1.307 10.547 -4.949 1 93.62 256 PHE B CA 1
ATOM 6642 C C . PHE B 1 256 ? 1.512 11.68 -3.953 1 93.62 256 PHE B C 1
ATOM 6644 O O . PHE B 1 256 ? 2.162 11.5 -2.922 1 93.62 256 PHE B O 1
ATOM 6651 N N . ILE B 1 257 ? 0.961 12.828 -4.219 1 95.31 257 ILE B N 1
ATOM 6652 C CA . ILE B 1 257 ? 1.096 13.984 -3.344 1 95.31 257 ILE B CA 1
ATOM 6653 C C . ILE B 1 257 ? 0.475 13.68 -1.983 1 95.31 257 ILE B C 1
ATOM 6655 O O . ILE B 1 257 ? 1.082 13.945 -0.943 1 95.31 257 ILE B O 1
ATOM 6659 N N . LEU B 1 258 ? -0.713 13.164 -2.01 1 96 258 LEU B N 1
ATOM 6660 C CA . LEU B 1 258 ? -1.382 12.836 -0.756 1 96 258 LEU B CA 1
ATOM 6661 C C . LEU B 1 258 ? -0.564 11.828 0.051 1 96 258 LEU B C 1
ATOM 6663 O O . LEU B 1 258 ? -0.434 11.969 1.27 1 96 258 LEU B O 1
ATOM 6667 N N . ASP B 1 259 ? -0.051 10.867 -0.6 1 94.31 259 ASP B N 1
ATOM 6668 C CA . ASP B 1 259 ? 0.76 9.852 0.068 1 94.31 259 ASP B CA 1
ATOM 6669 C C . ASP B 1 259 ? 1.999 10.477 0.707 1 94.31 259 ASP B C 1
ATOM 6671 O O . ASP B 1 259 ? 2.369 10.125 1.828 1 94.31 259 ASP B O 1
ATOM 6675 N N . MET B 1 260 ? 2.598 11.344 0.024 1 94.69 260 MET B N 1
ATOM 6676 C CA . MET B 1 260 ? 3.818 11.953 0.54 1 94.69 260 MET B CA 1
ATOM 6677 C C . MET B 1 260 ? 3.508 12.906 1.688 1 94.69 260 MET B C 1
ATOM 6679 O O . MET B 1 260 ? 4.281 13.008 2.641 1 94.69 260 MET B O 1
ATOM 6683 N N . ASP B 1 261 ? 2.41 13.609 1.537 1 94.69 261 ASP B N 1
ATOM 6684 C CA . ASP B 1 261 ? 1.979 14.422 2.668 1 94.69 261 ASP B CA 1
ATOM 6685 C C . ASP B 1 261 ? 1.792 13.57 3.92 1 94.69 261 ASP B C 1
ATOM 6687 O O . ASP B 1 261 ? 2.246 13.945 5.004 1 94.69 261 ASP B O 1
ATOM 6691 N N . MET B 1 262 ? 1.184 12.461 3.732 1 92.88 262 MET B N 1
ATOM 6692 C CA . MET B 1 262 ? 0.944 11.578 4.867 1 92.88 262 MET B CA 1
ATOM 6693 C C . MET B 1 262 ? 2.256 11.023 5.41 1 92.88 262 MET B C 1
ATOM 6695 O O . MET B 1 262 ? 2.441 10.922 6.625 1 92.88 262 MET B O 1
ATOM 6699 N N . THR B 1 263 ? 3.104 10.695 4.5 1 91.06 263 THR B N 1
ATOM 6700 C CA . THR B 1 263 ? 4.375 10.094 4.891 1 91.06 263 THR B CA 1
ATOM 6701 C C . THR B 1 263 ? 5.211 11.086 5.703 1 91.06 263 THR B C 1
ATOM 6703 O O . THR B 1 263 ? 5.672 10.758 6.801 1 91.06 263 THR B O 1
ATOM 6706 N N . VAL B 1 264 ? 5.32 12.281 5.266 1 92.69 264 VAL B N 1
ATOM 6707 C CA . VAL B 1 264 ? 6.172 13.273 5.918 1 92.69 264 VAL B CA 1
ATOM 6708 C C . VAL B 1 264 ? 5.512 13.75 7.207 1 92.69 264 VAL B C 1
ATOM 6710 O O . VAL B 1 264 ? 6.195 14.039 8.195 1 92.69 264 VAL B O 1
ATOM 6713 N N . ASN B 1 265 ? 4.242 13.766 7.188 1 92.62 265 ASN B N 1
ATOM 6714 C CA . ASN B 1 265 ? 3.539 14.289 8.359 1 92.62 265 ASN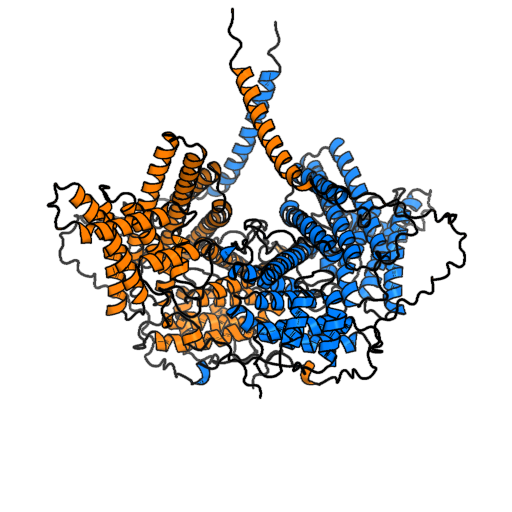 B CA 1
ATOM 6715 C C . ASN B 1 265 ? 3.402 13.227 9.445 1 92.62 265 ASN B C 1
ATOM 6717 O O . ASN B 1 265 ? 3.486 13.547 10.641 1 92.62 265 ASN B O 1
ATOM 6721 N N . THR B 1 266 ? 3.193 12 9.102 1 89.88 266 THR B N 1
ATOM 6722 C CA . THR B 1 266 ? 2.867 11 10.109 1 89.88 266 THR B CA 1
ATOM 6723 C C . THR B 1 266 ? 4.039 10.047 10.328 1 89.88 266 THR B C 1
ATOM 6725 O O . THR B 1 266 ? 4.078 9.312 11.312 1 89.88 266 THR B O 1
ATOM 6728 N N . GLY B 1 267 ? 5.004 10.078 9.461 1 85.69 267 GLY B N 1
ATOM 6729 C CA . GLY B 1 267 ? 6.133 9.172 9.594 1 85.69 267 GLY B CA 1
ATOM 6730 C C . GLY B 1 267 ? 5.852 7.781 9.055 1 85.69 267 GLY B C 1
ATOM 6731 O O . GLY B 1 267 ? 6.684 6.883 9.18 1 85.69 267 GLY B O 1
ATOM 6732 N N . LEU B 1 268 ? 4.688 7.555 8.453 1 88.12 268 LEU B N 1
ATOM 6733 C CA . LEU B 1 268 ? 4.379 6.281 7.812 1 88.12 268 LEU B CA 1
ATOM 6734 C C . LEU B 1 268 ? 5.223 6.09 6.559 1 88.12 268 LEU B C 1
ATOM 6736 O O . LEU B 1 268 ? 5.551 7.059 5.867 1 88.12 268 LEU B O 1
ATOM 6740 N N . PRO B 1 269 ? 5.59 4.855 6.297 1 86.56 269 PRO B N 1
ATOM 6741 C CA . PRO B 1 269 ? 6.293 4.633 5.031 1 86.56 269 PRO B CA 1
ATOM 6742 C C . PRO B 1 269 ? 5.422 4.93 3.812 1 86.56 269 PRO B C 1
ATOM 6744 O O . PRO B 1 269 ? 4.203 4.754 3.863 1 86.56 269 PRO B O 1
ATOM 6747 N N . PRO B 1 270 ? 6.094 5.441 2.803 1 89.5 270 PRO B N 1
ATOM 6748 C CA . PRO B 1 270 ? 5.309 5.719 1.598 1 89.5 270 PRO B CA 1
ATOM 6749 C C . PRO B 1 270 ? 4.668 4.465 1.007 1 89.5 270 PRO B C 1
ATOM 6751 O O . PRO B 1 270 ? 5.277 3.391 1.023 1 89.5 270 PRO B O 1
ATOM 6754 N N . ALA B 1 271 ? 3.479 4.613 0.534 1 88.81 271 ALA B N 1
ATOM 6755 C CA . ALA B 1 271 ? 2.795 3.523 -0.159 1 88.81 271 ALA B CA 1
ATOM 6756 C C . ALA B 1 271 ? 3.246 3.43 -1.613 1 88.81 271 ALA B C 1
ATOM 6758 O O . ALA B 1 271 ? 3.234 2.348 -2.205 1 88.81 271 ALA B O 1
ATOM 6759 N N . HIS B 1 272 ? 3.615 4.633 -2.168 1 82 272 HIS B N 1
ATOM 6760 C CA . HIS B 1 272 ? 4.109 4.664 -3.541 1 82 272 HIS B CA 1
ATOM 6761 C C . HIS B 1 272 ? 5.578 4.273 -3.607 1 82 272 HIS B C 1
ATOM 6763 O O . HIS B 1 272 ? 6.391 4.762 -2.818 1 82 272 HIS B O 1
ATOM 6769 N N . THR B 1 273 ? 5.902 3.217 -4.32 1 67.81 273 THR B N 1
ATOM 6770 C CA . THR B 1 273 ? 7.297 2.807 -4.43 1 67.81 273 THR B CA 1
ATOM 6771 C C . THR B 1 273 ? 7.938 3.396 -5.684 1 67.81 273 THR B C 1
ATOM 6773 O O . THR B 1 273 ? 7.238 3.752 -6.637 1 67.81 273 THR B O 1
ATOM 6776 N N . ASP B 1 274 ? 9.18 4.027 -5.574 1 58.41 274 ASP B N 1
ATOM 6777 C CA . ASP B 1 274 ? 9.945 4.727 -6.605 1 58.41 274 ASP B CA 1
ATOM 6778 C C . ASP B 1 274 ? 9.93 3.947 -7.918 1 58.41 274 ASP B C 1
ATOM 6780 O O . ASP B 1 274 ? 10.289 4.484 -8.969 1 58.41 274 ASP B O 1
ATOM 6784 N N . GLN B 1 275 ? 9.875 2.725 -7.781 1 54.19 275 GLN B N 1
ATOM 6785 C CA . GLN B 1 275 ? 10.398 1.928 -8.883 1 54.19 275 GLN B CA 1
ATOM 6786 C C . GLN B 1 275 ? 9.57 2.119 -10.148 1 54.19 275 GLN B C 1
ATOM 6788 O O . GLN B 1 275 ? 10.008 1.757 -11.242 1 54.19 275 GLN B O 1
ATOM 6793 N N . GLY B 1 276 ? 8.32 2.562 -9.977 1 53.09 276 GLY B N 1
ATOM 6794 C CA . GLY B 1 276 ? 7.621 2.514 -11.258 1 53.09 276 GLY B CA 1
ATOM 6795 C C . GLY B 1 276 ? 7.574 3.855 -11.961 1 53.09 276 GLY B C 1
ATOM 6796 O O . GLY B 1 276 ? 7.809 4.895 -11.344 1 53.09 276 GLY B O 1
ATOM 6797 N N . THR B 1 277 ? 7.906 3.84 -13.305 1 56.34 277 THR B N 1
ATOM 6798 C CA . THR B 1 277 ? 7.789 4.969 -14.219 1 56.34 277 THR B CA 1
ATOM 6799 C C . THR B 1 277 ? 6.531 5.777 -13.922 1 56.34 277 THR B C 1
ATOM 6801 O O . THR B 1 277 ? 5.422 5.246 -13.961 1 56.34 277 THR B O 1
ATOM 6804 N N . MET B 1 278 ? 6.777 6.723 -13.109 1 62.5 278 MET B N 1
ATOM 6805 C CA . MET B 1 278 ? 5.617 7.586 -12.922 1 62.5 278 MET B CA 1
ATOM 6806 C C . MET B 1 278 ? 5.223 8.258 -14.234 1 62.5 278 MET B C 1
ATOM 6808 O O . MET B 1 278 ? 6.078 8.539 -15.078 1 62.5 278 MET B O 1
ATOM 6812 N N . ALA B 1 279 ? 4 8.25 -14.484 1 71.19 279 ALA B N 1
ATOM 6813 C CA . ALA B 1 279 ? 3.436 9.008 -15.602 1 71.19 279 ALA B CA 1
ATOM 6814 C C . ALA B 1 279 ? 4.047 10.406 -15.672 1 71.19 279 ALA B C 1
ATOM 6816 O O . ALA B 1 279 ? 4.715 10.852 -14.734 1 71.19 279 ALA B O 1
ATOM 6817 N N . ASP B 1 280 ? 3.934 10.977 -16.75 1 76.44 280 ASP B N 1
ATOM 6818 C CA . ASP B 1 280 ? 4.426 12.344 -16.953 1 76.44 280 ASP B CA 1
ATOM 6819 C C . ASP B 1 280 ? 3.734 13.32 -16 1 76.44 280 ASP B C 1
ATOM 6821 O O . ASP B 1 280 ? 2.574 13.117 -15.633 1 76.44 280 ASP B O 1
ATOM 6825 N N . LEU B 1 281 ? 4.441 14.266 -15.609 1 83.12 281 LEU B N 1
ATOM 6826 C CA . LEU B 1 281 ? 3.877 15.32 -14.773 1 83.12 281 LEU B CA 1
ATOM 6827 C C . LEU B 1 281 ? 2.723 16.016 -15.484 1 83.12 281 LEU B C 1
ATOM 6829 O O . LEU B 1 281 ? 2.68 16.062 -16.719 1 83.12 281 LEU B O 1
ATOM 6833 N N . PRO B 1 282 ? 1.814 16.484 -14.68 1 80.06 282 PRO B N 1
ATOM 6834 C CA . PRO B 1 282 ? 0.721 17.219 -15.312 1 80.06 282 PRO B CA 1
ATOM 6835 C C . PRO B 1 282 ? 1.212 18.406 -16.141 1 80.06 282 PRO B C 1
ATOM 6837 O O . PRO B 1 282 ? 2.1 19.141 -15.695 1 80.06 282 PRO B O 1
ATOM 6840 N N . MET B 1 283 ? 0.782 18.547 -17.359 1 76.75 283 MET B N 1
ATOM 6841 C CA . MET B 1 283 ? 1.366 19.5 -18.297 1 76.75 283 MET B CA 1
ATOM 6842 C C . MET B 1 283 ? 0.426 20.688 -18.531 1 76.75 283 MET B C 1
ATOM 6844 O O . MET B 1 283 ? 0.683 21.531 -19.391 1 76.75 283 MET B O 1
ATOM 6848 N N . GLY B 1 284 ? -0.457 20.875 -17.797 1 78.56 284 GLY B N 1
ATOM 6849 C CA . GLY B 1 284 ? -1.352 21.984 -18.031 1 78.56 284 GLY B CA 1
ATOM 6850 C C . GLY B 1 284 ? -0.698 23.344 -17.797 1 78.56 284 GLY B C 1
ATOM 6851 O O . GLY B 1 284 ? 0.321 23.422 -17.109 1 78.56 284 GLY B O 1
ATOM 6852 N N . GLU B 1 285 ? -1.229 24.406 -18.484 1 80.56 285 GLU B N 1
ATOM 6853 C CA . GLU B 1 285 ? -0.641 25.734 -18.406 1 80.56 285 GLU B CA 1
ATOM 6854 C C . GLU B 1 285 ? -1.443 26.641 -17.469 1 80.56 285 GLU B C 1
ATOM 6856 O O . GLU B 1 285 ? -0.983 27.719 -17.094 1 80.56 285 GLU B O 1
ATOM 6861 N N . ASP B 1 286 ? -2.502 26.188 -17.016 1 81.88 286 ASP B N 1
ATOM 6862 C CA . ASP B 1 286 ? -3.283 26.969 -16.078 1 81.88 286 ASP B CA 1
ATOM 6863 C C . ASP B 1 286 ? -2.58 27.047 -14.719 1 81.88 286 ASP B C 1
ATOM 6865 O O . ASP B 1 286 ? -1.774 26.188 -14.375 1 81.88 286 ASP B O 1
ATOM 6869 N N . ARG B 1 287 ? -2.855 28.156 -14.016 1 81.69 287 ARG B N 1
ATOM 6870 C CA . ARG B 1 287 ? -2.236 28.391 -12.719 1 81.69 287 ARG B CA 1
ATOM 6871 C C . ARG B 1 287 ? -2.4 27.188 -11.805 1 81.69 287 ARG B C 1
ATOM 6873 O O . ARG B 1 287 ? -1.461 26.797 -11.109 1 81.69 287 ARG B O 1
ATOM 6880 N N . ARG B 1 288 ? -3.553 26.672 -11.844 1 82.69 288 ARG B N 1
ATOM 6881 C CA . ARG B 1 288 ? -3.82 25.516 -11 1 82.69 288 ARG B CA 1
ATOM 6882 C C . ARG B 1 288 ? -2.965 24.312 -11.422 1 82.69 288 ARG B C 1
ATOM 6884 O O . ARG B 1 288 ? -2.506 23.547 -10.578 1 82.69 288 ARG B O 1
ATOM 6891 N N . ASP B 1 289 ? -2.76 24.156 -12.641 1 87.94 289 ASP B N 1
ATOM 6892 C CA . ASP B 1 289 ? -1.931 23.062 -13.148 1 87.94 289 ASP B CA 1
ATOM 6893 C C . ASP B 1 289 ? -0.461 23.281 -12.797 1 87.94 289 ASP B C 1
ATOM 6895 O O . ASP B 1 289 ? 0.271 22.328 -12.539 1 87.94 289 ASP B O 1
ATOM 6899 N N . ILE B 1 290 ? -0.129 24.516 -12.812 1 89.69 290 ILE B N 1
ATOM 6900 C CA . ILE B 1 290 ? 1.251 24.844 -12.461 1 89.69 290 ILE B CA 1
ATOM 6901 C C . ILE B 1 290 ? 1.503 24.516 -10.992 1 89.69 290 ILE B C 1
ATOM 6903 O O . ILE B 1 290 ? 2.525 23.922 -10.648 1 89.69 290 ILE B O 1
ATOM 6907 N N . ILE B 1 291 ? 0.6 24.969 -10.172 1 90.62 291 ILE B N 1
ATOM 6908 C CA . ILE B 1 291 ? 0.742 24.688 -8.742 1 90.62 291 ILE B CA 1
ATOM 6909 C C . ILE B 1 291 ? 0.736 23.172 -8.508 1 90.62 291 ILE B C 1
ATOM 6911 O O . ILE B 1 291 ? 1.502 22.672 -7.688 1 90.62 291 ILE B O 1
ATOM 6915 N N . PHE B 1 292 ? -0.146 22.531 -9.25 1 92.19 292 PHE B N 1
ATOM 6916 C CA . PHE B 1 292 ? -0.227 21.078 -9.148 1 92.19 292 PHE B CA 1
ATOM 6917 C C . PHE B 1 292 ? 1.104 20.438 -9.523 1 92.19 292 PHE B C 1
ATOM 6919 O O . PHE B 1 292 ? 1.568 19.516 -8.836 1 92.19 292 PHE B O 1
ATOM 6926 N N . ARG B 1 293 ? 1.664 20.844 -10.547 1 93 293 ARG B N 1
ATOM 6927 C CA . ARG B 1 293 ? 2.957 20.344 -10.992 1 93 293 ARG B CA 1
ATOM 6928 C C . ARG B 1 293 ? 4.043 20.609 -9.953 1 93 293 ARG B C 1
ATOM 6930 O O . ARG B 1 293 ? 4.875 19.75 -9.68 1 93 293 ARG B O 1
ATOM 6937 N N . LEU B 1 294 ? 4.055 21.812 -9.422 1 92.88 294 LEU B N 1
ATOM 6938 C CA . LEU B 1 294 ? 5.031 22.172 -8.398 1 92.88 294 LEU B CA 1
ATOM 6939 C C . LEU B 1 294 ? 4.867 21.297 -7.16 1 92.88 294 LEU B C 1
ATOM 6941 O O . LEU B 1 294 ? 5.855 20.891 -6.551 1 92.88 294 LEU B O 1
ATOM 6945 N N . ARG B 1 295 ? 3.596 21.047 -6.812 1 94.5 295 ARG B N 1
ATOM 6946 C CA . ARG B 1 295 ? 3.324 20.172 -5.668 1 94.5 295 ARG B CA 1
ATOM 6947 C C . ARG B 1 295 ? 3.83 18.75 -5.926 1 94.5 295 ARG B C 1
ATOM 6949 O O . ARG B 1 295 ? 4.328 18.094 -5.016 1 94.5 295 ARG B O 1
ATOM 6956 N N . ALA B 1 296 ? 3.641 18.297 -7.141 1 93.5 296 ALA B N 1
ATOM 6957 C CA . ALA B 1 296 ? 4.121 16.969 -7.508 1 93.5 296 ALA B CA 1
ATOM 6958 C C . ALA B 1 296 ? 5.641 16.891 -7.402 1 93.5 296 ALA B C 1
ATOM 6960 O O . ALA B 1 296 ? 6.184 15.891 -6.922 1 93.5 296 ALA B O 1
ATOM 6961 N N . GLU B 1 297 ? 6.301 17.938 -7.836 1 93.19 297 GLU B N 1
ATOM 6962 C CA . GLU B 1 297 ? 7.754 17.969 -7.734 1 93.19 297 GLU B CA 1
ATOM 6963 C C . GLU B 1 297 ? 8.211 17.984 -6.277 1 93.19 297 GLU B C 1
ATOM 6965 O O . GLU B 1 297 ? 9.156 17.281 -5.914 1 93.19 297 GLU B O 1
ATOM 6970 N N . LEU B 1 298 ? 7.57 18.797 -5.543 1 95 298 LEU B N 1
ATOM 6971 C CA . LEU B 1 298 ? 7.898 18.875 -4.121 1 95 298 LEU B CA 1
ATOM 6972 C C . LEU B 1 298 ? 7.645 17.531 -3.443 1 95 298 LEU B C 1
ATOM 6974 O O . LEU B 1 298 ? 8.367 17.141 -2.521 1 95 298 LEU B O 1
ATOM 6978 N N . ALA B 1 299 ? 6.578 16.875 -3.879 1 94.75 299 ALA B N 1
ATOM 6979 C CA . ALA B 1 299 ? 6.281 15.555 -3.336 1 94.75 299 ALA B CA 1
ATOM 6980 C C . ALA B 1 299 ? 7.434 14.586 -3.59 1 94.75 299 ALA B C 1
ATOM 6982 O O . ALA B 1 299 ? 7.703 13.711 -2.77 1 94.75 299 ALA B O 1
ATOM 6983 N N . GLY B 1 300 ? 8.07 14.727 -4.719 1 91.56 300 GLY B N 1
ATOM 6984 C CA . GLY B 1 300 ? 9.258 13.93 -4.977 1 91.56 300 GLY B CA 1
ATOM 6985 C C . GLY B 1 300 ? 10.359 14.141 -3.953 1 91.56 300 GLY B C 1
ATOM 6986 O O . GLY B 1 300 ? 11.016 13.188 -3.535 1 91.56 300 GLY B O 1
ATOM 6987 N N . ILE B 1 301 ? 10.508 15.328 -3.545 1 93.5 301 ILE B N 1
ATOM 6988 C CA . ILE B 1 301 ? 11.5 15.664 -2.527 1 93.5 301 ILE B CA 1
ATOM 6989 C C . ILE B 1 301 ? 11.039 15.141 -1.169 1 93.5 301 ILE B C 1
ATOM 6991 O O . ILE B 1 301 ? 11.844 14.617 -0.394 1 93.5 301 ILE B O 1
ATOM 6995 N N . GLN B 1 302 ? 9.734 15.305 -0.936 1 93.94 302 GLN B N 1
ATOM 6996 C CA . GLN B 1 302 ? 9.164 14.805 0.309 1 93.94 302 GLN B CA 1
ATOM 6997 C C . GLN B 1 302 ? 9.391 13.305 0.454 1 93.94 302 GLN B C 1
ATOM 6999 O O . GLN B 1 302 ? 9.609 12.805 1.562 1 93.94 302 GLN B O 1
ATOM 7004 N N . ARG B 1 303 ? 9.289 12.641 -0.616 1 90.81 303 ARG B N 1
ATOM 7005 C CA . ARG B 1 303 ? 9.523 11.203 -0.571 1 90.81 303 ARG B CA 1
ATOM 7006 C C . ARG B 1 303 ? 10.922 10.891 -0.054 1 90.81 303 ARG B C 1
ATOM 7008 O O . ARG B 1 303 ? 11.094 10.023 0.804 1 90.81 303 ARG B O 1
ATOM 7015 N N . ARG B 1 304 ? 11.828 11.578 -0.551 1 89.44 304 ARG B N 1
ATOM 7016 C CA . ARG B 1 304 ? 13.211 11.367 -0.126 1 89.44 304 ARG B CA 1
ATOM 7017 C C . ARG B 1 304 ? 13.398 11.75 1.338 1 89.44 304 ARG B C 1
ATOM 7019 O O . ARG B 1 304 ? 14.141 11.086 2.066 1 89.44 304 ARG B O 1
ATOM 7026 N N . ILE B 1 305 ? 12.727 12.82 1.661 1 90.38 305 ILE B N 1
ATOM 7027 C CA . ILE B 1 305 ? 12.766 13.219 3.062 1 90.38 305 ILE B CA 1
ATOM 7028 C C . ILE B 1 305 ? 12.195 12.102 3.934 1 90.38 305 ILE B C 1
ATOM 7030 O O . ILE B 1 305 ? 12.789 11.734 4.949 1 90.38 305 ILE B O 1
ATOM 7034 N N . GLY B 1 306 ? 11.062 11.578 3.568 1 85.5 306 GLY B N 1
ATOM 7035 C CA . GLY B 1 306 ? 10.391 10.539 4.34 1 85.5 306 GLY B CA 1
ATOM 7036 C C . GLY B 1 306 ? 11.211 9.266 4.457 1 85.5 306 GLY B C 1
ATOM 7037 O O . GLY B 1 306 ? 11.195 8.609 5.5 1 85.5 306 GLY B O 1
ATOM 7038 N N . VAL B 1 307 ? 11.961 8.938 3.414 1 81.75 307 VAL B N 1
ATOM 7039 C CA . VAL B 1 307 ? 12.672 7.66 3.373 1 81.75 307 VAL B CA 1
ATOM 7040 C C . VAL B 1 307 ? 14.078 7.836 3.945 1 81.75 307 VAL B C 1
ATOM 7042 O O . VAL B 1 307 ? 14.555 6.988 4.703 1 81.75 307 VAL B O 1
ATOM 7045 N N . GLN B 1 308 ? 14.734 8.945 3.723 1 78.81 308 GLN B N 1
ATOM 7046 C CA . GLN B 1 308 ? 16.156 9.102 4.031 1 78.81 308 GLN B CA 1
ATOM 7047 C C . GLN B 1 308 ? 16.344 9.664 5.434 1 78.81 308 GLN B C 1
ATOM 7049 O O . GLN B 1 308 ? 17.422 9.523 6.023 1 78.81 308 GLN B O 1
ATOM 7054 N N . LEU B 1 309 ? 15.359 10.359 5.949 1 78.25 309 LEU B N 1
ATOM 7055 C CA . LEU B 1 309 ? 15.578 11.016 7.234 1 78.25 309 LEU B CA 1
ATOM 7056 C C . LEU B 1 309 ? 15.461 10.016 8.383 1 78.25 309 LEU B C 1
ATOM 7058 O O . LEU B 1 309 ? 15.719 10.359 9.539 1 78.25 309 LEU B O 1
ATOM 7062 N N . ILE B 1 310 ? 15.109 8.773 8.07 1 71.12 310 ILE B N 1
ATOM 7063 C CA . ILE B 1 310 ? 15.125 7.742 9.102 1 71.12 310 ILE B CA 1
ATOM 7064 C C . ILE B 1 310 ? 16.562 7.496 9.562 1 71.12 310 ILE B C 1
ATOM 7066 O O . ILE B 1 310 ? 16.812 7.402 10.766 1 71.12 310 ILE B O 1
ATOM 7070 N N . ALA B 1 311 ? 17.5 7.379 8.68 1 75 311 ALA B N 1
ATOM 7071 C CA . ALA B 1 311 ? 18.938 7.258 8.945 1 75 311 ALA B CA 1
ATOM 7072 C C . ALA B 1 311 ? 19.75 8.047 7.93 1 75 311 ALA B C 1
ATOM 7074 O O . ALA B 1 311 ? 20.453 7.469 7.094 1 75 311 ALA B O 1
ATOM 7075 N N . PRO B 1 312 ? 19.734 9.352 8.156 1 80.38 312 PRO B N 1
ATOM 7076 C CA . PRO B 1 312 ? 20.344 10.195 7.129 1 80.38 312 PRO B CA 1
ATOM 7077 C C . PRO B 1 312 ? 21.875 10.25 7.242 1 80.38 312 PRO B C 1
ATOM 7079 O O . PRO B 1 312 ? 22.406 10.227 8.352 1 80.38 312 PRO B O 1
ATOM 7082 N N . THR B 1 313 ? 22.484 10.297 6.09 1 82.88 313 THR B N 1
ATOM 7083 C CA . THR B 1 313 ? 23.906 10.609 6.016 1 82.88 313 THR B CA 1
ATOM 7084 C C . THR B 1 313 ? 24.125 12.102 5.754 1 82.88 313 THR B C 1
ATOM 7086 O O . THR B 1 313 ? 23.188 12.805 5.375 1 82.88 313 THR B O 1
ATOM 7089 N N . GLU B 1 314 ? 25.312 12.562 6.07 1 81.81 314 GLU B N 1
ATOM 7090 C CA . GLU B 1 314 ? 25.625 13.969 5.824 1 81.81 314 GLU B CA 1
ATOM 7091 C C . GLU B 1 314 ? 25.438 14.328 4.352 1 81.81 314 GLU B C 1
ATOM 7093 O O . GLU B 1 314 ? 24.969 15.422 4.027 1 81.81 314 GLU B O 1
ATOM 7098 N N . THR B 1 315 ? 25.75 13.406 3.527 1 84.56 315 THR B N 1
ATOM 7099 C CA . THR B 1 315 ? 25.625 13.617 2.09 1 84.56 315 THR B CA 1
ATOM 7100 C C . THR B 1 315 ? 24.156 13.703 1.688 1 84.56 315 THR B C 1
ATOM 7102 O O . THR B 1 315 ? 23.766 14.531 0.858 1 84.56 315 THR B O 1
ATOM 7105 N N . ASP B 1 316 ? 23.344 12.883 2.27 1 87.06 316 ASP B N 1
ATOM 7106 C CA . ASP B 1 316 ? 21.906 12.906 1.99 1 87.06 316 ASP B CA 1
ATOM 7107 C C . ASP B 1 316 ? 21.297 14.258 2.354 1 87.06 316 ASP B C 1
ATOM 7109 O O . ASP B 1 316 ? 20.484 14.797 1.604 1 87.06 316 ASP B O 1
ATOM 7113 N N . LEU B 1 317 ? 21.75 14.727 3.512 1 89.19 317 LEU B N 1
ATOM 7114 C CA . LEU B 1 317 ? 21.172 15.977 4.012 1 89.19 317 LEU B CA 1
ATOM 7115 C C . LEU B 1 317 ? 21.578 17.141 3.119 1 89.19 317 LEU B C 1
ATOM 7117 O O . LEU B 1 317 ? 20.75 18.016 2.82 1 89.19 317 LEU B O 1
ATOM 7121 N N . PHE B 1 318 ? 22.828 17.125 2.711 1 88.44 318 PHE B N 1
ATOM 7122 C CA . PHE B 1 318 ? 23.297 18.172 1.826 1 88.44 318 PHE B CA 1
ATOM 7123 C C . PHE B 1 318 ? 22.562 18.125 0.489 1 88.44 318 PHE B C 1
ATOM 7125 O O . PHE B 1 318 ? 22.188 19.172 -0.049 1 88.44 318 PHE B O 1
ATOM 7132 N N . VAL B 1 319 ? 22.391 16.953 -0.029 1 90.12 319 VAL B N 1
ATOM 7133 C CA . VAL B 1 319 ? 21.734 16.797 -1.319 1 90.12 319 VAL B CA 1
ATOM 7134 C C . VAL B 1 319 ? 20.281 17.234 -1.215 1 90.12 319 VAL B C 1
ATOM 7136 O O . VAL B 1 319 ? 19.75 17.891 -2.117 1 90.12 319 VAL B O 1
ATOM 7139 N N . LEU B 1 320 ? 19.625 16.859 -0.15 1 92.38 320 LEU B N 1
ATOM 7140 C CA . LEU B 1 320 ? 18.234 17.219 0.039 1 92.38 320 LEU B CA 1
ATOM 7141 C C . LEU B 1 320 ? 18.078 18.734 0.166 1 92.38 320 LEU B C 1
ATOM 7143 O O . LEU B 1 320 ? 17.125 19.312 -0.372 1 92.38 320 LEU B O 1
ATOM 7147 N N . GLU B 1 321 ? 18.938 19.344 0.904 1 90.62 321 GLU B N 1
ATOM 7148 C CA . GLU B 1 321 ? 18.906 20.797 1.049 1 90.62 321 GLU B CA 1
ATOM 7149 C C . GLU B 1 321 ? 19.109 21.484 -0.295 1 90.62 321 GLU B C 1
ATOM 7151 O O . GLU B 1 321 ? 18.422 22.453 -0.611 1 90.62 321 GLU B O 1
ATOM 7156 N N . SER B 1 322 ? 20.062 20.969 -0.988 1 90.31 322 SER B N 1
ATOM 7157 C CA . SER B 1 322 ? 20.359 21.547 -2.293 1 90.31 322 SER B CA 1
ATOM 7158 C C . SER B 1 322 ? 19.203 21.359 -3.264 1 90.31 322 SER B C 1
ATOM 7160 O O . SER B 1 322 ? 18.906 22.25 -4.062 1 90.31 322 SER B O 1
ATOM 7162 N N . GLU B 1 323 ? 18.594 20.219 -3.236 1 92.44 323 GLU B N 1
ATOM 7163 C CA . GLU B 1 323 ? 17.453 19.938 -4.105 1 92.44 323 GLU B CA 1
ATOM 7164 C C . GLU B 1 323 ? 16.266 20.844 -3.775 1 92.44 323 GLU B C 1
ATOM 7166 O O . GLU B 1 323 ? 15.562 21.312 -4.676 1 92.44 323 GLU B O 1
ATOM 7171 N N . LEU B 1 324 ? 15.992 21.016 -2.52 1 93.56 324 LEU B N 1
ATOM 7172 C CA . LEU B 1 324 ? 14.891 21.875 -2.104 1 93.56 324 LEU B CA 1
ATOM 7173 C C . LEU B 1 324 ? 15.148 23.328 -2.508 1 93.56 324 LEU B C 1
ATOM 7175 O O . LEU B 1 324 ? 14.227 24.031 -2.924 1 93.56 324 LEU B O 1
ATOM 7179 N N . GLU B 1 325 ? 16.375 23.719 -2.346 1 90.06 325 GLU B N 1
ATOM 7180 C CA . GLU B 1 325 ? 16.75 25.078 -2.76 1 90.06 325 GLU B CA 1
ATOM 7181 C C . GLU B 1 325 ? 16.594 25.25 -4.27 1 90.06 325 GLU B C 1
ATOM 7183 O O . GLU B 1 325 ? 16.078 26.266 -4.73 1 90.06 325 GLU B O 1
ATOM 7188 N N . ALA B 1 326 ? 17.078 24.25 -4.973 1 90.56 326 ALA B N 1
ATOM 7189 C CA . ALA B 1 326 ? 16.938 24.312 -6.426 1 90.56 326 ALA B CA 1
ATOM 7190 C C . ALA B 1 326 ? 15.477 24.359 -6.844 1 90.56 326 ALA B C 1
ATOM 7192 O O . ALA B 1 326 ? 15.117 25.062 -7.789 1 90.56 326 ALA B O 1
ATOM 7193 N N . TRP B 1 327 ? 14.695 23.578 -6.18 1 93.75 327 TRP B N 1
ATOM 7194 C CA . TRP B 1 327 ? 13.258 23.578 -6.453 1 93.75 327 TRP B CA 1
ATOM 7195 C C . TRP B 1 327 ? 12.656 24.953 -6.164 1 93.75 327 TRP B C 1
ATOM 7197 O O . TRP B 1 327 ? 11.859 25.469 -6.953 1 93.75 327 TRP B O 1
ATOM 7207 N N . SER B 1 328 ? 12.969 25.609 -5.031 1 91.25 328 SER B N 1
ATOM 7208 C CA . SER B 1 328 ? 12.422 26.906 -4.641 1 91.25 328 SER B CA 1
ATOM 7209 C C . SER B 1 328 ? 12.797 28 -5.648 1 91.25 328 SER B C 1
ATOM 7211 O O . SER B 1 328 ? 12.023 28.938 -5.871 1 91.25 328 SER B O 1
ATOM 7213 N N . LEU B 1 329 ? 13.938 27.844 -6.281 1 86.19 329 LEU B N 1
ATOM 7214 C CA . LEU B 1 329 ? 14.414 28.828 -7.242 1 86.19 329 LEU B CA 1
ATOM 7215 C C . LEU B 1 329 ? 13.711 28.672 -8.586 1 86.19 329 LEU B C 1
ATOM 7217 O O . LEU B 1 329 ? 13.641 29.609 -9.375 1 86.19 329 LEU B O 1
ATOM 7221 N N . ARG B 1 330 ? 13.117 27.531 -8.836 1 87.31 330 ARG B N 1
ATOM 7222 C CA . ARG B 1 330 ? 12.422 27.266 -10.094 1 87.31 330 ARG B CA 1
ATOM 7223 C C . ARG B 1 330 ? 10.953 27.672 -10 1 87.31 330 ARG B C 1
ATOM 7225 O O . ARG B 1 330 ? 10.281 27.812 -11.023 1 87.31 330 ARG B O 1
ATOM 7232 N N . VAL B 1 331 ? 10.508 27.828 -8.82 1 89.38 331 VAL B N 1
ATOM 7233 C CA . VAL B 1 331 ? 9.125 28.266 -8.625 1 89.38 331 VAL B CA 1
ATOM 7234 C C . VAL B 1 331 ? 8.945 29.688 -9.148 1 89.38 331 VAL B C 1
ATOM 7236 O O . VAL B 1 331 ? 9.758 30.562 -8.859 1 89.38 331 VAL B O 1
ATOM 7239 N N . PRO B 1 332 ? 7.918 29.859 -9.977 1 85.94 332 PRO B N 1
ATOM 7240 C CA . PRO B 1 332 ? 7.672 31.219 -10.445 1 85.94 332 PRO B CA 1
ATOM 7241 C C . PRO B 1 332 ? 7.617 32.25 -9.305 1 85.94 332 PRO B C 1
ATOM 7243 O O . PRO B 1 332 ? 7.105 31.938 -8.227 1 85.94 332 PRO B O 1
ATOM 7246 N N . LEU B 1 333 ? 8 33.406 -9.531 1 80.56 333 LEU B N 1
ATOM 7247 C CA . LEU B 1 333 ? 8.172 34.438 -8.516 1 80.56 333 LEU B CA 1
ATOM 7248 C C . LEU B 1 333 ? 6.859 34.719 -7.789 1 80.56 333 LEU B C 1
ATOM 7250 O O . LEU B 1 333 ? 6.852 34.938 -6.574 1 80.56 333 LEU B O 1
ATOM 7254 N N . GLU B 1 334 ? 5.793 34.656 -8.562 1 78.31 334 GLU B N 1
ATOM 7255 C CA . GLU B 1 334 ? 4.488 34.969 -7.984 1 78.31 334 GLU B CA 1
ATOM 7256 C C . GLU B 1 334 ? 4.059 33.875 -6.98 1 78.31 334 GLU B C 1
ATOM 7258 O O . GLU B 1 334 ? 3.232 34.156 -6.105 1 78.31 334 GLU B O 1
ATOM 7263 N N . LEU B 1 335 ? 4.699 32.75 -7.086 1 84.81 335 LEU B N 1
ATOM 7264 C CA . LEU B 1 335 ? 4.285 31.641 -6.25 1 84.81 335 LEU B CA 1
ATOM 7265 C C . LEU B 1 335 ? 5.371 31.281 -5.238 1 84.81 335 LEU B C 1
ATOM 7267 O O . LEU B 1 335 ? 5.184 30.406 -4.398 1 84.81 335 LEU B O 1
ATOM 7271 N N . ARG B 1 336 ? 6.363 32.031 -5.227 1 81.88 336 ARG B N 1
ATOM 7272 C CA . ARG B 1 336 ? 7.5 31.703 -4.375 1 81.88 336 ARG B CA 1
ATOM 7273 C C . ARG B 1 336 ? 7.199 32 -2.912 1 81.88 336 ARG B C 1
ATOM 7275 O O . ARG B 1 336 ? 6.621 33.031 -2.594 1 81.88 336 ARG B O 1
ATOM 7282 N N . PRO B 1 337 ? 7.508 31.188 -2.041 1 68.38 337 PRO B N 1
ATOM 7283 C CA . PRO B 1 337 ? 7.246 31.391 -0.614 1 68.38 337 PRO B CA 1
ATOM 7284 C C . PRO B 1 337 ? 8.008 32.594 -0.041 1 68.38 337 PRO B C 1
ATOM 7286 O O . PRO B 1 337 ? 7.488 33.312 0.813 1 68.38 337 PRO B O 1
ATOM 7289 N N . ASP B 1 338 ? 9.227 32.875 -0.422 1 62.44 338 ASP B N 1
ATOM 7290 C CA . ASP B 1 338 ? 10.055 33.938 0.169 1 62.44 338 ASP B CA 1
ATOM 7291 C C . ASP B 1 338 ? 10.016 35.219 -0.677 1 62.44 338 ASP B C 1
ATOM 7293 O O . ASP B 1 338 ? 10.938 36.031 -0.618 1 62.44 338 ASP B O 1
ATOM 7297 N N . TRP B 1 339 ? 8.977 35.188 -1.362 1 53.12 339 TRP B N 1
ATOM 7298 C CA . TRP B 1 339 ? 8.969 36.375 -2.211 1 53.12 339 TRP B CA 1
ATOM 7299 C C . TRP B 1 339 ? 8.891 37.656 -1.371 1 53.12 339 TRP B C 1
ATOM 7301 O O . TRP B 1 339 ? 7.82 38 -0.871 1 53.12 339 TRP B O 1
ATOM 7311 N N . ARG B 1 340 ? 10.133 38.188 -0.938 1 51.06 340 ARG B N 1
ATOM 7312 C CA . ARG B 1 340 ? 10.305 39.344 -0.07 1 51.06 340 ARG B CA 1
ATOM 7313 C C . ARG B 1 340 ? 9.766 40.625 -0.736 1 51.06 340 ARG B C 1
ATOM 7315 O O . ARG B 1 340 ? 9.203 41.469 -0.067 1 51.06 340 ARG B O 1
ATOM 7322 N N . ASP B 1 341 ? 10.109 40.719 -2.158 1 47.84 341 ASP B N 1
ATOM 7323 C CA . ASP B 1 341 ? 9.773 41.938 -2.873 1 47.84 341 ASP B CA 1
ATOM 7324 C C . ASP B 1 341 ? 8.398 41.812 -3.527 1 47.84 341 ASP B C 1
ATOM 7326 O O . ASP B 1 341 ? 8.188 42.312 -4.641 1 47.84 341 ASP B O 1
ATOM 7330 N N . ARG B 1 342 ? 7.602 41.031 -2.885 1 51.56 342 ARG B N 1
ATOM 7331 C CA . ARG B 1 342 ? 6.258 40.906 -3.451 1 51.56 342 ARG B CA 1
ATOM 7332 C C . ARG B 1 342 ? 5.613 42.312 -3.561 1 51.56 342 ARG B C 1
ATOM 7334 O O . ARG B 1 342 ? 5.578 43.062 -2.588 1 51.56 342 ARG B O 1
ATOM 7341 N N . PRO B 1 343 ? 5.48 42.781 -4.887 1 44.56 343 PRO B N 1
ATOM 7342 C CA . PRO B 1 343 ? 4.824 44.094 -4.988 1 44.56 343 PRO B CA 1
ATOM 7343 C C . PRO B 1 343 ? 3.541 44.156 -4.164 1 44.56 343 PRO B C 1
ATOM 7345 O O . PRO B 1 343 ? 2.865 43.156 -3.963 1 44.56 343 PRO B O 1
ATOM 7348 N N . GLU B 1 344 ? 3.422 45.094 -3.42 1 42.59 344 GLU B N 1
ATOM 7349 C CA . GLU B 1 344 ? 2.252 45.375 -2.594 1 42.59 344 GLU B CA 1
ATOM 7350 C C . GLU B 1 344 ? 0.958 45.094 -3.346 1 42.59 344 GLU B C 1
ATOM 7352 O O . GLU B 1 344 ? -0.047 44.719 -2.736 1 42.59 344 GLU B O 1
ATOM 7357 N N . ASN B 1 345 ? 0.923 45.406 -4.672 1 37.69 345 ASN B N 1
ATOM 7358 C CA . ASN B 1 345 ? -0.241 45.281 -5.543 1 37.69 345 ASN B CA 1
ATOM 7359 C C . ASN B 1 345 ? -0.441 43.875 -6.031 1 37.69 345 ASN B C 1
ATOM 7361 O O . ASN B 1 345 ? -1.17 43.625 -6.996 1 37.69 345 ASN B O 1
ATOM 7365 N N . ALA B 1 346 ? 0.39 43.094 -5.906 1 45.16 346 ALA B N 1
ATOM 7366 C CA . ALA B 1 346 ? 0.159 41.719 -6.359 1 45.16 346 ALA B CA 1
ATOM 7367 C C . ALA B 1 346 ? -1.182 41.188 -5.855 1 45.16 346 ALA B C 1
ATOM 7369 O O . ALA B 1 346 ? -1.503 41.312 -4.672 1 45.16 346 ALA B O 1
ATOM 7370 N N . SER B 1 347 ? -2.127 41.188 -6.68 1 41 347 SER B N 1
ATOM 7371 C CA . SER B 1 347 ? -3.551 40.906 -6.531 1 41 347 SER B CA 1
ATOM 7372 C C . SER B 1 347 ? -3.809 39.938 -5.383 1 41 347 SER B C 1
ATOM 7374 O O . SER B 1 347 ? -3.113 38.938 -5.25 1 41 347 SER B O 1
ATOM 7376 N N . SER B 1 348 ? -4.305 40.406 -4.262 1 40.88 348 SER B N 1
ATOM 7377 C CA . SER B 1 348 ? -4.977 39.781 -3.145 1 40.88 348 SER B CA 1
ATOM 7378 C C . SER B 1 348 ? -5.504 38.406 -3.541 1 40.88 348 SER B C 1
ATOM 7380 O O . SER B 1 348 ? -5.828 37.562 -2.68 1 40.88 348 SER B O 1
ATOM 7382 N N . ASP B 1 349 ? -5.785 38.312 -4.797 1 42.38 349 ASP B N 1
ATOM 7383 C CA . ASP B 1 349 ? -6.465 37.125 -5.324 1 42.38 349 ASP B CA 1
ATOM 7384 C C . ASP B 1 349 ? -5.598 35.875 -5.168 1 42.38 349 ASP B C 1
ATOM 7386 O O . ASP B 1 349 ? -6.117 34.75 -5.105 1 42.38 349 ASP B O 1
ATOM 7390 N N . GLN B 1 350 ? -4.258 36.094 -5.121 1 45.91 350 GLN B N 1
ATOM 7391 C CA . GLN B 1 350 ? -3.287 35.031 -5.113 1 45.91 350 GLN B CA 1
ATOM 7392 C C . GLN B 1 350 ? -3.193 34.375 -3.734 1 45.91 350 GLN B C 1
ATOM 7394 O O . GLN B 1 350 ? -2.988 33.156 -3.621 1 45.91 350 GLN B O 1
ATOM 7399 N N . ALA B 1 351 ? -3.164 35.312 -2.678 1 45.66 351 ALA B N 1
ATOM 7400 C CA . ALA B 1 351 ? -3.051 34.906 -1.278 1 45.66 351 ALA B CA 1
ATOM 7401 C C . ALA B 1 351 ? -4.27 34.125 -0.84 1 45.66 351 ALA B C 1
ATOM 7403 O O . ALA B 1 351 ? -4.219 33.406 0.167 1 45.66 351 ALA B O 1
ATOM 7404 N N . THR B 1 352 ? -5.262 34.188 -1.745 1 55.5 352 THR B N 1
ATOM 7405 C CA . THR B 1 352 ? -6.543 33.594 -1.355 1 55.5 352 THR B CA 1
ATOM 7406 C C . THR B 1 352 ? -6.691 32.188 -1.908 1 55.5 352 THR B C 1
ATOM 7408 O O . THR B 1 352 ? -7.742 31.562 -1.755 1 55.5 352 THR B O 1
ATOM 7411 N N . ASP B 1 353 ? -5.535 31.734 -2.393 1 73.38 353 ASP B N 1
ATOM 7412 C CA . ASP B 1 353 ? -5.664 30.391 -2.973 1 73.38 353 ASP B CA 1
ATOM 7413 C C . ASP B 1 353 ? -5.094 29.344 -2.033 1 73.38 353 ASP B C 1
ATOM 7415 O O . ASP B 1 353 ? -3.908 29.375 -1.694 1 73.38 353 ASP B O 1
ATOM 7419 N N . ILE B 1 354 ? -5.914 28.609 -1.489 1 79.31 354 ILE B N 1
ATOM 7420 C CA . ILE B 1 354 ? -5.555 27.562 -0.546 1 79.31 354 ILE B CA 1
ATOM 7421 C C . ILE B 1 354 ? -4.426 26.719 -1.128 1 79.31 354 ILE B C 1
ATOM 7423 O O . ILE B 1 354 ? -3.562 26.234 -0.392 1 79.31 354 ILE B O 1
ATOM 7427 N N . SER B 1 355 ? -4.371 26.656 -2.426 1 83.88 355 SER B N 1
ATOM 7428 C CA . SER B 1 355 ? -3.346 25.828 -3.059 1 83.88 355 SER B CA 1
ATOM 7429 C C . SER B 1 355 ? -1.958 26.422 -2.875 1 83.88 355 SER B C 1
ATOM 7431 O O . SER B 1 355 ? -0.982 25.703 -2.666 1 83.88 355 SER B O 1
ATOM 7433 N N . VAL B 1 356 ? -1.896 27.719 -2.928 1 84.81 356 VAL B N 1
ATOM 7434 C CA . VAL B 1 356 ? -0.614 28.406 -2.764 1 84.81 356 VAL B CA 1
ATOM 7435 C C . VAL B 1 356 ? -0.186 28.359 -1.299 1 84.81 356 VAL B C 1
ATOM 7437 O O . VAL B 1 356 ? 0.989 28.125 -0.996 1 84.81 356 VAL B O 1
ATOM 7440 N N . ALA B 1 357 ? -1.139 28.609 -0.455 1 85.25 357 ALA B N 1
ATOM 7441 C CA . ALA B 1 357 ? -0.835 28.562 0.973 1 85.25 357 ALA B CA 1
ATOM 7442 C C . ALA B 1 357 ? -0.293 27.188 1.368 1 85.25 357 ALA B C 1
ATOM 7444 O O . ALA B 1 357 ? 0.688 27.094 2.109 1 85.25 357 ALA B O 1
ATOM 7445 N N . MET B 1 358 ? -0.967 26.172 0.866 1 89.38 358 MET B N 1
ATOM 7446 C CA . MET B 1 358 ? -0.537 24.812 1.194 1 89.38 358 MET B CA 1
ATOM 7447 C C . MET B 1 358 ? 0.842 24.531 0.612 1 89.38 358 MET B C 1
ATOM 7449 O O . MET B 1 358 ? 1.653 23.844 1.237 1 89.38 358 MET B O 1
ATOM 7453 N N . LEU B 1 359 ? 1.083 25 -0.566 1 91.75 359 LEU B N 1
ATOM 7454 C CA . LEU B 1 359 ? 2.393 24.844 -1.188 1 91.75 359 LEU B CA 1
ATOM 7455 C C . LEU B 1 359 ? 3.49 25.438 -0.307 1 91.75 359 LEU B C 1
ATOM 7457 O O . LEU B 1 359 ? 4.527 24.797 -0.099 1 91.75 359 LEU B O 1
ATOM 7461 N N . HIS B 1 360 ? 3.248 26.609 0.235 1 90.62 360 HIS B N 1
ATOM 7462 C CA . HIS B 1 360 ? 4.23 27.266 1.092 1 90.62 360 HIS B CA 1
ATOM 7463 C C . HIS B 1 360 ? 4.422 26.5 2.396 1 90.62 360 HIS B C 1
ATOM 7465 O O . HIS B 1 360 ? 5.555 26.312 2.852 1 90.62 360 HIS B O 1
ATOM 7471 N N . LEU B 1 361 ? 3.328 26.125 2.967 1 92.75 361 LEU B N 1
ATOM 7472 C CA . LEU B 1 361 ? 3.4 25.406 4.238 1 92.75 361 LEU B CA 1
ATOM 7473 C C . LEU B 1 361 ? 4.18 24.109 4.09 1 92.75 361 LEU B C 1
ATOM 7475 O O . LEU B 1 361 ? 5.008 23.781 4.941 1 92.75 361 LEU B O 1
ATOM 7479 N N . VAL B 1 362 ? 3.908 23.422 3.023 1 94.75 362 VAL B N 1
ATOM 7480 C CA . VAL B 1 362 ? 4.598 22.156 2.791 1 94.75 362 VAL B CA 1
ATOM 7481 C C . VAL B 1 362 ? 6.086 22.422 2.547 1 94.75 362 VAL B C 1
ATOM 7483 O O . VAL B 1 362 ? 6.938 21.656 3.004 1 94.75 362 VAL B O 1
ATOM 7486 N N . TYR B 1 363 ? 6.355 23.484 1.85 1 94.56 363 TYR B N 1
ATOM 7487 C CA . TYR B 1 363 ? 7.746 23.844 1.594 1 94.56 363 TYR B CA 1
ATOM 7488 C C . TYR B 1 363 ? 8.484 24.125 2.896 1 94.56 363 TYR B C 1
ATOM 7490 O O . TYR B 1 363 ? 9.562 23.578 3.137 1 94.56 363 TYR B O 1
ATOM 7498 N N . TYR B 1 364 ? 7.969 24.938 3.721 1 93.81 364 TYR B N 1
ATOM 7499 C CA . TYR B 1 364 ? 8.641 25.312 4.961 1 93.81 364 TYR B CA 1
ATOM 7500 C C . TYR B 1 364 ? 8.766 24.125 5.902 1 93.81 364 TYR B C 1
ATOM 7502 O O . TYR B 1 364 ? 9.75 24 6.629 1 93.81 364 TYR B O 1
ATOM 7510 N N . ASN B 1 365 ? 7.754 23.312 5.895 1 94.94 365 ASN B N 1
ATOM 7511 C CA . ASN B 1 365 ? 7.859 22.109 6.707 1 94.94 365 ASN B CA 1
ATOM 7512 C C . ASN B 1 365 ? 8.992 21.203 6.23 1 94.94 365 ASN B C 1
ATOM 7514 O O . ASN B 1 365 ? 9.711 20.625 7.043 1 94.94 365 ASN B O 1
ATOM 7518 N N . SER B 1 366 ? 9.062 21.047 4.902 1 94.94 366 SER B N 1
ATOM 7519 C CA . SER B 1 366 ? 10.141 20.25 4.34 1 94.94 366 SER B CA 1
ATOM 7520 C C . SER B 1 366 ? 11.508 20.812 4.715 1 94.94 366 SER B C 1
ATOM 7522 O O . SER B 1 366 ? 12.422 20.062 5.07 1 94.94 366 SER B O 1
ATOM 7524 N N . LEU B 1 367 ? 11.602 22.109 4.656 1 93.5 367 LEU B N 1
ATOM 7525 C CA . LEU B 1 367 ? 12.852 22.766 5.027 1 93.5 367 LEU B CA 1
ATOM 7526 C C . LEU B 1 367 ? 13.164 22.547 6.5 1 93.5 367 LEU B C 1
ATOM 7528 O O . LEU B 1 367 ? 14.297 22.219 6.855 1 93.5 367 LEU B O 1
ATOM 7532 N N . SER B 1 368 ? 12.188 22.703 7.285 1 92.56 368 SER B N 1
ATOM 7533 C CA . SER B 1 368 ? 12.359 22.5 8.719 1 92.56 368 SER B CA 1
ATOM 7534 C C . SER B 1 368 ? 12.781 21.062 9.031 1 92.56 368 SER B C 1
ATOM 7536 O O . SER B 1 368 ? 13.617 20.844 9.914 1 92.56 368 SER B O 1
ATOM 7538 N N . MET B 1 369 ? 12.219 20.141 8.383 1 91.88 369 MET B N 1
ATOM 7539 C CA . MET B 1 369 ? 12.523 18.734 8.625 1 91.88 369 MET B CA 1
ATOM 7540 C C . MET B 1 369 ? 13.969 18.438 8.242 1 91.88 369 MET B C 1
ATOM 7542 O O . MET B 1 369 ? 14.664 17.703 8.961 1 91.88 369 MET B O 1
ATOM 7546 N N . ILE B 1 370 ? 14.414 18.953 7.133 1 91.62 370 ILE B N 1
ATOM 7547 C CA . ILE B 1 370 ? 15.789 18.734 6.695 1 91.62 370 ILE B CA 1
ATOM 7548 C C . ILE B 1 370 ? 16.75 19.359 7.691 1 91.62 370 ILE B C 1
ATOM 7550 O O . ILE B 1 370 ? 17.75 18.75 8.07 1 91.62 370 ILE B O 1
ATOM 7554 N N . CYS B 1 371 ? 16.469 20.562 8.125 1 89.62 371 CYS B N 1
ATOM 7555 C CA . CYS B 1 371 ? 17.344 21.266 9.062 1 89.62 371 CYS B CA 1
ATOM 7556 C C . CYS B 1 371 ? 17.391 20.547 10.406 1 89.62 371 CYS B C 1
ATOM 7558 O O . CYS B 1 371 ? 18.469 20.391 10.984 1 89.62 371 CYS B O 1
ATOM 7560 N N . TRP B 1 372 ? 16.312 20.125 10.836 1 87.12 372 TRP B N 1
ATOM 7561 C CA . TRP B 1 372 ? 16.266 19.422 12.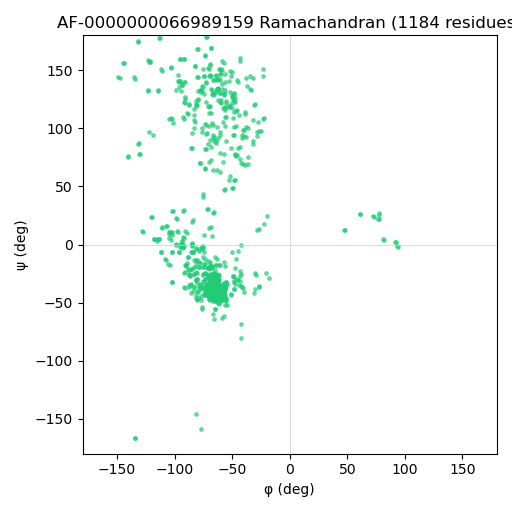109 1 87.12 372 TRP B CA 1
ATOM 7562 C C . TRP B 1 372 ? 17.031 18.094 12.031 1 87.12 372 TRP B C 1
ATOM 7564 O O . TRP B 1 372 ? 17.672 17.672 13 1 87.12 372 TRP B O 1
ATOM 7574 N N . ALA B 1 373 ? 16.812 17.422 10.922 1 87.06 373 ALA B N 1
ATOM 7575 C CA . ALA B 1 373 ? 17.562 16.188 10.734 1 87.06 373 ALA B CA 1
ATOM 7576 C C . ALA B 1 373 ? 19.062 16.453 10.75 1 87.06 373 ALA B C 1
ATOM 7578 O O . ALA B 1 373 ? 19.844 15.625 11.234 1 87.06 373 ALA B O 1
ATOM 7579 N N . SER B 1 374 ? 19.484 17.578 10.227 1 86.38 374 SER B N 1
ATOM 7580 C CA . SER B 1 374 ? 20.891 17.953 10.211 1 86.38 374 SER B CA 1
ATOM 7581 C C . SER B 1 374 ? 21.391 18.25 11.617 1 86.38 374 SER B C 1
ATOM 7583 O O . SER B 1 374 ? 22.531 17.922 11.961 1 86.38 374 SER B O 1
ATOM 7585 N N . VAL B 1 375 ? 20.625 18.891 12.359 1 83.69 375 VAL B N 1
ATOM 7586 C CA . VAL B 1 375 ? 21 19.188 13.742 1 83.69 375 VAL B CA 1
ATOM 7587 C C . VAL B 1 375 ? 21.141 17.891 14.539 1 83.69 375 VAL B C 1
ATOM 7589 O O . VAL B 1 375 ? 22.094 17.734 15.305 1 83.69 375 VAL B O 1
ATOM 7592 N N . ARG B 1 376 ? 20.266 17.016 14.352 1 81.44 376 ARG B N 1
ATOM 7593 C CA . ARG B 1 376 ? 20.312 15.734 15.039 1 81.44 376 ARG B CA 1
ATOM 7594 C C . ARG B 1 376 ? 21.547 14.938 14.625 1 81.44 376 ARG B C 1
ATOM 7596 O O . ARG B 1 376 ? 22.188 14.289 15.461 1 81.44 376 ARG B O 1
ATOM 7603 N N . HIS B 1 377 ? 21.719 14.898 13.383 1 83.38 377 HIS B N 1
ATOM 7604 C CA . HIS B 1 377 ? 22.891 14.188 12.883 1 83.38 377 HIS B CA 1
ATOM 7605 C C . HIS B 1 377 ? 24.188 14.766 13.469 1 83.38 377 HIS B C 1
ATOM 7607 O O . HIS B 1 377 ? 25.094 14.016 13.82 1 83.38 377 HIS B O 1
ATOM 7613 N N . GLY B 1 378 ? 24.312 16.031 13.516 1 81.69 378 GLY B N 1
ATOM 7614 C CA . GLY B 1 378 ? 25.469 16.688 14.109 1 81.69 378 GLY B CA 1
ATOM 7615 C C . GLY B 1 378 ? 25.625 16.406 15.594 1 81.69 378 GLY B C 1
ATOM 7616 O O . GLY B 1 378 ? 26.734 16.188 16.078 1 81.69 378 GLY B O 1
ATOM 7617 N N . THR B 1 379 ? 24.547 16.422 16.297 1 79.12 379 THR B N 1
ATOM 7618 C CA . THR B 1 379 ? 24.562 16.141 17.719 1 79.12 379 THR B CA 1
ATOM 7619 C C . THR B 1 379 ? 25.047 14.719 17.984 1 79.12 379 THR B C 1
ATOM 7621 O O . THR B 1 379 ? 25.812 14.477 18.906 1 79.12 379 THR B O 1
ATOM 7624 N N . THR B 1 380 ? 24.516 13.82 17.219 1 78.38 380 THR B N 1
ATOM 7625 C CA . THR B 1 380 ? 24.906 12.43 17.359 1 78.38 380 THR B CA 1
ATOM 7626 C C . THR B 1 380 ? 26.406 12.266 17.062 1 78.38 380 THR B C 1
ATOM 7628 O O . THR B 1 380 ? 27.094 11.477 17.719 1 78.38 380 THR B O 1
ATOM 7631 N N . GLN B 1 381 ? 26.859 12.977 16.109 1 78.75 381 GLN B N 1
ATOM 7632 C CA . GLN B 1 381 ? 28.281 12.914 15.758 1 78.75 381 GLN B CA 1
ATOM 7633 C C . GLN B 1 381 ? 29.141 13.469 16.891 1 78.75 381 GLN B C 1
ATOM 7635 O O . GLN B 1 381 ? 30.219 12.945 17.156 1 78.75 381 GLN B O 1
ATOM 7640 N N . MET B 1 382 ? 28.734 14.422 17.547 1 79.88 382 MET B N 1
ATOM 7641 C CA . MET B 1 382 ? 29.484 15.039 18.641 1 79.88 382 MET B CA 1
ATOM 7642 C C . MET B 1 382 ? 29.5 14.133 19.859 1 79.88 382 MET B C 1
ATOM 7644 O O . MET B 1 382 ? 30.5 14.062 20.578 1 79.88 382 MET B O 1
ATOM 7648 N N . VAL B 1 383 ? 28.438 13.492 20.031 1 77.44 383 VAL B N 1
ATOM 7649 C CA . VAL B 1 383 ? 28.359 12.578 21.172 1 77.44 383 VAL B CA 1
ATOM 7650 C C . VAL B 1 383 ? 29.281 11.375 20.922 1 77.44 383 VAL B C 1
ATOM 7652 O O . VAL B 1 383 ? 29.969 10.922 21.844 1 77.44 383 VAL B O 1
ATOM 7655 N N . HIS B 1 384 ? 29.188 10.906 19.75 1 76.31 384 HIS B N 1
ATOM 7656 C CA . HIS B 1 384 ? 30 9.734 19.406 1 76.31 384 HIS B CA 1
ATOM 7657 C C . HIS B 1 384 ? 31.484 10.062 19.469 1 76.31 384 HIS B C 1
ATOM 7659 O O . HIS B 1 384 ? 32.281 9.234 19.875 1 76.31 384 HIS B O 1
ATOM 7665 N N . SER B 1 385 ? 31.828 11.242 19.016 1 76.94 385 SER B N 1
ATOM 7666 C CA . SER B 1 385 ? 33.219 11.625 18.969 1 76.94 385 SER B CA 1
ATOM 7667 C C . SER B 1 385 ? 33.688 12.164 20.312 1 76.94 385 SER B C 1
ATOM 7669 O O . SER B 1 385 ? 34.906 12.32 20.547 1 76.94 385 SER B O 1
ATOM 7671 N N . SER B 1 386 ? 32.844 12.32 21.203 1 75.5 386 SER B N 1
ATOM 7672 C CA . SER B 1 386 ? 33.125 12.906 22.5 1 75.5 386 SER B CA 1
ATOM 7673 C C . SER B 1 386 ? 33.938 14.188 22.359 1 75.5 386 SER B C 1
ATOM 7675 O O . SER B 1 386 ? 34.812 14.469 23.188 1 75.5 386 SER B O 1
ATOM 7677 N N . GLN B 1 387 ? 34.031 14.672 21.25 1 73.88 387 GLN B N 1
ATOM 7678 C CA . GLN B 1 387 ? 34.75 15.922 21 1 73.88 387 GLN B CA 1
ATOM 7679 C C . GLN B 1 387 ? 33.844 16.953 20.344 1 73.88 387 GLN B C 1
ATOM 7681 O O . GLN B 1 387 ? 32.938 16.609 19.562 1 73.88 387 GLN B O 1
ATOM 7686 N N . VAL B 1 388 ? 33.938 18.078 20.922 1 73.69 388 VAL B N 1
ATOM 7687 C CA . VAL B 1 388 ? 33.25 19.188 20.297 1 73.69 388 VAL B CA 1
ATOM 7688 C C . VAL B 1 388 ? 34 19.609 19.031 1 73.69 388 VAL B C 1
ATOM 7690 O O . VAL B 1 388 ? 35.156 20.031 19.109 1 73.69 388 VAL B O 1
ATOM 7693 N N . ILE B 1 389 ? 33.5 19.234 17.938 1 76.5 389 ILE B N 1
ATOM 7694 C CA . ILE B 1 389 ? 34.062 19.625 16.656 1 76.5 389 ILE B CA 1
ATOM 7695 C C . ILE B 1 389 ? 33.469 20.953 16.188 1 76.5 389 ILE B C 1
ATOM 7697 O O . ILE B 1 389 ? 32.25 21.031 15.938 1 76.5 389 ILE B O 1
ATOM 7701 N N . ASP B 1 390 ? 34.219 21.969 16.141 1 77.81 390 ASP B N 1
ATOM 7702 C CA . ASP B 1 390 ? 33.75 23.328 15.859 1 77.81 390 ASP B CA 1
ATOM 7703 C C . ASP B 1 390 ? 33.031 23.391 14.516 1 77.81 390 ASP B C 1
ATOM 7705 O O . ASP B 1 390 ? 32.031 24.094 14.375 1 77.81 390 ASP B O 1
ATOM 7709 N N . SER B 1 391 ? 33.531 22.688 13.594 1 78.62 391 SER B N 1
ATOM 7710 C CA . SER B 1 391 ? 32.906 22.703 12.281 1 78.62 391 SER B CA 1
ATOM 7711 C C . SER B 1 391 ? 31.484 22.156 12.336 1 78.62 391 SER B C 1
ATOM 7713 O O . SER B 1 391 ? 30.578 22.688 11.68 1 78.62 391 SER B O 1
ATOM 7715 N N . ILE B 1 392 ? 31.281 21.188 13.141 1 81.88 392 ILE B N 1
ATOM 7716 C CA . ILE B 1 392 ? 29.969 20.578 13.297 1 81.88 392 ILE B CA 1
ATOM 7717 C C . ILE B 1 392 ? 29.047 21.516 14.086 1 81.88 392 ILE B C 1
ATOM 7719 O O . ILE B 1 392 ? 27.859 21.641 13.773 1 81.88 392 ILE B O 1
ATOM 7723 N N . GLN B 1 393 ? 29.594 22.172 15.008 1 81.75 393 GLN B N 1
ATOM 7724 C CA . GLN B 1 393 ? 28.828 23.094 15.82 1 81.75 393 GLN B CA 1
ATOM 7725 C C . GLN B 1 393 ? 28.328 24.281 14.992 1 81.75 393 GLN B C 1
ATOM 7727 O O . GLN B 1 393 ? 27.203 24.75 15.172 1 81.75 393 GLN B O 1
ATOM 7732 N N . GLU B 1 394 ? 29.234 24.734 14.18 1 82.69 394 GLU B N 1
ATOM 7733 C CA . GLU B 1 394 ? 28.859 25.844 13.32 1 82.69 394 GLU B CA 1
ATOM 7734 C C . GLU B 1 394 ? 27.766 25.438 12.336 1 82.69 394 GLU B C 1
ATOM 7736 O O . GLU B 1 394 ? 26.828 26.203 12.086 1 82.69 394 GLU B O 1
ATOM 7741 N N . ARG B 1 395 ? 27.938 24.312 11.812 1 82.19 395 ARG B N 1
ATOM 7742 C CA . ARG B 1 395 ? 26.922 23.812 10.891 1 82.19 395 ARG B CA 1
ATOM 7743 C C . ARG B 1 395 ? 25.594 23.625 11.602 1 82.19 395 ARG B C 1
ATOM 7745 O O . ARG B 1 395 ? 24.531 23.938 11.047 1 82.19 395 ARG B O 1
ATOM 7752 N N . MET B 1 396 ? 25.688 23.156 12.773 1 83.5 396 MET B N 1
ATOM 7753 C CA . MET B 1 396 ? 24.469 22.953 13.562 1 83.5 396 MET B CA 1
ATOM 7754 C C . MET B 1 396 ? 23.781 24.266 13.883 1 83.5 396 MET B C 1
ATOM 7756 O O . MET B 1 396 ? 22.562 24.359 13.844 1 83.5 396 MET B O 1
ATOM 7760 N N . ALA B 1 397 ? 24.578 25.203 14.188 1 83.56 397 ALA B N 1
ATOM 7761 C CA . ALA B 1 397 ? 24.031 26.531 14.492 1 83.56 397 ALA B CA 1
ATOM 7762 C C . ALA B 1 397 ? 23.344 27.125 13.273 1 83.56 397 ALA B C 1
ATOM 7764 O O . ALA B 1 397 ? 22.297 27.781 13.398 1 83.56 397 ALA B O 1
ATOM 7765 N N . GLY B 1 398 ? 23.922 26.922 12.148 1 86.25 398 GLY B N 1
ATOM 7766 C CA . GLY B 1 398 ? 23.312 27.359 10.914 1 86.25 398 GLY B CA 1
ATOM 7767 C C . GLY B 1 398 ? 21.984 26.688 10.625 1 86.25 398 GLY B C 1
ATOM 7768 O O . GLY B 1 398 ? 21.016 27.344 10.219 1 86.25 398 GLY B O 1
ATOM 7769 N N . HIS B 1 399 ? 21.969 25.484 10.859 1 88.44 399 HIS B N 1
ATOM 7770 C CA . HIS B 1 399 ? 20.734 24.734 10.602 1 88.44 399 HIS B CA 1
ATOM 7771 C C . HIS B 1 399 ? 19.672 25.062 11.633 1 88.44 399 HIS B C 1
ATOM 7773 O O . HIS B 1 399 ? 18.469 25.062 11.32 1 88.44 399 HIS B O 1
ATOM 7779 N N . LYS B 1 400 ? 20.078 25.297 12.836 1 86.19 400 LYS B N 1
ATOM 7780 C CA . LYS B 1 400 ? 19.125 25.734 13.852 1 86.19 400 LYS B CA 1
ATOM 7781 C C . LYS B 1 400 ? 18.484 27.062 13.477 1 86.19 400 LYS B C 1
ATOM 7783 O O . LYS B 1 400 ? 17.266 27.25 13.648 1 86.19 400 LYS B O 1
ATOM 7788 N N . SER B 1 401 ? 19.312 27.922 12.977 1 88.81 401 SER B N 1
ATOM 7789 C 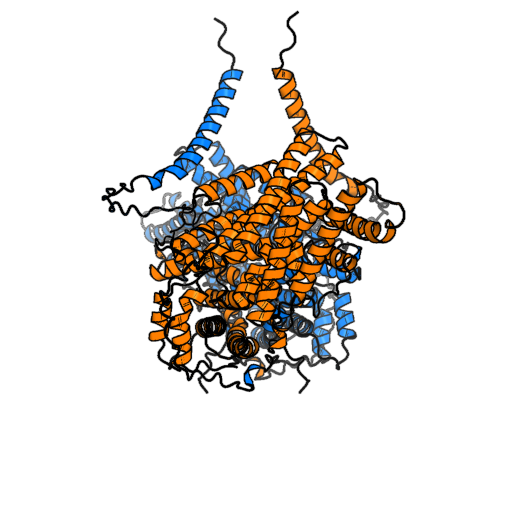CA . SER B 1 401 ? 18.828 29.219 12.547 1 88.81 401 SER B CA 1
ATOM 7790 C C . SER B 1 401 ? 17.875 29.094 11.352 1 88.81 401 SER B C 1
ATOM 7792 O O . SER B 1 401 ? 16.875 29.797 11.266 1 88.81 401 SER B O 1
ATOM 7794 N N . ALA B 1 402 ? 18.219 28.203 10.5 1 90.12 402 ALA B N 1
ATOM 7795 C CA . ALA B 1 402 ? 17.375 27.969 9.336 1 90.12 402 ALA B CA 1
ATOM 7796 C C . ALA B 1 402 ? 16.031 27.359 9.742 1 90.12 402 ALA B C 1
ATOM 7798 O O . ALA B 1 402 ? 14.992 27.688 9.172 1 90.12 402 ALA B O 1
ATOM 7799 N N . ALA B 1 403 ? 16.078 26.453 10.656 1 89.88 403 ALA B N 1
ATOM 7800 C CA . ALA B 1 403 ? 14.859 25.844 11.164 1 89.88 403 ALA B CA 1
ATOM 7801 C C . ALA B 1 403 ? 13.969 26.891 11.844 1 89.88 403 ALA B C 1
ATOM 7803 O O . ALA B 1 403 ? 12.75 26.859 11.695 1 89.88 403 ALA B O 1
ATOM 7804 N N . ARG B 1 404 ? 14.586 27.766 12.609 1 90.62 404 ARG B N 1
ATOM 7805 C CA . ARG B 1 404 ? 13.875 28.875 13.25 1 90.62 404 ARG B CA 1
ATOM 7806 C C . ARG B 1 404 ? 13.211 29.781 12.219 1 90.62 404 ARG B C 1
ATOM 7808 O O . ARG B 1 404 ? 12.031 30.125 12.352 1 90.62 404 ARG B O 1
ATOM 7815 N N . ALA B 1 405 ? 13.961 30.109 11.219 1 90.5 405 ALA B N 1
ATOM 7816 C CA . ALA B 1 405 ? 13.438 30.969 10.156 1 90.5 405 ALA B CA 1
ATOM 7817 C C . ALA B 1 405 ? 12.281 30.297 9.422 1 90.5 405 ALA B C 1
ATOM 7819 O O . ALA B 1 405 ? 11.289 30.938 9.078 1 90.5 405 ALA B O 1
ATOM 7820 N N . ALA B 1 406 ? 12.43 29.016 9.141 1 92.06 406 ALA B N 1
ATOM 7821 C CA . ALA B 1 406 ? 11.375 28.266 8.469 1 92.06 406 ALA B CA 1
ATOM 7822 C C . ALA B 1 406 ? 10.117 28.203 9.336 1 92.06 406 ALA B C 1
ATOM 7824 O O . ALA B 1 406 ? 9 28.281 8.82 1 92.06 406 ALA B O 1
ATOM 7825 N N . ALA B 1 407 ? 10.281 28 10.594 1 93.62 407 ALA B N 1
ATOM 7826 C CA . ALA B 1 407 ? 9.156 27.938 11.523 1 93.62 407 ALA B CA 1
ATOM 7827 C C . ALA B 1 407 ? 8.414 29.281 11.555 1 93.62 407 ALA B C 1
ATOM 7829 O O . ALA B 1 407 ? 7.184 29.312 11.523 1 93.62 407 ALA B O 1
ATOM 7830 N N . ARG B 1 408 ? 9.195 30.359 11.602 1 92.5 408 ARG B N 1
ATOM 7831 C CA . ARG B 1 408 ? 8.594 31.688 11.586 1 92.5 408 ARG B CA 1
ATOM 7832 C C . ARG B 1 408 ? 7.812 31.922 10.297 1 92.5 408 ARG B C 1
ATOM 7834 O O . ARG B 1 408 ? 6.691 32.438 10.328 1 92.5 408 ARG B O 1
ATOM 7841 N N . ALA B 1 409 ? 8.414 31.469 9.242 1 89.75 409 ALA B N 1
ATOM 7842 C CA . ALA B 1 409 ? 7.777 31.625 7.938 1 89.75 409 ALA B CA 1
ATOM 7843 C C . ALA B 1 409 ? 6.488 30.812 7.852 1 89.75 409 ALA B C 1
ATOM 7845 O O . ALA B 1 409 ? 5.523 31.234 7.211 1 89.75 409 ALA B O 1
ATOM 7846 N N . SER B 1 410 ? 6.441 29.688 8.414 1 92.19 410 SER B N 1
ATOM 7847 C CA . SER B 1 410 ? 5.25 28.844 8.406 1 92.19 410 SER B CA 1
ATOM 7848 C C . SER B 1 410 ? 4.094 29.516 9.148 1 92.19 410 SER B C 1
ATOM 7850 O O . SER B 1 410 ? 2.955 29.484 8.68 1 92.19 410 SER B O 1
ATOM 7852 N N . ILE B 1 411 ? 4.367 30.062 10.289 1 92 411 ILE B N 1
ATOM 7853 C CA . ILE B 1 411 ? 3.338 30.766 11.062 1 92 411 ILE B CA 1
ATOM 7854 C C . ILE B 1 411 ? 2.857 31.984 10.289 1 92 411 ILE B C 1
ATOM 7856 O O . ILE B 1 411 ? 1.657 32.281 10.242 1 92 411 ILE B O 1
ATOM 7860 N N . CYS B 1 412 ? 3.818 32.625 9.594 1 85.5 412 CYS B N 1
ATOM 7861 C CA . CYS B 1 412 ? 3.455 33.812 8.797 1 85.5 412 CYS B CA 1
ATOM 7862 C C . CYS B 1 412 ? 2.604 33.406 7.602 1 85.5 412 CYS B C 1
ATOM 7864 O O . CYS B 1 412 ? 1.684 34.125 7.219 1 85.5 412 CYS B O 1
ATOM 7866 N N . ALA B 1 413 ? 2.924 32.312 7.074 1 83.62 413 ALA B N 1
ATOM 7867 C CA . ALA B 1 413 ? 2.154 31.828 5.93 1 83.62 413 ALA B CA 1
ATOM 7868 C C . ALA B 1 413 ? 0.712 31.516 6.332 1 83.62 413 ALA B C 1
ATOM 7870 O O . ALA B 1 413 ? -0.204 31.641 5.516 1 83.62 413 ALA B O 1
ATOM 7871 N N . MET B 1 414 ? 0.486 31.172 7.52 1 83.5 414 MET B N 1
ATOM 7872 C CA . MET B 1 414 ? -0.854 30.859 8.016 1 83.5 414 MET B CA 1
ATOM 7873 C C . MET B 1 414 ? -1.712 32.125 8.055 1 83.5 414 MET B C 1
ATOM 7875 O O . MET B 1 414 ? -2.936 32.062 7.934 1 83.5 414 MET B O 1
ATOM 7879 N N . SER B 1 415 ? -1.056 33.25 8.172 1 74.94 415 SER B N 1
ATOM 7880 C CA . SER B 1 415 ? -1.794 34.531 8.195 1 74.94 415 SER B CA 1
ATOM 7881 C C . SER B 1 415 ? -2.418 34.812 6.84 1 74.94 415 SER B C 1
ATOM 7883 O O . SER B 1 415 ? -3.375 35.594 6.746 1 74.94 415 SER B O 1
ATOM 7885 N N . GLN B 1 416 ? -1.885 34.156 5.832 1 70.06 416 GLN B N 1
ATOM 7886 C CA . GLN B 1 416 ? -2.387 34.344 4.477 1 70.06 416 GLN B CA 1
ATOM 7887 C C . GLN B 1 416 ? -3.441 33.312 4.113 1 70.06 416 GLN B C 1
ATOM 7889 O O . GLN B 1 416 ? -4.004 33.344 3.016 1 70.06 416 GLN B O 1
ATOM 7894 N N . PHE B 1 417 ? -3.746 32.438 5.039 1 73.81 417 PHE B N 1
ATOM 7895 C CA . PHE B 1 417 ? -4.75 31.406 4.785 1 73.81 417 PHE B CA 1
ATOM 7896 C C . PHE B 1 417 ? -6.137 32.031 4.645 1 73.81 417 PHE B C 1
ATOM 7898 O O . PHE B 1 417 ? -6.516 32.906 5.434 1 73.81 417 PHE B O 1
ATOM 7905 N N . PRO B 1 418 ? -6.812 31.641 3.533 1 68.75 418 PRO B N 1
ATOM 7906 C CA . PRO B 1 418 ? -8.133 32.25 3.32 1 68.75 418 PRO B CA 1
ATOM 7907 C C . PRO B 1 418 ? -9.188 31.719 4.297 1 68.75 418 PRO B C 1
ATOM 7909 O O . PRO B 1 418 ? -9.969 30.828 3.953 1 68.75 418 PRO B O 1
ATOM 7912 N N . PHE B 1 419 ? -9.438 32.375 5.379 1 66.12 419 PHE B N 1
ATOM 7913 C CA . PHE B 1 419 ? -10.281 31.844 6.457 1 66.12 419 PHE B CA 1
ATOM 7914 C C . PHE B 1 419 ? -11.75 32.156 6.188 1 66.12 419 PHE B C 1
ATOM 7916 O O . PHE B 1 419 ? -12.641 31.469 6.68 1 66.12 419 PHE B O 1
ATOM 7923 N N . SER B 1 420 ? -11.914 33.188 5.488 1 58.5 420 SER B N 1
ATOM 7924 C CA . SER B 1 420 ? -13.289 33.625 5.312 1 58.5 420 SER B CA 1
ATOM 7925 C C . SER B 1 420 ? -14.047 32.719 4.344 1 58.5 420 SER B C 1
ATOM 7927 O O . SER B 1 420 ? -15.281 32.656 4.406 1 58.5 420 SER B O 1
ATOM 7929 N N . THR B 1 421 ? -13.289 32.031 3.684 1 59.56 421 THR B N 1
ATOM 7930 C CA . THR B 1 421 ? -13.961 31.297 2.627 1 59.56 421 THR B CA 1
ATOM 7931 C C . THR B 1 421 ? -13.812 29.797 2.852 1 59.56 421 THR B C 1
ATOM 7933 O O . THR B 1 421 ? -14.391 28.984 2.115 1 59.56 421 THR B O 1
ATOM 7936 N N . ARG B 1 422 ? -13.227 29.594 3.945 1 63.12 422 ARG B N 1
ATOM 7937 C CA . ARG B 1 422 ? -12.922 28.156 3.996 1 63.12 422 ARG B CA 1
ATOM 7938 C C . ARG B 1 422 ? -13.562 27.5 5.215 1 63.12 422 ARG B C 1
ATOM 7940 O O . ARG B 1 422 ? -13.961 28.188 6.156 1 63.12 422 ARG B O 1
ATOM 7947 N N . SER B 1 423 ? -13.672 26.281 4.977 1 75.06 423 SER B N 1
ATOM 7948 C CA . SER B 1 423 ? -14.344 25.453 5.969 1 75.06 423 SER B CA 1
ATOM 7949 C C . SER B 1 423 ? -13.391 25.047 7.09 1 75.06 423 SER B C 1
ATOM 7951 O O . SER B 1 423 ? -12.18 25.219 6.965 1 75.06 423 SER B O 1
ATOM 7953 N N . PHE B 1 424 ? -13.992 24.797 8.242 1 81.25 424 PHE B N 1
ATOM 7954 C CA . PHE B 1 424 ? -13.242 24.266 9.375 1 81.25 424 PHE B CA 1
ATOM 7955 C C . PHE B 1 424 ? -12.391 23.078 8.961 1 81.25 424 PHE B C 1
ATOM 7957 O O . PHE B 1 424 ? -11.266 22.906 9.438 1 81.25 424 PHE B O 1
ATOM 7964 N N . ALA B 1 425 ? -12.906 22.359 7.992 1 80.69 425 ALA B N 1
ATOM 7965 C CA . ALA B 1 425 ? -12.195 21.172 7.531 1 80.69 425 ALA B CA 1
ATOM 7966 C C . ALA B 1 425 ? -10.922 21.547 6.781 1 80.69 425 ALA B C 1
ATOM 7968 O O . ALA B 1 425 ? -9.891 20.891 6.934 1 80.69 425 ALA B O 1
ATOM 7969 N N . ASP B 1 426 ? -10.898 22.5 6.074 1 82.31 426 ASP B N 1
ATOM 7970 C CA . ASP B 1 426 ? -9.719 22.984 5.359 1 82.31 426 ASP B CA 1
ATOM 7971 C C . ASP B 1 426 ? -8.672 23.531 6.328 1 82.31 426 ASP B C 1
ATOM 7973 O O . ASP B 1 426 ? -7.473 23.312 6.145 1 82.31 426 ASP B O 1
ATOM 7977 N N . LEU B 1 427 ? -9.211 24.219 7.273 1 87.19 427 LEU B N 1
ATOM 7978 C CA . LEU B 1 427 ? -8.305 24.766 8.273 1 87.19 427 LEU B CA 1
ATOM 7979 C C . LEU B 1 427 ? -7.617 23.656 9.055 1 87.19 427 LEU B C 1
ATOM 7981 O O . LEU B 1 427 ? -6.41 23.719 9.312 1 87.19 427 LEU B O 1
ATOM 7985 N N . TRP B 1 428 ? -8.359 22.656 9.469 1 91.19 428 TRP B N 1
ATOM 7986 C CA . TRP B 1 428 ? -7.82 21.562 10.258 1 91.19 428 TRP B CA 1
ATOM 7987 C C . TRP B 1 428 ? -6.656 20.891 9.539 1 91.19 428 TRP B C 1
ATOM 7989 O O . TRP B 1 428 ? -5.648 20.547 10.164 1 91.19 428 TRP B O 1
ATOM 7999 N N . ARG B 1 429 ? -6.738 20.766 8.312 1 88.88 429 ARG B N 1
ATOM 8000 C CA . ARG B 1 429 ? -5.699 20.109 7.52 1 88.88 429 ARG B CA 1
ATOM 8001 C C . ARG B 1 429 ? -4.414 20.922 7.523 1 88.88 429 ARG B C 1
ATOM 8003 O O . ARG B 1 429 ? -3.314 20.375 7.457 1 88.88 429 ARG B O 1
ATOM 8010 N N . ALA B 1 430 ? -4.523 22.156 7.633 1 91.19 430 ALA B N 1
ATOM 8011 C CA . ALA B 1 430 ? -3.375 23.062 7.535 1 91.19 430 ALA B CA 1
ATOM 8012 C C . ALA B 1 430 ? -2.754 23.297 8.906 1 91.19 430 ALA B C 1
ATOM 8014 O O . ALA B 1 430 ? -1.588 23.688 9.008 1 91.19 430 ALA B O 1
ATOM 8015 N N . LEU B 1 431 ? -3.461 23.031 9.922 1 95.12 431 LEU B N 1
ATOM 8016 C CA . LEU B 1 431 ? -3.064 23.469 11.258 1 95.12 431 LEU B CA 1
ATOM 8017 C C . LEU B 1 431 ? -1.856 22.688 11.75 1 95.12 431 LEU B C 1
ATOM 8019 O O . LEU B 1 431 ? -1.154 23.125 12.664 1 95.12 431 LEU B O 1
ATOM 8023 N N . CYS B 1 432 ? -1.607 21.531 11.172 1 96.31 432 CYS B N 1
ATOM 8024 C CA . CYS B 1 432 ? -0.464 20.766 11.633 1 96.31 432 CYS B CA 1
ATOM 8025 C C . CYS B 1 432 ? 0.843 21.484 11.352 1 96.31 432 CYS B C 1
ATOM 8027 O O . CYS B 1 432 ? 1.815 21.344 12.094 1 96.31 432 CYS B O 1
ATOM 8029 N N . TYR B 1 433 ? 0.86 22.328 10.375 1 95.94 433 TYR B N 1
ATOM 8030 C CA . TYR B 1 433 ? 2.092 23 9.961 1 95.94 433 TYR B CA 1
ATOM 8031 C C . TYR B 1 433 ? 2.459 24.109 10.938 1 95.94 433 TYR B C 1
ATOM 8033 O O . TYR B 1 433 ? 3.561 24.125 11.484 1 95.94 433 TYR B O 1
ATOM 8041 N N . PRO B 1 434 ? 1.569 25.047 11.195 1 96 434 PRO B N 1
ATOM 8042 C CA . PRO B 1 434 ? 1.939 26.047 12.195 1 96 434 PRO B CA 1
ATOM 8043 C C . PRO B 1 434 ? 2.127 25.453 13.594 1 96 434 PRO B C 1
ATOM 8045 O O . PRO B 1 434 ? 2.918 25.969 14.383 1 96 434 PRO B O 1
ATOM 8048 N N . LEU B 1 435 ? 1.405 24.422 13.898 1 97.12 435 LEU B N 1
ATOM 8049 C CA . LEU B 1 435 ? 1.63 23.75 15.172 1 97.12 435 LEU B CA 1
ATOM 8050 C C . LEU B 1 435 ? 3.047 23.188 15.25 1 97.12 435 LEU B C 1
ATOM 8052 O O . LEU B 1 435 ? 3.723 23.344 16.266 1 97.12 435 LEU B O 1
ATOM 8056 N N . SER B 1 436 ? 3.447 22.5 14.188 1 96 436 SER B N 1
ATOM 8057 C CA . SER B 1 436 ? 4.82 22 14.125 1 96 436 SER B CA 1
ATOM 8058 C C . SER B 1 436 ? 5.824 23.141 14.25 1 96 436 SER B C 1
ATOM 8060 O O . SER B 1 436 ? 6.84 23 14.938 1 96 436 SER B O 1
ATOM 8062 N N . ALA B 1 437 ? 5.539 24.219 13.625 1 95.62 437 ALA B N 1
ATOM 8063 C CA . ALA B 1 437 ? 6.402 25.391 13.688 1 95.62 437 ALA B CA 1
ATOM 8064 C C . ALA B 1 437 ? 6.5 25.922 15.117 1 95.62 437 ALA B C 1
ATOM 8066 O O . ALA B 1 437 ? 7.578 26.312 15.57 1 95.62 437 ALA B O 1
ATOM 8067 N N . THR B 1 438 ? 5.438 25.938 15.805 1 96.19 438 THR B N 1
ATOM 8068 C CA . THR B 1 438 ? 5.414 26.422 17.188 1 96.19 438 THR B CA 1
ATOM 8069 C C . THR B 1 438 ? 6.234 25.5 18.094 1 96.19 438 THR B C 1
ATOM 8071 O O . THR B 1 438 ? 6.891 25.969 19.016 1 96.19 438 THR B O 1
ATOM 8074 N N . ILE B 1 439 ? 6.172 24.25 17.828 1 93.88 439 ILE B N 1
ATOM 8075 C CA . ILE B 1 439 ? 6.953 23.297 18.609 1 93.88 439 ILE B CA 1
ATOM 8076 C C . ILE B 1 439 ? 8.445 23.516 18.359 1 93.88 439 ILE B C 1
ATOM 8078 O O . ILE B 1 439 ? 9.258 23.422 19.266 1 93.88 439 ILE B O 1
ATOM 8082 N N . VAL B 1 440 ? 8.781 23.828 17.125 1 92.38 440 VAL B N 1
ATOM 8083 C CA . VAL B 1 440 ? 10.164 24.141 16.797 1 92.38 440 VAL B CA 1
ATOM 8084 C C . VAL B 1 440 ? 10.609 25.375 17.578 1 92.38 440 VAL B C 1
ATOM 8086 O O . VAL B 1 440 ? 11.695 25.391 18.172 1 92.38 440 VAL B O 1
ATOM 8089 N N . LEU B 1 441 ? 9.805 26.406 17.594 1 93.56 441 LEU B N 1
ATOM 8090 C CA . LEU B 1 441 ? 10.141 27.625 18.312 1 93.56 441 LEU B CA 1
ATOM 8091 C C . LEU B 1 441 ? 10.242 27.375 19.812 1 93.56 441 LEU B C 1
ATOM 8093 O O . LEU B 1 441 ? 11.117 27.922 20.484 1 93.56 441 LEU B O 1
ATOM 8097 N N . LEU B 1 442 ? 9.344 26.578 20.312 1 93.19 442 LEU B N 1
ATOM 8098 C CA . LEU B 1 442 ? 9.406 26.203 21.719 1 93.19 442 LEU B CA 1
ATOM 8099 C C . LEU B 1 442 ? 10.742 25.531 22.031 1 93.19 442 LEU B C 1
ATOM 8101 O O . LEU B 1 442 ? 11.375 25.844 23.047 1 93.19 442 LEU B O 1
ATOM 8105 N N . ALA B 1 443 ? 11.141 24.625 21.172 1 88.88 443 ALA B N 1
ATOM 8106 C CA . ALA B 1 443 ? 12.375 23.891 21.391 1 88.88 443 ALA B CA 1
ATOM 8107 C C . ALA B 1 443 ? 13.586 24.812 21.344 1 88.88 443 ALA B C 1
ATOM 8109 O O . ALA B 1 443 ? 14.484 24.719 22.188 1 88.88 443 ALA B O 1
ATOM 8110 N N . VAL B 1 444 ? 13.617 25.703 20.391 1 88.44 444 VAL B N 1
ATOM 8111 C CA . VAL B 1 444 ? 14.773 26.578 20.203 1 88.44 444 VAL B CA 1
ATOM 8112 C C . VAL B 1 444 ? 14.82 27.609 21.328 1 88.44 444 VAL B C 1
ATOM 8114 O O . VAL B 1 444 ? 15.898 27.938 21.828 1 88.44 444 VAL B O 1
ATOM 8117 N N . VAL B 1 445 ? 13.734 28.109 21.75 1 91.38 445 VAL B N 1
ATOM 8118 C CA . VAL B 1 445 ? 13.672 29.125 22.797 1 91.38 445 VAL B CA 1
ATOM 8119 C C . VAL B 1 445 ? 14.047 28.5 24.141 1 91.38 445 VAL B C 1
ATOM 8121 O O . VAL B 1 445 ? 14.773 29.109 24.938 1 91.38 445 VAL B O 1
ATOM 8124 N N . CYS B 1 446 ? 13.578 27.328 24.391 1 88.44 446 CYS B N 1
ATOM 8125 C CA . CYS B 1 446 ? 13.891 26.672 25.656 1 88.44 446 CYS B CA 1
ATOM 8126 C C . CYS B 1 446 ? 15.359 26.266 25.719 1 88.44 446 CYS B C 1
ATOM 8128 O O . CYS B 1 446 ? 15.961 26.234 26.797 1 88.44 446 CYS B O 1
ATOM 8130 N N . LYS B 1 447 ? 15.914 25.969 24.594 1 84.38 447 LYS B N 1
ATOM 8131 C CA . LYS B 1 447 ? 17.328 25.609 24.547 1 84.38 447 LYS B CA 1
ATOM 8132 C C . LYS B 1 447 ? 18.219 26.828 24.734 1 84.38 447 LYS B C 1
ATOM 8134 O O . LYS B 1 447 ? 19.281 26.734 25.359 1 84.38 447 LYS B O 1
ATOM 8139 N N . GLU B 1 448 ? 17.781 27.922 24.094 1 87.88 448 GLU B N 1
ATOM 8140 C CA . GLU B 1 448 ? 18.531 29.188 24.203 1 87.88 448 GLU B CA 1
ATOM 8141 C C . GLU B 1 448 ? 17.594 30.344 24.562 1 87.88 448 GLU B C 1
ATOM 8143 O O . GLU B 1 448 ? 17.375 31.234 23.734 1 87.88 448 GLU B O 1
ATOM 8148 N N . PRO B 1 449 ? 17.219 30.438 25.797 1 89.5 449 PRO B N 1
ATOM 8149 C CA . PRO B 1 449 ? 16.234 31.453 26.188 1 89.5 449 PRO B CA 1
ATOM 8150 C C . PRO B 1 449 ? 16.797 32.875 26.141 1 89.5 449 PRO B C 1
ATOM 8152 O O . PRO B 1 449 ? 16.047 33.844 26.047 1 89.5 449 PRO B O 1
ATOM 8155 N N . ALA B 1 450 ? 18.172 32.938 26.172 1 88.06 450 ALA B N 1
ATOM 8156 C CA . ALA B 1 450 ? 18.781 34.25 26.172 1 88.06 450 ALA B CA 1
ATOM 8157 C C . ALA B 1 450 ? 19.109 34.719 24.75 1 88.06 450 ALA B C 1
ATOM 8159 O O . ALA B 1 450 ? 19.656 35.781 24.547 1 88.06 450 ALA B O 1
ATOM 8160 N N . HIS B 1 451 ? 18.734 34.031 23.828 1 88.75 451 HIS B N 1
ATOM 8161 C CA . HIS B 1 451 ? 19 34.375 22.438 1 88.75 451 HIS B CA 1
ATOM 8162 C C . HIS B 1 451 ? 18.312 35.688 22.062 1 88.75 451 HIS B C 1
ATOM 8164 O O . HIS B 1 451 ? 17.172 35.938 22.484 1 88.75 451 HIS B O 1
ATOM 8170 N N . PRO B 1 452 ? 18.938 36.531 21.266 1 88.44 452 PRO B N 1
ATOM 8171 C CA . PRO B 1 452 ? 18.391 37.844 20.922 1 88.44 452 PRO B CA 1
ATOM 8172 C C . PRO B 1 452 ? 17.078 37.719 20.141 1 88.44 452 PRO B C 1
ATOM 8174 O O . PRO B 1 452 ? 16.266 38.656 20.188 1 88.44 452 PRO B O 1
ATOM 8177 N N . GLU B 1 453 ? 16.875 36.688 19.5 1 91.31 453 GLU B N 1
ATOM 8178 C CA . GLU B 1 453 ? 15.664 36.531 18.688 1 91.31 453 GLU B CA 1
ATOM 8179 C C . GLU B 1 453 ? 14.547 35.844 19.484 1 91.31 453 GLU B C 1
ATOM 8181 O O . GLU B 1 453 ? 13.438 35.688 18.984 1 91.31 453 GLU B O 1
ATOM 8186 N N . ALA B 1 454 ? 14.68 35.469 20.672 1 91.81 454 ALA B N 1
ATOM 8187 C CA . ALA B 1 454 ? 13.719 34.75 21.484 1 91.81 454 ALA B CA 1
ATOM 8188 C C . ALA B 1 454 ? 12.438 35.562 21.672 1 91.81 454 ALA B C 1
ATOM 8190 O O . ALA B 1 454 ? 11.336 35 21.609 1 91.81 454 ALA B O 1
ATOM 8191 N N . PRO B 1 455 ? 12.578 36.938 21.844 1 91.06 455 PRO B N 1
ATOM 8192 C CA . PRO B 1 455 ? 11.336 37.688 22 1 91.06 455 PRO B CA 1
ATOM 8193 C C . PRO B 1 455 ? 10.477 37.688 20.734 1 91.06 455 PRO B C 1
ATOM 8195 O O . PRO B 1 455 ? 9.242 37.656 20.828 1 91.06 455 PRO B O 1
ATOM 8198 N N . ASP B 1 456 ? 11.109 37.719 19.594 1 91.69 456 ASP B N 1
ATOM 8199 C CA . ASP B 1 456 ? 10.375 37.625 18.328 1 91.69 456 ASP B CA 1
ATOM 8200 C C . ASP B 1 456 ? 9.672 36.281 18.188 1 91.69 456 ASP B C 1
ATOM 8202 O O . ASP B 1 456 ? 8.555 36.219 17.656 1 91.69 456 ASP B O 1
ATOM 8206 N N . ASP B 1 457 ? 10.367 35.312 18.594 1 94.62 457 ASP B N 1
ATOM 8207 C CA . ASP B 1 457 ? 9.766 33.969 18.562 1 94.62 457 ASP B CA 1
ATOM 8208 C C . ASP B 1 457 ? 8.539 33.906 19.469 1 94.62 457 ASP B C 1
ATOM 8210 O O . ASP B 1 457 ? 7.516 33.312 19.078 1 94.62 457 ASP B O 1
ATOM 8214 N N . LEU B 1 458 ? 8.633 34.469 20.641 1 94.31 458 LEU B N 1
ATOM 8215 C CA . LEU B 1 458 ? 7.52 34.469 21.578 1 94.31 458 LEU B CA 1
ATOM 8216 C C . LEU B 1 458 ? 6.336 35.25 21.031 1 94.31 458 LEU B C 1
ATOM 8218 O O . LEU B 1 458 ? 5.184 34.875 21.25 1 94.31 458 LEU B O 1
ATOM 8222 N N . TRP B 1 459 ? 6.695 36.312 20.344 1 94.88 459 TRP B N 1
ATOM 8223 C CA . TRP B 1 459 ? 5.645 37.094 19.719 1 94.88 459 TRP B CA 1
ATOM 8224 C C . TRP B 1 459 ? 4.867 36.281 18.703 1 94.88 459 TRP B C 1
ATOM 8226 O O . TRP B 1 459 ? 3.637 36.375 18.641 1 94.88 459 TRP B O 1
ATOM 8236 N N . LEU B 1 460 ? 5.539 35.594 17.906 1 93.31 460 LEU B N 1
ATOM 8237 C CA . LEU B 1 460 ? 4.898 34.781 16.875 1 93.31 460 LEU B CA 1
ATOM 8238 C C . LEU B 1 460 ? 4.07 33.656 17.5 1 93.31 460 LEU B C 1
ATOM 8240 O O . LEU B 1 460 ? 2.996 33.344 16.984 1 93.31 460 LEU B O 1
ATOM 8244 N N . MET B 1 461 ? 4.574 33 18.5 1 95.62 461 MET B 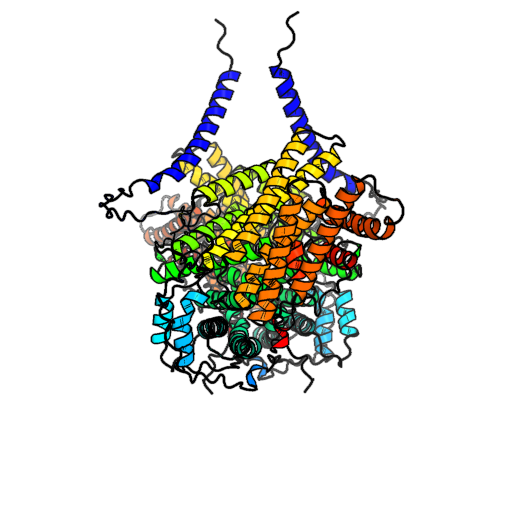N 1
ATOM 8245 C CA . MET B 1 461 ? 3.801 32 19.219 1 95.62 461 MET B CA 1
ATOM 8246 C C . MET B 1 461 ? 2.514 32.594 19.781 1 95.62 461 MET B C 1
ATOM 8248 O O . MET B 1 461 ? 1.449 31.984 19.688 1 95.62 461 MET B O 1
ATOM 8252 N N . ALA B 1 462 ? 2.646 33.781 20.297 1 94.88 462 ALA B N 1
ATOM 8253 C CA . ALA B 1 462 ? 1.479 34.469 20.844 1 94.88 462 ALA B CA 1
ATOM 8254 C C . ALA B 1 462 ? 0.479 34.812 19.75 1 94.88 462 ALA B C 1
ATOM 8256 O O . ALA B 1 462 ? -0.734 34.75 19.969 1 94.88 462 ALA B O 1
ATOM 8257 N N . TRP B 1 463 ? 1.008 35.25 18.688 1 93.12 463 TRP B N 1
ATOM 8258 C CA . TRP B 1 463 ? 0.145 35.531 17.547 1 93.12 463 TRP B CA 1
ATOM 8259 C C . TRP B 1 463 ? -0.678 34.312 17.156 1 93.12 463 TRP B C 1
ATOM 8261 O O . TRP B 1 463 ? -1.865 34.438 16.844 1 93.12 463 TRP B O 1
ATOM 8271 N N . PHE B 1 464 ? -0.072 33.219 17.031 1 95.12 464 PHE B N 1
ATOM 8272 C CA . PHE B 1 464 ? -0.772 32 16.641 1 95.12 464 PHE B CA 1
ATOM 8273 C C . PHE B 1 464 ? -1.844 31.641 17.672 1 95.12 464 PHE B C 1
ATOM 8275 O O . PHE B 1 464 ? -2.93 31.188 17.312 1 95.12 464 PHE B O 1
ATOM 8282 N N . VAL B 1 465 ? -1.574 31.812 18.984 1 96.06 465 VAL B N 1
ATOM 8283 C CA . VAL B 1 465 ? -2.574 31.594 20.031 1 96.06 465 VAL B CA 1
ATOM 8284 C C . VAL B 1 465 ? -3.766 32.531 19.797 1 96.06 465 VAL B C 1
ATOM 8286 O O . VAL B 1 465 ? -4.918 32.094 19.906 1 96.06 465 VAL B O 1
ATOM 8289 N N . GLU B 1 466 ? -3.488 33.719 19.469 1 94 466 GLU B N 1
ATOM 8290 C CA . GLU B 1 466 ? -4.551 34.688 19.219 1 94 466 GLU B CA 1
ATOM 8291 C C . GLU B 1 466 ? -5.348 34.312 17.969 1 94 466 GLU B C 1
ATOM 8293 O O . GLU B 1 466 ? -6.551 34.562 17.906 1 94 466 GLU B O 1
ATOM 8298 N N . PHE B 1 467 ? -4.664 33.906 17.047 1 91.94 467 PHE B N 1
ATOM 8299 C CA . PHE B 1 467 ? -5.32 33.438 15.836 1 91.94 467 PHE B CA 1
ATOM 8300 C C . PHE B 1 467 ? -6.312 32.344 16.156 1 91.94 467 PHE B C 1
ATOM 8302 O O . PHE B 1 467 ? -7.457 32.375 15.703 1 91.94 467 PHE B O 1
ATOM 8309 N N . LEU B 1 468 ? -5.867 31.281 16.891 1 94.19 468 LEU B N 1
ATOM 8310 C CA . LEU B 1 468 ? -6.742 30.188 17.281 1 94.19 468 LEU B CA 1
ATOM 8311 C C . LEU B 1 468 ? -7.926 30.688 18.094 1 94.19 468 LEU B C 1
ATOM 8313 O O . LEU B 1 468 ? -9.055 30.219 17.922 1 94.19 468 LEU B O 1
ATOM 8317 N N . GLU B 1 469 ? -7.656 31.641 18.938 1 93.94 469 GLU B N 1
ATOM 8318 C CA . GLU B 1 469 ? -8.719 32.219 19.75 1 93.94 469 GLU B CA 1
ATOM 8319 C C . GLU B 1 469 ? -9.75 32.938 18.875 1 93.94 469 GLU B C 1
ATOM 8321 O O . GLU B 1 469 ? -10.953 32.844 19.125 1 93.94 469 GLU B O 1
ATOM 8326 N N . ARG B 1 470 ? -9.266 33.625 17.906 1 88.56 470 ARG B N 1
ATOM 8327 C CA . ARG B 1 470 ? -10.172 34.281 16.984 1 88.56 470 ARG B CA 1
ATOM 8328 C C . ARG B 1 470 ? -11.023 33.281 16.219 1 88.56 470 ARG B C 1
ATOM 8330 O O . ARG B 1 470 ? -12.203 33.531 15.961 1 88.56 470 ARG B O 1
ATOM 8337 N N . MET B 1 471 ? -10.469 32.25 15.836 1 88.31 471 MET B N 1
ATOM 8338 C CA . MET B 1 471 ? -11.211 31.219 15.109 1 88.31 471 MET B CA 1
ATOM 8339 C C . MET B 1 471 ? -12.266 30.578 16 1 88.31 471 MET B C 1
ATOM 8341 O O . MET B 1 471 ? -13.352 30.219 15.531 1 88.31 471 MET B O 1
ATOM 8345 N N . VAL B 1 472 ? -11.969 30.422 17.266 1 90.12 472 VAL B N 1
ATOM 8346 C CA . VAL B 1 472 ? -12.914 29.844 18.219 1 90.12 472 VAL B CA 1
ATOM 8347 C C . VAL B 1 472 ? -14.055 30.828 18.469 1 90.12 472 VAL B C 1
ATOM 8349 O O . VAL B 1 472 ? -15.227 30.453 18.422 1 90.12 472 VAL B O 1
ATOM 8352 N N . ARG B 1 473 ? -13.742 32 18.625 1 87.88 473 ARG B N 1
ATOM 8353 C CA . ARG B 1 473 ? -14.703 33.031 19.062 1 87.88 473 ARG B CA 1
ATOM 8354 C C . ARG B 1 473 ? -15.547 33.531 17.891 1 87.88 473 ARG B C 1
ATOM 8356 O O . ARG B 1 473 ? -16.766 33.625 17.984 1 87.88 473 ARG B O 1
ATOM 8363 N N . ASN B 1 474 ? -14.867 33.812 16.781 1 79.25 474 ASN B N 1
ATOM 8364 C CA . ASN B 1 474 ? -15.547 34.438 15.672 1 79.25 474 ASN B CA 1
ATOM 8365 C C . ASN B 1 474 ? -16.203 33.438 14.742 1 79.25 474 ASN B C 1
ATOM 8367 O O . ASN B 1 474 ? -17.281 33.688 14.195 1 79.25 474 ASN B O 1
ATOM 8371 N N . GLU B 1 475 ? -15.594 32.312 14.562 1 77.88 475 GLU B N 1
ATOM 8372 C CA . GLU B 1 475 ? -16.094 31.359 13.586 1 77.88 475 GLU B CA 1
ATOM 8373 C C . GLU B 1 475 ? -16.781 30.172 14.273 1 77.88 475 GLU B C 1
ATOM 8375 O O . GLU B 1 475 ? -17.516 29.422 13.633 1 77.88 475 GLU B O 1
ATOM 8380 N N . GLY B 1 476 ? -16.5 30.047 15.531 1 80.69 476 GLY B N 1
ATOM 8381 C CA . GLY B 1 476 ? -17.125 28.953 16.266 1 80.69 476 GLY B CA 1
ATOM 8382 C C . GLY B 1 476 ? -16.469 27.609 16 1 80.69 476 GLY B C 1
ATOM 8383 O O . GLY B 1 476 ? -17.109 26.562 16.141 1 80.69 476 GLY B O 1
ATOM 8384 N N . PHE B 1 477 ? -15.273 27.641 15.562 1 87.31 477 PHE B N 1
ATOM 8385 C CA . PHE B 1 477 ? -14.562 26.406 15.305 1 87.31 477 PHE B CA 1
ATOM 8386 C C . PHE B 1 477 ? -14.156 25.719 16.609 1 87.31 477 PHE B C 1
ATOM 8388 O O . PHE B 1 477 ? -13.805 26.391 17.578 1 87.31 477 PHE B O 1
ATOM 8395 N N . ASP B 1 478 ? -14.273 24.422 16.688 1 90.62 478 ASP B N 1
ATOM 8396 C CA . ASP B 1 478 ? -13.961 23.641 17.859 1 90.62 478 ASP B CA 1
ATOM 8397 C C . ASP B 1 478 ? -12.453 23.438 18.016 1 90.62 478 ASP B C 1
ATOM 8399 O O . ASP B 1 478 ? -11.938 22.328 17.828 1 90.62 478 ASP B O 1
ATOM 8403 N N . LEU B 1 479 ? -11.75 24.531 18.359 1 94.44 479 LEU B N 1
ATOM 8404 C CA . LEU B 1 479 ? -10.289 24.516 18.469 1 94.44 479 LEU B CA 1
ATOM 8405 C C . LEU B 1 479 ? -9.836 24.875 19.875 1 94.44 479 LEU B C 1
ATOM 8407 O O . LEU B 1 479 ? -8.695 25.297 20.062 1 94.44 479 LEU B O 1
ATOM 8411 N N . GLN B 1 480 ? -10.664 24.688 20.844 1 94.88 480 GLN B N 1
ATOM 8412 C CA . GLN B 1 480 ? -10.359 25.094 22.219 1 94.88 480 GLN B CA 1
ATOM 8413 C C . GLN B 1 480 ? -9.203 24.281 22.781 1 94.88 480 GLN B C 1
ATOM 8415 O O . GLN B 1 480 ? -8.297 24.828 23.422 1 94.88 480 GLN B O 1
ATOM 8420 N N . LYS B 1 481 ? -9.242 23.031 22.562 1 94.75 481 LYS B N 1
ATOM 8421 C CA . LYS B 1 481 ? -8.188 22.172 23.094 1 94.75 481 LYS B CA 1
ATOM 8422 C C . LYS B 1 481 ? -6.828 22.547 22.516 1 94.75 481 LYS B C 1
ATOM 8424 O O . LYS B 1 481 ? -5.832 22.594 23.234 1 94.75 481 LYS B O 1
ATOM 8429 N N . MET B 1 482 ? -6.797 22.766 21.219 1 96 482 MET B N 1
ATOM 8430 C CA . MET B 1 482 ? -5.547 23.156 20.578 1 96 482 MET B CA 1
ATOM 8431 C C . MET B 1 482 ? -5.078 24.516 21.078 1 96 482 MET B C 1
ATOM 8433 O O . MET B 1 482 ? -3.893 24.703 21.344 1 96 482 MET B O 1
ATOM 8437 N N . ARG B 1 483 ? -6.035 25.469 21.141 1 96.25 483 ARG B N 1
ATOM 8438 C CA . ARG B 1 483 ? -5.711 26.797 21.641 1 96.25 483 ARG B CA 1
ATOM 8439 C C . ARG B 1 483 ? -5.094 26.719 23.031 1 96.25 483 ARG B C 1
ATOM 8441 O O . ARG B 1 483 ? -4.066 27.344 23.297 1 96.25 483 ARG B O 1
ATOM 8448 N N . ASP B 1 484 ? -5.703 25.938 23.875 1 95.06 484 ASP B N 1
ATOM 8449 C CA . ASP B 1 484 ? -5.215 25.812 25.234 1 95.06 484 ASP B CA 1
ATOM 8450 C C . ASP B 1 484 ? -3.844 25.141 25.266 1 95.06 484 ASP B C 1
ATOM 8452 O O . ASP B 1 484 ? -2.984 25.5 26.078 1 95.06 484 ASP B O 1
ATOM 8456 N N . GLY B 1 485 ? -3.658 24.125 24.469 1 94.75 485 GLY B N 1
ATOM 8457 C CA . GLY B 1 485 ? -2.367 23.469 24.391 1 94.75 485 GLY B CA 1
ATOM 8458 C C . GLY B 1 485 ? -1.256 24.375 23.906 1 94.75 485 GLY B C 1
ATOM 8459 O O . GLY B 1 485 ? -0.176 24.406 24.5 1 94.75 485 GLY B O 1
ATOM 8460 N N . VAL B 1 486 ? -1.499 25.094 22.859 1 96.31 486 VAL B N 1
ATOM 8461 C CA . VAL B 1 486 ? -0.494 25.984 22.297 1 96.31 486 VAL B CA 1
ATOM 8462 C C . VAL B 1 486 ? -0.231 27.156 23.25 1 96.31 486 VAL B C 1
ATOM 8464 O O . VAL B 1 486 ? 0.897 27.641 23.344 1 96.31 486 VAL B O 1
ATOM 8467 N N . SER B 1 487 ? -1.28 27.578 23.938 1 95.94 487 SER B N 1
ATOM 8468 C CA . SER B 1 487 ? -1.103 28.594 24.953 1 95.94 487 SER B CA 1
ATOM 8469 C C . SER B 1 487 ? -0.154 28.125 26.047 1 95.94 487 SER B C 1
ATOM 8471 O O . SER B 1 487 ? 0.646 28.906 26.562 1 95.94 487 SER B O 1
ATOM 8473 N N . THR B 1 488 ? -0.266 26.906 26.422 1 94.06 488 THR B N 1
ATOM 8474 C CA . THR B 1 488 ? 0.641 26.344 27.406 1 94.06 488 THR B CA 1
ATOM 8475 C C . THR B 1 488 ? 2.074 26.328 26.875 1 94.06 488 THR B C 1
ATOM 8477 O O . THR B 1 488 ? 3.018 26.594 27.625 1 94.06 488 THR B O 1
ATOM 8480 N N . PHE B 1 489 ? 2.25 26 25.594 1 94.12 489 PHE B N 1
ATOM 8481 C CA . PHE B 1 489 ? 3.574 26.062 24.984 1 94.12 489 PHE B CA 1
ATOM 8482 C C . PHE B 1 489 ? 4.16 27.469 25.109 1 94.12 489 PHE B C 1
ATOM 8484 O O . PHE B 1 489 ? 5.32 27.625 25.484 1 94.12 489 PHE B O 1
ATOM 8491 N N . GLN B 1 490 ? 3.328 28.422 24.781 1 94.06 490 GLN B N 1
ATOM 8492 C CA . GLN B 1 490 ? 3.758 29.828 24.812 1 94.06 490 GLN B CA 1
ATOM 8493 C C . GLN B 1 490 ? 4.117 30.266 26.234 1 94.06 490 GLN B C 1
ATOM 8495 O O . GLN B 1 490 ? 5.098 30.984 26.438 1 94.06 490 GLN B O 1
ATOM 8500 N N . LYS B 1 491 ? 3.357 29.844 27.156 1 93 491 LYS B N 1
ATOM 8501 C CA . LYS B 1 491 ? 3.621 30.188 28.562 1 93 491 LYS B CA 1
ATOM 8502 C C . LYS B 1 491 ? 4.953 29.609 29.031 1 93 491 LYS B C 1
ATOM 8504 O O . LYS B 1 491 ? 5.73 30.297 29.688 1 93 491 LYS B O 1
ATOM 8509 N N . VAL B 1 492 ? 5.16 28.391 28.719 1 90.75 492 VAL B N 1
ATOM 8510 C CA . VAL B 1 492 ? 6.398 27.734 29.125 1 90.75 492 VAL B CA 1
ATOM 8511 C C . VAL B 1 492 ? 7.59 28.453 28.484 1 90.75 492 VAL B C 1
ATOM 8513 O O . VAL B 1 492 ? 8.617 28.656 29.141 1 90.75 492 VAL B O 1
ATOM 8516 N N . ALA B 1 493 ? 7.469 28.781 27.234 1 92.75 493 ALA B N 1
ATOM 8517 C CA . ALA B 1 493 ? 8.547 29.484 26.531 1 92.75 493 ALA B CA 1
ATOM 8518 C C . ALA B 1 493 ? 8.781 30.859 27.156 1 92.75 493 ALA B C 1
ATOM 8520 O O . ALA B 1 493 ? 9.93 31.281 27.312 1 92.75 493 ALA B O 1
ATOM 8521 N N . THR B 1 494 ? 7.727 31.547 27.469 1 92.56 494 THR B N 1
ATOM 8522 C CA . THR B 1 494 ? 7.828 32.875 28.094 1 92.56 494 THR B CA 1
ATOM 8523 C C . THR B 1 494 ? 8.492 32.781 29.469 1 92.56 494 THR B C 1
ATOM 8525 O O . THR B 1 494 ? 9.32 33.625 29.828 1 92.56 494 THR B O 1
ATOM 8528 N N . ASP B 1 495 ? 8.125 31.75 30.172 1 90.06 495 ASP B N 1
ATOM 8529 C CA . ASP B 1 495 ? 8.711 31.531 31.5 1 90.06 495 ASP B CA 1
ATOM 8530 C C . ASP B 1 495 ? 10.203 31.234 31.391 1 90.06 495 ASP B C 1
ATOM 8532 O O . ASP B 1 495 ? 10.992 31.656 32.219 1 90.06 495 ASP B O 1
ATOM 8536 N N . ALA B 1 496 ? 10.57 30.5 30.438 1 88.19 496 ALA B N 1
ATOM 8537 C CA . ALA B 1 496 ? 11.977 30.172 30.234 1 88.19 496 ALA B CA 1
ATOM 8538 C C . ALA B 1 496 ? 12.789 31.422 29.906 1 88.19 496 ALA B C 1
ATOM 8540 O O . ALA B 1 496 ? 13.906 31.594 30.422 1 88.19 496 ALA B O 1
ATOM 8541 N N . VAL B 1 497 ? 12.281 32.281 29.062 1 90 497 VAL B N 1
ATOM 8542 C CA . VAL B 1 497 ? 12.977 33.5 28.688 1 90 497 VAL B CA 1
ATOM 8543 C C . VAL B 1 497 ? 13.047 34.438 29.891 1 90 497 VAL B C 1
ATOM 8545 O O . VAL B 1 497 ? 14.078 35.062 30.141 1 90 497 VAL B O 1
ATOM 8548 N N . SER B 1 498 ? 11.961 34.562 30.656 1 86.69 498 SER B N 1
ATOM 8549 C CA . SER B 1 498 ? 11.922 35.406 31.844 1 86.69 498 SER B CA 1
ATOM 8550 C C . SER B 1 498 ? 12.914 34.906 32.906 1 86.69 498 SER B C 1
ATOM 8552 O O . SER B 1 498 ? 13.547 35.719 33.594 1 86.69 498 SER B O 1
ATOM 8554 N N . ALA B 1 499 ? 12.992 33.656 33.031 1 83.12 499 ALA B N 1
ATOM 8555 C CA . ALA B 1 499 ? 13.93 33.062 34 1 83.12 499 ALA B CA 1
ATOM 8556 C C . ALA B 1 499 ? 15.375 33.344 33.594 1 83.12 499 ALA B C 1
ATOM 8558 O O . ALA B 1 499 ? 16.234 33.594 34.438 1 83.12 499 ALA B O 1
ATOM 8559 N N . ALA B 1 500 ? 15.641 33.312 32.375 1 82.81 500 ALA B N 1
ATOM 8560 C CA . ALA B 1 500 ? 16.984 33.594 31.875 1 82.81 500 ALA B CA 1
ATOM 8561 C C . ALA B 1 500 ? 17.359 35.062 32.031 1 82.81 500 ALA B C 1
ATOM 8563 O O . ALA B 1 500 ? 18.5 35.406 32.312 1 82.81 500 ALA B O 1
ATOM 8564 N N . LEU B 1 501 ? 16.438 35.938 31.844 1 77.94 501 LEU B N 1
ATOM 8565 C CA . LEU B 1 501 ? 16.672 37.375 31.969 1 77.94 501 LEU B CA 1
ATOM 8566 C C . LEU B 1 501 ? 16.797 37.781 33.438 1 77.94 501 LEU B C 1
ATOM 8568 O O . LEU B 1 501 ? 17.562 38.688 33.75 1 77.94 501 LEU B O 1
ATOM 8572 N N . SER B 1 502 ? 15.977 37.125 34.312 1 72 502 SER B N 1
ATOM 8573 C CA . SER B 1 502 ? 16.047 37.406 35.719 1 72 502 SER B CA 1
ATOM 8574 C C . SER B 1 502 ? 17.344 36.906 36.344 1 72 502 SER B C 1
ATOM 8576 O O . SER B 1 502 ? 17.875 37.5 37.281 1 72 502 SER B O 1
ATOM 8578 N N . SER B 1 503 ? 17.703 35.719 35.906 1 60.41 503 SER B N 1
ATOM 8579 C CA . SER B 1 503 ? 18.969 35.219 36.438 1 60.41 503 SER B CA 1
ATOM 8580 C C . SER B 1 503 ? 20.141 36.094 36.031 1 60.41 503 SER B C 1
ATOM 8582 O O . SER B 1 503 ? 21.156 36.125 36.75 1 60.41 503 SER B O 1
ATOM 8584 N N . ALA B 1 504 ? 20.031 36.719 34.906 1 52.06 504 ALA B N 1
ATOM 8585 C CA . ALA B 1 504 ? 21.078 37.688 34.562 1 52.06 504 ALA B CA 1
ATOM 8586 C C . ALA B 1 504 ? 20.984 38.938 35.438 1 52.06 504 ALA B C 1
ATOM 8588 O O . ALA B 1 504 ? 21.938 39.719 35.531 1 52.06 504 ALA B O 1
ATOM 8589 N N . MET B 1 505 ? 19.766 39.25 35.938 1 44.5 505 MET B N 1
ATOM 8590 C CA . MET B 1 505 ? 19.625 40.344 36.875 1 44.5 505 MET B CA 1
ATOM 8591 C C . MET B 1 505 ? 20.016 39.938 38.281 1 44.5 505 MET B C 1
ATOM 8593 O O . MET B 1 505 ? 19.844 38.781 38.656 1 44.5 505 MET B O 1
ATOM 8597 N N . PRO B 1 506 ? 20.859 40.719 39.031 1 41.25 506 PRO B N 1
ATOM 8598 C CA . PRO B 1 506 ? 21.203 40.5 40.438 1 41.25 506 PRO B CA 1
ATOM 8599 C C . PRO B 1 506 ? 19.984 40.25 41.312 1 41.25 506 PRO B C 1
ATOM 8601 O O . PRO B 1 506 ? 19.203 41.156 41.562 1 41.25 506 PRO B O 1
ATOM 8604 N N . VAL B 1 507 ? 19.188 39.312 41 1 39.31 507 VAL B N 1
ATOM 8605 C CA . VAL B 1 507 ? 17.844 39.125 41.562 1 39.31 507 VAL B CA 1
ATOM 8606 C C . VAL B 1 507 ? 17.938 38.875 43.062 1 39.31 507 VAL B C 1
ATOM 8608 O O . VAL B 1 507 ? 18.922 38.312 43.531 1 39.31 507 VAL B O 1
ATOM 8611 N N . ASN B 1 508 ? 17.078 39.594 43.75 1 34.5 508 ASN B N 1
ATOM 8612 C CA . ASN B 1 508 ? 16.703 39.375 45.156 1 34.5 508 ASN B CA 1
ATOM 8613 C C . ASN B 1 508 ? 16.328 37.906 45.375 1 34.5 508 ASN B C 1
ATOM 8615 O O . ASN B 1 508 ? 15.602 37.312 44.594 1 34.5 508 ASN B O 1
ATOM 8619 N N . PRO B 1 509 ? 16.875 37.094 46.344 1 37.94 509 PRO B N 1
ATOM 8620 C CA . PRO B 1 509 ? 16.734 35.688 46.719 1 37.94 509 PRO B CA 1
ATOM 8621 C C . PRO B 1 509 ? 15.281 35.219 46.812 1 37.94 509 PRO B C 1
ATOM 8623 O O . PRO B 1 509 ? 15.008 34.031 46.875 1 37.94 509 PRO B O 1
ATOM 8626 N N . ALA B 1 510 ? 14.336 36 47.219 1 37.16 510 ALA B N 1
ATOM 8627 C CA . ALA B 1 510 ? 13 35.594 47.656 1 37.16 510 ALA B CA 1
ATOM 8628 C C . ALA B 1 510 ? 12.172 35.125 46.469 1 37.16 510 ALA B C 1
ATOM 8630 O O . ALA B 1 510 ? 11.102 34.531 46.656 1 37.16 510 ALA B O 1
ATOM 8631 N N . LEU B 1 511 ? 12.25 35.656 45.344 1 37.38 511 LEU B N 1
ATOM 8632 C CA . LEU B 1 511 ? 11.352 35.344 44.219 1 37.38 511 LEU B CA 1
ATOM 8633 C C . LEU B 1 511 ? 11.844 34.125 43.469 1 37.38 511 LEU B C 1
ATOM 8635 O O . LEU B 1 511 ? 11.328 33.844 42.375 1 37.38 511 LEU B O 1
ATOM 8639 N N . TRP B 1 512 ? 12.672 33.312 44.031 1 34.75 512 TRP B N 1
ATOM 8640 C CA . TRP B 1 512 ? 13.414 32.188 43.438 1 34.75 512 TRP B CA 1
ATOM 8641 C C . TRP B 1 512 ? 12.484 31.047 43.094 1 34.75 512 TRP B C 1
ATOM 8643 O O . TRP B 1 512 ? 12.781 30.25 42.188 1 34.75 512 TRP B O 1
ATOM 8653 N N . PRO B 1 513 ? 11.523 30.719 43.938 1 36.31 513 PRO B N 1
ATOM 8654 C CA . PRO B 1 513 ? 10.867 29.422 43.75 1 36.31 513 PRO B CA 1
ATOM 8655 C C . PRO B 1 513 ? 10.031 29.344 42.5 1 36.31 513 PRO B C 1
ATOM 8657 O O . PRO B 1 513 ? 9.922 28.266 41.875 1 36.31 513 PRO B O 1
ATOM 8660 N N . LEU B 1 514 ? 9.242 30.312 42.25 1 35.88 514 LEU B N 1
ATOM 8661 C CA . LEU B 1 514 ? 8.289 30.219 41.156 1 35.88 514 LEU B CA 1
ATOM 8662 C C . LEU B 1 514 ? 9.016 30.234 39.812 1 35.88 514 LEU B C 1
ATOM 8664 O O . LEU B 1 514 ? 8.586 29.578 38.875 1 35.88 514 LEU B O 1
ATOM 8668 N N . GLY B 1 515 ? 9.992 31.062 39.625 1 37 515 GLY B N 1
ATOM 8669 C CA . GLY B 1 515 ? 10.812 31.219 38.438 1 37 515 GLY B CA 1
ATOM 8670 C C . GLY B 1 515 ? 11.625 29.969 38.125 1 37 515 GLY B C 1
ATOM 8671 O O . GLY B 1 515 ? 11.898 29.688 36.969 1 37 515 GLY B O 1
ATOM 8672 N N . LEU B 1 516 ? 12.094 29.25 39.125 1 39.38 516 LEU B N 1
ATOM 8673 C CA . LEU B 1 516 ? 12.945 28.062 39.031 1 39.38 516 LEU B CA 1
ATOM 8674 C C . LEU B 1 516 ? 12.188 26.891 38.438 1 39.38 516 LEU B C 1
ATOM 8676 O O . LEU B 1 516 ? 12.742 26.125 37.656 1 39.38 516 LEU B O 1
ATOM 8680 N N . ALA B 1 517 ? 10.914 26.703 38.812 1 41.81 517 ALA B N 1
ATOM 8681 C CA . ALA B 1 517 ? 10.125 25.578 38.344 1 41.81 517 ALA B CA 1
ATOM 8682 C C . ALA B 1 517 ? 9.852 25.703 36.844 1 41.81 517 ALA B C 1
ATOM 8684 O O . ALA B 1 517 ? 9.906 24.719 36.094 1 41.81 517 ALA B O 1
ATOM 8685 N N . SER B 1 518 ? 9.539 26.969 36.5 1 50.28 518 SER B N 1
ATOM 8686 C CA . SER B 1 518 ? 9.258 27.234 35.094 1 50.28 518 SER B CA 1
ATOM 8687 C C . SER B 1 518 ? 10.516 27.094 34.25 1 50.28 518 SER B C 1
ATOM 8689 O O . SER B 1 518 ? 10.469 26.578 33.125 1 50.28 518 SER B O 1
ATOM 8691 N N . GLY B 1 519 ? 11.586 27.438 34.938 1 54.88 519 GLY B N 1
ATOM 8692 C CA . GLY B 1 519 ? 12.867 27.25 34.281 1 54.88 519 GLY B CA 1
ATOM 8693 C C . GLY B 1 519 ? 13.258 25.781 34.125 1 54.88 519 GLY B C 1
ATOM 8694 O O . GLY B 1 519 ? 13.805 25.391 33.094 1 54.88 519 GLY B O 1
ATOM 8695 N N . HIS B 1 520 ? 12.828 25.047 35.125 1 67.88 520 HIS B N 1
ATOM 8696 C CA . HIS B 1 520 ? 13.133 23.609 35.094 1 67.88 520 HIS B CA 1
ATOM 8697 C C . HIS B 1 520 ? 12.312 22.906 34 1 67.88 520 HIS B C 1
ATOM 8699 O O . HIS B 1 520 ? 12.812 22.016 33.312 1 67.88 520 HIS B O 1
ATOM 8705 N N . THR B 1 521 ? 11.109 23.406 33.906 1 73.44 521 THR B N 1
ATOM 8706 C CA . THR B 1 521 ? 10.25 22.812 32.906 1 73.44 521 THR B CA 1
ATOM 8707 C C . THR B 1 521 ? 10.789 23.109 31.5 1 73.44 521 THR B C 1
ATOM 8709 O O . THR B 1 521 ? 10.789 22.234 30.641 1 73.44 521 THR B O 1
ATOM 8712 N N . GLY B 1 522 ? 11.273 24.297 31.391 1 75.38 522 GLY B N 1
ATOM 8713 C CA . GLY B 1 522 ? 11.859 24.656 30.109 1 75.38 522 GLY B CA 1
ATOM 8714 C C . GLY B 1 522 ? 13.078 23.828 29.75 1 75.38 522 GLY B C 1
ATOM 8715 O O . GLY B 1 522 ? 13.234 23.406 28.609 1 75.38 522 GLY B O 1
ATOM 8716 N N . LYS B 1 523 ? 13.828 23.531 30.766 1 74.88 523 LYS B N 1
ATOM 8717 C CA . LYS B 1 523 ? 15.031 22.734 30.531 1 74.88 523 LYS B CA 1
ATOM 8718 C C . LYS B 1 523 ? 14.672 21.297 30.219 1 74.88 523 LYS B C 1
ATOM 8720 O O . LYS B 1 523 ? 15.312 20.656 29.359 1 74.88 523 LYS B O 1
ATOM 8725 N N . THR B 1 524 ? 13.633 20.844 30.859 1 76.94 524 THR B N 1
ATOM 8726 C CA . THR B 1 524 ? 13.188 19.484 30.625 1 76.94 524 THR B CA 1
ATOM 8727 C C . THR B 1 524 ? 12.633 19.328 29.203 1 76.94 524 THR B C 1
ATOM 8729 O O . THR B 1 524 ? 12.898 18.344 28.531 1 76.94 524 THR B O 1
ATOM 8732 N N . ILE B 1 525 ? 11.969 20.297 28.812 1 79.19 525 ILE B N 1
ATOM 8733 C CA . ILE B 1 525 ? 11.375 20.266 27.484 1 79.19 525 ILE B CA 1
ATOM 8734 C C . ILE B 1 525 ? 12.461 20.406 26.422 1 79.19 525 ILE B C 1
ATOM 8736 O O . ILE B 1 525 ? 12.414 19.734 25.375 1 79.19 525 ILE B O 1
ATOM 8740 N N . ALA B 1 526 ? 13.398 21.25 26.734 1 78.06 526 ALA B N 1
ATOM 8741 C CA . ALA B 1 526 ? 14.5 21.422 25.797 1 78.06 526 ALA B CA 1
ATOM 8742 C C . ALA B 1 526 ? 15.258 20.109 25.594 1 78.06 526 ALA B C 1
ATOM 8744 O O . ALA B 1 526 ? 15.648 19.766 24.484 1 78.06 526 ALA B O 1
ATOM 8745 N N . THR B 1 527 ? 15.375 19.406 26.656 1 75 527 THR B N 1
ATOM 8746 C CA . THR B 1 527 ? 16.062 18.125 26.578 1 75 527 THR B CA 1
ATOM 8747 C C . THR B 1 527 ? 15.25 17.109 25.797 1 75 527 THR B C 1
ATOM 8749 O O . THR B 1 527 ? 15.797 16.344 24.984 1 75 527 THR B O 1
ATOM 8752 N N . LEU B 1 528 ? 14.008 17.172 26.031 1 75.19 528 LEU B N 1
ATOM 8753 C CA . LEU B 1 528 ? 13.125 16.234 25.344 1 75.19 528 LEU B CA 1
ATOM 8754 C C . LEU B 1 528 ? 13.078 16.531 23.844 1 75.19 528 LEU B C 1
ATOM 8756 O O . LEU B 1 528 ? 13.094 15.617 23.031 1 75.19 528 LEU B O 1
ATOM 8760 N N . LEU B 1 529 ? 13.047 17.75 23.516 1 78.44 529 LEU B N 1
ATOM 8761 C CA . LEU B 1 529 ? 12.797 18.141 22.125 1 78.44 529 LEU B CA 1
ATOM 8762 C C . LEU B 1 529 ? 14.102 18.219 21.344 1 78.44 529 LEU B C 1
ATOM 8764 O O . LEU B 1 529 ? 14.094 18.156 20.109 1 78.44 529 LEU B O 1
ATOM 8768 N N . THR B 1 530 ? 15.234 18.359 21.984 1 66.44 530 THR B N 1
ATOM 8769 C CA . THR B 1 530 ? 16.5 18.484 21.25 1 66.44 530 THR B CA 1
ATOM 8770 C C . THR B 1 530 ? 17.266 17.156 21.281 1 66.44 530 THR B C 1
ATOM 8772 O O . THR B 1 530 ? 18.094 16.906 20.406 1 66.44 530 THR B O 1
ATOM 8775 N N . CYS B 1 531 ? 17.156 16.406 22.281 1 55.06 531 CYS B N 1
ATOM 8776 C CA . CYS B 1 531 ? 18 15.227 22.391 1 55.06 531 CYS B CA 1
ATOM 8777 C C . CYS B 1 531 ? 17.359 14.031 21.688 1 55.06 531 CYS B C 1
ATOM 8779 O O . CYS B 1 531 ? 18.031 13.062 21.359 1 55.06 531 CYS B O 1
ATOM 8781 N N . SER B 1 532 ? 16.109 14.125 21.625 1 57.41 532 SER B N 1
ATOM 8782 C CA . SER B 1 532 ? 15.477 12.891 21.156 1 57.41 532 SER B CA 1
ATOM 8783 C C . SER B 1 532 ? 15.312 12.883 19.641 1 57.41 532 SER B C 1
ATOM 8785 O O . SER B 1 532 ? 15.406 13.93 19 1 57.41 532 SER B O 1
ATOM 8787 N N . SER B 1 533 ? 15.555 11.727 19 1 61.53 533 SER B N 1
ATOM 8788 C CA . SER B 1 533 ? 15.359 11.391 17.594 1 61.53 533 SER B CA 1
ATOM 8789 C C . SER B 1 533 ? 13.969 11.773 17.125 1 61.53 533 SER B C 1
ATOM 8791 O O . SER B 1 533 ? 13.336 11.031 16.375 1 61.53 533 SER B O 1
ATOM 8793 N N . HIS B 1 534 ? 13.594 13.172 17.5 1 70.31 534 HIS B N 1
ATOM 8794 C CA . HIS B 1 534 ? 12.211 13.523 17.203 1 70.31 534 HIS B CA 1
ATOM 8795 C C . HIS B 1 534 ? 12.133 14.562 16.094 1 70.31 534 HIS B C 1
ATOM 8797 O O . HIS B 1 534 ? 13.102 15.273 15.836 1 70.31 534 HIS B O 1
ATOM 8803 N N . HIS B 1 535 ? 11.086 14.477 15.422 1 82.69 535 HIS B N 1
ATOM 8804 C CA . HIS B 1 535 ? 10.75 15.57 14.516 1 82.69 535 HIS B CA 1
ATOM 8805 C C . HIS B 1 535 ? 9.477 16.281 14.969 1 82.69 535 HIS B C 1
ATOM 8807 O O . HIS B 1 535 ? 8.477 15.633 15.289 1 82.69 535 HIS B O 1
ATOM 8813 N N . PRO B 1 536 ? 9.516 17.609 15.016 1 90.31 536 PRO B N 1
ATOM 8814 C CA . PRO B 1 536 ? 8.375 18.375 15.516 1 90.31 536 PRO B CA 1
ATOM 8815 C C . PRO B 1 536 ? 7.07 18.031 14.789 1 90.31 536 PRO B C 1
ATOM 8817 O O . PRO B 1 536 ? 6 18.062 15.398 1 90.31 536 PRO B O 1
ATOM 8820 N N . MET B 1 537 ? 7.168 17.734 13.555 1 93.38 537 MET B N 1
ATOM 8821 C CA . MET B 1 537 ? 5.953 17.391 12.812 1 93.38 537 MET B CA 1
ATOM 8822 C C . MET B 1 537 ? 5.336 16.109 13.344 1 93.38 537 MET B C 1
ATOM 8824 O O . MET B 1 537 ? 4.113 15.969 13.391 1 93.38 537 MET B O 1
ATOM 8828 N N . TYR B 1 538 ? 6.133 15.203 13.742 1 91.06 538 TYR B N 1
ATOM 8829 C CA . TYR B 1 538 ? 5.605 13.953 14.289 1 91.06 538 TYR B CA 1
ATOM 8830 C C . TYR B 1 538 ? 4.941 14.195 15.641 1 91.06 538 TYR B C 1
ATOM 8832 O O . TYR B 1 538 ? 3.945 13.547 15.969 1 91.06 538 TYR B O 1
ATOM 8840 N N . LEU B 1 539 ? 5.465 15.102 16.375 1 92 539 LEU B N 1
ATOM 8841 C CA . LEU B 1 539 ? 4.824 15.484 17.641 1 92 539 LEU B CA 1
ATOM 8842 C C . LEU B 1 539 ? 3.484 16.156 17.375 1 92 539 LEU B C 1
ATOM 8844 O O . LEU B 1 539 ? 2.486 15.836 18.031 1 92 539 LEU B O 1
ATOM 8848 N N . ALA B 1 540 ? 3.576 17.078 16.422 1 95.5 540 ALA B N 1
ATOM 8849 C CA . ALA B 1 540 ? 2.342 17.781 16.078 1 95.5 540 ALA B CA 1
ATOM 8850 C C . ALA B 1 540 ? 1.257 16.797 15.641 1 95.5 540 ALA B C 1
ATOM 8852 O O . ALA B 1 540 ? 0.101 16.922 16.047 1 95.5 540 ALA B O 1
ATOM 8853 N N . GLN B 1 541 ? 1.637 15.828 14.891 1 94.56 541 GLN B N 1
ATOM 8854 C CA . GLN B 1 541 ? 0.669 14.867 14.375 1 94.56 541 GLN B CA 1
ATOM 8855 C C . GLN B 1 541 ? 0.194 13.922 15.469 1 94.56 541 GLN B C 1
ATOM 8857 O O . GLN B 1 541 ? -0.929 13.414 15.422 1 94.56 541 GLN B O 1
ATOM 8862 N N . SER B 1 542 ? 1.035 13.664 16.438 1 92.88 542 SER B N 1
ATOM 8863 C CA . SER B 1 542 ? 0.601 12.883 17.594 1 92.88 542 SER B CA 1
ATOM 8864 C C . SER B 1 542 ? -0.474 13.609 18.391 1 92.88 542 SER B C 1
ATOM 8866 O O . SER B 1 542 ? -1.331 12.977 19.016 1 92.88 542 SER B O 1
ATOM 8868 N N . PHE B 1 543 ? -0.443 14.922 18.328 1 96.19 543 PHE B N 1
ATOM 8869 C CA . PHE B 1 543 ? -1.414 15.719 19.062 1 96.19 543 PHE B CA 1
ATOM 8870 C C . PHE B 1 543 ? -2.713 15.852 18.281 1 96.19 543 PHE B C 1
ATOM 8872 O O . PHE B 1 543 ? -3.785 16.016 18.859 1 96.19 543 PHE B O 1
ATOM 8879 N N . MET B 1 544 ? -2.611 15.727 16.953 1 96.25 544 MET B N 1
ATOM 8880 C CA . MET B 1 544 ? -3.754 16.109 16.125 1 96.25 544 MET B CA 1
ATOM 8881 C C . MET B 1 544 ? -4.371 14.875 15.461 1 96.25 544 MET B C 1
ATOM 8883 O O . MET B 1 544 ? -5.41 14.977 14.805 1 96.25 544 MET B O 1
ATOM 8887 N N . GLY B 1 545 ? -3.787 13.742 15.578 1 92.81 545 GLY B N 1
ATOM 8888 C CA . GLY B 1 545 ? -4.273 12.578 14.859 1 92.81 545 GLY B CA 1
ATOM 8889 C C . GLY B 1 545 ? -4.352 11.336 15.734 1 92.81 545 GLY B C 1
ATOM 8890 O O . GLY B 1 545 ? -4.398 11.43 16.953 1 92.81 545 GLY B O 1
ATOM 8891 N N . ASN B 1 546 ? -4.523 10.188 15.055 1 90.5 546 ASN B N 1
ATOM 8892 C CA . ASN B 1 546 ? -4.648 8.922 15.773 1 90.5 546 ASN B CA 1
ATOM 8893 C C . ASN B 1 546 ? -3.67 7.879 15.242 1 90.5 546 ASN B C 1
ATOM 8895 O O . ASN B 1 546 ? -3.793 6.691 15.547 1 90.5 546 ASN B O 1
ATOM 8899 N N . THR B 1 547 ? -2.752 8.273 14.43 1 88.56 547 THR B N 1
ATOM 8900 C CA . THR B 1 547 ? -1.748 7.359 13.898 1 88.56 547 THR B CA 1
ATOM 8901 C C . THR B 1 547 ? -0.509 7.34 14.789 1 88.56 547 THR B C 1
ATOM 8903 O O . THR B 1 547 ? 0.091 8.383 15.047 1 88.56 547 THR B O 1
ATOM 8906 N N . PRO B 1 548 ? -0.177 6.176 15.156 1 81.5 548 PRO B N 1
ATOM 8907 C CA . PRO B 1 548 ? 1.075 6.117 15.914 1 81.5 548 PRO B CA 1
ATOM 8908 C C . PRO B 1 548 ? 2.297 6.445 15.055 1 81.5 548 PRO B C 1
ATOM 8910 O O . PRO B 1 548 ? 2.363 6.055 13.891 1 81.5 548 PRO B O 1
ATOM 8913 N N . ASN B 1 549 ? 3.086 7.234 15.562 1 81 549 ASN B N 1
ATOM 8914 C CA . ASN B 1 549 ? 4.316 7.609 14.875 1 81 549 ASN B CA 1
ATOM 8915 C C . ASN B 1 549 ? 5.527 7.523 15.805 1 81 549 ASN B C 1
ATOM 8917 O O . ASN B 1 549 ? 5.387 7.203 16.984 1 81 549 ASN B O 1
ATOM 8921 N N . PRO B 1 550 ? 6.695 7.711 15.383 1 73.06 550 PRO B N 1
ATOM 8922 C CA . PRO B 1 550 ? 7.91 7.504 16.188 1 73.06 550 PRO B CA 1
ATOM 8923 C C . PRO B 1 550 ? 7.973 8.406 17.406 1 73.06 550 PRO B C 1
ATOM 8925 O O . PRO B 1 550 ? 8.656 8.078 18.391 1 73.06 550 PRO B O 1
ATOM 8928 N N . ASP B 1 551 ? 7.152 9.469 17.359 1 80.56 551 ASP B N 1
ATOM 8929 C CA . ASP B 1 551 ? 7.273 10.422 18.469 1 80.56 551 ASP B CA 1
ATOM 8930 C C . ASP B 1 551 ? 6.039 10.391 19.359 1 80.56 551 ASP B C 1
ATOM 8932 O O . ASP B 1 551 ? 5.816 11.305 20.156 1 80.56 551 ASP B O 1
ATOM 8936 N N . THR B 1 552 ? 5.262 9.367 19.203 1 83.56 552 THR B N 1
ATOM 8937 C CA . THR B 1 552 ? 4.047 9.289 20.016 1 83.56 552 THR B CA 1
ATOM 8938 C C . THR B 1 552 ? 4.387 9.188 21.5 1 83.56 552 THR B C 1
ATOM 8940 O O . THR B 1 552 ? 3.721 9.797 22.328 1 83.56 552 THR B O 1
ATOM 8943 N N . ASP B 1 553 ? 5.426 8.5 21.812 1 81.69 553 ASP B N 1
ATOM 8944 C CA . ASP B 1 553 ? 5.832 8.398 23.203 1 81.69 553 ASP B CA 1
ATOM 8945 C C . ASP B 1 553 ? 6.375 9.727 23.719 1 81.69 553 ASP B C 1
ATOM 8947 O O . ASP B 1 553 ? 6.133 10.094 24.875 1 81.69 553 ASP B O 1
ATOM 8951 N N . ASN B 1 554 ? 7.109 10.391 22.906 1 85.06 554 ASN B N 1
ATOM 8952 C CA . ASN B 1 554 ? 7.598 11.719 23.281 1 85.06 554 ASN B CA 1
ATOM 8953 C C . ASN B 1 554 ? 6.453 12.703 23.469 1 85.06 554 ASN B C 1
ATOM 8955 O O . ASN B 1 554 ? 6.523 13.586 24.328 1 85.06 554 ASN B O 1
ATOM 8959 N N . ALA B 1 555 ? 5.48 12.5 22.625 1 89.44 555 ALA B N 1
ATOM 8960 C CA . ALA B 1 555 ? 4.316 13.375 22.75 1 89.44 555 ALA B CA 1
ATOM 8961 C C . ALA B 1 555 ? 3.594 13.141 24.078 1 89.44 555 ALA B C 1
ATOM 8963 O O . ALA B 1 555 ? 3.145 14.094 24.719 1 89.44 555 ALA B O 1
ATOM 8964 N N . LYS B 1 556 ? 3.527 11.938 24.484 1 87.69 556 LYS B N 1
ATOM 8965 C CA . LYS B 1 556 ? 2.891 11.609 25.766 1 87.69 556 LYS B CA 1
ATOM 8966 C C . LYS B 1 556 ? 3.695 12.164 26.938 1 87.69 556 LYS B C 1
ATOM 8968 O O . LYS B 1 556 ? 3.125 12.648 27.906 1 87.69 556 LYS B O 1
ATOM 8973 N N . GLN B 1 557 ? 4.977 12.094 26.781 1 85.69 557 GLN B N 1
ATOM 8974 C CA . GLN B 1 557 ? 5.836 12.648 27.812 1 85.69 557 GLN B CA 1
ATOM 8975 C C . GLN B 1 557 ? 5.684 14.164 27.891 1 85.69 557 GLN B C 1
ATOM 8977 O O . GLN B 1 557 ? 5.633 14.734 28.984 1 85.69 557 GLN B O 1
ATOM 8982 N N . LEU B 1 558 ? 5.656 14.727 26.766 1 87.62 558 LEU B N 1
ATOM 8983 C CA . LEU B 1 558 ? 5.539 16.188 26.719 1 87.62 558 LEU B CA 1
ATOM 8984 C C . LEU B 1 558 ? 4.223 16.641 27.344 1 87.62 558 LEU B C 1
ATOM 8986 O O . LEU B 1 558 ? 4.199 17.594 28.109 1 87.62 558 LEU B O 1
ATOM 8990 N N . VAL B 1 559 ? 3.201 15.945 27.016 1 88.75 559 VAL B N 1
ATOM 8991 C CA . VAL B 1 559 ? 1.889 16.281 27.547 1 88.75 559 VAL B CA 1
ATOM 8992 C C . VAL B 1 559 ? 1.879 16.047 29.062 1 88.75 559 VAL B C 1
ATOM 8994 O O . VAL B 1 559 ? 1.229 16.781 29.812 1 88.75 559 VAL B O 1
ATOM 8997 N N . GLY B 1 560 ? 2.576 15.031 29.484 1 86.12 560 GLY B N 1
ATOM 8998 C CA . GLY B 1 560 ? 2.715 14.781 30.906 1 86.12 560 GLY B CA 1
ATOM 8999 C C . GLY B 1 560 ? 3.434 15.898 31.641 1 86.12 560 GLY B C 1
ATOM 9000 O O . GLY B 1 560 ? 3.025 16.297 32.75 1 86.12 560 GLY B O 1
ATOM 9001 N N . ILE B 1 561 ? 4.473 16.406 31.047 1 84.56 561 ILE B N 1
ATOM 9002 C CA . ILE B 1 561 ? 5.25 17.5 31.625 1 84.56 561 ILE B CA 1
ATOM 9003 C C . ILE B 1 561 ? 4.402 18.766 31.688 1 84.56 561 ILE B C 1
ATOM 9005 O O . ILE B 1 561 ? 4.496 19.531 32.656 1 84.56 561 ILE B O 1
ATOM 9009 N N . LEU B 1 562 ? 3.549 18.922 30.703 1 85.69 562 LEU B N 1
ATOM 9010 C CA . LEU B 1 562 ? 2.758 20.141 30.609 1 85.69 562 LEU B CA 1
ATOM 9011 C C . LEU B 1 562 ? 1.459 20.016 31.391 1 85.69 562 LEU B C 1
ATOM 9013 O O . LEU B 1 562 ? 0.734 21 31.562 1 85.69 562 LEU B O 1
ATOM 9017 N N . GLY B 1 563 ? 1.11 18.812 31.844 1 85.19 563 GLY B N 1
ATOM 9018 C CA . GLY B 1 563 ? -0.091 18.594 32.625 1 85.19 563 GLY B CA 1
ATOM 9019 C C . GLY B 1 563 ? -1.357 18.578 31.797 1 85.19 563 GLY B C 1
ATOM 9020 O O . GLY B 1 563 ? -2.406 19.047 32.25 1 85.19 563 GLY B O 1
ATOM 9021 N N . LEU B 1 564 ? -1.226 18.219 30.562 1 86.88 564 LEU B N 1
ATOM 9022 C CA . LEU B 1 564 ? -2.373 18.125 29.672 1 86.88 564 LEU B CA 1
ATOM 9023 C C . LEU B 1 564 ? -2.869 16.688 29.578 1 86.88 564 LEU B C 1
ATOM 9025 O O . LEU B 1 564 ? -2.072 15.75 29.625 1 86.88 564 LEU B O 1
ATOM 9029 N N . PRO B 1 565 ? -4.18 16.531 29.547 1 88.5 565 PRO B N 1
ATOM 9030 C CA . PRO B 1 565 ? -4.715 15.18 29.359 1 88.5 565 PRO B CA 1
ATOM 9031 C C . PRO B 1 565 ? -4.582 14.68 27.922 1 88.5 565 PRO B C 1
ATOM 9033 O O . PRO B 1 565 ? -4.664 15.469 26.984 1 88.5 565 PRO B O 1
ATOM 9036 N N . TRP B 1 566 ? -4.34 13.398 27.859 1 90.25 566 TRP B N 1
ATOM 9037 C CA . TRP B 1 566 ? -4.324 12.82 26.531 1 90.25 566 TRP B CA 1
ATOM 9038 C C . TRP B 1 566 ? -5.738 12.695 25.969 1 90.25 566 TRP B C 1
ATOM 9040 O O . TRP B 1 566 ? -6.715 12.734 26.719 1 90.25 566 TRP B O 1
ATOM 9050 N N . GLY B 1 567 ? -5.77 12.539 24.703 1 88.88 567 GLY B N 1
ATOM 9051 C CA . GLY B 1 567 ? -7.059 12.492 24.031 1 88.88 567 GLY B CA 1
ATOM 9052 C C . GLY B 1 567 ? -7.824 11.211 24.297 1 88.88 567 GLY B C 1
ATOM 9053 O O . GLY B 1 567 ? -7.348 10.336 25.016 1 88.88 567 GLY B O 1
ATOM 9054 N N . LYS B 1 568 ? -9.039 11.172 23.703 1 84.56 568 LYS B N 1
ATOM 9055 C CA . LYS B 1 568 ? -9.93 10.031 23.859 1 84.56 568 LYS B CA 1
ATOM 9056 C C . LYS B 1 568 ? -9.93 9.156 22.609 1 84.56 568 LYS B C 1
ATOM 9058 O O . LYS B 1 568 ? -9.625 9.633 21.516 1 84.56 568 LYS B O 1
ATOM 9063 N N . ASN B 1 569 ? -10.211 7.891 22.766 1 79.56 569 ASN B N 1
ATOM 9064 C CA . ASN B 1 569 ? -10.453 6.957 21.672 1 79.56 569 ASN B CA 1
ATOM 9065 C C . ASN B 1 569 ? -9.234 6.836 20.75 1 79.56 569 ASN B C 1
ATOM 9067 O O . ASN B 1 569 ? -9.383 6.738 19.531 1 79.56 569 ASN B O 1
ATOM 9071 N N . GLY B 1 570 ? -8.031 7.09 21.297 1 83.94 570 GLY B N 1
ATOM 9072 C CA . GLY B 1 570 ? -6.816 6.895 20.516 1 83.94 570 GLY B CA 1
ATOM 9073 C C . GLY B 1 570 ? -6.367 8.148 19.781 1 83.94 570 GLY B C 1
ATOM 9074 O O . GLY B 1 570 ? -5.363 8.125 19.078 1 83.94 570 GLY B O 1
ATOM 9075 N N . TYR B 1 571 ? -7.09 9.219 19.984 1 92.31 571 TYR B N 1
ATOM 9076 C CA . TYR B 1 571 ? -6.723 10.477 19.344 1 92.31 571 TYR B CA 1
ATOM 9077 C C . TYR B 1 571 ? -5.816 11.305 20.25 1 92.31 571 TYR B C 1
ATOM 9079 O O . TYR B 1 571 ? -5.77 11.094 21.453 1 92.31 571 TYR B O 1
ATOM 9087 N N . GLY B 1 572 ? -5.113 12.203 19.688 1 93.94 572 GLY B N 1
ATOM 9088 C CA . GLY B 1 572 ? -4.25 13.117 20.422 1 93.94 572 GLY B CA 1
ATOM 9089 C C . GLY B 1 572 ? -5.023 14.109 21.266 1 93.94 572 GLY B C 1
ATOM 9090 O O . GLY B 1 572 ? -6.246 14.203 21.172 1 93.94 572 GLY B O 1
ATOM 9091 N N . PRO B 1 573 ? -4.367 14.766 22.062 1 95.38 573 PRO B N 1
ATOM 9092 C CA . PRO B 1 573 ? -5.008 15.648 23.047 1 95.38 573 PRO B CA 1
ATOM 9093 C C . PRO B 1 573 ? -5.656 16.875 22.406 1 95.38 573 PRO B C 1
ATOM 9095 O O . PRO B 1 573 ? -6.543 17.484 23 1 95.38 573 PRO B O 1
ATOM 9098 N N . PHE B 1 574 ? -5.277 17.25 21.203 1 96.81 574 PHE B N 1
ATOM 9099 C CA . PHE B 1 574 ? -5.781 18.484 20.609 1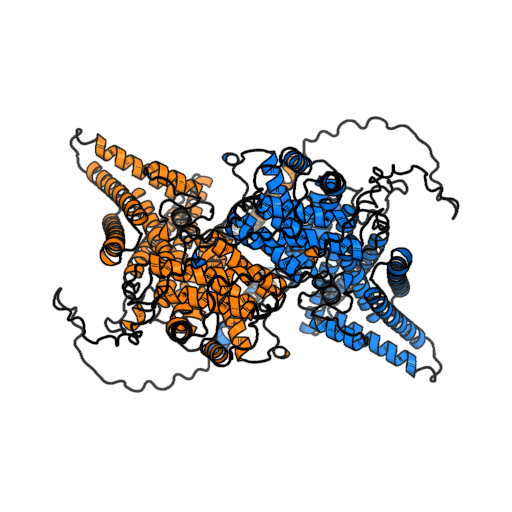 96.81 574 PHE B CA 1
ATOM 9100 C C . PHE B 1 574 ? -6.984 18.203 19.719 1 96.81 574 PHE B C 1
ATOM 9102 O O . PHE B 1 574 ? -7.586 19.141 19.188 1 96.81 574 PHE B O 1
ATOM 9109 N N . VAL B 1 575 ? -7.375 16.922 19.578 1 96.31 575 VAL B N 1
ATOM 9110 C CA . VAL B 1 575 ? -8.453 16.562 18.656 1 96.31 575 VAL B CA 1
ATOM 9111 C C . VAL B 1 575 ? -9.805 16.828 19.328 1 96.31 575 VAL B C 1
ATOM 9113 O O . VAL B 1 575 ? -10.086 16.281 20.406 1 96.31 575 VAL B O 1
ATOM 9116 N N . PRO B 1 576 ? -10.609 17.688 18.688 1 94.31 576 PRO B N 1
ATOM 9117 C CA . PRO B 1 576 ? -11.953 17.891 19.234 1 94.31 576 PRO B CA 1
ATOM 9118 C C . PRO B 1 576 ? -12.922 16.766 18.828 1 94.31 576 PRO B C 1
ATOM 9120 O O . PRO B 1 576 ? -12.617 15.977 17.938 1 94.31 576 PRO B O 1
ATOM 9123 N N . ASP B 1 577 ? -14.055 16.719 19.438 1 90.12 577 ASP B N 1
ATOM 9124 C CA . ASP B 1 577 ? -15.055 15.695 19.141 1 90.12 577 ASP B CA 1
ATOM 9125 C C . ASP B 1 577 ? -15.609 15.859 17.719 1 90.12 577 ASP B C 1
ATOM 9127 O O . ASP B 1 577 ? -15.938 14.875 17.062 1 90.12 577 ASP B O 1
ATOM 9131 N N . SER B 1 578 ? -15.664 17.125 17.312 1 90.44 578 SER B N 1
ATOM 9132 C CA . SER B 1 578 ? -16.266 17.422 16.016 1 90.44 578 SER B CA 1
ATOM 9133 C C . SER B 1 578 ? -15.414 16.859 14.883 1 90.44 578 SER B C 1
ATOM 9135 O O . SER B 1 578 ? -15.898 16.703 13.766 1 90.44 578 SER B O 1
ATOM 9137 N N . MET B 1 579 ? -14.188 16.578 15.148 1 93.25 579 MET B N 1
ATOM 9138 C CA . MET B 1 579 ? -13.305 16.109 14.086 1 93.25 579 MET B CA 1
ATOM 9139 C C . MET B 1 579 ? -13.188 14.586 14.117 1 93.25 579 MET B C 1
ATOM 9141 O O . MET B 1 579 ? -12.516 14 13.266 1 93.25 579 MET B O 1
ATOM 9145 N N . MET B 1 580 ? -13.875 13.938 15.07 1 90.94 580 MET B N 1
ATOM 9146 C CA . MET B 1 580 ? -13.906 12.484 15.156 1 90.94 580 MET B CA 1
ATOM 9147 C C . MET B 1 580 ? -15.086 11.914 14.359 1 90.94 580 MET B C 1
ATOM 9149 O O . MET B 1 580 ? -16.234 12.25 14.641 1 90.94 580 MET B O 1
ATOM 9153 N N . PRO B 1 581 ? -14.789 11.062 13.414 1 88.19 581 PRO B N 1
ATOM 9154 C CA . PRO B 1 581 ? -15.867 10.508 12.586 1 88.19 581 PRO B CA 1
ATOM 9155 C C . PRO B 1 581 ? -16.969 9.836 13.414 1 88.19 581 PRO B C 1
ATOM 9157 O O . PRO B 1 581 ? -18.125 9.852 13.023 1 88.19 581 PRO B O 1
ATOM 9160 N N . ALA B 1 582 ? -16.656 9.258 14.523 1 82.69 582 ALA B N 1
ATOM 9161 C CA . ALA B 1 582 ? -17.609 8.547 15.367 1 82.69 582 ALA B CA 1
ATOM 9162 C C . ALA B 1 582 ? -18.703 9.484 15.875 1 82.69 582 ALA B C 1
ATOM 9164 O O . ALA B 1 582 ? -19.812 9.047 16.172 1 82.69 582 ALA B O 1
ATOM 9165 N N . THR B 1 583 ? -18.391 10.773 15.977 1 84.69 583 THR B N 1
ATOM 9166 C CA . THR B 1 583 ? -19.344 11.766 16.453 1 84.69 583 THR B CA 1
ATOM 9167 C C . THR B 1 583 ? -20.547 11.867 15.5 1 84.69 583 THR B C 1
ATOM 9169 O O . THR B 1 583 ? -21.656 12.18 15.922 1 84.69 583 THR B O 1
ATOM 9172 N N . TYR B 1 584 ? -20.312 11.57 14.273 1 81.69 584 TYR B N 1
ATOM 9173 C CA . TYR B 1 584 ? -21.359 11.703 13.273 1 81.69 584 TYR B CA 1
ATOM 9174 C C . TYR B 1 584 ? -21.938 10.344 12.891 1 81.69 584 TYR B C 1
ATOM 9176 O O . TYR B 1 584 ? -22.531 10.188 11.828 1 81.69 584 TYR B O 1
ATOM 9184 N N . GLY B 1 585 ? -21.594 9.344 13.625 1 72.5 585 GLY B N 1
ATOM 9185 C CA . GLY B 1 585 ? -22.156 8.023 13.422 1 72.5 585 GLY B CA 1
ATOM 9186 C C . GLY B 1 585 ? -21.328 7.145 12.516 1 72.5 585 GLY B C 1
ATOM 9187 O O . GLY B 1 585 ? -21.734 6.039 12.156 1 72.5 585 GLY B O 1
ATOM 9188 N N . PHE B 1 586 ? -20.312 7.645 12.039 1 76.19 586 PHE B N 1
ATOM 9189 C CA . PHE B 1 586 ? -19.422 6.801 11.242 1 76.19 586 PHE B CA 1
ATOM 9190 C C . PHE B 1 586 ? -18.641 5.84 12.141 1 76.19 586 PHE B C 1
ATOM 9192 O O . PHE B 1 586 ? -17.484 6.078 12.453 1 76.19 586 PHE B O 1
ATOM 9199 N N . ALA B 1 587 ? -19.469 4.953 12.734 1 65.56 587 ALA B N 1
ATOM 9200 C CA . ALA B 1 587 ? -19 3.889 13.617 1 65.56 587 ALA B CA 1
ATOM 9201 C C . ALA B 1 587 ? -19.688 2.562 13.297 1 65.56 587 ALA B C 1
ATOM 9203 O O . ALA B 1 587 ? -20.625 2.52 12.5 1 65.56 587 ALA B O 1
ATOM 9204 N N . PHE B 1 588 ? -19.094 1.469 13.383 1 59.88 588 PHE B N 1
ATOM 9205 C CA . PHE B 1 588 ? -19.688 0.17 13.094 1 59.88 588 PHE B CA 1
ATOM 9206 C C . PHE B 1 588 ? -20.25 -0.465 14.359 1 59.88 588 PHE B C 1
ATOM 9208 O O . PHE B 1 588 ? -19.641 -0.362 15.43 1 59.88 588 PHE B O 1
ATOM 9215 N N . SER B 1 589 ? -21.75 -0.543 14.453 1 50.28 589 SER B N 1
ATOM 9216 C CA . SER B 1 589 ? -22.453 -1.042 15.625 1 50.28 589 SER B CA 1
ATOM 9217 C C . SER B 1 589 ? -22.078 -2.49 15.93 1 50.28 589 SER B C 1
ATOM 9219 O O . SER B 1 589 ? -21.734 -3.248 15.016 1 50.28 589 SER B O 1
ATOM 9221 N N . SER B 1 590 ? -21.594 -2.717 17.125 1 42.78 590 SER B N 1
ATOM 9222 C CA . SER B 1 590 ? -21.484 -4.082 17.625 1 42.78 590 SER B CA 1
ATOM 9223 C C . SER B 1 590 ? -22.781 -4.852 17.391 1 42.78 590 SER B C 1
ATOM 9225 O O . SER B 1 590 ? -23.859 -4.367 17.734 1 42.78 590 SER B O 1
ATOM 9227 N N . GLY B 1 591 ? -23.078 -5.309 16.188 1 36.97 591 GLY B N 1
ATOM 9228 C CA . GLY B 1 591 ? -24.297 -6.074 15.953 1 36.97 591 GLY B CA 1
ATOM 9229 C C . GLY B 1 591 ? -24.828 -6.738 17.203 1 36.97 591 GLY B C 1
ATOM 9230 O O . GLY B 1 591 ? -24.062 -7.266 18.016 1 36.97 591 GLY B O 1
ATOM 9231 N N . SER B 1 592 ? -25.969 -6.297 17.828 1 28.05 592 SER B N 1
ATOM 9232 C CA . SER B 1 592 ? -26.781 -7.188 18.641 1 28.05 592 SER B CA 1
ATOM 9233 C C . SER B 1 592 ? -27.109 -8.477 17.891 1 28.05 592 SER B C 1
ATOM 9235 O O . SER B 1 592 ? -27.359 -8.461 16.688 1 28.05 592 SER B O 1
ATOM 9237 N N . PRO B 1 593 ? -26.641 -9.695 18.406 1 26.86 593 PRO B N 1
ATOM 9238 C CA . PRO B 1 593 ? -27.234 -10.922 17.875 1 26.86 593 PRO B CA 1
ATOM 9239 C C . PRO B 1 593 ? -28.719 -10.773 17.578 1 26.86 593 PRO B C 1
ATOM 9241 O O . PRO B 1 593 ? -29.484 -10.297 18.422 1 26.86 593 PRO B O 1
ATOM 9244 N N . ARG B 1 594 ? -29.234 -10.57 16.375 1 22.34 594 ARG B N 1
ATOM 9245 C CA . ARG B 1 594 ? -30.625 -10.977 16.281 1 22.34 594 ARG B CA 1
ATOM 9246 C C . ARG B 1 594 ? -30.781 -12.477 16.516 1 22.34 594 ARG B C 1
ATOM 9248 O O . ARG B 1 594 ? -30 -13.273 15.984 1 22.34 594 ARG B O 1
#

Foldseek 3Di:
DPPPDPVVVVVVVVVVVVVVVVVVVVVVVPPPVPDPDPPDDPDDDDPPPDPPPDDVDCPPPPPPPPPPDPDDPPPPPPPPDPVVPDDDDQDQQDPPPVDPPLLVLCLVCVCVLCLQQVLADSVVVNVCSVVPPPPDDDDLLVLLQSLLSSLSSQLLDQPPPDDPLVSNLVSLSSNVSNVSSLVVLLVVLQDLSSLNSLLSSLSSLLLFQALPVSQVSLLSSQVSCVNNVLQAADDPVRDPDPNVVLSSLSNQLSSLLSQLVSLLQALDQGSDDPPHNGYDQRDDDDPSSLLSSLSSLVSVLSNLLSVQLVPHDPVSLVVSLVSLVVSLVPDPLLLRLPNVPPPPPSPLVSLARLNSLVSLLSSLLSLLSSLLSLLQVLVVVCVVVVDDDVVSVVSNVVSLVSNLVSLLSNLVSVVSYNPSSDGLSSVLSSVLRNQLSLLSLLLSCLVPVQDPCNVVSLVSLVVVLVVLVCCCPVVVRPQVQVSVVSVLSSVLSVLLNVLVVCVVPPDDPPVPPVSVLSNVLSNVSNCLSRNDSDRSSNLSSLQRHQRDHPCVVSNVVNCVSSVQDADPPRGGRRRDPSSDSVSSPPDDDPDDDD/DDPDDPPVVVVVVVVVVVVVVVVVVVVVVPPPVPDPDPPDPPDDDDPPPDPPPDDVDDPPPPPPPPPPDPDDPPPPPPPPDPVVPDDQDQDQQDDPPLDPPLLVLCLVCVCVLCLQQVLADSVVVNVCSVVPDPPDDDDLLVLLQSLLSSLSSQLLDQPDPDDLLVSNLVSLSSNVSNVSSLVVLLVVLQDLSSLNSLLSSLSSLLLFQALPVSQVSLLSSQVSCVNNVLQAADDPVRDPDPNVVLSSLSNQLSSLLSQLVSLLQALDQGSDDPPHNGYDQRDDPDPSSLLSSLSSLVSVLSNLLSVQLVPHDPVSLVVSLVSLVVSLVPPPLLLRLPNVPPPPPSPLVSLARLNSLVSLLSSLLSLLSSLLSLLQVLVVVCVVVVDDDVVSVVSNVVSLVSNLVSLLSNLVSVVSYNPSSDGLSSVLSSVLRNQLSLLSLLLSCLVPVQDPCLVVSLVSLVVVLVVLVCCCPPVVRPQVQVSVVSVLSSVLSVLLNVLVVVVVPPDDPPVPPVSVLSNVLSNVSNCLSRNDSDRSSNLSSLQRHQRDHPCVVSNVVNCVSSVQDADPPRGGRRRDPSSDSVSSPPDDDPDDDD

Radius of gyration: 33.27 Å; Cα contacts (8 Å, |Δi|>4): 1532; chains: 2; bounding box: 103×111×99 Å

Organism: NCBI:txid100816

Secondary structure (DSSP, 8-state):
-----THHHHHHHHHHHHHHHHHHHHHHHHGGGTT--------------------SS-----------S----S-------GGGGPPBP---SS-----HHHHHHHHHHHHHHTSS---S-HHHHHHHHHH--TTS---HHHHHHHHHHHHHHGGG-TT----HHHHHHHHHHHHHHHHHTHHHHHHTTTSHHHHHHHHHHHHHHTTSS-HHHHHHHHHHHHHHHHHTTTTSPPPGGG---HHHHHHHHHHHHHHHHHHHHHHHHH-PPPSS-TTS---PPP---SHHHHHHHHHHHHHHHHHHHHHHTTS--HHHHHHHHHHHHHHHHHS-GGG-TT-TT--TTS-TTTTT-HHHHHHHHHHHHHHHHHHHHHHHHHHHHHHHHTS--HHHHHHHHHHHHHHHHHHHHHHHHHTTS-TTS--HHHHHHHTHHHHHHHHHHHHHHHH-TT-TTHHHHHHHHHHHHHHHHHIIIII--S-HHHHHHHHHHHHHHHHHHHHHHHHHS---GGGHHHHHHHHHHHHHHHHHHHHSS--HHHHHHHHH-S---TTHHHHHHHHHHHTPPP-STT--TT--GGG-GGGGT-SB------/-----THHHHHHHHHHHHHHHHHHHHHHHHGGGTT--------------------S------------S----S-------GGGGPPBP---SS-----HHHHHHHHHHHHHHTSS---S-HHHHHHHHHH--TTS---HHHHHHHHHHHHHHGGG-TT----HHHHHHHHHHHHHHHHHTHHHHHHTTTSHHHHHHHHHHHHHHTTSS-HHHHHHHHHHHHHHHHHTTTTSPPPGGG---HHHHHHHHHHHHHHHHHHHHHHHHH-PPPSS-TTS---PPP---SHHHHHHHHHHHHHHHHHHHHHHTTS--HHHHHHHHHHHHHHHHHS-GGG-TT-TT--TTS-TTTTT-HHHHHHHHHHHHHHHHHHHHHHHHHHHHHHHHTS--HHHHHHHHHHHHHHHHHHHHHHHHHTTS-TTS--HHHHHHHTHHHHHHHHHHHHHHHH-TT-TTHHHHHHHHHHHHHHHHHIIIII--S-HHHHHHHHHHHHHHHHHHHHHHHHHS---GGGHHHHHHHHHHHHHHHHHHHHSS--HHHHHHHHH-S---TTHHHHHHHHHHHTPPP-STT--TT--GGG-GGGGT-SB------

Solvent-accessible surface area (backbone atoms only — not comparable to full-atom values): 63801 Å² total; per-residue (Å²): 131,86,71,84,63,74,68,61,59,55,55,51,50,54,52,48,51,52,48,47,54,52,44,53,63,52,48,73,71,54,56,84,70,60,75,72,73,79,74,81,78,76,80,74,80,76,83,70,76,76,80,65,83,79,69,106,62,82,70,69,66,73,72,74,64,65,72,66,65,78,77,66,73,87,76,71,72,78,73,81,56,80,53,33,47,59,44,58,78,72,58,72,59,51,73,80,58,89,38,70,62,59,56,44,44,44,69,68,29,43,60,65,63,26,51,71,44,48,39,56,54,63,70,60,50,51,51,48,56,70,62,55,61,90,76,65,73,65,54,60,29,53,49,16,30,52,24,16,49,48,22,52,30,46,56,55,52,75,84,51,94,54,54,69,67,60,40,44,43,55,18,46,17,25,32,48,27,15,56,47,34,45,70,53,34,53,69,58,23,61,40,72,54,26,25,48,12,37,38,39,43,18,57,45,34,49,45,38,34,46,48,42,42,20,51,46,32,41,40,50,19,50,44,25,30,49,43,46,43,54,43,40,61,70,50,74,86,70,54,86,41,72,66,55,51,50,32,43,32,26,34,51,45,32,52,48,32,54,39,24,52,46,13,56,38,40,65,45,77,50,55,76,59,83,73,58,53,67,46,67,72,63,76,53,85,47,71,69,32,45,53,46,35,52,46,41,54,49,26,56,51,37,43,50,49,50,55,40,63,77,76,61,48,74,65,53,49,51,49,50,51,52,50,52,50,54,52,57,70,66,42,54,70,94,69,31,77,75,49,79,80,57,57,87,74,59,62,69,68,59,50,52,29,62,49,53,44,50,50,39,38,52,48,27,49,52,51,26,50,54,22,49,51,48,33,49,52,40,52,52,51,32,61,73,61,73,38,89,50,64,72,49,50,52,52,30,51,50,25,50,50,49,27,50,52,27,23,53,48,28,47,55,47,55,74,42,48,48,64,88,71,46,30,70,40,60,49,58,59,52,46,49,49,37,48,15,21,46,46,47,46,38,33,53,28,29,66,39,28,78,44,88,60,31,64,61,50,52,48,51,44,47,49,53,36,49,50,39,48,45,40,33,69,76,69,61,44,80,39,61,53,38,31,55,51,50,42,50,49,45,49,40,36,51,35,18,29,50,34,46,54,42,68,71,38,93,61,72,80,82,67,48,66,70,45,48,54,36,32,46,50,18,48,52,47,18,48,57,57,63,68,42,102,59,52,48,43,31,33,30,34,31,29,45,16,46,39,59,35,94,23,37,66,56,37,51,50,50,32,55,76,71,71,50,70,74,37,66,96,67,30,12,43,38,50,42,64,88,35,36,58,55,73,51,30,64,43,69,62,78,66,70,84,126,134,83,72,84,63,74,68,60,59,53,54,52,51,54,52,48,51,52,50,46,54,53,45,55,64,51,50,72,69,54,56,82,68,58,74,72,72,79,75,80,78,76,80,74,79,77,83,70,76,77,80,64,83,76,69,105,63,82,71,70,66,75,71,73,62,64,71,66,65,79,77,67,73,84,77,72,71,78,74,81,56,80,56,39,48,58,44,66,76,78,58,74,55,47,74,80,57,88,40,69,62,58,55,46,45,42,69,68,30,43,62,66,63,27,51,72,46,49,38,55,52,62,70,62,50,52,51,48,56,70,60,55,59,88,75,65,71,66,54,61,28,53,50,17,32,52,25,17,51,48,23,52,32,48,56,54,54,76,85,53,93,55,52,70,65,60,41,44,41,53,18,46,13,24,33,49,27,16,56,49,33,44,72,54,33,52,69,57,25,61,40,72,54,27,27,49,13,36,37,38,42,19,56,45,34,49,45,37,32,45,48,41,42,19,50,46,32,41,40,50,20,50,45,26,31,49,43,45,45,52,41,40,62,69,50,73,87,70,53,87,41,70,66,56,51,50,33,42,31,26,33,51,45,33,50,47,32,52,38,24,52,45,12,56,38,41,66,46,76,49,55,74,57,82,74,55,54,65,43,68,72,62,77,52,85,47,69,68,32,45,52,45,35,51,46,42,53,49,26,57,53,36,44,48,48,52,55,41,63,76,75,61,48,76,66,54,50,51,51,50,52,50,50,52,50,53,50,58,68,66,41,54,70,93,70,31,77,75,50,79,80,57,60,88,74,59,60,71,70,58,54,52,30,62,46,54,44,48,51,37,39,53,48,28,49,52,51,25,50,53,24,48,52,48,33,48,53,39,51,52,50,32,62,73,61,72,40,89,48,65,71,49,51,53,52,29,52,52,25,50,50,49,26,49,51,26,24,53,48,29,47,54,46,55,72,45,47,45,65,91,72,46,30,70,42,60,48,60,58,52,46,48,50,38,48,15,21,45,47,47,47,40,32,52,29,29,65,38,31,76,42,88,60,31,64,60,50,52,49,52,45,48,49,52,36,50,50,40,48,45,40,33,71,74,70,61,44,79,40,60,52,39,31,53,50,51,42,50,49,42,49,42,37,49,35,18,29,52,34,46,56,43,68,72,38,92,62,74,78,82,68,48,66,70,44,47,55,37,32,47,49,19,47,52,46,17,48,56,57,64,69,41,100,59,52,48,42,32,32,31,33,32,30,44,17,47,39,58,35,94,24,37,66,57,38,51,50,50,31,56,75,70,70,48,70,74,37,65,98,66,29,12,44,37,50,40,64,89,36,36,58,56,73,48,25,65,42,69,58,78,65,71,86,126

pLDDT: mean 72.57, std 23.18, range [18.34, 97.12]